Protein AF-A0A8B8AFF4-F1 (afdb_monomer_lite)

Organism: Crassostrea virginica (NCBI:txid6565)

Foldseek 3Di:
DDDDDPPPPPPAPCPDDLAFFLCDFVPQLPFHHLLQLLQQLVLLLLLVLCVVVVLDDDPPDDSLRSLCVSQPQQVVLVLVLVVLSVLLSQLLVQCCVQCVQACLQLVAQLNQVSVLVLLLVLLVVLLVCLVDPVSCLVCLSVNSNSLSSNLRSLLSLLQWKCCCVQPFLAEQQSRNFPDDRPFAADDQPDWQFFAFDADPNFTARVPRTDDNGMAGAHAPSHPHDADADPDRTHHFHQQAPRGPCLVGHVHGHRGCSGLDCNGGVVSVRNVSSSSNSSVSSNCCDRPPPNHSCNSNDPVSSCVSSSVAYCLRVPLPAAEDQEEQAPVCQVQLVLVLVLVLVCLVVLCVDSRNHQKYKYWYQEPPGVPTDIDMDRDSVVVNVVSVPRHHDDDDDDDGPSVVSVVVSVQVVVVVSNDDDDDDDDDDDDDDVVVVVVVCVVPVHDDADDDSVCSNVVSVVCVVVVPDRDKFFFAKDKAAAPDAWDFPDWDFDAPFFQKKKKKKFQDPDPVQKWKAAQVGHTDDCPDPQWHWDQHDRIIMTMGGNGDGAIMTMTGRDRHMMMMTIIGRGSKDKDKFKWDARPSSHIHTAFFAAAAFHKIKMKMWMRPADPQWDFQWKFFAAPNGDGPDIWGWDFNPDGSTGMIMTMDGDHAWGFKMKTWTHHNVRTIGITMDTDTHHHAQKDKDWDDDRAFAEAQDKDKTKIKMFGNDPAKFWKWKFKDQVPDGQDIDIDMHGHGDMDMDIGIDHHHDQDWGKMKIFMDTPPDPGGRHIDIHTGGYDNPFAWDKAWPFAKDADDPVLLPPPCQQVAKIKGKIKIWHCQQQAKDKDKPDPQKDWDWDRSVVDRTMIMIIIMHTRVDQKMKIKMAGPVGGIDIDIHGNDPDDDDPDPDDDDDDDDDDDDDDDDDDDDDDDDDDDDDDDDDDDDDDDDDDDDDDDDDYDDDDDDDDDDDDDDDDDDDPVVVVVVVVVVVVVVPDDDDDDDDDDDDDDDDDDDDDDDDDDDDDDDDDDDDDDDDDDDDDDDDDDDDDDDDDDDYDDDDDDDDDDDDDDDDDDDDDDDDDDDDDDDDDDDDDDDDDDDDDDDDDDDDDDDDDDDDDDDDDDDDDDDDDDDDDDDDDDDDDDDDDD

Structure (mmCIF, N/CA/C/O backbone):
data_AF-A0A8B8AFF4-F1
#
_entry.id   AF-A0A8B8AFF4-F1
#
loop_
_atom_site.group_PDB
_atom_site.id
_atom_site.type_symbol
_atom_site.label_atom_id
_atom_site.label_alt_id
_atom_site.label_comp_id
_atom_site.label_asym_id
_atom_site.label_entity_id
_atom_site.label_seq_id
_atom_site.pdbx_PDB_ins_code
_atom_site.Cartn_x
_atom_site.Cartn_y
_atom_site.Cartn_z
_atom_site.occupancy
_atom_site.B_iso_or_equiv
_atom_site.auth_seq_id
_atom_site.auth_comp_id
_atom_site.auth_asym_id
_atom_site.auth_atom_id
_atom_site.pdbx_PDB_model_num
ATOM 1 N N . MET A 1 1 ? -26.808 39.855 -26.345 1.00 30.02 1 MET A N 1
ATOM 2 C CA . MET A 1 1 ? -26.548 38.421 -26.588 1.00 30.02 1 MET A CA 1
ATOM 3 C C . MET A 1 1 ? -25.050 38.272 -26.751 1.00 30.02 1 MET A C 1
ATOM 5 O O . MET A 1 1 ? -24.507 38.951 -27.611 1.00 30.02 1 MET A O 1
ATOM 9 N N . SER A 1 2 ? -24.393 37.477 -25.908 1.00 24.91 2 SER A N 1
ATOM 10 C CA . SER A 1 2 ? -22.969 37.153 -26.045 1.00 24.91 2 SER A CA 1
ATOM 11 C C . SER A 1 2 ? -22.858 35.648 -26.251 1.00 24.91 2 SER A C 1
ATOM 13 O O . SER A 1 2 ? -23.430 34.896 -25.465 1.00 24.91 2 SER A O 1
ATOM 15 N N . PHE A 1 3 ? -22.189 35.216 -27.318 1.00 27.48 3 PHE A N 1
ATOM 16 C CA . PHE A 1 3 ? -21.909 33.803 -27.566 1.00 27.48 3 PHE A CA 1
ATOM 17 C C . PHE A 1 3 ? -20.508 33.491 -27.043 1.00 27.48 3 PHE A C 1
ATOM 19 O O . PHE A 1 3 ? -19.519 33.729 -27.733 1.00 27.48 3 PHE A O 1
ATOM 26 N N . GLY A 1 4 ? -20.430 32.972 -25.817 1.00 25.48 4 GLY A N 1
ATOM 27 C CA . GLY A 1 4 ? -19.189 32.415 -25.287 1.00 25.48 4 GLY A CA 1
ATOM 28 C C . GLY A 1 4 ? -18.803 31.161 -26.069 1.00 25.48 4 GLY A C 1
ATOM 29 O O . GLY A 1 4 ? -19.583 30.215 -26.147 1.00 25.48 4 GLY A O 1
ATOM 30 N N . TRP A 1 5 ? -17.611 31.155 -26.665 1.00 26.03 5 TRP A N 1
ATOM 31 C CA . TRP A 1 5 ? -17.033 29.957 -27.273 1.00 26.03 5 TRP A CA 1
ATOM 32 C C . TRP A 1 5 ? -16.283 29.170 -26.198 1.00 26.03 5 TRP A C 1
ATOM 34 O O . TRP A 1 5 ? -15.099 29.404 -25.963 1.00 26.03 5 TRP A O 1
ATOM 44 N N . CYS A 1 6 ? -16.971 28.235 -25.541 1.00 22.77 6 CYS A N 1
ATOM 45 C CA . CYS A 1 6 ? -16.321 27.251 -24.680 1.00 22.77 6 CYS A CA 1
ATOM 46 C C . CYS A 1 6 ? -15.468 26.310 -25.541 1.00 22.77 6 CYS A C 1
ATOM 48 O O . CYS A 1 6 ? -15.982 25.375 -26.157 1.00 22.77 6 CYS A O 1
ATOM 50 N N . ILE A 1 7 ? -14.158 26.554 -25.583 1.00 25.22 7 ILE A N 1
ATOM 51 C CA . ILE A 1 7 ? -13.196 25.598 -26.128 1.00 25.22 7 ILE A CA 1
ATOM 52 C C . ILE A 1 7 ? -13.051 24.475 -25.095 1.00 25.22 7 ILE A C 1
ATOM 54 O O . ILE A 1 7 ? -12.290 24.610 -24.140 1.00 25.22 7 ILE A O 1
ATOM 58 N N . LEU A 1 8 ? -13.779 23.367 -25.278 1.00 21.91 8 LEU A N 1
ATOM 59 C CA . LEU A 1 8 ? -13.496 22.131 -24.544 1.00 21.91 8 LEU A CA 1
ATOM 60 C C . LEU A 1 8 ? -12.164 21.554 -25.036 1.00 21.91 8 LEU A C 1
ATOM 62 O O . LEU A 1 8 ? -12.111 20.737 -25.957 1.00 21.91 8 LEU A O 1
ATOM 66 N N . LEU A 1 9 ? -11.081 21.985 -24.395 1.00 21.84 9 LEU A N 1
ATOM 67 C CA . LEU A 1 9 ? -9.805 21.287 -24.420 1.00 21.84 9 LEU A CA 1
ATOM 68 C C . LEU A 1 9 ? -9.956 19.980 -23.636 1.00 21.84 9 LEU A C 1
ATOM 70 O O . LEU A 1 9 ? -9.722 19.930 -22.431 1.00 21.84 9 LEU A O 1
ATOM 74 N N . PHE A 1 10 ? -10.332 18.909 -24.338 1.00 22.50 10 PHE A N 1
ATOM 75 C CA . PHE A 1 10 ? -10.126 17.547 -23.851 1.00 22.50 10 PHE A CA 1
ATOM 76 C C . PHE A 1 10 ? -8.621 17.269 -23.788 1.00 22.50 10 PHE A C 1
ATOM 78 O O . PHE A 1 10 ? -8.025 16.727 -24.720 1.00 22.50 10 PHE A O 1
ATOM 85 N N . LEU A 1 11 ? -8.005 17.669 -22.675 1.00 23.53 11 LEU A N 1
ATOM 86 C CA . LEU A 1 11 ? -6.684 17.211 -22.278 1.00 23.53 11 LEU A CA 1
ATOM 87 C C . LEU A 1 11 ? -6.784 15.715 -21.966 1.00 23.53 11 LEU A C 1
ATOM 89 O O . LEU A 1 11 ? -7.105 15.316 -20.849 1.00 23.53 11 LEU A O 1
ATOM 93 N N . TYR A 1 12 ? -6.515 14.886 -22.974 1.00 25.17 12 TYR A N 1
ATOM 94 C CA . TYR A 1 12 ? -6.211 13.476 -22.768 1.00 25.17 12 TYR A CA 1
ATOM 95 C C . TYR A 1 12 ? -4.901 13.380 -21.982 1.00 25.17 12 TYR A C 1
ATOM 97 O O . TYR A 1 12 ? -3.817 13.343 -22.563 1.00 25.17 12 TYR A O 1
ATOM 105 N N . GLY A 1 13 ? -5.004 13.351 -20.653 1.00 30.08 13 GLY A N 1
ATOM 106 C CA . GLY A 1 13 ? -3.922 12.874 -19.803 1.00 30.08 13 GLY A CA 1
ATOM 107 C C . GLY A 1 13 ? -3.680 11.408 -20.138 1.00 30.08 13 GLY A C 1
ATOM 108 O O . GLY A 1 13 ? -4.499 10.558 -19.804 1.00 30.08 13 GLY A O 1
ATOM 109 N N . SER A 1 14 ? -2.599 11.113 -20.854 1.00 34.09 14 SER A N 1
ATOM 110 C CA . SER A 1 14 ? -2.255 9.757 -21.275 1.00 34.09 14 SER A CA 1
ATOM 111 C C . SER A 1 14 ? -1.693 8.958 -20.097 1.00 34.09 14 SER A C 1
ATOM 113 O O . SER A 1 14 ? -0.481 8.788 -19.997 1.00 34.09 14 SER A O 1
ATOM 115 N N . GLY A 1 15 ? -2.569 8.487 -19.203 1.00 39.31 15 GLY A N 1
ATOM 116 C CA . GLY A 1 15 ? -2.203 7.504 -18.180 1.00 39.31 15 GLY A CA 1
ATOM 117 C C . GLY A 1 15 ? -1.646 6.261 -18.868 1.00 39.31 15 GLY A C 1
ATOM 118 O O . GLY A 1 15 ? -2.357 5.622 -19.646 1.00 39.31 15 GLY A O 1
ATOM 119 N N . SER A 1 16 ? -0.355 5.981 -18.685 1.00 46.16 16 SER A N 1
ATOM 120 C CA . SER A 1 16 ? 0.338 5.025 -19.547 1.00 46.16 16 SER A CA 1
ATOM 121 C C . SER A 1 16 ? 0.270 3.597 -19.005 1.00 46.16 16 SER A C 1
ATOM 123 O O . SER A 1 16 ? 0.362 3.337 -17.800 1.00 46.16 16 SER A O 1
ATOM 125 N N . VAL A 1 17 ? 0.139 2.636 -19.916 1.00 52.47 17 VAL A N 1
ATOM 126 C CA . VAL A 1 17 ? 0.091 1.208 -19.590 1.00 52.47 17 VAL A CA 1
ATOM 127 C C . VAL A 1 17 ? 1.479 0.634 -19.876 1.00 52.47 17 VAL A C 1
ATOM 129 O O . VAL A 1 17 ? 1.723 0.062 -20.930 1.00 52.47 17 VAL A O 1
ATOM 132 N N . SER A 1 18 ? 2.445 0.865 -18.980 1.00 53.97 18 SER A N 1
ATOM 133 C CA . SER A 1 18 ? 3.863 0.477 -19.167 1.00 53.97 18 SER A CA 1
ATOM 134 C C . SER A 1 18 ? 4.271 -0.868 -18.556 1.00 53.97 18 SER A C 1
ATOM 136 O O . SER A 1 18 ? 5.448 -1.205 -18.609 1.00 53.97 18 SER A O 1
ATOM 138 N N . SER A 1 19 ? 3.334 -1.534 -17.880 1.00 70.75 19 SER A N 1
ATOM 139 C CA . SER A 1 19 ? 3.626 -2.332 -16.679 1.00 70.75 19 SER A CA 1
ATOM 140 C C . SER A 1 19 ? 2.403 -3.127 -16.220 1.00 70.75 19 SER A C 1
ATOM 142 O O . SER A 1 19 ? 1.300 -2.887 -16.727 1.00 70.75 19 SER A O 1
ATOM 144 N N . PHE A 1 20 ? 2.528 -4.040 -15.251 1.00 88.50 20 PHE A N 1
ATOM 145 C CA . PHE A 1 20 ? 1.333 -4.567 -14.566 1.00 88.50 20 PHE A CA 1
ATOM 146 C C . PHE A 1 20 ? 0.505 -3.404 -13.956 1.00 88.50 20 PHE A C 1
ATOM 148 O O . PHE A 1 20 ? 1.055 -2.363 -13.570 1.00 88.50 20 PHE A O 1
ATOM 155 N N . PRO A 1 21 ? -0.834 -3.513 -13.846 1.00 88.25 21 PRO A N 1
ATOM 156 C CA . PRO A 1 21 ? -1.631 -2.529 -13.111 1.00 88.25 21 PRO A CA 1
ATOM 157 C C . PRO A 1 21 ? -1.114 -2.369 -11.674 1.00 88.25 21 PRO A C 1
ATOM 159 O O . PRO A 1 21 ? -0.650 -3.335 -11.073 1.00 88.25 21 PRO A O 1
ATOM 162 N N . ALA A 1 22 ? -1.177 -1.166 -11.099 1.00 85.56 22 ALA A N 1
ATOM 163 C CA . ALA A 1 22 ? -0.720 -0.962 -9.717 1.00 85.56 22 ALA A CA 1
ATOM 164 C C . ALA A 1 22 ? -1.649 -1.652 -8.694 1.00 85.56 22 ALA A C 1
ATOM 166 O O . ALA A 1 22 ? -1.169 -2.296 -7.759 1.00 85.56 22 ALA A O 1
ATOM 167 N N . TYR A 1 23 ? -2.964 -1.602 -8.938 1.00 85.88 23 TYR A N 1
ATOM 168 C CA . TYR A 1 23 ? -4.018 -2.312 -8.199 1.00 85.88 23 TYR A CA 1
ATOM 169 C C . TYR A 1 23 ? -4.952 -3.017 -9.189 1.00 85.88 23 TYR A C 1
ATOM 171 O O . TYR A 1 23 ? -4.884 -2.770 -10.395 1.00 85.88 23 TYR A O 1
ATOM 179 N N . ASP A 1 24 ? -5.770 -3.944 -8.693 1.00 85.44 24 ASP A N 1
ATOM 180 C CA . ASP A 1 24 ? -6.619 -4.796 -9.529 1.00 85.44 24 ASP A CA 1
ATOM 181 C C . ASP A 1 24 ? -7.760 -3.979 -10.169 1.00 85.44 24 ASP A C 1
ATOM 183 O O . ASP A 1 24 ? -8.391 -3.154 -9.511 1.00 85.44 24 ASP A O 1
ATOM 187 N N . ILE A 1 25 ? -8.027 -4.185 -11.463 1.00 81.69 25 ILE A N 1
ATOM 188 C CA . ILE A 1 25 ? -8.961 -3.341 -12.228 1.00 81.69 25 ILE A CA 1
ATOM 189 C C . ILE A 1 25 ? -10.396 -3.868 -12.083 1.00 81.69 25 ILE A C 1
ATOM 191 O O . ILE A 1 25 ? -10.673 -5.045 -12.336 1.00 81.69 25 ILE A O 1
ATOM 195 N N . VAL A 1 26 ? -11.336 -2.993 -11.706 1.00 76.31 26 VAL A N 1
ATOM 196 C CA . VAL A 1 26 ? -12.747 -3.364 -11.512 1.00 76.31 26 VAL A CA 1
ATOM 197 C C . VAL A 1 26 ? -13.351 -3.864 -12.831 1.00 76.31 26 VAL A C 1
ATOM 199 O O . VAL A 1 26 ? -13.459 -3.136 -13.811 1.00 76.31 26 VAL A O 1
ATOM 202 N N . GLY A 1 27 ? -13.750 -5.139 -12.841 1.00 77.94 27 GLY A N 1
ATOM 203 C CA . GLY A 1 27 ? -14.280 -5.848 -14.012 1.00 77.94 27 GLY A CA 1
ATOM 204 C C . GLY A 1 27 ? -13.319 -6.894 -14.591 1.00 77.94 27 GLY A C 1
ATOM 205 O O . GLY A 1 27 ? -13.768 -7.963 -15.007 1.00 77.94 27 GLY A O 1
ATOM 206 N N . GLU A 1 28 ? -12.005 -6.672 -14.528 1.00 84.19 28 GLU A N 1
ATOM 207 C CA . GLU A 1 28 ? -10.992 -7.592 -15.067 1.00 84.19 28 GLU A CA 1
ATOM 208 C C . GLU A 1 28 ? -10.586 -8.671 -14.053 1.00 84.19 28 GLU A C 1
ATOM 210 O O . GLU A 1 28 ? -9.448 -8.732 -13.598 1.00 84.19 28 GLU A O 1
ATOM 215 N N . ARG A 1 29 ? -11.506 -9.582 -13.718 1.00 81.12 29 ARG A N 1
ATOM 216 C CA . ARG A 1 29 ? -11.296 -10.624 -12.682 1.00 81.12 29 ARG A CA 1
ATOM 217 C C . ARG A 1 29 ? -10.069 -11.532 -12.891 1.00 81.12 29 ARG A C 1
ATOM 219 O O . ARG A 1 29 ? -9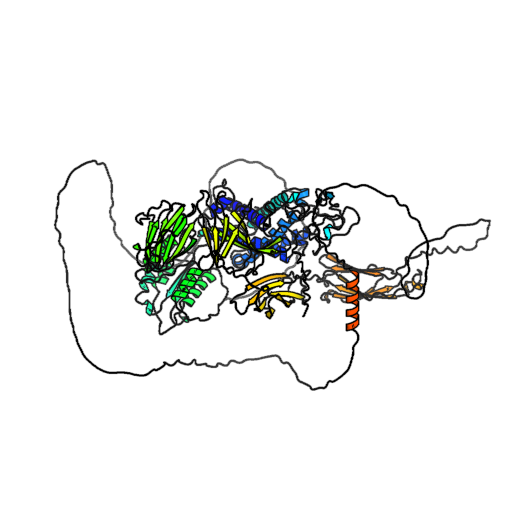.655 -12.195 -11.943 1.00 81.12 29 ARG A O 1
ATOM 226 N N . ASN A 1 30 ? -9.531 -11.578 -14.111 1.00 87.56 30 ASN A N 1
ATOM 227 C CA . ASN A 1 30 ? -8.363 -12.374 -14.498 1.00 87.56 30 ASN A CA 1
ATOM 228 C C . ASN A 1 30 ? -7.075 -11.540 -14.640 1.00 87.56 30 ASN A C 1
ATOM 230 O O . ASN A 1 30 ? -6.012 -12.122 -14.835 1.00 87.56 30 ASN A O 1
ATOM 234 N N . THR A 1 31 ? -7.154 -10.206 -14.581 1.00 89.56 31 THR A N 1
ATOM 235 C CA . THR A 1 31 ? -5.979 -9.326 -14.582 1.00 89.56 31 THR A CA 1
ATOM 236 C C . THR A 1 31 ? -5.483 -9.175 -13.150 1.00 89.56 31 THR A C 1
ATOM 238 O O . THR A 1 31 ? -6.250 -8.805 -12.263 1.00 89.56 31 THR A O 1
ATOM 241 N N . LYS A 1 32 ? -4.198 -9.445 -12.923 1.00 90.62 32 LYS A N 1
ATOM 242 C CA . LYS A 1 32 ? -3.548 -9.307 -11.617 1.00 90.62 32 LYS A CA 1
ATOM 243 C C . LYS A 1 32 ? -2.580 -8.132 -11.614 1.00 90.62 32 LYS A C 1
ATOM 245 O O . LYS A 1 32 ? -1.789 -7.957 -12.537 1.00 90.62 32 LYS A O 1
ATOM 250 N N . SER A 1 33 ? -2.669 -7.337 -10.558 1.00 90.50 33 SER A N 1
ATOM 251 C CA . SER A 1 33 ? -1.839 -6.158 -10.317 1.00 90.50 33 SER A CA 1
ATOM 252 C C . SER A 1 33 ? -0.564 -6.447 -9.531 1.00 90.50 33 SER A C 1
ATOM 254 O O . SER A 1 33 ? -0.463 -7.474 -8.858 1.00 90.50 33 SER A O 1
ATOM 256 N N . HIS A 1 34 ? 0.354 -5.477 -9.507 1.00 91.50 34 HIS A N 1
ATOM 257 C CA . HIS A 1 34 ? 1.465 -5.431 -8.555 1.00 91.50 34 HIS A CA 1
ATOM 258 C C . HIS A 1 34 ? 0.988 -5.611 -7.106 1.00 91.50 34 HIS A C 1
ATOM 260 O O . HIS A 1 34 ? 1.577 -6.404 -6.376 1.00 91.50 34 HIS A O 1
ATOM 266 N N . SER A 1 35 ? -0.100 -4.947 -6.683 1.00 89.62 35 SER A N 1
ATOM 267 C CA . SER A 1 35 ? -0.648 -5.134 -5.330 1.00 89.62 35 SER A CA 1
ATOM 268 C C . SER A 1 35 ? -1.088 -6.580 -5.075 1.00 89.62 35 SER A C 1
ATOM 270 O O . SER A 1 35 ? -0.763 -7.127 -4.024 1.00 89.62 35 SER A O 1
ATOM 272 N N . SER A 1 36 ? -1.769 -7.231 -6.026 1.00 89.25 36 SER A N 1
ATOM 273 C CA . SER A 1 36 ? -2.140 -8.653 -5.916 1.00 89.25 36 SER A CA 1
ATOM 274 C C . SER A 1 36 ? -0.911 -9.573 -5.861 1.00 89.25 36 SER A C 1
ATOM 276 O O . SER A 1 36 ? -0.838 -10.440 -4.990 1.00 89.25 36 SER A O 1
ATOM 278 N N . ILE A 1 37 ? 0.059 -9.379 -6.763 1.00 93.25 37 ILE A N 1
ATOM 279 C CA . ILE A 1 37 ? 1.278 -10.199 -6.871 1.00 93.25 37 ILE A CA 1
ATOM 280 C C . ILE A 1 37 ? 2.119 -10.081 -5.591 1.00 93.25 37 ILE A C 1
ATOM 282 O O . ILE A 1 37 ? 2.512 -11.092 -5.009 1.00 93.25 37 ILE A O 1
ATOM 286 N N . THR A 1 38 ? 2.350 -8.855 -5.119 1.00 94.12 38 THR A N 1
ATOM 287 C CA . THR A 1 38 ? 3.122 -8.564 -3.903 1.00 94.12 38 THR A CA 1
ATOM 288 C C . THR A 1 38 ? 2.413 -9.048 -2.639 1.00 94.12 38 THR A C 1
ATOM 290 O O . THR A 1 38 ? 3.068 -9.604 -1.759 1.00 94.12 38 THR A O 1
ATOM 293 N N . LEU A 1 39 ? 1.084 -8.922 -2.553 1.00 90.12 39 LEU A N 1
ATOM 294 C CA . LEU A 1 39 ? 0.295 -9.460 -1.440 1.00 90.12 39 LEU A CA 1
ATOM 295 C C . LEU A 1 39 ? 0.381 -10.989 -1.363 1.00 90.12 39 LEU A C 1
ATOM 297 O O . LEU A 1 39 ? 0.636 -11.526 -0.286 1.00 90.12 39 LEU A O 1
ATOM 301 N N . GLU A 1 40 ? 0.219 -11.694 -2.486 1.00 89.81 40 GLU A N 1
ATOM 302 C CA . GLU A 1 40 ? 0.342 -13.156 -2.520 1.00 89.81 40 GLU A CA 1
ATOM 303 C C . GLU A 1 40 ? 1.771 -13.619 -2.185 1.00 89.81 40 GLU A C 1
ATOM 305 O O . GLU A 1 40 ? 1.955 -14.547 -1.394 1.00 89.81 40 GLU A O 1
ATOM 310 N N . ALA A 1 41 ? 2.787 -12.951 -2.737 1.00 93.50 41 ALA A N 1
ATOM 311 C CA . ALA A 1 41 ? 4.188 -13.295 -2.522 1.00 93.50 41 ALA A CA 1
ATOM 312 C C . ALA A 1 41 ? 4.671 -13.025 -1.086 1.00 93.50 41 ALA A C 1
ATOM 314 O O . ALA A 1 41 ? 5.341 -13.883 -0.510 1.00 93.50 41 ALA A O 1
ATOM 315 N N . ILE A 1 42 ? 4.305 -11.888 -0.473 1.00 94.25 42 ILE A N 1
ATOM 316 C CA . ILE A 1 42 ? 4.643 -11.624 0.936 1.00 94.25 42 ILE A CA 1
ATOM 317 C C . ILE A 1 42 ? 3.920 -12.624 1.847 1.00 94.25 42 ILE A C 1
ATOM 319 O O . ILE A 1 42 ? 4.542 -13.143 2.766 1.00 94.25 42 ILE A O 1
ATOM 323 N N . TYR A 1 43 ? 2.664 -12.994 1.563 1.00 90.44 43 TYR A N 1
ATOM 324 C CA . TYR A 1 43 ? 1.975 -14.054 2.316 1.00 90.44 43 TYR A CA 1
ATOM 325 C C . TYR A 1 43 ? 2.743 -15.388 2.294 1.00 90.44 43 TYR A C 1
ATOM 327 O O . TYR A 1 43 ? 2.918 -16.019 3.338 1.00 90.44 43 TYR A O 1
ATOM 335 N N . LYS A 1 44 ? 3.241 -15.816 1.128 1.00 90.62 44 LYS A N 1
ATOM 336 C CA . LYS A 1 44 ? 4.038 -17.050 1.015 1.00 90.62 44 LYS A CA 1
ATOM 337 C C . LYS A 1 44 ? 5.392 -16.945 1.708 1.00 90.62 44 LYS A C 1
ATOM 339 O O . LYS A 1 44 ? 5.779 -17.859 2.439 1.00 90.62 44 LYS A O 1
ATOM 344 N N . ALA A 1 45 ? 6.066 -15.807 1.556 1.00 94.38 45 ALA A N 1
ATOM 345 C CA . ALA A 1 45 ? 7.324 -15.524 2.229 1.00 94.38 45 ALA A CA 1
ATOM 346 C C . ALA A 1 45 ? 7.180 -15.507 3.761 1.00 94.38 45 ALA A C 1
ATOM 348 O O . ALA A 1 45 ? 7.984 -16.121 4.458 1.00 94.38 45 ALA A O 1
ATOM 349 N N . THR A 1 46 ? 6.135 -14.872 4.297 1.00 94.25 46 THR A N 1
ATOM 350 C CA . THR A 1 46 ? 5.856 -14.837 5.738 1.00 94.25 46 THR A CA 1
ATOM 351 C C . THR A 1 46 ? 5.477 -16.213 6.278 1.00 94.25 46 THR A C 1
ATOM 353 O O . THR A 1 46 ? 6.026 -16.608 7.301 1.00 94.25 46 THR A O 1
ATOM 356 N N . ALA A 1 47 ? 4.617 -16.983 5.601 1.00 90.62 47 ALA A N 1
ATOM 357 C CA . ALA A 1 47 ? 4.304 -18.352 6.026 1.00 90.62 47 ALA A CA 1
ATOM 358 C C . ALA A 1 47 ? 5.570 -19.233 6.073 1.00 90.62 47 ALA A C 1
ATOM 360 O O . ALA A 1 47 ? 5.854 -19.859 7.094 1.00 90.62 47 ALA A O 1
ATOM 361 N N . THR A 1 48 ? 6.388 -19.180 5.017 1.00 91.44 48 THR A N 1
ATOM 362 C CA . THR A 1 48 ? 7.677 -19.887 4.927 1.00 91.44 48 THR A CA 1
ATOM 363 C C . THR A 1 48 ? 8.664 -19.444 6.013 1.00 91.44 48 THR A C 1
ATOM 365 O O . THR A 1 48 ? 9.373 -20.273 6.586 1.00 91.44 48 THR A O 1
ATOM 368 N N . PHE A 1 49 ? 8.713 -18.147 6.330 1.00 93.62 49 PHE A N 1
ATOM 369 C CA . PHE A 1 49 ? 9.528 -17.611 7.420 1.00 93.62 49 PHE A CA 1
ATOM 370 C C . PHE A 1 49 ? 9.086 -18.152 8.785 1.00 93.62 49 PHE A C 1
ATOM 372 O O . PHE A 1 49 ? 9.930 -18.602 9.556 1.00 93.62 49 PHE A O 1
ATOM 379 N N . LEU A 1 50 ? 7.780 -18.142 9.075 1.00 92.12 50 LEU A N 1
ATOM 380 C CA . LEU A 1 50 ? 7.220 -18.595 10.353 1.00 92.12 50 LEU A CA 1
ATOM 381 C C . LEU A 1 50 ? 7.536 -20.072 10.636 1.00 92.12 50 LEU A C 1
ATOM 383 O O . LEU A 1 50 ? 7.869 -20.413 11.771 1.00 92.12 50 LEU A O 1
ATOM 387 N N . GLU A 1 51 ? 7.495 -20.926 9.610 1.00 88.69 51 GLU A N 1
ATOM 388 C CA . GLU A 1 51 ? 7.888 -22.339 9.714 1.00 88.69 51 GLU A CA 1
ATOM 389 C C . GLU A 1 51 ? 9.396 -22.500 9.954 1.00 88.69 51 GLU A C 1
ATOM 391 O O . GLU A 1 51 ? 9.809 -23.172 10.899 1.00 88.69 51 GLU A O 1
ATOM 396 N N . ARG A 1 52 ? 10.243 -21.845 9.144 1.00 90.25 52 ARG A N 1
ATOM 397 C CA . ARG A 1 52 ? 11.712 -21.923 9.290 1.00 90.25 52 ARG A CA 1
ATOM 398 C C . ARG A 1 52 ? 12.206 -21.371 10.630 1.00 90.25 52 ARG A C 1
ATOM 400 O O . ARG A 1 52 ? 13.174 -21.888 11.179 1.00 90.25 52 ARG A O 1
ATOM 407 N N . ALA A 1 53 ? 11.548 -20.335 11.146 1.00 88.69 53 ALA A N 1
ATOM 408 C CA . ALA A 1 53 ? 11.850 -19.713 12.431 1.00 88.69 53 ALA A CA 1
ATOM 409 C C . ALA A 1 53 ? 11.235 -20.452 13.638 1.00 88.69 53 ALA A C 1
ATOM 411 O O . ALA A 1 53 ? 11.409 -19.991 14.763 1.00 88.69 53 ALA A O 1
ATOM 412 N N . GLN A 1 54 ? 10.517 -21.566 13.421 1.00 88.19 54 GLN A N 1
ATOM 413 C CA . GLN A 1 54 ? 9.822 -22.342 14.464 1.00 88.19 54 GLN A CA 1
ATOM 414 C C . GLN A 1 54 ? 8.831 -21.499 15.294 1.00 88.19 54 GLN A C 1
ATOM 416 O O . GLN A 1 54 ? 8.575 -21.768 16.465 1.00 88.19 54 GLN A O 1
ATOM 421 N N . LEU A 1 55 ? 8.250 -20.470 14.667 1.00 84.62 55 LEU A N 1
ATOM 422 C CA . LEU A 1 55 ? 7.188 -19.637 15.242 1.00 84.62 55 LEU A CA 1
ATOM 423 C C . LEU A 1 55 ? 5.802 -20.288 15.070 1.00 84.62 55 LEU A C 1
ATOM 425 O O . LEU A 1 55 ? 4.842 -19.874 15.716 1.00 84.62 55 LEU A O 1
ATOM 429 N N . ILE A 1 56 ? 5.700 -21.317 14.219 1.00 84.38 56 ILE A N 1
ATOM 430 C CA . ILE A 1 56 ? 4.557 -22.229 14.083 1.00 84.38 56 ILE A CA 1
ATOM 431 C C . ILE A 1 56 ? 5.085 -23.657 13.918 1.00 84.38 56 ILE A C 1
ATOM 433 O O . ILE A 1 56 ? 5.995 -23.889 13.127 1.00 84.38 56 ILE A O 1
ATOM 437 N N . ASN A 1 57 ? 4.460 -24.614 14.612 1.00 69.38 57 ASN A N 1
ATOM 438 C CA . ASN A 1 57 ? 4.861 -26.027 14.602 1.00 69.38 57 ASN A CA 1
ATOM 439 C C . ASN A 1 57 ? 4.017 -26.930 13.673 1.00 69.38 57 ASN A C 1
ATOM 441 O O . ASN A 1 57 ? 4.357 -28.097 13.503 1.00 69.38 57 ASN A O 1
ATOM 445 N N . ASP A 1 58 ? 2.938 -26.417 13.067 1.00 70.25 58 ASP A N 1
ATOM 446 C CA . ASP A 1 58 ? 2.050 -27.180 12.173 1.00 70.25 58 ASP A CA 1
ATOM 447 C C . ASP A 1 58 ? 2.329 -26.880 10.692 1.00 70.25 58 ASP A C 1
ATOM 449 O O . ASP A 1 58 ? 1.853 -25.889 10.127 1.00 70.25 58 ASP A O 1
ATOM 453 N N . THR A 1 59 ? 3.074 -27.772 10.041 1.00 63.12 59 THR A N 1
ATOM 454 C CA . THR A 1 59 ? 3.466 -27.637 8.628 1.00 63.12 59 THR A CA 1
ATOM 455 C C . THR A 1 59 ? 2.328 -27.913 7.639 1.00 63.12 59 THR A C 1
ATOM 457 O O . THR A 1 59 ? 2.354 -27.392 6.524 1.00 63.12 59 THR A O 1
ATOM 460 N N . GLU A 1 60 ? 1.296 -28.671 8.029 1.00 70.75 60 GLU A N 1
ATOM 461 C CA . GLU A 1 60 ? 0.159 -29.028 7.157 1.00 70.75 60 GLU A CA 1
ATOM 462 C C . GLU A 1 60 ? -0.885 -27.905 6.981 1.00 70.75 60 GLU A C 1
ATOM 464 O O . GLU A 1 60 ? -1.777 -28.010 6.138 1.00 70.75 60 GLU A O 1
ATOM 469 N N . LEU A 1 61 ? -0.790 -26.809 7.746 1.00 71.00 61 LEU A N 1
ATOM 470 C CA . LEU A 1 61 ? -1.712 -25.676 7.617 1.00 71.00 61 LEU A CA 1
ATOM 471 C C . LEU A 1 61 ? -1.546 -24.941 6.275 1.00 71.00 61 LEU A C 1
ATOM 473 O O . LEU A 1 61 ? -0.444 -24.799 5.738 1.00 71.00 61 LEU A O 1
ATOM 477 N N . SER A 1 62 ? -2.652 -24.401 5.752 1.00 72.44 62 SER A N 1
ATOM 478 C CA . SER A 1 62 ? -2.614 -23.542 4.565 1.00 72.44 62 SER A CA 1
ATOM 479 C C . SER A 1 62 ? -1.868 -22.229 4.842 1.00 72.44 62 SER A C 1
ATOM 481 O O . SER A 1 62 ? -1.744 -21.791 5.984 1.00 72.44 62 SER A O 1
ATOM 483 N N . LEU A 1 63 ? -1.409 -21.563 3.779 1.00 73.25 63 LEU A N 1
ATOM 484 C CA . LEU A 1 63 ? -0.678 -20.288 3.843 1.00 73.25 63 LEU A CA 1
ATOM 485 C C . LEU A 1 63 ? -1.386 -19.224 4.702 1.00 73.25 63 LEU A C 1
ATOM 487 O O . LEU A 1 63 ? -0.760 -18.583 5.546 1.00 73.25 63 LEU A O 1
ATOM 491 N N . SER A 1 64 ? -2.699 -19.063 4.514 1.00 67.88 64 SER A N 1
ATOM 492 C CA . SER A 1 64 ? -3.512 -18.126 5.293 1.00 67.88 64 SER A CA 1
ATOM 493 C C . SER A 1 64 ? -3.724 -18.596 6.732 1.00 67.88 64 SER A C 1
ATOM 495 O O . SER A 1 64 ? -3.644 -17.769 7.635 1.00 67.88 64 SER A O 1
ATOM 497 N N . LEU A 1 65 ? -3.916 -19.904 6.962 1.00 74.44 65 LEU A N 1
ATOM 498 C CA . LEU A 1 65 ? -4.065 -20.476 8.306 1.00 74.44 65 LEU A CA 1
ATOM 499 C C . LEU A 1 65 ? -2.774 -20.408 9.132 1.00 74.44 65 LEU A C 1
ATOM 501 O O . LEU A 1 65 ? -2.845 -20.269 10.349 1.00 74.44 65 LEU A O 1
ATOM 505 N N . LYS A 1 66 ? -1.598 -20.460 8.495 1.00 83.31 66 LYS A N 1
ATOM 506 C CA . LYS A 1 66 ? -0.313 -20.195 9.159 1.00 83.31 66 LYS A CA 1
ATOM 507 C C . LYS A 1 66 ? -0.266 -18.746 9.641 1.00 83.31 66 LYS A C 1
ATOM 509 O O . LYS A 1 66 ? -0.109 -18.507 10.832 1.00 83.31 66 LYS A O 1
ATOM 514 N N . ILE A 1 67 ? -0.503 -17.774 8.761 1.00 85.44 67 ILE A N 1
ATOM 515 C CA . ILE A 1 67 ? -0.493 -16.354 9.150 1.00 85.44 67 ILE A CA 1
ATOM 516 C C . ILE A 1 67 ? -1.551 -16.049 10.224 1.00 85.44 67 ILE A C 1
ATOM 518 O O . ILE A 1 67 ? -1.212 -15.437 11.236 1.00 85.44 67 ILE A O 1
ATOM 522 N N . SER A 1 68 ? -2.791 -16.533 10.086 1.00 75.44 68 SER A N 1
ATOM 523 C CA . SER A 1 68 ? -3.818 -16.332 11.118 1.00 75.44 68 SER A CA 1
ATOM 524 C C . SER A 1 68 ? -3.487 -17.044 12.432 1.00 75.44 68 SER A C 1
ATOM 526 O O . SER A 1 68 ? -3.849 -16.540 13.487 1.00 75.44 68 SER A O 1
ATOM 528 N N . LYS A 1 69 ? -2.773 -18.181 12.413 1.00 80.25 69 LYS A N 1
ATOM 529 C CA . LYS A 1 69 ? -2.321 -18.862 13.638 1.00 80.25 69 LYS A CA 1
ATOM 530 C C . LYS A 1 69 ? -1.175 -18.133 14.346 1.00 80.25 69 LYS A C 1
ATOM 532 O O . LYS A 1 69 ? -1.120 -18.196 15.568 1.00 80.25 69 LYS A O 1
ATOM 537 N N . PHE A 1 70 ? -0.289 -17.443 13.623 1.00 85.19 70 PHE A N 1
ATOM 538 C CA . PHE A 1 70 ? 0.753 -16.618 14.251 1.00 85.19 70 PHE A CA 1
ATOM 539 C C . PHE A 1 70 ? 0.161 -15.410 14.983 1.00 85.19 70 PHE A C 1
ATOM 541 O O . PHE A 1 70 ? 0.561 -15.138 16.107 1.00 85.19 70 PHE A O 1
ATOM 548 N N . PHE A 1 71 ? -0.788 -14.700 14.364 1.00 80.31 71 PHE A N 1
ATOM 549 C CA . PHE A 1 71 ? -1.423 -13.533 14.987 1.00 80.31 71 PHE A CA 1
ATOM 550 C C . PHE A 1 71 ? -2.564 -13.900 15.956 1.00 80.31 71 PHE A C 1
ATOM 552 O O . PHE A 1 71 ? -2.830 -13.160 16.896 1.00 80.31 71 PHE A O 1
ATOM 559 N N . GLY A 1 72 ? -3.238 -15.039 15.777 1.00 74.25 72 GLY A N 1
ATOM 560 C CA . GLY A 1 72 ? -4.309 -15.493 16.668 1.00 74.25 72 GLY A CA 1
ATOM 561 C C . GLY A 1 72 ? -5.444 -14.470 16.794 1.00 74.25 72 GLY A C 1
ATOM 562 O O . GLY A 1 72 ? -6.022 -14.040 15.795 1.00 74.25 72 GLY A O 1
ATOM 563 N N . SER A 1 73 ? -5.751 -14.075 18.031 1.00 63.53 73 SER A N 1
ATOM 564 C CA . SER A 1 73 ? -6.753 -13.054 18.376 1.00 63.53 73 SER A CA 1
ATOM 565 C C . SER A 1 73 ? -6.231 -11.604 18.322 1.00 63.53 73 SER A C 1
ATOM 567 O O . SER A 1 73 ? -6.973 -10.677 18.661 1.00 63.53 73 SER A O 1
ATOM 569 N N . ASP A 1 74 ? -4.974 -11.386 17.918 1.00 68.62 74 ASP A N 1
ATOM 570 C CA . ASP A 1 74 ? -4.333 -10.073 17.761 1.00 68.62 74 ASP A CA 1
ATOM 571 C C . ASP A 1 74 ? -4.490 -9.529 16.326 1.00 68.62 74 ASP A C 1
ATOM 573 O O . ASP A 1 74 ? -3.573 -9.490 15.498 1.00 68.62 74 ASP A O 1
ATOM 577 N N . GLY A 1 75 ? -5.715 -9.091 16.047 1.00 69.19 75 GLY A N 1
ATOM 578 C CA . GLY A 1 75 ? -6.103 -8.391 14.833 1.00 69.19 75 GLY A CA 1
ATOM 579 C C . GLY A 1 75 ? -5.407 -7.040 14.663 1.00 69.19 75 GLY A C 1
ATOM 580 O O . GLY A 1 75 ? -5.197 -6.632 13.529 1.00 69.19 75 GLY A O 1
ATOM 581 N N . ASP A 1 76 ? -4.975 -6.362 15.734 1.00 70.00 76 ASP A N 1
ATOM 582 C CA . ASP A 1 76 ? -4.242 -5.088 15.628 1.00 70.00 76 ASP A CA 1
ATOM 583 C C . ASP A 1 76 ? -2.890 -5.272 14.919 1.00 70.00 76 ASP A C 1
ATOM 585 O O . ASP A 1 76 ? -2.557 -4.521 13.989 1.00 70.00 76 ASP A O 1
ATOM 589 N N . SER A 1 77 ? -2.114 -6.291 15.306 1.00 77.38 77 SER A N 1
ATOM 590 C CA . SER A 1 77 ? -0.838 -6.574 14.639 1.00 77.38 77 SER A CA 1
ATOM 591 C C . SER A 1 77 ? -1.030 -7.225 13.268 1.00 77.38 77 SER A C 1
ATOM 593 O O . SER A 1 77 ? -0.298 -6.878 12.339 1.00 77.38 77 SER A O 1
ATOM 595 N N . LEU A 1 78 ? -2.052 -8.074 13.081 1.00 80.38 78 LEU A N 1
ATOM 596 C CA . LEU A 1 78 ? -2.418 -8.589 11.754 1.00 80.38 78 LEU A CA 1
ATOM 597 C C . LEU A 1 78 ? -2.780 -7.440 10.796 1.00 80.38 78 LEU A C 1
ATOM 599 O O . LEU A 1 78 ? -2.240 -7.353 9.696 1.00 80.38 78 LEU A O 1
ATOM 603 N N . ASN A 1 79 ? -3.610 -6.494 11.231 1.00 77.06 79 ASN A N 1
ATOM 604 C CA . ASN A 1 79 ? -3.978 -5.292 10.482 1.00 77.06 79 ASN A CA 1
ATOM 605 C C . ASN A 1 79 ? -2.740 -4.432 10.169 1.00 77.06 79 ASN A C 1
ATOM 607 O O . ASN A 1 79 ? -2.610 -3.906 9.063 1.00 77.06 79 ASN A O 1
ATOM 611 N N . THR A 1 80 ? -1.779 -4.349 11.094 1.00 80.81 80 THR A N 1
ATOM 612 C CA . THR A 1 80 ? -0.484 -3.672 10.885 1.00 80.81 80 THR A CA 1
ATOM 613 C C . THR A 1 80 ? 0.385 -4.373 9.826 1.00 80.81 80 THR A C 1
ATOM 615 O O . THR A 1 80 ? 0.977 -3.704 8.973 1.00 80.81 80 THR A O 1
ATOM 618 N N . PHE A 1 81 ? 0.406 -5.708 9.805 1.00 88.50 81 PHE A N 1
ATOM 619 C CA . PHE A 1 81 ? 1.033 -6.517 8.753 1.00 88.50 81 PHE A CA 1
ATOM 620 C C . PHE A 1 81 ? 0.372 -6.276 7.378 1.00 88.50 81 PHE A C 1
ATOM 622 O O . PHE A 1 81 ? 1.069 -5.963 6.410 1.00 88.50 81 PHE A O 1
ATOM 629 N N . ILE A 1 82 ? -0.967 -6.281 7.287 1.00 85.06 82 ILE A N 1
ATOM 630 C CA . ILE A 1 82 ? -1.684 -5.959 6.033 1.00 85.06 82 ILE A CA 1
ATOM 631 C C . ILE A 1 82 ? -1.411 -4.517 5.577 1.00 85.06 82 ILE A C 1
ATOM 633 O O . ILE A 1 82 ? -1.171 -4.279 4.391 1.00 85.06 82 ILE A O 1
ATOM 637 N N . LYS A 1 83 ? -1.396 -3.548 6.501 1.00 83.75 83 LYS A N 1
ATOM 638 C CA . LYS A 1 83 ? -1.047 -2.146 6.211 1.00 83.75 83 LYS A CA 1
ATOM 639 C C . LYS A 1 83 ? 0.380 -1.996 5.686 1.00 83.75 83 LYS A C 1
ATOM 641 O O . LYS A 1 83 ? 0.587 -1.201 4.781 1.00 83.75 83 LYS A O 1
ATOM 646 N N . THR A 1 84 ? 1.332 -2.788 6.177 1.00 90.06 84 THR A N 1
ATOM 647 C CA . THR A 1 84 ? 2.717 -2.802 5.673 1.00 90.06 84 THR A CA 1
ATOM 648 C C . THR A 1 84 ? 2.807 -3.367 4.248 1.00 90.06 84 THR A C 1
ATOM 650 O O . THR A 1 84 ? 3.510 -2.814 3.404 1.00 90.06 84 THR A O 1
ATOM 653 N N . ILE A 1 85 ? 2.050 -4.422 3.926 1.00 91.25 85 ILE A N 1
ATOM 654 C CA . ILE A 1 85 ? 1.965 -4.951 2.549 1.00 91.25 85 ILE A CA 1
ATOM 655 C C . ILE A 1 85 ? 1.339 -3.922 1.594 1.00 91.25 85 ILE A C 1
ATOM 657 O O . ILE A 1 85 ? 1.790 -3.763 0.453 1.00 91.25 85 ILE A O 1
ATOM 661 N N . ARG A 1 86 ? 0.312 -3.203 2.062 1.00 85.06 86 ARG A N 1
ATOM 662 C CA . ARG A 1 86 ? -0.288 -2.079 1.335 1.00 85.06 86 ARG A CA 1
ATOM 663 C C . ARG A 1 86 ? 0.732 -0.960 1.142 1.00 85.06 86 ARG A C 1
ATOM 665 O O . ARG A 1 86 ? 1.023 -0.650 0.004 1.00 85.06 86 ARG A O 1
ATOM 672 N N . GLU A 1 87 ? 1.378 -0.455 2.190 1.00 87.56 87 GLU A N 1
ATOM 673 C CA . GLU A 1 87 ? 2.445 0.561 2.117 1.00 87.56 87 GLU A CA 1
ATOM 674 C C . GLU A 1 87 ? 3.514 0.229 1.052 1.00 87.56 87 GLU A C 1
ATOM 676 O O . GLU A 1 87 ? 3.812 1.064 0.197 1.00 87.56 87 GLU A O 1
ATOM 681 N N . ILE A 1 88 ? 4.009 -1.016 1.017 1.00 93.31 88 ILE A N 1
ATOM 682 C CA . ILE A 1 88 ? 4.939 -1.499 -0.021 1.00 93.31 88 ILE A CA 1
ATOM 683 C C . ILE A 1 88 ? 4.293 -1.447 -1.421 1.00 93.31 88 ILE A C 1
ATOM 685 O O . ILE A 1 88 ? 4.894 -0.909 -2.351 1.00 93.31 88 ILE A O 1
ATOM 689 N N . SER A 1 89 ? 3.056 -1.933 -1.582 1.00 90.44 89 SER A N 1
ATOM 690 C CA . SER A 1 89 ? 2.294 -1.834 -2.846 1.00 90.44 89 SER A CA 1
ATOM 691 C C . SER A 1 89 ? 2.103 -0.378 -3.297 1.00 90.44 89 SER A C 1
ATOM 693 O O . SER A 1 89 ? 2.204 -0.058 -4.483 1.00 90.44 89 SER A O 1
ATOM 695 N N . ASN A 1 90 ? 1.877 0.527 -2.347 1.00 84.69 90 ASN A N 1
ATOM 696 C CA . ASN A 1 90 ? 1.659 1.944 -2.588 1.00 84.69 90 ASN A CA 1
ATOM 697 C C . ASN A 1 90 ? 2.969 2.603 -3.049 1.00 84.69 90 ASN A C 1
ATOM 699 O O . ASN A 1 90 ? 2.948 3.431 -3.962 1.00 84.69 90 ASN A O 1
ATOM 703 N N . TYR A 1 91 ? 4.124 2.202 -2.506 1.00 88.69 91 TYR A N 1
ATOM 704 C CA . TYR A 1 91 ? 5.431 2.619 -3.025 1.00 88.69 91 TYR A CA 1
ATOM 705 C C . TYR A 1 91 ? 5.718 2.075 -4.428 1.00 88.69 91 TYR A C 1
ATOM 707 O O . TYR A 1 91 ? 6.217 2.840 -5.250 1.00 88.69 91 TYR A O 1
ATOM 715 N N . MET A 1 92 ? 5.318 0.842 -4.765 1.00 90.06 92 MET A N 1
ATOM 716 C CA . MET A 1 92 ? 5.399 0.343 -6.151 1.00 90.06 92 MET A CA 1
ATOM 717 C C . MET A 1 92 ? 4.556 1.209 -7.102 1.00 90.06 92 MET A C 1
ATOM 719 O O . MET A 1 92 ? 5.041 1.638 -8.146 1.00 90.06 92 MET A O 1
ATOM 723 N N . GLY A 1 93 ? 3.315 1.531 -6.718 1.00 83.69 93 GLY A N 1
ATOM 724 C CA . GLY A 1 93 ? 2.417 2.380 -7.508 1.00 83.69 93 GLY A CA 1
ATOM 725 C C . GLY A 1 93 ? 2.895 3.831 -7.665 1.00 83.69 93 GLY A C 1
ATOM 726 O O . GLY A 1 93 ? 2.643 4.444 -8.702 1.00 83.69 93 GLY A O 1
ATOM 727 N N . ASN A 1 94 ? 3.607 4.378 -6.673 1.00 79.12 94 ASN A N 1
ATOM 728 C CA . ASN A 1 94 ? 4.285 5.673 -6.789 1.00 79.12 94 ASN A CA 1
ATOM 729 C C . ASN A 1 94 ? 5.528 5.572 -7.690 1.00 79.12 94 ASN A C 1
ATOM 731 O O . ASN A 1 94 ? 5.693 6.399 -8.579 1.00 79.12 94 ASN A O 1
ATOM 735 N N . PHE A 1 95 ? 6.370 4.547 -7.514 1.00 83.00 95 PHE A N 1
ATOM 736 C CA . PHE A 1 95 ? 7.581 4.342 -8.317 1.00 83.00 95 PHE A CA 1
ATOM 737 C C . PHE A 1 95 ? 7.260 4.163 -9.804 1.00 83.00 95 PHE A C 1
ATOM 739 O O . PHE A 1 95 ? 7.901 4.807 -10.629 1.00 83.00 95 PHE A O 1
ATOM 746 N N . LYS A 1 96 ? 6.217 3.388 -10.135 1.00 84.12 96 LYS A N 1
ATOM 747 C CA . LYS A 1 96 ? 5.648 3.262 -11.487 1.00 84.12 96 LYS A CA 1
ATOM 748 C C . LYS A 1 96 ? 5.363 4.626 -12.123 1.00 84.12 96 LYS A C 1
ATOM 750 O O . LYS A 1 96 ? 5.900 4.934 -13.181 1.00 84.12 96 LYS A O 1
ATOM 755 N N . ARG A 1 97 ? 4.546 5.450 -11.455 1.00 78.69 97 ARG A N 1
ATOM 756 C CA . ARG A 1 97 ? 4.141 6.785 -11.929 1.00 78.69 97 ARG A CA 1
ATOM 757 C C . ARG A 1 97 ? 5.336 7.733 -12.060 1.00 78.69 97 ARG A C 1
ATOM 759 O O . ARG A 1 97 ? 5.438 8.468 -13.035 1.00 78.69 97 ARG A O 1
ATOM 766 N N . ASP A 1 98 ? 6.242 7.709 -11.087 1.00 75.12 98 ASP A N 1
ATOM 767 C CA . ASP A 1 98 ? 7.398 8.608 -11.029 1.00 75.12 98 ASP A CA 1
ATOM 768 C C . ASP A 1 98 ? 8.551 8.161 -11.968 1.00 75.12 98 ASP A C 1
ATOM 770 O O . ASP A 1 98 ? 9.516 8.899 -12.139 1.00 75.12 98 ASP A O 1
ATOM 774 N N . ASN A 1 99 ? 8.463 6.974 -12.592 1.00 76.56 99 ASN A N 1
ATOM 775 C CA . ASN A 1 99 ? 9.461 6.417 -13.525 1.00 76.56 99 ASN A CA 1
ATOM 776 C C . ASN A 1 99 ? 8.843 5.940 -14.855 1.00 76.56 99 ASN A C 1
ATOM 778 O O . ASN A 1 99 ? 9.434 5.117 -15.561 1.00 76.56 99 ASN A O 1
ATOM 782 N N . GLU A 1 100 ? 7.657 6.437 -15.211 1.00 77.38 100 GLU A N 1
ATOM 783 C CA . GLU A 1 100 ? 6.903 6.016 -16.400 1.00 77.38 100 GLU A CA 1
ATOM 784 C C . GLU A 1 100 ? 7.728 6.123 -17.697 1.00 77.38 100 GLU A C 1
ATOM 786 O O . GLU A 1 100 ? 7.650 5.262 -18.575 1.00 77.38 100 GLU A O 1
ATOM 791 N N . ASN A 1 101 ? 8.574 7.149 -17.785 1.00 71.88 101 ASN A N 1
ATOM 792 C CA . ASN A 1 101 ? 9.428 7.457 -18.929 1.00 71.88 101 ASN A CA 1
ATOM 793 C C . ASN A 1 101 ? 10.783 6.712 -18.937 1.00 71.88 101 ASN A C 1
ATOM 795 O O . ASN A 1 101 ? 11.540 6.880 -19.890 1.00 71.88 101 ASN A O 1
ATOM 799 N N . SER A 1 102 ? 11.116 5.886 -17.934 1.00 77.06 102 SER A N 1
ATOM 800 C CA . SER A 1 102 ? 12.442 5.252 -17.857 1.00 77.06 102 SER A CA 1
ATOM 801 C C . SER A 1 102 ? 12.428 3.765 -18.217 1.00 77.06 102 SER A C 1
ATOM 803 O O . SER A 1 102 ? 11.929 2.918 -17.468 1.00 77.06 102 SER A O 1
ATOM 805 N N . SER A 1 103 ? 13.037 3.419 -19.353 1.00 80.56 103 SER A N 1
ATOM 806 C CA . SER A 1 103 ? 13.061 2.053 -19.892 1.00 80.56 103 SER A CA 1
ATOM 807 C C . SER A 1 103 ? 13.788 1.093 -18.950 1.00 80.56 103 SER A C 1
ATOM 809 O O . SER A 1 103 ? 13.315 -0.017 -18.733 1.00 80.56 103 SER A O 1
ATOM 811 N N . ARG A 1 104 ? 14.879 1.533 -18.300 1.00 79.50 104 ARG A N 1
ATOM 812 C CA . ARG A 1 104 ? 15.623 0.726 -17.305 1.00 79.50 104 ARG A CA 1
ATOM 813 C C . ARG A 1 104 ? 14.777 0.296 -16.103 1.00 79.50 104 ARG A C 1
ATOM 815 O O . ARG A 1 104 ? 14.989 -0.798 -15.593 1.00 79.50 104 ARG A O 1
ATOM 822 N N . ASN A 1 105 ? 13.812 1.113 -15.677 1.00 83.12 105 ASN A N 1
ATOM 823 C CA . ASN A 1 105 ? 12.996 0.831 -14.492 1.00 83.12 105 ASN A CA 1
ATOM 824 C C . ASN A 1 105 ? 11.715 0.052 -14.840 1.00 83.12 105 ASN A C 1
ATOM 826 O O . ASN A 1 105 ? 11.188 -0.647 -13.985 1.00 83.12 105 ASN A O 1
ATOM 830 N N . ASN A 1 106 ? 11.272 0.092 -16.102 1.00 90.06 106 ASN A N 1
ATOM 831 C CA . ASN A 1 106 ? 10.192 -0.751 -16.641 1.00 90.06 106 ASN A CA 1
ATOM 832 C C . ASN A 1 106 ? 10.740 -1.967 -17.434 1.00 90.06 106 ASN A C 1
ATOM 834 O O . ASN A 1 106 ? 10.007 -2.611 -18.173 1.00 90.06 106 ASN A O 1
ATOM 838 N N . VAL A 1 107 ? 12.047 -2.260 -17.353 1.00 94.38 107 VAL A N 1
ATOM 839 C CA . VAL A 1 107 ? 12.755 -3.344 -18.083 1.00 94.38 107 VAL A CA 1
ATOM 840 C C . VAL A 1 107 ? 12.591 -3.307 -19.626 1.00 94.38 107 VAL A C 1
ATOM 842 O O . VAL A 1 107 ? 12.937 -4.255 -20.328 1.00 94.38 107 VAL A O 1
ATOM 845 N N . ASN A 1 108 ? 12.122 -2.193 -20.184 1.00 91.94 108 ASN A N 1
ATOM 846 C CA . ASN A 1 108 ? 11.857 -1.981 -21.609 1.00 91.94 108 ASN A CA 1
ATOM 847 C C . ASN A 1 108 ? 13.132 -1.627 -22.400 1.00 91.94 108 ASN A C 1
ATOM 849 O O . ASN A 1 108 ? 14.201 -1.401 -21.833 1.00 91.94 108 ASN A O 1
ATOM 853 N N . GLY A 1 109 ? 13.027 -1.569 -23.730 1.00 89.44 109 GLY A N 1
ATOM 854 C CA . GLY A 1 109 ? 14.061 -1.017 -24.616 1.00 89.44 109 GLY A CA 1
ATOM 855 C C . GLY A 1 109 ? 15.426 -1.715 -24.544 1.00 89.44 109 GLY A C 1
ATOM 856 O O . GLY A 1 109 ? 16.464 -1.052 -24.610 1.00 89.44 109 GLY A O 1
ATOM 857 N N . GLU A 1 110 ? 15.432 -3.038 -24.352 1.00 87.50 110 GLU A N 1
ATOM 858 C CA . GLU A 1 110 ? 16.615 -3.881 -24.103 1.00 87.50 110 GLU A CA 1
ATOM 859 C C . GLU A 1 110 ? 17.421 -3.500 -22.839 1.00 87.50 110 GLU A C 1
ATOM 861 O O . GLU A 1 110 ? 18.534 -3.987 -22.633 1.00 87.50 110 GLU A O 1
ATOM 866 N N . GLN A 1 111 ? 16.874 -2.677 -21.934 1.00 86.31 111 GLN A N 1
ATOM 867 C CA . GLN A 1 111 ? 17.572 -2.200 -20.729 1.00 86.31 111 GLN A CA 1
ATOM 868 C C . GLN A 1 111 ? 17.659 -3.237 -19.594 1.00 86.31 111 GLN A C 1
ATOM 870 O O . GLN A 1 111 ? 17.899 -2.881 -18.441 1.00 86.31 111 GLN A O 1
ATOM 875 N N . ILE A 1 112 ? 17.524 -4.530 -19.900 1.00 90.31 112 ILE A N 1
ATOM 876 C CA . ILE A 1 112 ? 17.500 -5.640 -18.934 1.00 90.31 112 ILE A CA 1
ATOM 877 C C . ILE A 1 112 ? 18.768 -5.655 -18.058 1.00 90.31 112 ILE A C 1
ATOM 879 O O . ILE A 1 112 ? 18.688 -5.837 -16.842 1.00 90.31 112 ILE A O 1
ATOM 883 N N . LEU A 1 113 ? 19.946 -5.398 -18.643 1.00 82.62 113 LEU A N 1
ATOM 884 C CA . LEU A 1 113 ? 21.201 -5.310 -17.884 1.00 82.62 113 LEU A CA 1
ATOM 885 C C . LEU A 1 113 ? 21.228 -4.101 -16.935 1.00 82.62 113 LEU A C 1
ATOM 887 O O . LEU A 1 113 ? 21.786 -4.192 -15.841 1.00 82.62 113 LEU A O 1
ATOM 891 N N . MET A 1 114 ? 20.619 -2.979 -17.329 1.00 80.88 114 MET A N 1
ATOM 892 C CA . MET A 1 114 ? 20.537 -1.783 -16.488 1.00 80.88 114 MET A CA 1
ATOM 893 C C . MET A 1 114 ? 19.510 -1.968 -15.367 1.00 80.88 114 MET A C 1
ATOM 895 O O . MET A 1 114 ? 19.807 -1.614 -14.231 1.00 80.88 114 MET A O 1
ATOM 899 N N . ALA A 1 115 ? 18.378 -2.620 -15.638 1.00 85.38 115 ALA A N 1
ATOM 900 C CA . ALA A 1 115 ? 17.398 -3.027 -14.632 1.00 85.38 115 ALA A CA 1
ATOM 901 C C . ALA A 1 115 ? 18.034 -3.913 -13.539 1.00 85.38 115 ALA A C 1
ATOM 903 O O . ALA A 1 115 ? 17.932 -3.619 -12.348 1.00 85.38 115 ALA A O 1
ATOM 904 N N . HIS A 1 116 ? 18.796 -4.940 -13.938 1.00 88.25 116 HIS A N 1
ATOM 905 C CA . HIS A 1 116 ? 19.562 -5.791 -13.016 1.00 88.25 116 HIS A CA 1
ATOM 906 C C . HIS A 1 116 ? 20.609 -5.000 -12.201 1.00 88.25 116 HIS A C 1
ATOM 908 O O . HIS A 1 116 ? 20.801 -5.287 -11.018 1.00 88.25 116 HIS A O 1
ATOM 914 N N . ARG A 1 117 ? 21.257 -3.974 -12.779 1.00 80.25 117 ARG A N 1
ATOM 915 C CA . ARG A 1 117 ? 22.164 -3.073 -12.037 1.00 80.25 117 ARG A CA 1
ATOM 916 C C . ARG A 1 117 ? 21.417 -2.191 -11.030 1.00 80.25 117 ARG A C 1
ATOM 918 O O . ARG A 1 117 ? 21.879 -2.070 -9.900 1.00 80.25 117 ARG A O 1
ATOM 925 N N . VAL A 1 118 ? 20.268 -1.621 -11.402 1.00 82.44 118 VAL A N 1
ATOM 926 C CA . VAL A 1 118 ? 19.427 -0.810 -10.499 1.00 82.44 118 VAL A CA 1
ATOM 927 C C . VAL A 1 118 ? 18.963 -1.644 -9.305 1.00 82.44 118 VAL A C 1
ATOM 929 O O . VAL A 1 118 ? 19.122 -1.205 -8.169 1.00 82.44 118 VAL A O 1
ATOM 932 N N . ILE A 1 119 ? 18.487 -2.875 -9.527 1.00 91.56 119 ILE A N 1
ATOM 933 C CA . ILE A 1 119 ? 18.101 -3.778 -8.431 1.00 91.56 119 ILE A CA 1
ATOM 934 C C . ILE A 1 119 ? 19.291 -4.070 -7.501 1.00 91.56 119 ILE A C 1
ATOM 936 O O . ILE A 1 119 ? 19.124 -4.043 -6.284 1.00 91.56 119 ILE A O 1
ATOM 940 N N . ASN A 1 120 ? 20.494 -4.302 -8.037 1.00 83.06 120 ASN A N 1
ATOM 941 C CA . ASN A 1 120 ? 21.691 -4.520 -7.216 1.00 83.06 120 ASN A CA 1
ATOM 942 C C . ASN A 1 120 ? 22.063 -3.294 -6.359 1.00 83.06 120 ASN A C 1
ATOM 944 O O . ASN A 1 120 ? 22.414 -3.456 -5.192 1.00 83.06 120 ASN A O 1
ATOM 948 N N . ILE A 1 121 ? 21.930 -2.072 -6.891 1.00 81.75 121 ILE A N 1
ATOM 949 C CA . ILE A 1 121 ? 22.140 -0.832 -6.121 1.00 81.75 121 ILE A CA 1
ATOM 950 C C . ILE A 1 121 ? 21.098 -0.714 -4.998 1.00 81.75 121 ILE A C 1
ATOM 952 O O . ILE A 1 121 ? 21.464 -0.496 -3.846 1.00 81.75 121 ILE A O 1
ATOM 956 N N . LEU A 1 122 ? 19.816 -0.940 -5.297 1.00 87.38 122 LEU A N 1
ATOM 957 C CA . LEU A 1 122 ? 18.746 -0.915 -4.292 1.00 87.38 122 LEU A CA 1
ATOM 958 C C . LEU A 1 122 ? 18.952 -1.992 -3.207 1.00 87.38 122 LEU A C 1
ATOM 960 O O . LEU A 1 122 ? 18.684 -1.746 -2.033 1.00 87.38 122 LEU A O 1
ATOM 964 N N . ARG A 1 123 ? 19.459 -3.179 -3.571 1.00 92.00 123 ARG A N 1
ATOM 965 C CA . ARG A 1 123 ? 19.810 -4.254 -2.624 1.00 92.00 123 ARG A CA 1
ATOM 966 C C . ARG A 1 123 ? 20.992 -3.876 -1.731 1.00 92.00 123 ARG A C 1
ATOM 968 O O . ARG A 1 123 ? 20.938 -4.147 -0.535 1.00 92.00 123 ARG A O 1
ATOM 975 N N . TYR A 1 124 ? 22.009 -3.204 -2.275 1.00 86.00 124 TYR A N 1
ATOM 976 C CA . TYR A 1 124 ? 23.092 -2.620 -1.479 1.00 86.00 124 TYR A CA 1
ATOM 977 C C . TYR A 1 124 ? 22.535 -1.611 -0.462 1.00 86.00 124 TYR A C 1
ATOM 979 O O . TYR A 1 124 ? 22.793 -1.741 0.729 1.00 86.00 124 TYR A O 1
ATOM 987 N N . GLU A 1 125 ? 21.707 -0.656 -0.898 1.00 87.50 125 GLU A N 1
ATOM 988 C CA . GLU A 1 125 ? 21.091 0.336 -0.002 1.00 87.50 125 GLU A CA 1
ATOM 989 C C . GLU A 1 125 ? 20.240 -0.319 1.101 1.00 87.50 125 GLU A C 1
ATOM 991 O O . GLU A 1 125 ? 20.342 0.068 2.265 1.00 87.50 125 GLU A O 1
ATOM 996 N N . VAL A 1 126 ? 19.444 -1.345 0.770 1.00 93.31 126 VAL A N 1
ATOM 997 C CA . VAL A 1 126 ? 18.681 -2.117 1.767 1.00 93.31 126 VAL A CA 1
ATOM 998 C C . VAL A 1 126 ? 19.608 -2.809 2.767 1.00 93.31 126 VAL A C 1
ATOM 1000 O O . VAL A 1 126 ? 19.301 -2.785 3.958 1.00 93.31 126 VAL A O 1
ATOM 1003 N N . ARG A 1 127 ? 20.742 -3.381 2.335 1.00 91.00 127 ARG A N 1
ATOM 1004 C CA . ARG A 1 127 ? 21.727 -4.015 3.230 1.00 91.00 127 ARG A CA 1
ATOM 1005 C C . ARG A 1 127 ? 22.314 -3.019 4.232 1.00 91.00 127 ARG A C 1
ATOM 1007 O O . ARG A 1 127 ? 22.285 -3.291 5.430 1.00 91.00 127 ARG A O 1
ATOM 1014 N N . GLU A 1 128 ? 22.774 -1.857 3.769 1.00 88.38 128 GLU A N 1
ATOM 1015 C CA . GLU A 1 128 ? 23.368 -0.839 4.647 1.00 88.38 128 GLU A CA 1
ATOM 1016 C C . GLU A 1 128 ? 22.345 -0.301 5.664 1.00 88.38 128 GLU A C 1
ATOM 1018 O O . GLU A 1 128 ? 22.630 -0.236 6.863 1.00 88.38 128 GLU A O 1
ATOM 1023 N N . LEU A 1 129 ? 21.121 0.004 5.213 1.00 89.06 129 LEU A N 1
ATOM 1024 C CA . LEU A 1 129 ? 20.021 0.456 6.077 1.00 89.06 129 LEU A CA 1
ATOM 1025 C C . LEU A 1 129 ? 19.535 -0.633 7.054 1.00 89.06 129 LEU A C 1
ATOM 1027 O O . LEU A 1 129 ? 18.997 -0.311 8.113 1.00 89.06 129 LEU A O 1
ATOM 1031 N N . SER A 1 130 ? 19.746 -1.910 6.725 1.00 90.38 130 SER A N 1
ATOM 1032 C CA . SER A 1 130 ? 19.386 -3.061 7.566 1.00 90.38 130 SER A CA 1
ATOM 1033 C C . SER A 1 130 ? 20.472 -3.479 8.562 1.00 90.38 130 SER A C 1
ATOM 1035 O O . SER A 1 130 ? 20.231 -4.355 9.389 1.00 90.38 130 SER A O 1
ATOM 1037 N N . SER A 1 131 ? 21.661 -2.871 8.510 1.00 85.69 131 SER A N 1
ATOM 1038 C CA . SER A 1 131 ? 22.859 -3.346 9.224 1.00 85.69 131 SER A CA 1
ATOM 1039 C C . SER A 1 131 ? 22.739 -3.408 10.756 1.00 85.69 131 SER A C 1
ATOM 1041 O O . SER A 1 131 ? 23.455 -4.185 11.387 1.00 85.69 131 SER A O 1
ATOM 1043 N N . ASN A 1 132 ? 21.837 -2.637 11.381 1.00 77.62 132 ASN A N 1
ATOM 1044 C CA . ASN A 1 132 ? 21.412 -2.859 12.768 1.00 77.62 132 ASN A CA 1
ATOM 1045 C C . ASN A 1 132 ? 20.024 -2.265 13.081 1.00 77.62 132 ASN A C 1
ATOM 1047 O O . ASN A 1 132 ? 19.547 -1.345 12.416 1.00 77.62 132 ASN A O 1
ATOM 1051 N N . LEU A 1 133 ? 19.410 -2.746 14.171 1.00 68.88 133 LEU A N 1
ATOM 1052 C CA . LEU A 1 133 ? 18.062 -2.360 14.620 1.00 68.88 133 LEU A CA 1
ATOM 1053 C C . LEU A 1 133 ? 17.881 -0.854 14.902 1.00 68.88 133 LEU A C 1
ATOM 1055 O O . LEU A 1 133 ? 16.762 -0.354 14.810 1.00 68.88 133 LEU A O 1
ATOM 1059 N N . THR A 1 134 ? 18.939 -0.115 15.249 1.00 71.44 134 THR A N 1
ATOM 1060 C CA . THR A 1 134 ? 18.849 1.336 15.501 1.00 71.44 134 THR A CA 1
ATOM 1061 C C . THR A 1 134 ? 18.728 2.115 14.193 1.00 71.44 134 THR A C 1
ATOM 1063 O O . THR A 1 134 ? 17.913 3.030 14.104 1.00 71.44 134 THR A O 1
ATOM 1066 N N . ILE A 1 135 ? 19.481 1.723 13.159 1.00 70.31 135 ILE A N 1
ATOM 1067 C CA . ILE A 1 135 ? 19.363 2.309 11.814 1.00 70.31 135 ILE A CA 1
ATOM 1068 C C . ILE A 1 135 ? 17.997 1.954 11.215 1.00 70.31 135 ILE A C 1
ATOM 1070 O O . ILE A 1 135 ? 17.306 2.845 10.717 1.00 70.31 135 ILE A O 1
ATOM 1074 N N . VAL A 1 136 ? 17.567 0.694 11.347 1.00 73.38 136 VAL A N 1
ATOM 1075 C CA . VAL A 1 136 ? 16.270 0.204 10.851 1.00 73.38 136 VAL A CA 1
ATOM 1076 C C . VAL A 1 136 ? 15.104 1.014 11.413 1.00 73.38 136 VAL A C 1
ATOM 1078 O O . VAL A 1 136 ? 14.280 1.475 10.633 1.00 73.38 136 VAL A O 1
ATOM 1081 N N . ARG A 1 137 ? 15.034 1.254 12.731 1.00 69.31 137 ARG A N 1
ATOM 1082 C CA . ARG A 1 137 ? 13.920 2.010 13.349 1.00 69.31 137 ARG A CA 1
ATOM 1083 C C . ARG A 1 137 ? 13.709 3.390 12.730 1.00 69.31 137 ARG A C 1
ATOM 1085 O O . ARG A 1 137 ? 12.569 3.780 12.505 1.00 69.31 137 ARG A O 1
ATOM 1092 N N . ASN A 1 138 ? 14.796 4.087 12.408 1.00 73.06 138 ASN A N 1
ATOM 1093 C CA . ASN A 1 138 ? 14.745 5.437 11.845 1.00 73.06 138 ASN A CA 1
ATOM 1094 C C . ASN A 1 138 ? 14.536 5.445 10.319 1.00 73.06 138 ASN A C 1
ATOM 1096 O O . ASN A 1 138 ? 14.220 6.488 9.757 1.00 73.06 138 ASN A O 1
ATOM 1100 N N . ASN A 1 139 ? 14.719 4.303 9.644 1.00 80.38 139 ASN A N 1
ATOM 1101 C CA . ASN A 1 139 ? 14.707 4.194 8.181 1.00 80.38 139 ASN A CA 1
ATOM 1102 C C . ASN A 1 139 ? 13.718 3.144 7.646 1.00 80.38 139 ASN A C 1
ATOM 1104 O O . ASN A 1 139 ? 13.719 2.874 6.450 1.00 80.38 139 ASN A O 1
ATOM 1108 N N . ILE A 1 140 ? 12.863 2.548 8.482 1.00 85.19 140 ILE A N 1
ATOM 1109 C CA . ILE A 1 140 ? 11.998 1.416 8.107 1.00 85.19 140 ILE A CA 1
ATOM 1110 C C . ILE A 1 140 ? 11.109 1.722 6.892 1.00 85.19 140 ILE A C 1
ATOM 1112 O O . ILE A 1 140 ? 11.003 0.907 5.979 1.00 85.19 140 ILE A O 1
ATOM 1116 N N . THR A 1 141 ? 10.560 2.934 6.830 1.00 85.12 141 THR A N 1
ATOM 1117 C CA . THR A 1 141 ? 9.786 3.467 5.702 1.00 85.12 141 THR A CA 1
ATOM 1118 C C . THR A 1 141 ? 10.619 3.534 4.414 1.00 85.12 141 THR A C 1
ATOM 1120 O O . THR A 1 141 ? 10.157 3.123 3.353 1.00 85.12 141 THR A O 1
ATOM 1123 N N . LEU A 1 142 ? 11.881 3.971 4.507 1.00 85.94 142 LEU A N 1
ATOM 1124 C CA . LEU A 1 142 ? 12.817 3.997 3.379 1.00 85.94 142 LEU A CA 1
ATOM 1125 C C . LEU A 1 142 ? 13.226 2.578 2.952 1.00 85.94 142 LEU A C 1
ATOM 1127 O O . LEU A 1 142 ? 13.303 2.304 1.761 1.00 85.94 142 LEU A O 1
ATOM 1131 N N . ILE A 1 143 ? 13.427 1.649 3.892 1.00 92.88 143 ILE A N 1
ATOM 1132 C CA . ILE A 1 143 ? 13.702 0.236 3.582 1.00 92.88 143 ILE A CA 1
ATOM 1133 C C . ILE A 1 143 ? 12.516 -0.376 2.819 1.00 92.88 143 ILE A C 1
ATOM 1135 O O . ILE A 1 143 ? 12.720 -1.001 1.779 1.00 92.88 143 ILE A O 1
ATOM 1139 N N . ARG A 1 144 ? 11.277 -0.139 3.273 1.00 95.62 144 ARG A N 1
ATOM 1140 C CA . ARG A 1 144 ? 10.041 -0.565 2.585 1.00 95.62 144 ARG A CA 1
ATOM 1141 C C . ARG A 1 144 ? 9.925 0.034 1.182 1.00 95.62 144 ARG A C 1
ATOM 1143 O O . ARG A 1 144 ? 9.588 -0.687 0.248 1.00 95.62 144 ARG A O 1
ATOM 1150 N N . GLU A 1 145 ? 10.265 1.311 1.014 1.00 93.00 145 GLU A N 1
ATOM 1151 C CA . GLU A 1 145 ? 10.321 1.984 -0.290 1.00 93.00 145 GLU A CA 1
ATOM 1152 C C . GLU A 1 145 ? 11.358 1.341 -1.232 1.00 93.00 145 GLU A C 1
ATOM 1154 O O . GLU A 1 145 ? 11.038 0.991 -2.367 1.00 93.00 145 GLU A O 1
ATOM 1159 N N . LYS A 1 146 ? 12.590 1.104 -0.766 1.00 93.06 146 LYS A N 1
ATOM 1160 C CA . LYS A 1 146 ? 13.643 0.475 -1.583 1.00 93.06 146 LYS A CA 1
ATOM 1161 C C . LYS A 1 146 ? 13.307 -0.980 -1.939 1.00 93.06 146 LYS A C 1
ATOM 1163 O O . LYS A 1 146 ? 13.548 -1.396 -3.072 1.00 93.06 146 LYS A O 1
ATOM 1168 N N . ILE A 1 147 ? 12.682 -1.730 -1.025 1.00 97.56 147 ILE A N 1
ATOM 1169 C CA . ILE A 1 147 ? 12.132 -3.068 -1.302 1.00 97.56 147 ILE A CA 1
ATOM 1170 C C . ILE A 1 147 ? 11.029 -2.987 -2.363 1.00 97.56 147 ILE A C 1
ATOM 1172 O O . ILE A 1 147 ? 11.076 -3.741 -3.330 1.00 97.56 147 ILE A O 1
ATOM 1176 N N . ALA A 1 148 ? 10.085 -2.050 -2.254 1.00 96.56 148 ALA A N 1
ATOM 1177 C CA . ALA A 1 148 ? 9.049 -1.845 -3.266 1.00 96.56 148 ALA A CA 1
ATOM 1178 C C . ALA A 1 148 ? 9.640 -1.572 -4.662 1.00 96.56 148 ALA A C 1
ATOM 1180 O O . ALA A 1 148 ? 9.190 -2.161 -5.645 1.00 96.56 148 ALA A O 1
ATOM 1181 N N . HIS A 1 149 ? 10.688 -0.747 -4.755 1.00 93.94 149 HIS A N 1
ATOM 1182 C CA . HIS A 1 149 ? 11.378 -0.478 -6.021 1.00 93.94 149 HIS A CA 1
ATOM 1183 C C . HIS A 1 149 ? 12.044 -1.743 -6.598 1.00 93.94 149 HIS A C 1
ATOM 1185 O O . HIS A 1 149 ? 11.946 -1.987 -7.799 1.00 93.94 149 HIS A O 1
ATOM 1191 N N . ILE A 1 150 ? 12.662 -2.588 -5.758 1.00 97.19 150 ILE A N 1
ATOM 1192 C CA . ILE A 1 150 ? 13.197 -3.899 -6.175 1.00 97.19 150 ILE A CA 1
ATOM 1193 C C . ILE A 1 150 ? 12.073 -4.778 -6.734 1.00 97.19 150 ILE A C 1
ATOM 1195 O O . ILE A 1 150 ? 12.176 -5.264 -7.859 1.00 97.19 150 ILE A O 1
ATOM 1199 N N . LEU A 1 151 ? 10.994 -4.969 -5.967 1.00 97.81 151 LEU A N 1
ATOM 1200 C CA . LEU A 1 151 ? 9.907 -5.875 -6.340 1.00 97.81 151 LEU A CA 1
ATOM 1201 C C . LEU A 1 151 ? 9.169 -5.406 -7.604 1.00 97.81 151 LEU A C 1
ATOM 1203 O O . LEU A 1 151 ? 8.766 -6.247 -8.402 1.00 97.81 151 LEU A O 1
ATOM 1207 N N . TYR A 1 152 ? 9.052 -4.094 -7.840 1.00 96.38 152 TYR A N 1
ATOM 1208 C CA . TYR A 1 152 ? 8.497 -3.554 -9.086 1.00 96.38 152 TYR A CA 1
ATOM 1209 C C . TYR A 1 152 ? 9.302 -4.020 -10.307 1.00 96.38 152 TYR A C 1
ATOM 1211 O O . TYR A 1 152 ? 8.763 -4.708 -11.171 1.00 96.38 152 TYR A O 1
ATOM 1219 N N . ILE A 1 153 ? 10.608 -3.728 -10.342 1.00 96.62 153 ILE A N 1
ATOM 1220 C CA . ILE A 1 153 ? 11.475 -4.045 -11.491 1.00 96.62 153 ILE A CA 1
ATOM 1221 C C . ILE A 1 153 ? 11.563 -5.573 -11.705 1.00 96.62 153 ILE A C 1
ATOM 1223 O O . ILE A 1 153 ? 11.627 -6.046 -12.840 1.00 96.62 153 ILE A O 1
ATOM 1227 N N . VAL A 1 154 ? 11.513 -6.361 -10.623 1.00 97.94 154 VAL A N 1
ATOM 1228 C CA . VAL A 1 154 ? 11.463 -7.834 -10.673 1.00 97.94 154 VAL A CA 1
ATOM 1229 C C . VAL A 1 154 ? 10.173 -8.357 -11.301 1.00 97.94 154 VAL A C 1
ATOM 1231 O O . VAL A 1 154 ? 10.225 -9.335 -12.039 1.00 97.94 154 VAL A O 1
ATOM 1234 N N . GLN A 1 155 ? 9.023 -7.737 -11.038 1.00 97.44 155 GLN A N 1
ATOM 1235 C CA . GLN A 1 155 ? 7.752 -8.153 -11.638 1.00 97.44 155 GLN A CA 1
ATOM 1236 C C . GLN A 1 155 ? 7.672 -7.727 -13.110 1.00 97.44 155 GLN A C 1
ATOM 1238 O O . GLN A 1 155 ? 7.331 -8.549 -13.960 1.00 97.44 155 GLN A O 1
ATOM 1243 N N . GLU A 1 156 ? 8.090 -6.499 -13.424 1.00 95.56 156 GLU A N 1
ATOM 1244 C CA . GLU A 1 156 ? 8.116 -5.938 -14.784 1.00 95.56 156 GLU A CA 1
ATOM 1245 C C . GLU A 1 156 ? 8.936 -6.766 -15.782 1.00 95.56 156 GLU A C 1
ATOM 1247 O O . GLU A 1 156 ? 8.586 -6.880 -16.959 1.00 95.56 156 GLU A O 1
ATOM 1252 N N . PHE A 1 157 ? 9.991 -7.430 -15.305 1.00 97.94 157 PHE A N 1
ATOM 1253 C CA . PHE A 1 157 ? 10.756 -8.390 -16.097 1.00 97.94 157 PHE A CA 1
ATOM 1254 C C . PHE A 1 157 ? 9.861 -9.462 -16.751 1.00 97.94 157 PHE A C 1
ATOM 1256 O O . PHE A 1 157 ? 10.066 -9.809 -17.915 1.00 97.94 157 PHE A O 1
ATOM 1263 N N . TYR A 1 158 ? 8.838 -9.959 -16.052 1.00 98.12 158 TYR A N 1
ATOM 1264 C CA . TYR A 1 158 ? 7.970 -11.029 -16.553 1.00 98.12 158 TYR A CA 1
ATOM 1265 C C . TYR A 1 158 ? 6.831 -10.526 -17.450 1.00 98.12 158 TYR A C 1
ATOM 1267 O O . TYR A 1 158 ? 6.349 -11.294 -18.283 1.00 98.12 158 TYR A O 1
ATOM 1275 N N . SER A 1 159 ? 6.411 -9.260 -17.341 1.00 96.19 159 SER A N 1
ATOM 1276 C CA . SER A 1 159 ? 5.414 -8.665 -18.246 1.00 96.19 159 SER A CA 1
ATOM 1277 C C . SER A 1 159 ? 6.011 -8.112 -19.542 1.00 96.19 159 SER A C 1
ATOM 1279 O O . SER A 1 159 ? 5.313 -8.105 -20.561 1.00 96.19 159 SER A O 1
ATOM 1281 N N . ASN A 1 160 ? 7.275 -7.671 -19.523 1.00 96.62 160 ASN A N 1
ATOM 1282 C CA . ASN A 1 160 ? 7.829 -6.806 -20.573 1.00 96.62 160 ASN A CA 1
ATOM 1283 C C . ASN A 1 160 ? 8.986 -7.443 -21.375 1.00 96.62 160 ASN A C 1
ATOM 1285 O O . ASN A 1 160 ? 9.349 -6.933 -22.440 1.00 96.62 160 ASN A O 1
ATOM 1289 N N . THR A 1 161 ? 9.545 -8.570 -20.912 1.00 97.25 161 THR A N 1
ATOM 1290 C CA . THR A 1 161 ? 10.526 -9.384 -21.663 1.00 97.25 161 THR A CA 1
ATOM 1291 C C . THR A 1 161 ? 9.880 -10.593 -22.351 1.00 97.25 161 THR A C 1
ATOM 1293 O O . THR A 1 161 ? 8.723 -10.937 -22.085 1.00 97.25 161 THR A O 1
ATOM 1296 N N . ASN A 1 162 ? 10.645 -11.281 -23.207 1.00 97.12 162 ASN A N 1
ATOM 1297 C CA . ASN A 1 162 ? 10.277 -12.582 -23.779 1.00 97.12 162 ASN A CA 1
ATOM 1298 C C . ASN A 1 162 ? 10.570 -13.796 -22.862 1.00 97.12 162 ASN A C 1
ATOM 1300 O O . ASN A 1 162 ? 10.564 -14.929 -23.344 1.00 97.12 162 ASN A O 1
ATOM 1304 N N . TRP A 1 163 ? 10.844 -13.608 -21.562 1.00 97.81 163 TRP A N 1
ATOM 1305 C CA . TRP A 1 163 ? 11.186 -14.720 -20.659 1.00 97.81 163 TRP A CA 1
ATOM 1306 C C . TRP A 1 163 ? 10.099 -15.807 -20.600 1.00 97.81 163 TRP A C 1
ATOM 1308 O O . TRP A 1 163 ? 10.405 -16.997 -20.641 1.00 97.81 163 TRP A O 1
ATOM 1318 N N . ILE A 1 164 ? 8.822 -15.413 -20.551 1.00 97.88 164 ILE A N 1
ATOM 1319 C CA . ILE A 1 164 ? 7.685 -16.348 -20.463 1.00 97.88 164 ILE A CA 1
ATOM 1320 C C . ILE A 1 164 ? 7.525 -17.160 -21.759 1.00 97.88 164 ILE A C 1
ATOM 1322 O O . ILE A 1 164 ? 7.117 -18.319 -21.725 1.00 97.88 164 ILE A O 1
ATOM 1326 N N . GLU A 1 165 ? 7.884 -16.577 -22.899 1.00 97.19 165 GLU A N 1
ATOM 1327 C CA . GLU A 1 165 ? 7.899 -17.205 -24.217 1.00 97.19 165 GLU A CA 1
ATOM 1328 C C . GLU A 1 165 ? 9.026 -18.242 -24.355 1.00 97.19 165 GLU A C 1
ATOM 1330 O O . GLU A 1 165 ? 8.846 -19.240 -25.052 1.00 97.19 165 GLU A O 1
ATOM 1335 N N . LEU A 1 166 ? 10.166 -18.021 -23.689 1.00 96.38 166 LEU A N 1
ATOM 1336 C CA . LEU A 1 166 ? 11.329 -18.915 -23.709 1.00 96.38 166 LEU A CA 1
ATOM 1337 C C . LEU A 1 166 ? 11.257 -20.028 -22.647 1.00 96.38 166 LEU A C 1
ATOM 1339 O O . LEU A 1 166 ? 11.600 -21.174 -22.935 1.00 96.38 166 LEU A O 1
ATOM 1343 N N . HIS A 1 167 ? 10.816 -19.704 -21.426 1.00 97.06 167 HIS A N 1
ATOM 1344 C CA . HIS A 1 167 ? 10.946 -20.577 -20.249 1.00 97.06 167 HIS A CA 1
ATOM 1345 C C . HIS A 1 167 ? 9.622 -20.856 -19.511 1.00 97.06 167 HIS A C 1
ATOM 1347 O O . HIS A 1 167 ? 9.599 -21.657 -18.573 1.00 97.06 167 HIS A O 1
ATOM 1353 N N . GLY A 1 168 ? 8.508 -20.240 -19.924 1.00 96.19 168 GLY A N 1
ATOM 1354 C CA . GLY A 1 168 ? 7.207 -20.394 -19.270 1.00 96.19 168 GLY A CA 1
ATOM 1355 C C . GLY A 1 168 ? 7.153 -19.751 -17.880 1.00 96.19 168 GLY A C 1
ATOM 1356 O O . GLY A 1 168 ? 7.775 -18.727 -17.623 1.00 96.19 168 GLY A O 1
ATOM 1357 N N . SER A 1 169 ? 6.397 -20.355 -16.962 1.00 96.62 169 SER A N 1
ATOM 1358 C CA . SER A 1 169 ? 6.157 -19.847 -15.599 1.00 96.62 169 SER A CA 1
ATOM 1359 C C . SER A 1 169 ? 7.304 -20.132 -14.603 1.00 96.62 169 SER A C 1
ATOM 1361 O O . SER A 1 169 ? 7.042 -20.447 -13.434 1.00 96.62 169 SER A O 1
ATOM 1363 N N . THR A 1 170 ? 8.554 -20.130 -15.066 1.00 97.62 170 THR A N 1
ATOM 1364 C CA . THR A 1 170 ? 9.771 -20.274 -14.243 1.00 97.62 170 THR A CA 1
ATOM 1365 C C . THR A 1 170 ? 10.342 -18.901 -13.888 1.00 97.62 170 THR A C 1
ATOM 1367 O O . THR A 1 170 ? 9.976 -17.896 -14.498 1.00 97.62 170 THR A O 1
ATOM 1370 N N . ILE A 1 171 ? 11.235 -18.842 -12.900 1.00 97.25 171 ILE A N 1
ATOM 1371 C CA . ILE A 1 171 ? 11.886 -17.598 -12.468 1.00 97.25 171 ILE A CA 1
ATOM 1372 C C . ILE A 1 171 ? 13.306 -17.498 -13.023 1.00 97.25 171 ILE A C 1
ATOM 1374 O O . ILE A 1 171 ? 13.998 -18.510 -13.128 1.00 97.25 171 ILE A O 1
ATOM 1378 N N . TYR A 1 172 ? 13.760 -16.280 -13.322 1.00 97.25 172 TYR A N 1
ATOM 1379 C CA . TYR A 1 172 ? 15.171 -16.019 -13.595 1.00 97.25 172 TYR A CA 1
ATOM 1380 C C . TYR A 1 172 ? 15.885 -15.628 -12.300 1.00 97.25 172 TYR A C 1
ATOM 1382 O O . TYR A 1 172 ? 15.936 -14.455 -11.934 1.00 97.25 172 TYR A O 1
ATOM 1390 N N . GLU A 1 173 ? 16.428 -16.614 -11.589 1.00 95.31 173 GLU A N 1
ATOM 1391 C CA . GLU A 1 173 ? 17.013 -16.401 -10.257 1.00 95.31 173 GLU A CA 1
ATOM 1392 C C . GLU A 1 173 ? 18.216 -15.444 -10.231 1.00 95.31 173 GLU A C 1
ATOM 1394 O O . GLU A 1 173 ? 18.497 -14.860 -9.190 1.00 95.31 173 GLU A O 1
ATOM 1399 N N . ASP A 1 174 ? 18.943 -15.291 -11.344 1.00 95.06 174 ASP A N 1
ATOM 1400 C CA . ASP A 1 174 ? 20.106 -14.393 -11.427 1.00 95.06 174 ASP A CA 1
ATOM 1401 C C . ASP A 1 174 ? 19.730 -12.954 -11.815 1.00 95.06 174 ASP A C 1
ATOM 1403 O O . ASP A 1 174 ? 20.563 -12.043 -11.706 1.00 95.06 174 ASP A O 1
ATOM 1407 N N . PHE A 1 175 ? 18.489 -12.716 -12.265 1.00 96.56 175 PHE A N 1
ATOM 1408 C CA . PHE A 1 175 ? 18.011 -11.350 -12.459 1.00 96.56 175 PHE A CA 1
ATOM 1409 C C . PHE A 1 175 ? 18.153 -10.582 -11.143 1.00 96.56 175 PHE A C 1
ATOM 1411 O O . PHE A 1 175 ? 17.976 -11.153 -10.075 1.00 96.56 175 PHE A O 1
ATOM 1418 N N . GLY A 1 176 ? 18.590 -9.319 -11.224 1.00 89.19 176 GLY A N 1
ATOM 1419 C CA . GLY A 1 176 ? 18.871 -8.433 -10.083 1.00 89.19 176 GLY A CA 1
ATOM 1420 C C . GLY A 1 176 ? 19.589 -9.020 -8.848 1.00 89.19 176 GLY A C 1
ATOM 1421 O O . GLY A 1 176 ? 19.412 -8.470 -7.764 1.00 89.19 176 GLY A O 1
ATOM 1422 N N . GLN A 1 177 ? 20.365 -10.100 -8.975 1.00 90.62 177 GLN A N 1
ATOM 1423 C CA . GLN A 1 177 ? 21.228 -10.636 -7.914 1.00 90.62 177 GLN A CA 1
ATOM 1424 C C . GLN A 1 177 ? 22.690 -10.220 -8.118 1.00 90.62 177 GLN A C 1
ATOM 1426 O O . GLN A 1 177 ? 23.066 -9.796 -9.215 1.00 90.62 177 GLN A O 1
ATOM 1431 N N . GLU A 1 178 ? 23.525 -10.356 -7.081 1.00 81.56 178 GLU A N 1
ATOM 1432 C CA . GLU A 1 178 ? 24.966 -10.101 -7.199 1.00 81.56 178 GLU A CA 1
ATOM 1433 C C . GLU A 1 178 ? 25.599 -11.111 -8.181 1.00 81.56 178 GLU A C 1
ATOM 1435 O O . GLU A 1 178 ? 25.423 -12.322 -8.040 1.00 81.56 178 GLU A O 1
ATOM 1440 N N . GLY A 1 179 ? 26.336 -10.624 -9.187 1.00 76.00 179 GLY A N 1
ATOM 1441 C CA . GLY A 1 179 ? 27.044 -11.468 -10.157 1.00 76.00 179 GLY A CA 1
ATOM 1442 C C . GLY A 1 179 ? 26.931 -10.987 -11.606 1.00 76.00 179 GLY A C 1
ATOM 1443 O O . GLY A 1 179 ? 26.896 -9.790 -11.885 1.00 76.00 179 GLY A O 1
ATOM 1444 N N . ARG A 1 180 ? 26.912 -11.941 -12.546 1.00 76.75 180 ARG A N 1
ATOM 1445 C CA . ARG A 1 180 ? 26.611 -11.713 -13.967 1.00 76.75 180 ARG A CA 1
ATOM 1446 C C . ARG A 1 180 ? 25.418 -12.569 -14.376 1.00 76.75 180 ARG A C 1
ATOM 1448 O O . ARG A 1 180 ? 25.331 -13.730 -13.986 1.00 76.75 180 ARG A O 1
ATOM 1455 N N . LEU A 1 181 ? 24.558 -11.997 -15.211 1.00 88.50 181 LEU A N 1
ATOM 1456 C CA . LEU A 1 181 ? 23.472 -12.705 -15.884 1.00 88.50 181 LEU A CA 1
ATOM 1457 C C . LEU A 1 181 ? 24.039 -13.807 -16.795 1.00 88.50 181 LEU A C 1
ATOM 1459 O O . LEU A 1 181 ? 25.046 -13.583 -17.470 1.00 88.50 181 LEU A O 1
ATOM 1463 N N . LYS A 1 182 ? 23.404 -14.986 -16.784 1.00 90.50 182 LYS A N 1
ATOM 1464 C CA . LYS A 1 182 ? 23.820 -16.167 -17.558 1.00 90.50 182 LYS A CA 1
ATOM 1465 C C . LYS A 1 182 ? 23.255 -16.169 -18.984 1.00 90.50 182 LYS A C 1
ATOM 1467 O O . LYS A 1 182 ? 23.958 -16.577 -19.902 1.00 90.50 182 LYS A O 1
ATOM 1472 N N . GLU A 1 183 ? 22.023 -15.693 -19.163 1.00 91.69 183 GLU A N 1
ATOM 1473 C CA . GLU A 1 183 ? 21.360 -15.625 -20.471 1.00 91.69 183 GLU A CA 1
ATOM 1474 C C . GLU A 1 183 ? 21.949 -14.558 -21.401 1.00 91.69 183 GLU A C 1
ATOM 1476 O O . GLU A 1 183 ? 22.227 -13.426 -20.990 1.00 91.69 183 GLU A O 1
ATOM 1481 N N . GLU A 1 184 ? 22.063 -14.895 -22.689 1.00 89.12 184 GLU A N 1
ATOM 1482 C CA . GLU A 1 184 ? 22.463 -13.948 -23.732 1.00 89.12 184 GLU A CA 1
ATOM 1483 C C . GLU A 1 184 ? 21.328 -12.973 -24.078 1.00 89.12 184 GLU A C 1
ATOM 1485 O O . GLU A 1 184 ? 20.224 -13.370 -24.456 1.00 89.12 184 GLU A O 1
ATOM 1490 N N . MET A 1 185 ? 21.630 -11.674 -24.029 1.00 89.81 185 MET A N 1
ATOM 1491 C CA . MET A 1 185 ? 20.727 -10.615 -24.487 1.00 89.81 185 MET A CA 1
ATOM 1492 C C . MET A 1 185 ? 20.872 -10.367 -25.988 1.00 89.81 185 MET A C 1
ATOM 1494 O O . MET A 1 185 ? 21.966 -10.456 -26.552 1.00 89.81 185 MET A O 1
ATOM 1498 N N . ALA A 1 186 ? 19.773 -9.997 -26.638 1.00 87.50 186 ALA A N 1
ATOM 1499 C CA . ALA A 1 186 ? 19.776 -9.633 -28.045 1.00 87.50 186 ALA A CA 1
ATOM 1500 C C . ALA A 1 186 ? 20.411 -8.251 -28.281 1.00 87.50 186 ALA A C 1
ATOM 1502 O O . ALA A 1 186 ? 19.942 -7.226 -27.789 1.00 87.50 186 ALA A O 1
ATOM 1503 N N . THR A 1 187 ? 21.444 -8.197 -29.118 1.00 78.12 187 THR A N 1
ATOM 1504 C CA . THR A 1 187 ? 22.103 -6.950 -29.527 1.00 78.12 187 THR A CA 1
ATOM 1505 C C . THR A 1 187 ? 21.153 -6.036 -30.305 1.00 78.12 187 THR A C 1
ATOM 1507 O O . THR A 1 187 ? 20.186 -6.493 -30.919 1.00 78.12 187 THR A O 1
ATOM 1510 N N . SER A 1 188 ? 21.453 -4.736 -30.378 1.00 72.69 188 SER A N 1
ATOM 1511 C CA . SER A 1 188 ? 20.657 -3.746 -31.131 1.00 72.69 188 SER A CA 1
ATOM 1512 C C . SER A 1 188 ? 20.495 -4.055 -32.630 1.00 72.69 188 SER A C 1
ATOM 1514 O O . SER A 1 188 ? 19.610 -3.500 -33.280 1.00 72.69 188 SER A O 1
ATOM 1516 N N . ARG A 1 189 ? 21.322 -4.951 -33.191 1.00 73.56 189 ARG A N 1
ATOM 1517 C CA . ARG A 1 189 ? 21.293 -5.352 -34.607 1.00 73.56 189 ARG A CA 1
ATOM 1518 C C . ARG A 1 189 ? 20.441 -6.597 -34.877 1.00 73.56 189 ARG A C 1
ATOM 1520 O O . ARG A 1 189 ? 19.976 -6.753 -36.008 1.00 73.56 189 ARG A O 1
ATOM 1527 N N . GLU A 1 190 ? 20.224 -7.460 -33.887 1.00 84.94 190 GLU A N 1
ATOM 1528 C CA . GLU A 1 190 ? 19.449 -8.702 -34.027 1.00 84.94 190 GLU A CA 1
ATOM 1529 C C . GLU A 1 190 ? 17.934 -8.425 -34.081 1.00 84.94 190 GLU A C 1
ATOM 1531 O O . GLU A 1 190 ? 17.416 -7.585 -33.340 1.00 84.94 190 GLU A O 1
ATOM 1536 N N . ASN A 1 191 ? 17.222 -9.132 -34.967 1.00 93.25 191 ASN A N 1
ATOM 1537 C CA . ASN A 1 191 ? 15.757 -9.133 -34.992 1.00 93.25 191 ASN A CA 1
ATOM 1538 C C . ASN A 1 191 ? 15.244 -10.038 -33.869 1.00 93.25 191 ASN A C 1
ATOM 1540 O O . ASN A 1 191 ? 15.681 -11.181 -33.767 1.00 93.25 191 ASN A O 1
ATOM 1544 N N . THR A 1 192 ? 14.317 -9.530 -33.063 1.00 95.81 192 THR A N 1
ATOM 1545 C CA . THR A 1 192 ? 13.740 -10.236 -31.909 1.00 95.81 192 THR A CA 1
ATOM 1546 C C . THR A 1 192 ? 12.224 -10.381 -31.986 1.00 95.81 192 THR A C 1
ATOM 1548 O O . THR A 1 192 ? 11.664 -11.192 -31.256 1.00 95.81 192 THR A O 1
ATOM 1551 N N . CYS A 1 193 ? 11.568 -9.676 -32.913 1.00 96.19 193 CYS A N 1
ATOM 1552 C CA . CYS A 1 193 ? 10.169 -9.892 -33.278 1.00 96.19 193 CYS A CA 1
ATOM 1553 C C . CYS A 1 193 ? 9.952 -9.800 -34.799 1.00 96.19 193 CYS A C 1
ATOM 1555 O O . CYS A 1 193 ? 10.736 -9.168 -35.516 1.00 96.19 193 CYS A O 1
ATOM 1557 N N . THR A 1 194 ? 8.847 -10.381 -35.268 1.00 96.31 194 THR A N 1
ATOM 1558 C CA . THR A 1 194 ? 8.210 -10.128 -36.571 1.00 96.31 194 THR A CA 1
ATOM 1559 C C . THR A 1 194 ? 6.833 -9.471 -36.383 1.00 96.31 194 THR A C 1
ATOM 1561 O O . THR A 1 194 ? 6.301 -9.451 -35.273 1.00 96.31 194 THR A O 1
ATOM 1564 N N . ASN A 1 195 ? 6.264 -8.890 -37.441 1.00 95.25 195 ASN A N 1
ATOM 1565 C CA . ASN A 1 195 ? 4.948 -8.246 -37.415 1.00 95.25 195 ASN A CA 1
ATOM 1566 C C . ASN A 1 195 ? 3.851 -9.205 -36.921 1.00 95.25 195 ASN A C 1
ATOM 1568 O O . ASN A 1 195 ? 3.693 -10.306 -37.453 1.00 95.25 195 ASN A O 1
ATOM 1572 N N . CYS A 1 196 ? 3.027 -8.753 -35.975 1.00 94.19 196 CYS A N 1
ATOM 1573 C CA . CYS A 1 196 ? 1.832 -9.485 -35.565 1.00 94.19 196 CYS A CA 1
ATOM 1574 C C . CYS A 1 196 ? 0.800 -9.619 -36.697 1.00 94.19 196 CYS A C 1
ATOM 1576 O O . CYS A 1 196 ? 0.647 -8.735 -37.544 1.00 94.19 196 CYS A O 1
ATOM 1578 N N . GLY A 1 197 ? 0.059 -10.730 -36.687 1.00 90.75 197 GLY A N 1
ATOM 1579 C CA . GLY A 1 197 ? -1.057 -10.950 -37.604 1.00 90.75 197 GLY A CA 1
ATOM 1580 C C . GLY A 1 197 ? -2.309 -10.181 -37.179 1.00 90.75 197 GLY A C 1
ATOM 1581 O O . GLY A 1 197 ? -2.426 -9.747 -36.038 1.00 90.75 197 GLY A O 1
ATOM 1582 N N . TYR A 1 198 ? -3.277 -10.052 -38.085 1.00 89.12 198 TYR A N 1
ATOM 1583 C CA . TYR A 1 198 ? -4.590 -9.468 -37.797 1.00 89.12 198 TYR A CA 1
ATOM 1584 C C . TYR A 1 198 ? -5.689 -10.422 -38.267 1.00 89.12 198 TYR A C 1
ATOM 1586 O O . TYR A 1 198 ? -5.682 -10.868 -39.414 1.00 89.12 198 TYR A O 1
ATOM 1594 N N . VAL A 1 199 ? -6.644 -10.733 -37.388 1.00 84.62 199 VAL A N 1
ATOM 1595 C CA . VAL A 1 199 ? -7.785 -11.617 -37.678 1.00 84.62 199 VAL A CA 1
ATOM 1596 C C . VAL A 1 199 ? -9.065 -10.885 -37.299 1.00 84.62 199 VAL A C 1
ATOM 1598 O O . VAL A 1 199 ? -9.244 -10.498 -36.149 1.00 84.62 199 VAL A O 1
ATOM 1601 N N . ASN A 1 200 ? -9.953 -10.667 -38.274 1.00 86.38 200 ASN A N 1
ATOM 1602 C CA . ASN A 1 200 ? -11.197 -9.898 -38.112 1.00 86.38 200 ASN A CA 1
ATOM 1603 C C . ASN A 1 200 ? -10.993 -8.497 -37.485 1.00 86.38 200 ASN A C 1
ATOM 1605 O O . ASN A 1 200 ? -11.850 -8.009 -36.757 1.00 86.38 200 ASN A O 1
ATOM 1609 N N . GLY A 1 201 ? -9.846 -7.861 -37.755 1.00 80.06 201 GLY A N 1
ATOM 1610 C CA . GLY A 1 201 ? -9.465 -6.557 -37.195 1.00 80.06 201 GLY A CA 1
ATOM 1611 C C . GLY A 1 201 ? -8.803 -6.604 -35.811 1.00 80.06 201 GLY A C 1
ATOM 1612 O O . GLY A 1 201 ? -8.305 -5.579 -35.361 1.00 80.06 201 GLY A O 1
ATOM 1613 N N . VAL A 1 202 ? -8.739 -7.769 -35.159 1.00 81.19 202 VAL A N 1
ATOM 1614 C CA . VAL A 1 202 ? -8.066 -7.953 -33.863 1.00 81.19 202 VAL A CA 1
ATOM 1615 C C . VAL A 1 202 ? -6.609 -8.368 -34.086 1.00 81.19 202 VAL A C 1
ATOM 1617 O O . VAL A 1 202 ? -6.340 -9.290 -34.862 1.00 81.19 202 VAL A O 1
ATOM 1620 N N . GLU A 1 203 ? -5.672 -7.708 -33.401 1.00 87.12 203 GLU A N 1
ATOM 1621 C CA . GLU A 1 203 ? -4.239 -8.029 -33.456 1.00 87.12 203 GLU A CA 1
ATOM 1622 C C . GLU A 1 203 ? -3.933 -9.366 -32.756 1.00 87.12 203 GLU A C 1
ATOM 1624 O O . GLU A 1 203 ? -4.417 -9.653 -31.661 1.00 87.12 203 GLU A O 1
ATOM 1629 N N . GLN A 1 204 ? -3.124 -10.200 -33.403 1.00 89.69 204 GLN A N 1
ATOM 1630 C CA . GLN A 1 204 ? -2.773 -11.559 -32.998 1.00 89.69 204 GLN A CA 1
ATOM 1631 C C . GLN A 1 204 ? -1.245 -11.696 -33.006 1.00 89.69 204 GLN A C 1
ATOM 1633 O O . GLN A 1 204 ? -0.637 -12.038 -34.021 1.00 89.69 204 GLN A O 1
ATOM 1638 N N . CYS A 1 205 ? -0.619 -11.422 -31.861 1.00 92.69 205 CYS A N 1
ATOM 1639 C CA . CYS A 1 205 ? 0.838 -11.466 -31.699 1.00 92.69 205 CYS A CA 1
ATOM 1640 C C . CYS A 1 205 ? 1.405 -12.847 -31.337 1.00 92.69 205 CYS A C 1
ATOM 1642 O O . CYS A 1 205 ? 2.605 -12.982 -31.123 1.00 92.69 205 CYS A O 1
ATOM 1644 N N . LYS A 1 206 ? 0.577 -13.897 -31.274 1.00 91.94 206 LYS A N 1
ATOM 1645 C CA . LYS A 1 206 ? 1.031 -15.219 -30.833 1.00 91.94 206 LYS A CA 1
ATOM 1646 C C . LYS A 1 206 ? 2.197 -15.744 -31.682 1.00 91.94 206 LYS A C 1
ATOM 1648 O O . LYS A 1 206 ? 2.052 -15.921 -32.888 1.00 91.94 206 LYS A O 1
ATOM 1653 N N . ASN A 1 207 ? 3.311 -16.050 -31.013 1.00 89.12 207 ASN A N 1
ATOM 1654 C CA . ASN A 1 207 ? 4.583 -16.479 -31.603 1.00 89.12 207 ASN A CA 1
ATOM 1655 C C . ASN A 1 207 ? 5.250 -15.421 -32.518 1.00 89.12 207 ASN A C 1
ATOM 1657 O O . ASN A 1 207 ? 5.910 -15.787 -33.489 1.00 89.12 207 ASN A O 1
ATOM 1661 N N . ASN A 1 208 ? 5.088 -14.120 -32.237 1.00 94.81 208 ASN A N 1
ATOM 1662 C CA . ASN A 1 208 ? 5.792 -13.053 -32.964 1.00 94.81 208 ASN A CA 1
ATOM 1663 C C . ASN A 1 208 ? 7.290 -12.933 -32.609 1.00 94.81 208 ASN A C 1
ATOM 1665 O O . ASN A 1 208 ? 8.036 -12.314 -33.366 1.00 94.81 208 ASN A O 1
ATOM 1669 N N . THR A 1 209 ? 7.729 -13.492 -31.480 1.00 95.94 209 THR A N 1
ATOM 1670 C CA . THR A 1 209 ? 9.113 -13.445 -30.993 1.00 95.94 209 THR A CA 1
ATOM 1671 C C . THR A 1 209 ? 10.046 -14.325 -31.829 1.00 95.94 209 THR A C 1
ATOM 1673 O O . THR A 1 209 ? 9.677 -15.407 -32.284 1.00 95.94 209 THR A O 1
ATOM 1676 N N . LEU A 1 210 ? 11.279 -13.857 -32.032 1.00 94.62 210 LEU A N 1
ATOM 1677 C CA . LEU A 1 210 ? 12.295 -14.488 -32.875 1.00 94.62 210 LEU A CA 1
ATOM 1678 C C . LEU A 1 210 ? 13.573 -14.792 -32.084 1.00 94.62 210 LEU A C 1
ATOM 1680 O O . LEU A 1 210 ? 14.067 -13.958 -31.327 1.00 94.62 210 LEU A O 1
ATOM 1684 N N . GLY A 1 211 ? 14.158 -15.963 -32.348 1.00 91.25 211 GLY A N 1
ATOM 1685 C CA . GLY A 1 211 ? 15.404 -16.413 -31.726 1.00 91.25 211 GLY A CA 1
ATOM 1686 C C . GLY A 1 211 ? 15.226 -16.955 -30.304 1.00 91.25 211 GLY A C 1
ATOM 1687 O O . GLY A 1 211 ? 14.114 -17.175 -29.835 1.00 91.25 211 GLY A O 1
ATOM 1688 N N . THR A 1 212 ? 16.352 -17.205 -29.634 1.00 92.62 212 THR A N 1
ATOM 1689 C CA . THR A 1 212 ? 16.419 -17.786 -28.277 1.00 92.62 212 THR A CA 1
ATOM 1690 C C . THR A 1 212 ? 17.047 -16.845 -27.248 1.00 92.62 212 THR A C 1
ATOM 1692 O O . THR A 1 212 ? 17.291 -17.254 -26.120 1.00 92.62 212 THR A O 1
ATOM 1695 N N . LYS A 1 213 ? 17.367 -15.607 -27.642 1.00 94.62 213 LYS A N 1
ATOM 1696 C CA . LYS A 1 213 ? 17.990 -14.603 -26.773 1.00 94.62 213 LYS A CA 1
ATOM 1697 C C . LYS A 1 213 ? 16.942 -13.811 -26.007 1.00 94.62 213 LYS A C 1
ATOM 1699 O O . LYS A 1 213 ? 15.825 -13.613 -26.488 1.00 94.62 213 LYS A O 1
ATOM 1704 N N . LEU A 1 214 ? 17.342 -13.304 -24.850 1.00 96.06 214 LEU A N 1
ATOM 1705 C CA . LEU A 1 214 ? 16.507 -12.451 -24.020 1.00 96.06 214 LEU A CA 1
ATOM 1706 C C . LEU A 1 214 ? 16.362 -11.059 -24.667 1.00 96.06 214 LEU A C 1
ATOM 1708 O O . LEU A 1 214 ? 17.351 -10.455 -25.089 1.00 96.06 214 LEU A O 1
ATOM 1712 N N . THR A 1 215 ? 15.129 -10.564 -24.763 1.00 96.19 215 THR A N 1
ATOM 1713 C CA . THR A 1 215 ? 14.769 -9.262 -25.350 1.00 96.19 215 THR A CA 1
ATOM 1714 C C . THR A 1 215 ? 13.602 -8.626 -24.588 1.00 96.19 215 THR A C 1
ATOM 1716 O O . THR A 1 215 ? 12.838 -9.336 -23.925 1.00 96.19 215 THR A O 1
ATOM 1719 N N . SER A 1 216 ? 13.431 -7.307 -24.682 1.00 95.75 216 SER A N 1
ATOM 1720 C CA . SER A 1 216 ? 12.269 -6.595 -24.142 1.00 95.75 216 SER A CA 1
ATOM 1721 C C . SER A 1 216 ? 11.602 -5.634 -25.125 1.00 95.75 216 SER A C 1
ATOM 1723 O O . SER A 1 216 ? 12.167 -5.233 -26.146 1.00 95.75 216 SER A O 1
ATOM 1725 N N . GLY A 1 217 ? 10.345 -5.295 -24.832 1.00 94.50 217 GLY A N 1
ATOM 1726 C CA . GLY A 1 217 ? 9.559 -4.370 -25.641 1.00 94.50 217 GLY A CA 1
ATOM 1727 C C . GLY A 1 217 ? 10.087 -2.938 -25.548 1.00 94.50 217 GLY A C 1
ATOM 1728 O O . GLY A 1 217 ? 10.366 -2.433 -24.465 1.00 94.50 217 GLY A O 1
ATOM 1729 N N . TYR A 1 218 ? 10.201 -2.246 -26.678 1.00 92.69 218 TYR A N 1
ATOM 1730 C CA . TYR A 1 218 ? 10.383 -0.791 -26.696 1.00 92.69 218 TYR A CA 1
ATOM 1731 C C . TYR A 1 218 ? 9.013 -0.104 -26.575 1.00 92.69 218 TYR A C 1
ATOM 1733 O O . TYR A 1 218 ? 8.082 -0.514 -27.267 1.00 92.69 218 TYR A O 1
ATOM 1741 N N . LYS A 1 219 ? 8.882 0.939 -25.742 1.00 89.25 219 LYS A N 1
ATOM 1742 C CA . LYS A 1 219 ? 7.638 1.714 -25.560 1.00 89.25 219 LYS A CA 1
ATOM 1743 C C . LYS A 1 219 ? 7.851 3.175 -25.960 1.00 89.25 219 LYS A C 1
ATOM 1745 O O . LYS A 1 219 ? 8.826 3.796 -25.542 1.00 89.25 219 LYS A O 1
ATOM 1750 N N . SER A 1 220 ? 6.948 3.751 -26.753 1.00 83.56 220 SER A N 1
ATOM 1751 C CA . SER A 1 220 ? 7.000 5.186 -27.068 1.00 83.56 220 SER A CA 1
ATOM 1752 C C . SER A 1 220 ? 6.798 6.053 -25.822 1.00 83.56 220 SER A C 1
ATOM 1754 O O . SER A 1 220 ? 5.969 5.729 -24.973 1.00 83.56 220 SER A O 1
ATOM 1756 N N . GLY A 1 221 ? 7.515 7.177 -25.747 1.00 73.81 221 GLY A N 1
ATOM 1757 C CA . GLY A 1 221 ? 7.493 8.085 -24.593 1.00 73.81 221 GLY A CA 1
ATOM 1758 C C . GLY A 1 221 ? 8.531 7.759 -23.514 1.00 73.81 221 GLY A C 1
ATOM 1759 O O . GLY A 1 221 ? 8.658 8.525 -22.563 1.00 73.81 221 GLY A O 1
ATOM 1760 N N . GLN A 1 222 ? 9.293 6.668 -23.667 1.00 78.50 222 GLN A N 1
ATOM 1761 C CA . GLN A 1 222 ? 10.414 6.338 -22.785 1.00 78.50 222 GLN A CA 1
ATOM 1762 C C . GLN A 1 222 ? 11.771 6.796 -23.350 1.00 78.50 222 GLN A C 1
ATOM 1764 O O . GLN A 1 222 ? 11.915 7.040 -24.549 1.00 78.50 222 GLN A O 1
ATOM 1769 N N . ASP A 1 223 ? 12.766 6.885 -22.464 1.00 68.31 223 ASP A N 1
ATOM 1770 C CA . ASP A 1 223 ? 14.159 7.292 -22.715 1.00 68.31 223 ASP A CA 1
ATOM 1771 C C . ASP A 1 223 ? 14.899 6.489 -23.812 1.00 68.31 223 ASP A C 1
ATOM 1773 O O . ASP A 1 223 ? 15.876 6.989 -24.370 1.00 68.31 223 ASP A O 1
ATOM 1777 N N . VAL A 1 224 ? 14.431 5.290 -24.191 1.00 72.50 224 VAL A N 1
ATOM 1778 C CA . VAL A 1 224 ? 15.030 4.470 -25.259 1.00 72.50 224 VAL A CA 1
ATOM 1779 C C . VAL A 1 224 ? 14.047 4.234 -26.412 1.00 72.50 224 VAL A C 1
ATOM 1781 O O . VAL A 1 224 ? 13.116 3.432 -26.330 1.00 72.50 224 VAL A O 1
ATOM 1784 N N . SER A 1 225 ? 14.304 4.886 -27.548 1.00 82.31 225 SER A N 1
ATOM 1785 C CA . SER A 1 225 ? 13.504 4.740 -28.773 1.00 82.31 225 SER A CA 1
ATOM 1786 C C . SER A 1 225 ? 13.750 3.420 -29.519 1.00 82.31 225 SER A C 1
ATOM 1788 O O . SER A 1 225 ? 14.874 2.924 -29.599 1.00 82.31 225 SER A O 1
ATOM 1790 N N . LYS A 1 226 ? 12.690 2.876 -30.136 1.00 84.88 226 LYS A N 1
ATOM 1791 C CA . LYS A 1 226 ? 12.725 1.648 -30.950 1.00 84.88 226 LYS A CA 1
ATOM 1792 C C . LYS A 1 226 ? 13.600 1.815 -32.208 1.00 84.88 226 LYS A C 1
ATOM 1794 O O . LYS A 1 226 ? 13.290 2.680 -33.030 1.00 84.88 226 LYS A O 1
ATOM 1799 N N . PRO A 1 227 ? 14.629 0.972 -32.433 1.00 82.38 227 PRO A N 1
ATOM 1800 C CA . PRO A 1 227 ? 15.429 1.002 -33.655 1.00 82.38 227 PRO A CA 1
ATOM 1801 C C . PRO A 1 227 ? 14.581 0.735 -34.903 1.00 82.38 227 PRO A C 1
ATOM 1803 O O . PRO A 1 227 ? 13.936 -0.308 -35.022 1.00 82.38 227 PRO A O 1
ATOM 1806 N N . PHE A 1 228 ? 14.605 1.663 -35.859 1.00 79.12 228 PHE A N 1
ATOM 1807 C CA . PHE A 1 228 ? 13.861 1.529 -37.109 1.00 79.12 228 PHE A CA 1
ATOM 1808 C C . PHE A 1 228 ? 14.504 0.495 -38.049 1.00 79.12 228 PHE A C 1
ATOM 1810 O O . PHE A 1 228 ? 15.681 0.605 -38.402 1.00 79.12 228 PHE A O 1
ATOM 1817 N N . LYS A 1 229 ? 13.707 -0.463 -38.537 1.00 75.19 229 LYS A N 1
ATOM 1818 C CA . LYS A 1 229 ? 14.051 -1.338 -39.669 1.00 75.19 229 LYS A CA 1
ATOM 1819 C C . LYS A 1 229 ? 12.950 -1.328 -40.728 1.00 75.19 229 LYS A C 1
ATOM 1821 O O . LYS A 1 229 ? 11.786 -1.064 -40.443 1.00 75.19 229 LYS A O 1
ATOM 1826 N N . ARG A 1 230 ? 13.337 -1.642 -41.969 1.00 73.31 230 ARG A N 1
ATOM 1827 C CA . ARG A 1 230 ? 12.416 -1.911 -43.084 1.00 73.31 230 ARG A CA 1
ATOM 1828 C C . ARG A 1 230 ? 12.229 -3.421 -43.228 1.00 73.31 230 ARG A C 1
ATOM 1830 O O . ARG A 1 230 ? 13.222 -4.139 -43.286 1.00 73.31 230 ARG A O 1
ATOM 1837 N N . GLY A 1 231 ? 10.984 -3.875 -43.348 1.00 85.25 231 GLY A N 1
ATOM 1838 C CA . GLY A 1 231 ? 10.623 -5.289 -43.491 1.00 85.25 231 GLY A CA 1
ATOM 1839 C C . GLY A 1 231 ? 9.467 -5.667 -42.565 1.00 85.25 231 GLY A C 1
ATOM 1840 O O . GLY A 1 231 ? 8.741 -4.794 -42.096 1.00 85.25 231 GLY A O 1
ATOM 1841 N N . THR A 1 232 ? 9.313 -6.964 -42.306 1.00 89.56 232 THR A N 1
ATOM 1842 C CA . THR A 1 232 ? 8.429 -7.514 -41.260 1.00 89.56 232 THR A CA 1
ATOM 1843 C C . THR A 1 232 ? 9.128 -7.658 -39.912 1.00 89.56 232 THR A C 1
ATOM 1845 O O . THR A 1 232 ? 8.469 -7.685 -38.879 1.00 89.56 232 THR A O 1
ATOM 1848 N N . ASP A 1 233 ? 10.457 -7.756 -39.918 1.00 94.12 233 ASP A N 1
ATOM 1849 C CA . ASP A 1 233 ? 11.237 -8.217 -38.775 1.00 94.12 233 ASP A CA 1
ATOM 1850 C C . ASP A 1 233 ? 12.104 -7.088 -38.209 1.00 94.12 233 ASP A C 1
ATOM 1852 O O . ASP A 1 233 ? 12.725 -6.317 -38.949 1.00 94.12 233 ASP A O 1
ATOM 1856 N N . GLY A 1 234 ? 12.189 -7.014 -36.885 1.00 93.44 234 GLY A N 1
ATOM 1857 C CA . GLY A 1 234 ? 12.903 -5.954 -36.185 1.00 93.44 234 GLY A CA 1
ATOM 1858 C C . GLY A 1 234 ? 12.958 -6.197 -34.684 1.00 93.44 234 GLY A C 1
ATOM 1859 O O . GLY A 1 234 ? 12.979 -7.342 -34.233 1.00 93.44 234 GLY A O 1
ATOM 1860 N N . LYS A 1 235 ? 12.989 -5.118 -33.902 1.00 93.19 235 LYS A N 1
ATOM 1861 C CA . LYS A 1 235 ? 12.843 -5.193 -32.444 1.00 93.19 235 LYS A CA 1
ATOM 1862 C C . LYS A 1 235 ? 11.376 -5.279 -32.032 1.00 93.19 235 LYS A C 1
ATOM 1864 O O . LYS A 1 235 ? 10.502 -4.756 -32.725 1.00 93.19 235 LYS A O 1
ATOM 1869 N N . CYS A 1 236 ? 11.128 -5.925 -30.899 1.00 95.12 236 CYS A N 1
ATOM 1870 C CA . CYS A 1 236 ? 9.811 -6.002 -30.279 1.00 95.12 236 CYS A CA 1
ATOM 1871 C C . CYS A 1 236 ? 9.342 -4.631 -29.774 1.00 95.12 236 CYS A C 1
ATOM 1873 O O . CYS A 1 236 ? 10.124 -3.850 -29.240 1.00 95.12 236 CYS A O 1
ATOM 1875 N N . SER A 1 237 ? 8.051 -4.344 -29.908 1.00 95.25 237 SER A N 1
ATOM 1876 C CA . SER A 1 237 ? 7.406 -3.246 -29.177 1.00 95.25 237 SER A CA 1
ATOM 1877 C C . SER A 1 237 ? 6.808 -3.740 -27.866 1.00 95.25 237 SER A C 1
ATOM 1879 O O . SER A 1 237 ? 6.633 -4.944 -27.663 1.00 95.25 237 SER A O 1
ATOM 1881 N N . HIS A 1 238 ? 6.465 -2.803 -26.989 1.00 94.06 238 HIS A N 1
ATOM 1882 C CA . HIS A 1 238 ? 5.617 -3.064 -25.836 1.00 94.06 238 HIS A CA 1
ATOM 1883 C C . HIS A 1 238 ? 4.225 -3.494 -26.331 1.00 94.06 238 HIS A C 1
ATOM 1885 O O . HIS A 1 238 ? 3.785 -4.615 -26.071 1.00 94.06 238 HIS A O 1
ATOM 1891 N N . GLY A 1 239 ? 3.612 -2.675 -27.192 1.00 91.94 239 GLY A N 1
ATOM 1892 C CA . GLY A 1 239 ? 2.402 -3.006 -27.949 1.00 91.94 239 GLY A CA 1
ATOM 1893 C C . GLY A 1 239 ? 1.076 -2.688 -27.257 1.00 91.94 239 GLY A C 1
ATOM 1894 O O . GLY A 1 239 ? 0.032 -3.164 -27.692 1.00 91.94 239 GLY A O 1
ATOM 1895 N N . THR A 1 240 ? 1.090 -1.896 -26.189 1.00 89.62 240 THR A N 1
ATOM 1896 C CA . THR A 1 240 ? -0.116 -1.398 -25.507 1.00 89.62 240 THR A CA 1
ATOM 1897 C C . THR A 1 240 ? -0.845 -0.324 -26.337 1.00 89.62 240 THR A C 1
ATOM 1899 O O . THR A 1 240 ? -0.303 0.149 -27.341 1.00 89.62 240 THR A O 1
ATOM 1902 N N . PRO A 1 241 ? -2.104 0.052 -26.024 1.00 86.88 241 PRO A N 1
ATOM 1903 C CA . PRO A 1 241 ? -2.860 1.045 -26.808 1.00 86.88 241 PRO A CA 1
ATOM 1904 C C . PRO A 1 241 ? -2.188 2.421 -26.922 1.00 86.88 241 PRO A C 1
ATOM 1906 O O . PRO A 1 241 ? -2.344 3.099 -27.933 1.00 86.88 241 PRO A O 1
ATOM 1909 N N . ASP A 1 242 ? -1.419 2.800 -25.904 1.00 84.12 242 ASP A N 1
ATOM 1910 C CA . ASP A 1 242 ? -0.635 4.032 -25.807 1.00 84.12 242 ASP A CA 1
ATOM 1911 C C . ASP A 1 242 ? 0.764 3.937 -26.454 1.00 84.12 242 ASP A C 1
ATOM 1913 O O . ASP A 1 242 ? 1.426 4.956 -26.650 1.00 84.12 242 ASP A O 1
ATOM 1917 N N . ASP A 1 243 ? 1.230 2.734 -26.806 1.00 89.94 243 ASP A N 1
ATOM 1918 C CA . ASP A 1 243 ? 2.535 2.530 -27.435 1.00 89.94 243 ASP A CA 1
ATOM 1919 C C . ASP A 1 243 ? 2.476 2.768 -28.950 1.00 89.94 243 ASP A C 1
ATOM 1921 O O . ASP A 1 243 ? 2.270 1.853 -29.751 1.00 89.94 243 ASP A O 1
ATOM 1925 N N . ALA A 1 244 ? 2.745 4.003 -29.370 1.00 89.44 244 ALA A N 1
ATOM 1926 C CA . ALA A 1 244 ? 2.859 4.375 -30.775 1.00 89.44 244 ALA A CA 1
ATOM 1927 C C . ALA A 1 244 ? 3.932 3.564 -31.531 1.00 89.44 244 ALA A C 1
ATOM 1929 O O . ALA A 1 244 ? 3.820 3.403 -32.752 1.00 89.44 244 ALA A O 1
ATOM 1930 N N . SER A 1 245 ? 4.938 3.004 -30.839 1.00 89.38 245 SER A N 1
ATOM 1931 C CA . SER A 1 245 ? 5.990 2.201 -31.475 1.00 89.38 245 SER A CA 1
ATOM 1932 C C . SER A 1 245 ? 5.477 0.866 -32.034 1.00 89.38 245 SER A C 1
ATOM 1934 O O . SER A 1 245 ? 6.099 0.323 -32.953 1.00 89.38 245 SER A O 1
ATOM 1936 N N . ARG A 1 246 ? 4.298 0.392 -31.587 1.00 92.25 246 ARG A N 1
ATOM 1937 C CA . ARG A 1 246 ? 3.604 -0.794 -32.129 1.00 92.25 246 ARG A CA 1
ATOM 1938 C C . ARG A 1 246 ? 3.305 -0.700 -33.625 1.00 92.25 246 ARG A C 1
ATOM 1940 O O . ARG A 1 246 ? 3.106 -1.720 -34.275 1.00 92.25 246 ARG A O 1
ATOM 1947 N N . ASN A 1 247 ? 3.288 0.514 -34.176 1.00 90.25 247 ASN A N 1
ATOM 1948 C CA . ASN A 1 247 ? 3.050 0.787 -35.596 1.00 90.25 247 ASN A CA 1
ATOM 1949 C C . ASN A 1 247 ? 4.340 0.756 -36.444 1.00 90.25 247 ASN A C 1
ATOM 1951 O O . ASN A 1 247 ? 4.286 0.895 -37.664 1.00 90.25 247 ASN A O 1
ATOM 1955 N N . ILE A 1 248 ? 5.506 0.582 -35.813 1.00 89.00 248 ILE A N 1
ATOM 1956 C CA . ILE A 1 248 ? 6.820 0.465 -36.459 1.00 89.00 248 ILE A CA 1
ATOM 1957 C C . ILE A 1 248 ? 7.182 -1.023 -36.542 1.00 89.00 248 ILE A C 1
ATOM 1959 O O . ILE A 1 248 ? 7.020 -1.737 -35.555 1.00 89.00 248 ILE A O 1
ATOM 1963 N N . ALA A 1 249 ? 7.721 -1.496 -37.669 1.00 85.81 249 ALA A N 1
ATOM 1964 C CA . ALA A 1 249 ? 8.170 -2.885 -37.808 1.00 85.81 249 ALA A CA 1
ATOM 1965 C C . ALA A 1 249 ? 9.264 -3.247 -36.766 1.00 85.81 249 ALA A C 1
ATOM 1967 O O . ALA A 1 249 ? 10.219 -2.494 -36.578 1.00 85.81 249 ALA A O 1
ATOM 1968 N N . ALA A 1 250 ? 9.191 -4.373 -36.053 1.00 93.81 250 ALA A N 1
ATOM 1969 C CA . ALA A 1 250 ? 8.120 -5.371 -36.052 1.00 93.81 250 ALA A CA 1
ATOM 1970 C C . ALA A 1 250 ? 6.867 -4.879 -35.299 1.00 93.81 250 ALA A C 1
ATOM 1972 O O . ALA A 1 250 ? 6.973 -4.470 -34.140 1.00 93.81 250 ALA A O 1
ATOM 1973 N N . THR A 1 251 ? 5.705 -4.892 -35.957 1.00 92.94 251 THR A N 1
ATOM 1974 C CA . THR A 1 251 ? 4.455 -4.296 -35.451 1.00 92.94 251 THR A CA 1
ATOM 1975 C C . THR A 1 251 ? 3.746 -5.154 -34.404 1.00 92.94 251 THR A C 1
ATOM 1977 O O . THR A 1 251 ? 3.869 -6.379 -34.417 1.00 92.94 251 THR A O 1
ATOM 1980 N N . GLY A 1 252 ? 2.962 -4.508 -33.537 1.00 93.69 252 GLY A N 1
ATOM 1981 C CA . GLY A 1 252 ? 2.300 -5.104 -32.372 1.00 93.69 252 GLY A CA 1
ATOM 1982 C C . GLY A 1 252 ? 3.186 -5.036 -31.129 1.00 93.69 252 GLY A C 1
ATOM 1983 O O . GLY A 1 252 ? 3.717 -3.969 -30.831 1.00 93.69 252 GLY A O 1
ATOM 1984 N N . GLY A 1 253 ? 3.375 -6.133 -30.392 1.00 94.50 253 GLY A N 1
ATOM 1985 C CA . GLY A 1 253 ? 4.310 -6.159 -29.259 1.00 94.50 253 GLY A CA 1
ATOM 1986 C C . GLY A 1 253 ? 4.309 -7.454 -28.449 1.00 94.50 253 GLY A C 1
ATOM 1987 O O . GLY A 1 253 ? 3.733 -8.450 -28.884 1.00 94.50 253 GLY A O 1
ATOM 1988 N N . ILE A 1 254 ? 4.976 -7.437 -27.289 1.00 95.94 254 ILE A N 1
ATOM 1989 C CA . ILE A 1 254 ? 5.175 -8.617 -26.415 1.00 95.94 254 ILE A CA 1
ATOM 1990 C C . ILE A 1 254 ? 4.665 -8.444 -24.972 1.00 95.94 254 ILE A C 1
ATOM 1992 O O . ILE A 1 254 ? 4.826 -9.350 -24.146 1.00 95.94 254 ILE A O 1
ATOM 1996 N N . TYR A 1 255 ? 4.052 -7.300 -24.647 1.00 95.44 255 TYR A N 1
ATOM 1997 C CA . TYR A 1 255 ? 3.533 -7.028 -23.306 1.00 95.44 255 TYR A CA 1
ATOM 1998 C C . TYR A 1 255 ? 2.405 -7.994 -22.912 1.00 95.44 255 TYR A C 1
ATOM 2000 O O . TYR A 1 255 ? 1.468 -8.248 -23.679 1.00 95.44 255 TYR A O 1
ATOM 2008 N N . LYS A 1 256 ? 2.496 -8.512 -21.682 1.00 94.75 256 LYS A N 1
ATOM 2009 C CA . LYS A 1 256 ? 1.576 -9.503 -21.090 1.00 94.75 256 LYS A CA 1
ATOM 2010 C C . LYS A 1 256 ? 1.056 -9.118 -19.694 1.00 94.75 256 LYS A C 1
ATOM 2012 O O . LYS A 1 256 ? 0.566 -9.971 -18.960 1.00 94.75 256 LYS A O 1
ATOM 2017 N N . GLY A 1 257 ? 1.128 -7.837 -19.317 1.00 92.50 257 GLY A N 1
ATOM 2018 C CA . GLY A 1 257 ? 0.720 -7.348 -17.988 1.00 92.50 257 GLY A CA 1
ATOM 2019 C C . GLY A 1 257 ? -0.794 -7.217 -17.738 1.00 92.50 257 GLY A C 1
ATOM 2020 O O . GLY A 1 257 ? -1.184 -6.990 -16.597 1.00 92.50 257 GLY A O 1
ATOM 2021 N N . ARG A 1 258 ? -1.662 -7.417 -18.745 1.00 90.94 258 ARG A N 1
ATOM 2022 C CA . ARG A 1 258 ? -3.133 -7.510 -18.585 1.00 90.94 258 ARG A CA 1
ATOM 2023 C C . ARG A 1 258 ? -3.701 -8.761 -19.260 1.00 90.94 258 ARG A C 1
ATOM 2025 O O . ARG A 1 258 ? -3.126 -9.275 -20.216 1.00 90.94 258 ARG A O 1
ATOM 2032 N N . SER A 1 259 ? -4.855 -9.233 -18.787 1.00 91.88 259 SER A N 1
ATOM 2033 C CA . SER A 1 259 ? -5.539 -10.428 -19.318 1.00 91.88 259 SER A CA 1
ATOM 2034 C C . SER A 1 259 ? -6.400 -10.175 -20.570 1.00 91.88 259 SER A C 1
ATOM 2036 O O . SER A 1 259 ? -6.946 -11.116 -21.144 1.00 91.88 259 SER A O 1
ATOM 2038 N N . ILE A 1 260 ? -6.515 -8.919 -21.016 1.00 89.31 260 ILE A N 1
ATOM 2039 C CA . ILE A 1 260 ? -7.398 -8.485 -22.109 1.00 89.31 260 ILE A CA 1
ATOM 2040 C C . ILE A 1 260 ? -6.608 -8.286 -23.413 1.00 89.31 260 ILE A C 1
ATOM 2042 O O . ILE A 1 260 ? -5.602 -7.583 -23.439 1.00 89.31 260 ILE A O 1
ATOM 2046 N N . GLN A 1 261 ? -7.079 -8.864 -24.524 1.00 88.56 261 GLN A N 1
ATOM 2047 C CA . GLN A 1 261 ? -6.323 -8.913 -25.788 1.00 88.56 261 GLN A CA 1
ATOM 2048 C C . GLN A 1 261 ? -6.057 -7.554 -26.448 1.00 88.56 261 GLN A C 1
ATOM 2050 O O . GLN A 1 261 ? -4.959 -7.333 -26.952 1.00 88.56 261 GLN A O 1
ATOM 2055 N N . ASN A 1 262 ? -7.024 -6.635 -26.432 1.00 86.50 262 ASN A N 1
ATOM 2056 C CA . ASN A 1 262 ? -6.842 -5.304 -27.031 1.00 86.50 262 ASN A CA 1
ATOM 2057 C C . ASN A 1 262 ? -5.839 -4.434 -26.247 1.00 86.50 262 ASN A C 1
ATOM 2059 O O . ASN A 1 262 ? -5.357 -3.428 -26.762 1.00 86.50 262 ASN A O 1
ATOM 2063 N N . GLU A 1 263 ? -5.548 -4.837 -25.011 1.00 87.94 263 GLU A N 1
ATOM 2064 C CA . GLU A 1 263 ? -4.824 -4.081 -23.992 1.00 87.94 263 GLU A CA 1
ATOM 2065 C C . GLU A 1 263 ? -3.410 -4.642 -23.794 1.00 87.94 263 GLU A C 1
ATOM 2067 O O . GLU A 1 263 ? -2.464 -3.892 -23.574 1.00 87.94 263 GLU A O 1
ATOM 2072 N N . ALA A 1 264 ? -3.255 -5.964 -23.921 1.00 91.88 264 ALA A N 1
ATOM 2073 C CA . ALA A 1 264 ? -1.981 -6.663 -23.895 1.00 91.88 264 ALA A CA 1
ATOM 2074 C C . ALA A 1 264 ? -1.874 -7.654 -25.071 1.00 91.88 264 ALA A C 1
ATOM 2076 O O . ALA A 1 264 ? -2.595 -8.664 -25.085 1.00 91.88 264 ALA A O 1
ATOM 2077 N N . PRO A 1 265 ? -0.947 -7.437 -26.028 1.00 93.81 265 PRO A N 1
ATOM 2078 C CA . PRO A 1 265 ? -0.785 -8.324 -27.180 1.00 93.81 265 PRO A CA 1
ATOM 2079 C C . PRO A 1 265 ? -0.501 -9.780 -26.796 1.00 93.81 265 PRO A C 1
ATOM 2081 O O . PRO A 1 265 ? -0.947 -10.704 -27.478 1.00 93.81 265 PRO A O 1
ATOM 2084 N N . HIS A 1 266 ? 0.217 -9.994 -25.687 1.00 95.12 266 HIS A N 1
ATOM 2085 C CA . HIS A 1 266 ? 0.534 -11.306 -25.117 1.00 95.12 266 HIS A CA 1
ATOM 2086 C C . HIS A 1 266 ? -0.308 -11.640 -23.870 1.00 95.12 266 HIS A C 1
ATOM 2088 O O . HIS A 1 266 ? 0.095 -12.447 -23.038 1.00 95.12 266 HIS A O 1
ATOM 2094 N N . SER A 1 267 ? -1.522 -11.088 -23.763 1.00 94.12 267 SER A N 1
ATOM 2095 C CA . SER A 1 267 ? -2.539 -11.432 -22.744 1.00 94.12 267 SER A CA 1
ATOM 2096 C C . SER A 1 267 ? -2.756 -12.938 -22.533 1.00 94.12 267 SER A C 1
ATOM 2098 O O . SER A 1 267 ? -2.979 -13.375 -21.406 1.00 94.12 267 SER A O 1
ATOM 2100 N N . TYR A 1 268 ? -2.612 -13.759 -23.580 1.00 94.81 268 TYR A N 1
ATOM 2101 C CA . TYR A 1 268 ? -2.680 -15.226 -23.493 1.00 94.81 268 TYR A CA 1
ATOM 2102 C C . TYR A 1 268 ? -1.562 -15.865 -22.637 1.00 94.81 268 TYR A C 1
ATOM 2104 O O . TYR A 1 268 ? -1.650 -17.047 -22.312 1.00 94.81 268 TYR A O 1
ATOM 2112 N N . LEU A 1 269 ? -0.531 -15.097 -22.262 1.00 96.94 269 LEU A N 1
ATOM 2113 C CA . LEU A 1 269 ? 0.548 -15.472 -21.341 1.00 96.94 269 LEU A CA 1
ATOM 2114 C C . LEU A 1 269 ? 0.431 -14.796 -19.964 1.00 96.94 269 LEU A C 1
ATOM 2116 O O . LEU A 1 269 ? 1.261 -15.074 -19.100 1.00 96.94 269 LEU A O 1
ATOM 2120 N N . HIS A 1 270 ? -0.575 -13.941 -19.732 1.00 95.69 270 HIS A N 1
ATOM 2121 C CA . HIS A 1 270 ? -0.694 -13.140 -18.507 1.00 95.69 270 HIS A CA 1
ATOM 2122 C C . HIS A 1 270 ? -0.621 -13.995 -17.235 1.00 95.69 270 HIS A C 1
ATOM 2124 O O . HIS A 1 270 ? 0.184 -13.718 -16.355 1.00 95.69 270 HIS A O 1
ATOM 2130 N N . GLN A 1 271 ? -1.379 -15.093 -17.173 1.00 95.94 271 GLN A N 1
ATOM 2131 C CA . GLN A 1 271 ? -1.375 -16.000 -16.020 1.00 95.94 271 GLN A CA 1
ATOM 2132 C C . GLN A 1 271 ? 0.015 -16.614 -15.751 1.00 95.94 271 GLN A C 1
ATOM 2134 O O . GLN A 1 271 ? 0.442 -16.687 -14.602 1.00 95.94 271 GLN A O 1
ATOM 2139 N N . ALA A 1 272 ? 0.761 -16.994 -16.795 1.00 97.75 272 ALA A N 1
ATOM 2140 C CA . ALA A 1 272 ? 2.115 -17.530 -16.642 1.00 97.75 272 ALA A CA 1
ATOM 2141 C C . ALA A 1 272 ? 3.120 -16.451 -16.194 1.00 97.75 272 ALA A C 1
ATOM 2143 O O . ALA A 1 272 ? 4.009 -16.742 -15.392 1.00 97.75 272 ALA A O 1
ATOM 2144 N N . ALA A 1 273 ? 2.947 -15.208 -16.661 1.00 97.88 273 ALA A N 1
ATOM 2145 C CA . ALA A 1 273 ? 3.721 -14.051 -16.215 1.00 97.88 273 ALA A CA 1
ATOM 2146 C C . ALA A 1 273 ? 3.461 -13.720 -14.740 1.00 97.88 273 ALA A C 1
ATOM 2148 O O . ALA A 1 273 ? 4.410 -13.532 -13.986 1.00 97.88 273 ALA A O 1
ATOM 2149 N N . VAL A 1 274 ? 2.195 -13.725 -14.313 1.00 96.44 274 VAL A N 1
ATOM 2150 C CA . VAL A 1 274 ? 1.782 -13.550 -12.911 1.00 96.44 274 VAL A CA 1
ATOM 2151 C C . VAL A 1 274 ? 2.379 -14.644 -12.029 1.00 96.44 274 VAL A C 1
ATOM 2153 O O . VAL A 1 274 ? 2.963 -14.345 -10.993 1.00 96.44 274 VAL A O 1
ATOM 2156 N N . GLU A 1 275 ? 2.300 -15.910 -12.441 1.00 96.50 275 GLU A N 1
ATOM 2157 C CA . GLU A 1 275 ? 2.869 -17.018 -11.670 1.00 96.50 275 GLU A CA 1
ATOM 2158 C C . GLU A 1 275 ? 4.391 -16.932 -11.524 1.00 96.50 275 GLU A C 1
ATOM 2160 O O . GLU A 1 275 ? 4.911 -17.242 -10.452 1.00 96.50 275 GLU A O 1
ATOM 2165 N N . ALA A 1 276 ? 5.111 -16.524 -12.572 1.00 98.25 276 ALA A N 1
ATOM 2166 C CA . ALA A 1 276 ? 6.547 -16.275 -12.492 1.00 98.25 276 ALA A CA 1
ATOM 2167 C C . ALA A 1 276 ? 6.858 -15.057 -11.604 1.00 98.25 276 ALA A C 1
ATOM 2169 O O . ALA A 1 276 ? 7.715 -15.142 -10.728 1.00 98.25 276 ALA A O 1
ATOM 2170 N N . ALA A 1 277 ? 6.107 -13.963 -11.752 1.00 97.88 277 ALA A N 1
ATOM 2171 C CA . ALA A 1 277 ? 6.256 -12.743 -10.964 1.00 97.88 277 ALA A CA 1
ATOM 2172 C C . ALA A 1 277 ? 5.999 -12.972 -9.462 1.00 97.88 277 ALA A C 1
ATOM 2174 O O . ALA A 1 277 ? 6.768 -12.474 -8.639 1.00 97.88 277 ALA A O 1
ATOM 2175 N N . VAL A 1 278 ? 4.990 -13.769 -9.084 1.00 96.62 278 VAL A N 1
ATOM 2176 C CA . VAL A 1 278 ? 4.740 -14.162 -7.683 1.00 96.62 278 VAL A CA 1
ATOM 2177 C C . VAL A 1 278 ? 5.900 -15.001 -7.145 1.00 96.62 278 VAL A C 1
ATOM 2179 O O . VAL A 1 278 ? 6.458 -14.647 -6.109 1.00 96.62 278 VAL A O 1
ATOM 2182 N N . LYS A 1 279 ? 6.312 -16.063 -7.858 1.00 97.25 279 LYS A N 1
ATOM 2183 C CA . LYS A 1 279 ? 7.444 -16.924 -7.454 1.00 97.25 279 LYS A CA 1
ATOM 2184 C C . LYS A 1 279 ? 8.744 -16.127 -7.309 1.00 97.25 279 LYS A C 1
ATOM 2186 O O . LYS A 1 279 ? 9.503 -16.363 -6.378 1.00 97.25 279 LYS A O 1
ATOM 2191 N N . ALA A 1 280 ? 9.002 -15.176 -8.208 1.00 98.00 280 ALA A N 1
ATOM 2192 C CA . ALA A 1 280 ? 10.199 -14.342 -8.172 1.00 98.00 280 ALA A CA 1
ATOM 2193 C C . ALA A 1 280 ? 10.147 -13.335 -7.018 1.00 98.00 280 ALA A C 1
ATOM 2195 O O . ALA A 1 280 ? 11.130 -13.175 -6.303 1.00 98.00 280 ALA A O 1
ATOM 2196 N N . THR A 1 281 ? 8.995 -12.701 -6.791 1.00 97.81 281 THR A N 1
ATOM 2197 C CA . THR A 1 281 ? 8.780 -11.797 -5.651 1.00 97.81 281 THR A CA 1
ATOM 2198 C C . THR A 1 281 ? 8.990 -12.549 -4.331 1.00 97.81 281 THR A C 1
ATOM 2200 O O . THR A 1 281 ? 9.723 -12.076 -3.470 1.00 97.81 281 THR A O 1
ATOM 2203 N N . GLU A 1 282 ? 8.433 -13.756 -4.199 1.00 96.56 282 GLU A N 1
ATOM 2204 C CA . GLU A 1 282 ? 8.633 -14.649 -3.051 1.00 96.56 282 GLU A CA 1
ATOM 2205 C C . GLU A 1 282 ? 10.114 -15.027 -2.876 1.00 96.56 282 GLU A C 1
ATOM 2207 O O . GLU A 1 282 ? 10.676 -14.805 -1.804 1.00 96.56 282 GLU A O 1
ATOM 2212 N N . TYR A 1 283 ? 10.769 -15.506 -3.941 1.00 97.00 283 TYR A N 1
ATOM 2213 C CA . TYR A 1 283 ? 12.195 -15.854 -3.966 1.00 97.00 283 TYR A CA 1
ATOM 2214 C C . TYR A 1 283 ? 13.082 -14.702 -3.471 1.00 97.00 283 TYR A C 1
ATOM 2216 O O . TYR A 1 283 ? 13.896 -14.870 -2.563 1.00 97.00 283 TYR A O 1
ATOM 2224 N N . TYR A 1 284 ? 12.871 -13.493 -3.995 1.00 96.38 284 TYR A N 1
ATOM 2225 C CA . TYR A 1 284 ? 13.603 -12.301 -3.571 1.00 96.38 284 TYR A CA 1
ATOM 2226 C C . TYR A 1 284 ? 13.420 -11.962 -2.091 1.00 96.38 284 TYR A C 1
ATOM 2228 O O . TYR A 1 284 ? 14.332 -11.396 -1.489 1.00 96.38 284 TYR A O 1
ATOM 2236 N N . ILE A 1 285 ? 12.271 -12.288 -1.495 1.00 97.38 285 ILE A N 1
ATOM 2237 C CA . ILE A 1 285 ? 11.993 -12.016 -0.083 1.00 97.38 285 ILE A CA 1
ATOM 2238 C C . ILE A 1 285 ? 12.616 -13.100 0.813 1.00 97.38 285 ILE A C 1
ATOM 2240 O O . ILE A 1 285 ? 13.306 -12.747 1.771 1.00 97.38 285 ILE A O 1
ATOM 2244 N N . ILE A 1 286 ? 12.403 -14.391 0.513 1.00 96.69 286 ILE A N 1
ATOM 2245 C CA . ILE A 1 286 ? 12.640 -15.508 1.454 1.00 96.69 286 ILE A CA 1
ATOM 2246 C C . ILE A 1 286 ? 13.613 -16.602 0.976 1.00 96.69 286 ILE A C 1
ATOM 2248 O O . ILE A 1 286 ? 13.702 -17.652 1.614 1.00 96.69 286 ILE A O 1
ATOM 2252 N N . ASP A 1 287 ? 14.358 -16.426 -0.116 1.00 96.44 287 ASP A N 1
ATOM 2253 C CA . ASP A 1 287 ? 15.406 -17.397 -0.464 1.00 96.44 287 ASP A CA 1
ATOM 2254 C C . ASP A 1 287 ? 16.475 -17.538 0.642 1.00 96.44 287 ASP A C 1
ATOM 2256 O O . ASP A 1 287 ? 16.791 -16.576 1.344 1.00 96.44 287 ASP A O 1
ATOM 2260 N N . GLN A 1 288 ? 17.010 -18.751 0.815 1.00 93.25 288 GLN A N 1
ATOM 2261 C CA . GLN A 1 288 ? 17.937 -19.083 1.905 1.00 93.25 288 GLN A CA 1
ATOM 2262 C C . GLN A 1 288 ? 19.327 -18.465 1.712 1.00 93.25 288 GLN A C 1
ATOM 2264 O O . GLN A 1 288 ? 19.937 -18.054 2.697 1.00 93.25 288 GLN A O 1
ATOM 2269 N N . ASP A 1 289 ? 19.791 -18.345 0.465 1.00 91.88 289 ASP A N 1
ATOM 2270 C CA . ASP A 1 289 ? 21.128 -17.832 0.148 1.00 91.88 289 ASP A CA 1
ATOM 2271 C C . ASP A 1 289 ? 21.093 -16.383 -0.362 1.00 91.88 289 ASP A C 1
ATOM 2273 O O . ASP A 1 289 ? 21.929 -15.563 0.020 1.00 91.88 289 ASP A O 1
ATOM 2277 N N . ARG A 1 290 ? 20.116 -16.044 -1.218 1.00 92.56 290 ARG A N 1
ATOM 2278 C CA . ARG A 1 290 ? 20.014 -14.742 -1.908 1.00 92.56 290 ARG A CA 1
ATOM 2279 C C . ARG A 1 290 ? 18.787 -13.908 -1.502 1.00 92.56 290 ARG A C 1
ATOM 2281 O O . ARG A 1 290 ? 18.569 -12.824 -2.057 1.00 92.56 290 ARG A O 1
ATOM 2288 N N . GLY A 1 291 ? 17.983 -14.358 -0.539 1.00 94.88 291 GLY A N 1
ATOM 2289 C CA . GLY A 1 291 ? 16.773 -13.655 -0.098 1.00 94.88 291 GLY A CA 1
ATOM 2290 C C . GLY A 1 291 ? 17.058 -12.390 0.717 1.00 94.88 291 GLY A C 1
ATOM 2291 O O . GLY A 1 291 ? 18.071 -12.277 1.409 1.00 94.88 291 GLY A O 1
ATOM 2292 N N . LEU A 1 292 ? 16.133 -11.428 0.680 1.00 95.06 292 LEU A N 1
ATOM 2293 C CA . LEU A 1 292 ? 16.175 -10.234 1.531 1.00 95.06 292 LEU A CA 1
ATOM 2294 C C . LEU A 1 292 ? 16.187 -10.605 3.022 1.00 95.06 292 LEU A C 1
ATOM 2296 O O . LEU A 1 292 ? 16.927 -9.991 3.784 1.00 95.06 292 LEU A O 1
ATOM 2300 N N . GLN A 1 293 ? 15.444 -11.640 3.432 1.00 95.31 293 GLN A N 1
ATOM 2301 C CA . GLN A 1 293 ? 15.443 -12.147 4.809 1.00 95.31 293 GLN A CA 1
ATOM 2302 C C . GLN A 1 293 ? 16.838 -12.568 5.288 1.00 95.31 293 GLN A C 1
ATOM 2304 O O . GLN A 1 293 ? 17.202 -12.260 6.425 1.00 95.31 293 GLN A O 1
ATOM 2309 N N . GLN A 1 294 ? 17.615 -13.245 4.439 1.00 93.50 294 GLN A N 1
ATOM 2310 C CA . GLN A 1 294 ? 18.990 -13.649 4.746 1.00 93.50 294 GLN A CA 1
ATOM 2311 C C . GLN A 1 294 ? 19.922 -12.430 4.816 1.00 93.50 294 GLN A C 1
ATOM 2313 O O . GLN A 1 294 ? 20.758 -12.336 5.709 1.00 93.50 294 GLN A O 1
ATOM 2318 N N . MET A 1 295 ? 19.733 -11.458 3.918 1.00 91.56 295 MET A N 1
ATOM 2319 C CA . MET A 1 295 ? 20.524 -10.223 3.854 1.00 91.56 295 MET A CA 1
ATOM 2320 C C . MET A 1 295 ? 20.357 -9.311 5.082 1.00 91.56 295 MET A C 1
ATOM 2322 O O . MET A 1 295 ? 21.329 -8.684 5.496 1.00 91.56 295 MET A O 1
ATOM 2326 N N . MET A 1 296 ? 19.148 -9.210 5.647 1.00 92.12 296 MET A N 1
ATOM 2327 C CA . MET A 1 296 ? 18.862 -8.344 6.808 1.00 92.12 296 MET A CA 1
ATOM 2328 C C . MET A 1 296 ? 18.820 -9.081 8.156 1.00 92.12 296 MET A C 1
ATOM 2330 O O . MET A 1 296 ? 18.897 -8.452 9.208 1.00 92.12 296 MET A O 1
ATOM 2334 N N . GLY A 1 297 ? 18.702 -10.410 8.142 1.00 91.31 297 GLY A N 1
ATOM 2335 C CA . GLY A 1 297 ? 18.523 -11.227 9.341 1.00 91.31 297 GLY A CA 1
ATOM 2336 C C . GLY A 1 297 ? 17.093 -11.197 9.898 1.00 91.31 297 GLY A C 1
ATOM 2337 O O . GLY A 1 297 ? 16.320 -10.259 9.695 1.00 91.31 297 GLY A O 1
ATOM 2338 N N . SER A 1 298 ? 16.727 -12.255 10.625 1.00 90.06 298 SER A N 1
ATOM 2339 C CA . SER A 1 298 ? 15.339 -12.550 11.014 1.00 90.06 298 SER A CA 1
ATOM 2340 C C . SER A 1 298 ? 14.645 -11.450 11.822 1.00 90.06 298 SER A C 1
ATOM 2342 O O . SER A 1 298 ? 13.462 -11.203 11.616 1.00 90.06 298 SER A O 1
ATOM 2344 N N . GLU A 1 299 ? 15.347 -10.768 12.729 1.00 85.94 299 GLU A N 1
ATOM 2345 C CA . GLU A 1 299 ? 14.731 -9.735 13.575 1.00 85.94 299 GLU A CA 1
ATOM 2346 C C . GLU A 1 299 ? 14.456 -8.432 12.812 1.00 85.94 299 GLU A C 1
ATOM 2348 O O . GLU A 1 299 ? 13.389 -7.844 12.981 1.00 85.94 299 GLU A O 1
ATOM 2353 N N . VAL A 1 300 ? 15.356 -8.024 11.908 1.00 89.19 300 VAL A N 1
ATOM 2354 C CA . VAL A 1 300 ? 15.105 -6.888 11.005 1.00 89.19 300 VAL A CA 1
ATOM 2355 C C . VAL A 1 300 ? 13.991 -7.236 10.024 1.00 89.19 300 VAL A C 1
ATOM 2357 O O . VAL A 1 300 ? 13.101 -6.423 9.808 1.00 89.19 300 VAL A O 1
ATOM 2360 N N . PHE A 1 301 ? 13.981 -8.459 9.488 1.00 93.38 301 PHE A N 1
ATOM 2361 C CA . PHE A 1 301 ? 12.924 -8.940 8.598 1.00 93.38 301 PHE A CA 1
ATOM 2362 C C . PHE A 1 301 ? 11.535 -8.880 9.253 1.00 93.38 301 PHE A C 1
ATOM 2364 O O . PHE A 1 301 ? 10.579 -8.393 8.645 1.00 93.38 301 PHE A O 1
ATOM 2371 N N . ARG A 1 302 ? 11.431 -9.301 10.521 1.00 90.62 302 ARG A N 1
ATOM 2372 C CA . ARG A 1 302 ? 10.194 -9.196 11.309 1.00 90.62 302 ARG A CA 1
ATOM 2373 C C . ARG A 1 302 ? 9.755 -7.755 11.525 1.00 90.62 302 ARG A C 1
ATOM 2375 O O . ARG A 1 302 ? 8.559 -7.497 11.466 1.00 90.62 302 ARG A O 1
ATOM 2382 N N . ASP A 1 303 ? 10.677 -6.822 11.741 1.00 86.94 303 ASP A N 1
ATOM 2383 C CA . ASP A 1 303 ? 10.329 -5.406 11.893 1.00 86.94 303 ASP A CA 1
ATOM 2384 C C . ASP A 1 303 ? 9.893 -4.807 10.545 1.00 86.94 303 ASP A C 1
ATOM 2386 O O . ASP A 1 303 ? 8.780 -4.291 10.426 1.00 86.94 303 ASP A O 1
ATOM 2390 N N . VAL A 1 304 ? 10.716 -4.967 9.501 1.00 90.62 304 VAL A N 1
ATOM 2391 C CA . VAL A 1 304 ? 10.488 -4.451 8.139 1.00 90.62 304 VAL A CA 1
ATOM 2392 C C . VAL A 1 304 ? 9.141 -4.898 7.577 1.00 90.62 304 VAL A C 1
ATOM 2394 O O . VAL A 1 304 ? 8.425 -4.051 7.050 1.00 90.62 304 VAL A O 1
ATOM 2397 N N . PHE A 1 305 ? 8.743 -6.161 7.748 1.00 93.25 305 PHE A N 1
ATOM 2398 C CA . PHE A 1 305 ? 7.433 -6.660 7.303 1.00 93.25 305 PHE A CA 1
ATOM 2399 C C . PHE A 1 305 ? 6.343 -6.646 8.396 1.00 93.25 305 PHE A C 1
ATOM 2401 O O . PHE A 1 305 ? 5.224 -7.066 8.131 1.00 93.25 305 PHE A O 1
ATOM 2408 N N . SER A 1 306 ? 6.630 -6.157 9.609 1.00 89.38 306 SER A N 1
ATOM 2409 C CA . SER A 1 306 ? 5.718 -6.165 10.773 1.00 89.38 306 SER A CA 1
ATOM 2410 C C . SER A 1 306 ? 5.179 -7.557 11.168 1.00 89.38 306 SER A C 1
ATOM 2412 O O . SER A 1 306 ? 4.037 -7.710 11.592 1.00 89.38 306 SER A O 1
ATOM 2414 N N . ILE A 1 307 ? 6.031 -8.585 11.092 1.00 91.19 307 ILE A N 1
ATOM 2415 C CA . ILE A 1 307 ? 5.764 -9.974 11.512 1.00 91.19 307 ILE A CA 1
ATOM 2416 C C . ILE A 1 307 ? 6.050 -10.121 13.024 1.00 91.19 307 ILE A C 1
ATOM 2418 O O . ILE A 1 307 ? 7.011 -10.765 13.472 1.00 91.19 307 ILE A O 1
ATOM 2422 N N . ARG A 1 308 ? 5.221 -9.455 13.834 1.00 82.31 308 ARG A N 1
ATOM 2423 C CA . ARG A 1 308 ? 5.307 -9.392 15.302 1.00 82.31 308 ARG A CA 1
ATOM 2424 C C . ARG A 1 308 ? 3.889 -9.422 15.892 1.00 82.31 308 ARG A C 1
ATOM 2426 O O . ARG A 1 308 ? 3.070 -8.628 15.456 1.00 82.31 308 ARG A O 1
ATOM 2433 N N . THR A 1 309 ? 3.607 -10.284 16.872 1.00 74.44 309 THR A N 1
ATOM 2434 C CA . THR A 1 309 ? 2.360 -10.232 17.674 1.00 74.44 309 THR A CA 1
ATOM 2435 C C . THR A 1 309 ? 2.430 -9.142 18.743 1.00 74.44 309 THR A C 1
ATOM 2437 O O . THR A 1 309 ? 3.504 -8.601 19.019 1.00 74.44 309 THR A O 1
ATOM 2440 N N . ARG A 1 310 ? 1.316 -8.872 19.422 1.00 61.38 310 ARG A N 1
ATOM 2441 C CA . ARG A 1 310 ? 1.213 -7.929 20.534 1.00 61.38 310 ARG A CA 1
ATOM 2442 C C . ARG A 1 310 ? 2.155 -8.290 21.683 1.00 61.38 310 ARG A C 1
ATOM 2444 O O . ARG A 1 310 ? 2.808 -7.374 22.167 1.00 61.38 310 ARG A O 1
ATOM 2451 N N . GLU A 1 311 ? 2.372 -9.564 22.031 1.00 55.22 311 GLU A N 1
ATOM 2452 C CA . GLU A 1 311 ? 3.422 -9.930 23.012 1.00 55.22 311 GLU A CA 1
ATOM 2453 C C . GLU A 1 311 ? 4.848 -9.599 22.521 1.00 55.22 311 GLU A C 1
ATOM 2455 O O . GLU A 1 311 ? 5.744 -9.317 23.316 1.00 55.22 311 GLU A O 1
ATOM 2460 N N . ASN A 1 312 ? 5.081 -9.614 21.203 1.00 53.38 312 ASN A N 1
ATOM 2461 C CA . ASN A 1 312 ? 6.389 -9.338 20.600 1.00 53.38 312 ASN A CA 1
ATOM 2462 C C . ASN A 1 312 ? 6.650 -7.836 20.356 1.00 53.38 312 ASN A C 1
ATOM 2464 O O . ASN A 1 312 ? 7.797 -7.403 20.457 1.00 53.38 312 ASN A O 1
ATOM 2468 N N . ILE A 1 313 ? 5.623 -7.044 20.014 1.00 48.81 313 ILE A N 1
ATOM 2469 C CA . ILE A 1 313 ? 5.710 -5.578 19.856 1.00 48.81 313 ILE A CA 1
ATOM 2470 C C . ILE A 1 313 ? 5.641 -4.907 21.229 1.00 48.81 313 ILE A C 1
ATOM 2472 O O . ILE A 1 313 ? 6.484 -4.080 21.581 1.00 48.81 313 ILE A O 1
ATOM 2476 N N . PHE A 1 314 ? 4.621 -5.258 22.012 1.00 47.44 314 PHE A N 1
ATOM 2477 C CA . PHE A 1 314 ? 4.345 -4.693 23.323 1.00 47.44 314 PHE A CA 1
ATOM 2478 C C . PHE A 1 314 ? 5.014 -5.535 24.405 1.00 47.44 314 PHE A C 1
ATOM 2480 O O . PHE A 1 314 ? 4.373 -6.036 25.325 1.00 47.44 314 PHE A O 1
ATOM 2487 N N . LYS A 1 315 ? 6.346 -5.460 24.425 1.00 51.22 315 LYS A N 1
ATOM 2488 C CA . LYS A 1 315 ? 6.925 -5.058 25.703 1.00 51.22 315 LYS A CA 1
ATOM 2489 C C . LYS A 1 315 ? 6.442 -3.615 25.944 1.00 51.22 315 LYS A C 1
ATOM 2491 O O . LYS A 1 315 ? 6.956 -2.663 25.356 1.00 51.22 315 LYS A O 1
ATOM 2496 N N . THR A 1 316 ? 5.370 -3.463 26.714 1.00 60.09 316 THR A N 1
ATOM 2497 C CA . THR A 1 316 ? 4.574 -2.225 26.842 1.00 60.09 316 THR A CA 1
ATOM 2498 C C . THR A 1 316 ? 5.365 -1.073 27.478 1.00 60.09 316 THR A C 1
ATOM 2500 O O . THR A 1 316 ? 6.270 -1.310 28.273 1.00 60.09 316 THR A O 1
ATOM 2503 N N . SER A 1 317 ? 4.982 0.181 27.215 1.00 65.81 317 SER A N 1
ATOM 2504 C CA . SER A 1 317 ? 5.346 1.316 28.083 1.00 65.81 317 SER A CA 1
ATOM 2505 C C . SER A 1 317 ? 4.116 1.746 28.882 1.00 65.81 317 SER A C 1
ATOM 2507 O O . SER A 1 317 ? 3.266 2.468 28.361 1.00 65.81 317 SER A O 1
ATOM 2509 N N . LEU A 1 318 ? 3.995 1.295 30.131 1.00 76.38 318 LEU A N 1
ATOM 2510 C CA . LEU A 1 318 ? 2.852 1.606 30.992 1.00 76.38 318 LEU A CA 1
ATOM 2511 C C . LEU A 1 318 ? 3.033 2.998 31.611 1.00 76.38 318 LEU A C 1
ATOM 2513 O O . LEU A 1 318 ? 3.935 3.207 32.421 1.00 76.38 318 LEU A O 1
ATOM 2517 N N . THR A 1 319 ? 2.213 3.961 31.189 1.00 83.56 319 THR A N 1
ATOM 2518 C CA . THR A 1 319 ? 2.410 5.386 31.498 1.00 83.56 319 THR A CA 1
ATOM 2519 C C . THR A 1 319 ? 1.341 5.924 32.431 1.00 83.56 319 THR A C 1
ATOM 2521 O O . THR A 1 319 ? 0.155 5.862 32.124 1.00 83.56 319 THR A O 1
ATOM 2524 N N . TYR A 1 320 ? 1.784 6.522 33.531 1.00 87.62 320 TYR A N 1
ATOM 2525 C CA . TYR A 1 320 ? 0.951 7.226 34.495 1.00 87.62 320 TYR A CA 1
ATOM 2526 C C . TYR A 1 320 ? 1.179 8.726 34.362 1.00 87.62 320 TYR A C 1
ATOM 2528 O O . TYR A 1 320 ? 2.325 9.177 34.328 1.00 87.62 320 TYR A O 1
ATOM 2536 N N . VAL A 1 321 ? 0.093 9.494 34.318 1.00 89.75 321 VAL A N 1
ATOM 2537 C CA . VAL A 1 321 ? 0.108 10.960 34.324 1.00 89.75 321 VAL A CA 1
ATOM 2538 C C . VAL A 1 321 ? -0.751 11.400 35.503 1.00 89.75 321 VAL A C 1
ATOM 2540 O O . VAL A 1 321 ? -1.969 11.270 35.458 1.00 89.75 321 VAL A O 1
ATOM 2543 N N . ILE A 1 322 ? -0.106 11.834 36.585 1.00 89.69 322 ILE A N 1
ATOM 2544 C CA . ILE A 1 322 ? -0.744 12.043 37.892 1.00 89.69 322 ILE A CA 1
ATOM 2545 C C . ILE A 1 322 ? -0.675 13.524 38.281 1.00 89.69 322 ILE A C 1
ATOM 2547 O O . ILE A 1 322 ? 0.394 14.135 38.226 1.00 89.69 322 ILE A O 1
ATOM 2551 N N . ASP A 1 323 ? -1.811 14.085 38.691 1.00 87.56 323 ASP A N 1
ATOM 2552 C CA . ASP A 1 323 ? -1.870 15.399 39.334 1.00 87.56 323 ASP A CA 1
ATOM 2553 C C . ASP A 1 323 ? -1.236 15.324 40.734 1.00 87.56 323 ASP A C 1
ATOM 2555 O O . ASP A 1 323 ? -1.510 14.402 41.506 1.00 87.56 323 ASP A O 1
ATOM 2559 N N . VAL A 1 324 ? -0.369 16.284 41.057 1.00 88.06 324 VAL A N 1
ATOM 2560 C CA . VAL A 1 324 ? 0.246 16.445 42.381 1.00 88.06 324 VAL A CA 1
ATOM 2561 C C . VAL A 1 324 ? 0.065 17.857 42.954 1.00 88.06 324 VAL A C 1
ATOM 2563 O O . VAL A 1 324 ? 0.813 18.255 43.847 1.00 88.06 324 VAL A O 1
ATOM 2566 N N . THR A 1 325 ? -0.921 18.626 42.481 1.00 86.06 325 THR A N 1
ATOM 2567 C CA . THR A 1 325 ? -1.353 19.884 43.114 1.00 86.06 325 THR A CA 1
ATOM 2568 C C . THR A 1 325 ? -1.756 19.680 44.579 1.00 86.06 325 THR A C 1
ATOM 2570 O O . THR A 1 325 ? -2.109 18.580 45.006 1.00 86.06 325 THR A O 1
ATOM 2573 N N . GLY A 1 326 ? -1.744 20.754 45.382 1.00 81.19 326 GLY A N 1
ATOM 2574 C CA . GLY A 1 326 ? -2.204 20.699 46.778 1.00 81.19 326 GLY A CA 1
ATOM 2575 C C . GLY A 1 326 ? -3.656 20.220 46.947 1.00 81.19 326 GLY A C 1
ATOM 2576 O O . GLY A 1 326 ? -3.995 19.670 47.992 1.00 81.19 326 GLY A O 1
ATOM 2577 N N . SER A 1 327 ? -4.484 20.369 45.908 1.00 78.56 327 SER A N 1
ATOM 2578 C CA . SER A 1 327 ? -5.865 19.873 45.807 1.00 78.56 327 SER A CA 1
ATOM 2579 C C . SER A 1 327 ? -5.974 18.355 45.975 1.00 78.56 327 SER A C 1
ATOM 2581 O O . SER A 1 327 ? -6.929 17.875 46.570 1.00 78.56 327 SER A O 1
ATOM 2583 N N . MET A 1 328 ? -4.976 17.602 45.503 1.00 83.50 328 MET A N 1
ATOM 2584 C CA . MET A 1 328 ? -4.955 16.134 45.533 1.00 83.50 328 MET A CA 1
ATOM 2585 C C . MET A 1 328 ? -4.652 15.545 46.926 1.00 83.50 328 MET A C 1
ATOM 2587 O O . MET A 1 328 ? -4.477 14.334 47.059 1.00 83.50 328 MET A O 1
ATOM 2591 N N . GLY A 1 329 ? -4.535 16.372 47.973 1.00 81.44 329 GLY A N 1
ATOM 2592 C CA . GLY A 1 329 ? -4.007 15.971 49.284 1.00 81.44 329 GLY A CA 1
ATOM 2593 C C . GLY A 1 329 ? -4.743 14.818 49.974 1.00 81.44 329 GLY A C 1
ATOM 2594 O O . GLY A 1 329 ? -4.085 13.924 50.504 1.00 81.44 329 GLY A O 1
ATOM 2595 N N . ASP A 1 330 ? -6.076 14.791 49.912 1.00 79.81 330 ASP A N 1
ATOM 2596 C CA . ASP A 1 330 ? -6.907 13.751 50.548 1.00 79.81 330 ASP A CA 1
ATOM 2597 C C . ASP A 1 330 ? -7.026 12.458 49.705 1.00 79.81 330 ASP A C 1
ATOM 2599 O O . ASP A 1 330 ? -7.601 11.450 50.138 1.00 79.81 330 ASP A O 1
ATOM 2603 N N . ASP A 1 331 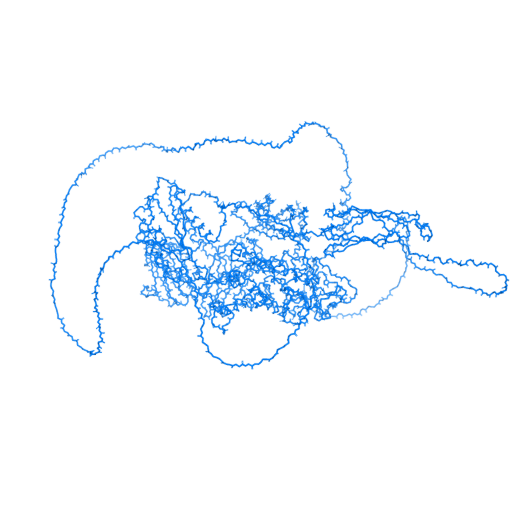? -6.469 12.476 48.491 1.00 81.69 331 ASP A N 1
ATOM 2604 C CA . ASP A 1 331 ? -6.791 11.538 47.414 1.00 81.69 331 ASP A CA 1
ATOM 2605 C C . ASP A 1 331 ? -5.570 10.851 46.798 1.00 81.69 331 ASP A C 1
ATOM 2607 O O . ASP A 1 331 ? -5.663 9.713 46.325 1.00 81.69 331 ASP A O 1
ATOM 2611 N N . ILE A 1 332 ? -4.397 11.484 46.876 1.00 87.56 332 ILE A N 1
ATOM 2612 C CA . ILE A 1 332 ? -3.167 10.998 46.251 1.00 87.56 332 ILE A CA 1
ATOM 2613 C C . ILE A 1 332 ? -2.767 9.592 46.722 1.00 87.56 332 ILE A C 1
ATOM 2615 O O . ILE A 1 332 ? -2.281 8.803 45.920 1.00 87.56 332 ILE A O 1
ATOM 2619 N N . GLU A 1 333 ? -3.019 9.220 47.983 1.00 85.75 333 GLU A N 1
ATOM 2620 C CA . GLU A 1 333 ? -2.704 7.874 48.493 1.00 85.75 333 GLU A CA 1
ATOM 2621 C C . GLU A 1 333 ? -3.610 6.778 47.904 1.00 85.75 333 GLU A C 1
ATOM 2623 O O . GLU A 1 333 ? -3.162 5.642 47.725 1.00 85.75 333 GLU A O 1
ATOM 2628 N N . LYS A 1 334 ? -4.852 7.105 47.521 1.00 81.56 334 LYS A N 1
ATOM 2629 C CA . LYS A 1 334 ? -5.756 6.174 46.820 1.00 81.56 334 LYS A CA 1
ATOM 2630 C C . LYS A 1 334 ? -5.266 5.962 45.387 1.00 81.56 334 LYS A C 1
ATOM 2632 O O . LYS A 1 334 ? -5.109 4.823 44.954 1.00 81.56 334 LYS A O 1
ATOM 2637 N N . VAL A 1 335 ? -4.893 7.048 44.699 1.00 84.12 335 VAL A N 1
ATOM 2638 C CA . VAL A 1 335 ? -4.267 6.999 43.364 1.00 84.12 335 VAL A CA 1
ATOM 2639 C C . VAL A 1 335 ? -2.963 6.192 43.402 1.00 84.12 335 VAL A C 1
ATOM 2641 O O . VAL A 1 335 ? -2.776 5.289 42.587 1.00 84.12 335 VAL A O 1
ATOM 2644 N N . LYS A 1 336 ? -2.083 6.437 44.382 1.00 88.19 336 LYS A N 1
ATOM 2645 C CA . LYS A 1 336 ? -0.842 5.669 44.602 1.00 88.19 336 LYS A CA 1
ATOM 2646 C C . LYS A 1 336 ? -1.117 4.185 44.860 1.00 88.19 336 LYS A C 1
ATOM 2648 O O . LYS A 1 336 ? -0.374 3.343 44.365 1.00 88.19 336 LYS A O 1
ATOM 2653 N N . THR A 1 337 ? -2.184 3.853 45.588 1.00 84.44 337 THR A N 1
ATOM 2654 C CA . THR A 1 337 ? -2.578 2.464 45.879 1.00 84.44 337 THR A CA 1
ATOM 2655 C C . THR A 1 337 ? -3.079 1.742 44.627 1.00 84.44 337 THR A C 1
ATOM 2657 O O . THR A 1 337 ? -2.525 0.698 44.275 1.00 84.44 337 THR A O 1
ATOM 2660 N N . ALA A 1 338 ? -4.047 2.320 43.908 1.00 77.62 338 ALA A N 1
ATOM 2661 C CA . ALA A 1 338 ? -4.606 1.734 42.690 1.00 77.62 338 ALA A CA 1
ATOM 2662 C C . ALA A 1 338 ? -3.545 1.591 41.584 1.00 77.62 338 ALA A C 1
ATOM 2664 O O . ALA A 1 338 ? -3.375 0.515 41.017 1.00 77.62 338 ALA A O 1
ATOM 2665 N N . THR A 1 339 ? -2.739 2.628 41.332 1.00 82.12 339 THR A N 1
ATOM 2666 C CA . THR A 1 339 ? -1.645 2.560 40.341 1.00 82.12 339 THR A CA 1
ATOM 2667 C C . THR A 1 339 ? -0.574 1.528 40.719 1.00 82.12 339 THR A C 1
ATOM 2669 O O . THR A 1 339 ? -0.088 0.793 39.859 1.00 82.12 339 THR A O 1
ATOM 2672 N N . ALA A 1 340 ? -0.256 1.376 42.011 1.00 84.94 340 ALA A N 1
ATOM 2673 C CA . ALA A 1 340 ? 0.658 0.337 42.486 1.00 84.94 340 ALA A CA 1
ATOM 2674 C C . ALA A 1 340 ? 0.071 -1.084 42.398 1.00 84.94 340 ALA A C 1
ATOM 2676 O O . ALA A 1 340 ? 0.838 -2.047 42.362 1.00 84.94 340 ALA A O 1
ATOM 2677 N N . LYS A 1 341 ? -1.257 -1.242 42.366 1.00 77.19 341 LYS A N 1
ATOM 2678 C CA . LYS A 1 341 ? -1.925 -2.526 42.107 1.00 77.19 341 LYS A CA 1
ATOM 2679 C C . LYS A 1 341 ? -1.721 -2.958 40.653 1.00 77.19 341 LYS A C 1
ATOM 2681 O O . LYS A 1 341 ? -1.194 -4.048 40.442 1.00 77.19 341 LYS A O 1
ATOM 2686 N N . ILE A 1 342 ? -1.940 -2.062 39.682 1.00 75.00 342 ILE A N 1
ATOM 2687 C CA . ILE A 1 342 ? -1.661 -2.331 38.254 1.00 75.00 342 ILE A CA 1
ATOM 2688 C C . ILE A 1 342 ? -0.227 -2.828 38.049 1.00 75.00 342 ILE A C 1
ATOM 2690 O O . ILE A 1 342 ? -0.006 -3.828 37.377 1.00 75.00 342 ILE A O 1
ATOM 2694 N N . VAL A 1 343 ? 0.772 -2.159 38.641 1.00 79.06 343 VAL A N 1
ATOM 2695 C CA . VAL A 1 343 ? 2.185 -2.553 38.480 1.00 79.06 343 VAL A CA 1
ATOM 2696 C C . VAL A 1 343 ? 2.463 -3.946 39.067 1.00 79.06 343 VAL A C 1
ATOM 2698 O O . VAL A 1 343 ? 3.282 -4.683 38.519 1.00 79.06 343 VAL A O 1
ATOM 2701 N N . LYS A 1 344 ? 1.768 -4.339 40.146 1.00 80.06 344 LYS A N 1
ATOM 2702 C CA . LYS A 1 344 ? 1.886 -5.677 40.755 1.00 80.06 344 LYS A CA 1
ATOM 2703 C C . LYS A 1 344 ? 1.178 -6.769 39.958 1.00 80.06 344 LYS A C 1
ATOM 2705 O O . LYS A 1 344 ? 1.660 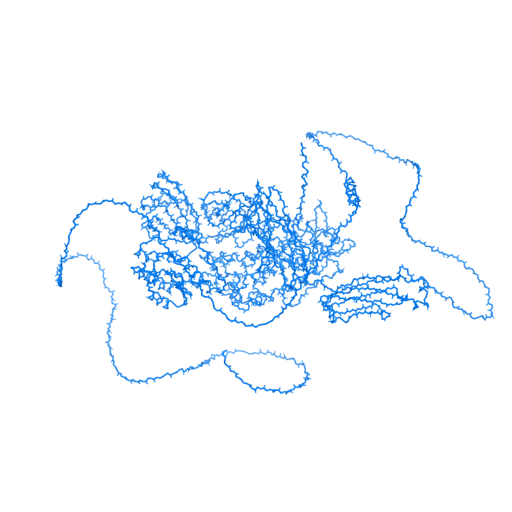-7.892 39.974 1.00 80.06 344 LYS A O 1
ATOM 2710 N N . GLU A 1 345 ? 0.075 -6.456 39.290 1.00 69.06 345 GLU A N 1
ATOM 2711 C CA . GLU A 1 345 ? -0.652 -7.406 38.440 1.00 69.06 345 GLU A CA 1
ATOM 2712 C C . GLU A 1 345 ? 0.054 -7.562 37.085 1.00 69.06 345 GLU A C 1
ATOM 2714 O O . GLU A 1 345 ? 0.361 -8.673 36.660 1.00 69.06 345 GLU A O 1
ATOM 2719 N N . ALA A 1 346 ? 0.434 -6.449 36.451 1.00 67.62 346 ALA A N 1
ATOM 2720 C CA . ALA A 1 346 ? 1.099 -6.438 35.151 1.00 67.62 346 ALA A CA 1
ATOM 2721 C C . ALA A 1 346 ? 2.455 -7.169 35.156 1.00 67.62 346 ALA A C 1
ATOM 2723 O O . ALA A 1 346 ? 2.766 -7.854 34.184 1.00 67.62 346 ALA A O 1
ATOM 2724 N N . LYS A 1 347 ? 3.250 -7.068 36.237 1.00 68.06 347 LYS A N 1
ATOM 2725 C CA . LYS A 1 347 ? 4.559 -7.753 36.343 1.00 68.06 347 LYS A CA 1
ATOM 2726 C C . LYS A 1 347 ? 4.455 -9.289 36.405 1.00 68.06 347 LYS A C 1
ATOM 2728 O O . LYS A 1 347 ? 5.435 -9.954 36.094 1.00 68.06 347 LYS A O 1
ATOM 2733 N N . ASP A 1 348 ? 3.310 -9.819 36.849 1.00 60.81 348 ASP A N 1
ATOM 2734 C CA . ASP A 1 348 ? 3.043 -11.262 36.997 1.00 60.81 348 ASP A CA 1
ATOM 2735 C C . ASP A 1 348 ? 2.145 -11.797 35.859 1.00 60.81 348 ASP A C 1
ATOM 2737 O O . ASP A 1 348 ? 1.767 -12.968 35.854 1.00 60.81 348 ASP A O 1
ATOM 2741 N N . SER A 1 349 ? 1.794 -10.936 34.896 1.00 56.28 349 SER A N 1
ATOM 2742 C CA . SER A 1 349 ? 0.975 -11.262 33.726 1.00 56.28 349 SER A CA 1
ATOM 2743 C C . SER A 1 349 ? 1.820 -11.697 32.524 1.00 56.28 349 SER A C 1
ATOM 2745 O O . SER A 1 349 ? 3.024 -11.465 32.474 1.00 56.28 349 SER A O 1
ATOM 2747 N N . GLU A 1 350 ? 1.174 -12.246 31.497 1.00 46.94 350 GLU A N 1
ATOM 2748 C CA . GLU A 1 350 ? 1.803 -12.537 30.198 1.00 46.94 350 GLU A CA 1
ATOM 2749 C C . GLU A 1 350 ? 2.180 -11.256 29.410 1.00 46.94 350 GLU A C 1
ATOM 2751 O O . GLU A 1 350 ? 3.003 -11.298 28.500 1.00 46.94 350 GLU A O 1
ATOM 2756 N N . PHE A 1 351 ? 1.650 -10.090 29.808 1.00 52.81 351 PHE A N 1
ATOM 2757 C CA . PHE A 1 351 ? 1.797 -8.796 29.125 1.00 52.81 351 PHE A CA 1
ATOM 2758 C C . PHE A 1 351 ? 2.686 -7.801 29.900 1.00 52.81 351 PHE A C 1
ATOM 2760 O O . PHE A 1 351 ? 2.358 -6.615 30.022 1.00 52.81 351 PHE A O 1
ATOM 2767 N N . VAL A 1 352 ? 3.816 -8.274 30.443 1.00 62.81 352 VAL A N 1
ATOM 2768 C CA . VAL A 1 352 ? 4.746 -7.456 31.249 1.00 62.81 352 VAL A CA 1
ATOM 2769 C C . VAL A 1 352 ? 5.262 -6.230 30.466 1.00 62.81 352 VAL A C 1
ATOM 2771 O O . VAL A 1 352 ? 5.902 -6.384 29.420 1.00 62.81 352 VAL A O 1
ATOM 2774 N N . PRO A 1 353 ? 5.067 -4.996 30.973 1.00 69.31 353 PRO A N 1
ATOM 2775 C CA . PRO A 1 353 ? 5.655 -3.794 30.386 1.00 69.31 353 PRO A CA 1
ATOM 2776 C C . PRO A 1 353 ? 7.192 -3.837 30.323 1.00 69.31 353 PRO A C 1
ATOM 2778 O O . PRO A 1 353 ? 7.857 -4.148 31.306 1.00 69.31 353 PRO A O 1
ATOM 2781 N N . ASN A 1 354 ? 7.769 -3.428 29.186 1.00 67.94 354 ASN A N 1
ATOM 2782 C CA . ASN A 1 354 ? 9.208 -3.142 29.050 1.00 67.94 354 ASN A CA 1
ATOM 2783 C C . ASN A 1 354 ? 9.638 -1.969 29.922 1.00 67.94 354 ASN A C 1
ATOM 2785 O O . ASN A 1 354 ? 10.803 -1.863 30.285 1.00 67.94 354 ASN A O 1
ATOM 2789 N N . ASN A 1 355 ? 8.722 -1.014 30.092 1.00 75.94 355 ASN A N 1
ATOM 2790 C CA . ASN A 1 355 ? 8.948 0.245 30.768 1.00 75.94 355 ASN A CA 1
ATOM 2791 C C . ASN A 1 355 ? 7.695 0.663 31.531 1.00 75.94 355 ASN A C 1
ATOM 2793 O O . ASN A 1 355 ? 6.565 0.494 31.071 1.00 75.94 355 ASN A O 1
ATOM 2797 N N . TYR A 1 356 ? 7.926 1.328 32.647 1.00 85.56 356 TYR A N 1
ATOM 2798 C CA . TYR A 1 356 ? 6.955 2.084 33.403 1.00 85.56 356 TYR A CA 1
ATOM 2799 C C . TYR A 1 356 ? 7.377 3.551 33.360 1.00 85.56 356 TYR A C 1
ATOM 2801 O O . TYR A 1 356 ? 8.528 3.884 33.654 1.00 85.56 356 TYR A O 1
ATOM 2809 N N . ILE A 1 357 ? 6.458 4.427 32.968 1.00 91.00 357 ILE A N 1
ATOM 2810 C CA . ILE A 1 357 ? 6.658 5.876 32.944 1.00 91.00 357 ILE A CA 1
ATOM 2811 C C . ILE A 1 357 ? 5.796 6.485 34.045 1.00 91.00 357 ILE A C 1
ATOM 2813 O O . ILE A 1 357 ? 4.591 6.244 34.094 1.00 91.00 357 ILE A O 1
ATOM 2817 N N . LEU A 1 358 ? 6.396 7.330 34.881 1.00 93.06 358 LEU A N 1
ATOM 2818 C CA . LEU A 1 358 ? 5.666 8.223 35.774 1.00 93.06 358 LEU A CA 1
ATOM 2819 C C . LEU A 1 358 ? 5.889 9.669 35.338 1.00 93.06 358 LEU A C 1
ATOM 2821 O O . LEU A 1 358 ? 7.019 10.156 35.360 1.00 93.06 358 LEU A O 1
ATOM 2825 N N . VAL A 1 359 ? 4.801 10.353 34.998 1.00 92.56 359 VAL A N 1
ATOM 2826 C CA . VAL A 1 359 ? 4.716 11.806 34.852 1.00 92.56 359 VAL A CA 1
ATOM 2827 C C . VAL A 1 359 ? 3.890 12.355 36.007 1.00 92.56 359 VAL A C 1
ATOM 2829 O O . VAL A 1 359 ? 2.816 11.837 36.310 1.00 92.56 359 VAL A O 1
ATOM 2832 N N . THR A 1 360 ? 4.378 13.424 36.629 1.00 90.81 360 THR A N 1
ATOM 2833 C CA . THR A 1 360 ? 3.605 14.217 37.591 1.00 90.81 360 THR A CA 1
ATOM 2834 C C . THR A 1 360 ? 3.435 15.632 37.059 1.00 90.81 360 THR A C 1
ATOM 2836 O O . THR A 1 360 ? 4.378 16.182 36.487 1.00 90.81 360 THR A O 1
ATOM 2839 N N . PHE A 1 361 ? 2.257 16.231 37.229 1.00 88.38 361 PHE A N 1
ATOM 2840 C CA . PHE A 1 361 ? 2.005 17.632 36.881 1.00 88.38 361 PHE A CA 1
ATOM 2841 C C . PHE A 1 361 ? 1.432 18.405 38.071 1.00 88.38 361 PHE A C 1
ATOM 2843 O O . PHE A 1 361 ? 0.782 17.833 38.938 1.00 88.38 361 PHE A O 1
ATOM 2850 N N . SER A 1 362 ? 1.741 19.698 38.137 1.00 80.75 362 SER A N 1
ATOM 2851 C CA . SER A 1 362 ? 1.246 20.641 39.144 1.00 80.75 362 SER A CA 1
ATOM 2852 C C . SER A 1 362 ? 1.454 22.066 38.622 1.00 80.75 362 SER A C 1
ATOM 2854 O O . SER A 1 362 ? 2.214 22.282 37.668 1.00 80.75 362 SER A O 1
ATOM 2856 N N . ASP A 1 363 ? 0.790 23.033 39.244 1.00 72.19 363 ASP A N 1
ATOM 2857 C CA . ASP A 1 363 ? 0.816 24.436 38.846 1.00 72.19 363 ASP A CA 1
ATOM 2858 C C . ASP A 1 363 ? 1.938 25.214 39.565 1.00 72.19 363 ASP A C 1
ATOM 2860 O O . ASP A 1 363 ? 2.000 25.199 40.802 1.00 72.19 363 ASP A O 1
ATOM 2864 N N . PRO A 1 364 ? 2.804 25.958 38.836 1.00 69.06 364 PRO A N 1
ATOM 2865 C CA . PRO A 1 364 ? 2.812 26.173 37.382 1.00 69.06 364 PRO A CA 1
ATOM 2866 C C . PRO A 1 364 ? 3.590 25.109 36.574 1.00 69.06 364 PRO A C 1
ATOM 2868 O O . PRO A 1 364 ? 4.448 24.403 37.092 1.00 69.06 364 PRO A O 1
ATOM 2871 N N . ALA A 1 365 ? 3.347 25.071 35.255 1.00 64.38 365 ALA A N 1
ATOM 2872 C CA . ALA A 1 365 ? 3.782 24.046 34.290 1.00 64.38 365 ALA A CA 1
ATOM 2873 C C . ALA A 1 365 ? 5.225 23.516 34.391 1.00 64.38 365 ALA A C 1
ATOM 2875 O O . ALA A 1 365 ? 5.476 22.369 34.017 1.00 64.38 365 ALA A O 1
ATOM 2876 N N . ASN A 1 366 ? 6.188 24.318 34.852 1.00 70.31 366 ASN A N 1
ATOM 2877 C CA . ASN A 1 366 ? 7.576 23.885 35.035 1.00 70.31 366 ASN A CA 1
ATOM 2878 C C . ASN A 1 366 ? 7.747 22.852 36.166 1.00 70.31 366 ASN A C 1
ATOM 2880 O O . ASN A 1 366 ? 8.792 22.210 36.227 1.00 70.31 366 ASN A O 1
ATOM 2884 N N . LEU A 1 367 ? 6.726 22.646 37.005 1.00 72.56 367 LEU A N 1
ATOM 2885 C CA . LEU A 1 367 ? 6.633 21.533 37.953 1.00 72.56 367 LEU A CA 1
ATOM 2886 C C . LEU A 1 367 ? 6.243 20.197 37.289 1.00 72.56 367 LEU A C 1
ATOM 2888 O O . LEU A 1 367 ? 6.258 19.167 37.956 1.00 72.56 367 LEU A O 1
ATOM 2892 N N . THR A 1 368 ? 5.933 20.175 35.985 1.00 81.62 368 THR A N 1
ATOM 2893 C CA . THR A 1 368 ? 5.630 18.929 35.260 1.00 81.62 368 THR A CA 1
ATOM 2894 C C . THR A 1 368 ? 6.898 18.081 35.102 1.00 81.62 368 THR A C 1
ATOM 2896 O O . THR A 1 368 ? 7.743 18.366 34.245 1.00 81.62 368 THR A O 1
ATOM 2899 N N . THR A 1 369 ? 7.047 17.014 35.889 1.00 85.88 369 THR A N 1
ATOM 2900 C CA . THR A 1 369 ? 8.201 16.094 35.836 1.00 85.88 369 THR A CA 1
ATOM 2901 C C . THR A 1 369 ? 7.854 14.792 35.117 1.00 85.88 369 THR A C 1
ATOM 2903 O O . THR A 1 369 ? 6.685 14.466 34.942 1.00 85.88 369 THR A O 1
ATOM 2906 N N . GLY A 1 370 ? 8.862 14.044 34.666 1.00 87.44 370 GLY A N 1
ATOM 2907 C CA . GLY A 1 370 ? 8.658 12.720 34.083 1.00 87.44 370 GLY A CA 1
ATOM 2908 C C . GLY A 1 370 ? 9.910 11.855 34.187 1.00 87.44 370 GLY A C 1
ATOM 2909 O O . GLY A 1 370 ? 11.022 12.382 34.245 1.00 87.44 370 GLY A O 1
ATOM 2910 N N . LYS A 1 371 ? 9.722 10.537 34.266 1.00 89.75 371 LYS A N 1
ATOM 2911 C CA . LYS A 1 371 ? 10.786 9.536 34.432 1.00 89.75 371 LYS A CA 1
ATOM 2912 C C . LYS A 1 371 ? 10.316 8.157 33.962 1.00 89.75 371 LYS A C 1
ATOM 2914 O O . LYS A 1 371 ? 9.125 7.861 34.025 1.00 89.75 371 LYS A O 1
ATOM 2919 N N . SER A 1 372 ? 11.249 7.320 33.508 1.00 89.06 372 SER A N 1
ATOM 2920 C CA . SER A 1 372 ? 10.985 6.001 32.911 1.00 89.06 372 SER A CA 1
ATOM 2921 C C . SER A 1 372 ? 11.963 4.934 33.409 1.00 89.06 372 SER A C 1
ATOM 2923 O O . SER A 1 372 ? 13.166 5.190 33.435 1.00 89.06 372 SER A O 1
ATOM 2925 N N . THR A 1 373 ? 11.470 3.751 33.774 1.00 83.25 373 THR A N 1
ATOM 2926 C CA . THR A 1 373 ? 12.271 2.601 34.243 1.00 83.25 373 THR A CA 1
ATOM 2927 C C . THR A 1 373 ? 11.761 1.301 33.629 1.00 83.25 373 THR A C 1
ATOM 2929 O O . THR A 1 373 ? 10.560 1.175 33.420 1.00 83.25 373 THR A O 1
ATOM 2932 N N . SER A 1 374 ? 12.630 0.319 33.387 1.00 81.25 374 SER A N 1
ATOM 2933 C CA . SER A 1 374 ? 12.224 -1.039 32.993 1.00 81.25 374 SER A CA 1
ATOM 2934 C C . SER A 1 374 ? 11.915 -1.970 34.171 1.00 81.25 374 SER A C 1
ATOM 2936 O O . SER A 1 374 ? 11.457 -3.090 33.965 1.00 81.25 374 SER A O 1
ATOM 2938 N N . ASP A 1 375 ? 12.145 -1.519 35.406 1.00 82.12 375 ASP A N 1
ATOM 2939 C CA . ASP A 1 375 ? 11.932 -2.311 36.616 1.00 82.12 375 ASP A CA 1
ATOM 2940 C C . ASP A 1 375 ? 10.596 -1.958 37.316 1.00 82.12 375 ASP A C 1
ATOM 2942 O O . ASP A 1 375 ? 10.413 -0.806 37.736 1.00 82.12 375 ASP A O 1
ATOM 2946 N N . PRO A 1 376 ? 9.673 -2.926 37.515 1.00 82.69 376 PRO A N 1
ATOM 2947 C CA . PRO A 1 376 ? 8.436 -2.697 38.260 1.00 82.69 376 PRO A CA 1
ATOM 2948 C C . PRO A 1 376 ? 8.670 -2.290 39.721 1.00 82.69 376 PRO A C 1
ATOM 2950 O O . PRO A 1 376 ? 7.859 -1.545 40.272 1.00 82.69 376 PRO A O 1
ATOM 2953 N N . PHE A 1 377 ? 9.754 -2.728 40.371 1.00 89.56 377 PHE A N 1
ATOM 2954 C CA . PHE A 1 377 ? 10.013 -2.384 41.773 1.00 89.56 377 PHE A CA 1
ATOM 2955 C C . PHE A 1 377 ? 10.424 -0.913 41.927 1.00 89.56 377 PHE A C 1
ATOM 2957 O O . PHE A 1 377 ? 9.876 -0.211 42.778 1.00 89.56 377 PHE A O 1
ATOM 2964 N N . THR A 1 378 ? 11.275 -0.409 41.032 1.00 90.81 378 THR A N 1
ATOM 2965 C CA . THR A 1 378 ? 11.597 1.017 40.881 1.00 90.81 378 THR A CA 1
ATOM 2966 C C . THR A 1 378 ? 10.335 1.847 40.620 1.00 90.81 378 THR A C 1
ATOM 2968 O O . THR A 1 378 ? 10.174 2.919 41.201 1.00 90.81 378 THR A O 1
ATOM 2971 N N . MET A 1 379 ? 9.390 1.358 39.805 1.00 92.44 379 MET A N 1
ATOM 2972 C CA . MET A 1 379 ? 8.113 2.056 39.599 1.00 92.44 379 MET A CA 1
ATOM 2973 C C . MET A 1 379 ? 7.254 2.096 40.873 1.00 92.44 379 MET A C 1
ATOM 2975 O O . MET A 1 379 ? 6.700 3.142 41.212 1.00 92.44 379 MET A O 1
ATOM 2979 N N . LEU A 1 380 ? 7.156 0.985 41.610 1.00 91.31 380 LEU A N 1
ATOM 2980 C CA . LEU A 1 380 ? 6.438 0.930 42.889 1.00 91.31 380 LEU A CA 1
ATOM 2981 C C . LEU A 1 380 ? 7.049 1.880 43.931 1.00 91.31 380 LEU A C 1
ATOM 2983 O O . LEU A 1 380 ? 6.318 2.550 44.665 1.00 91.31 380 LEU A O 1
ATOM 2987 N N . GLU A 1 381 ? 8.377 1.993 43.965 1.00 94.00 381 GLU A N 1
ATOM 2988 C CA . GLU A 1 381 ? 9.078 2.989 44.776 1.00 94.00 381 GLU A CA 1
ATOM 2989 C C . GLU A 1 381 ? 8.750 4.423 44.325 1.00 94.00 381 GLU A C 1
ATOM 2991 O O . GLU A 1 381 ? 8.453 5.292 45.148 1.00 94.00 381 GLU A O 1
ATOM 2996 N N . TRP A 1 382 ? 8.740 4.681 43.017 1.00 94.56 382 TRP A N 1
ATOM 2997 C CA . TRP A 1 382 ? 8.411 5.996 42.471 1.00 94.56 382 TRP A CA 1
ATOM 2998 C C . TRP A 1 382 ? 6.990 6.450 42.790 1.00 94.56 382 TRP A C 1
ATOM 3000 O O . TRP A 1 382 ? 6.817 7.632 43.082 1.00 94.56 382 TRP A O 1
ATOM 3010 N N . LEU A 1 383 ? 6.011 5.541 42.762 1.00 92.06 383 LEU A N 1
ATOM 3011 C CA . LEU A 1 383 ? 4.636 5.813 43.185 1.00 92.06 383 LEU A CA 1
ATOM 3012 C C . LEU A 1 383 ? 4.580 6.142 44.682 1.00 92.06 383 LEU A C 1
ATOM 3014 O O . LEU A 1 383 ? 3.998 7.153 45.068 1.00 92.06 383 LEU A O 1
ATOM 3018 N N . LYS A 1 384 ? 5.249 5.349 45.531 1.00 90.94 384 LYS A N 1
ATOM 3019 C CA . LYS A 1 384 ? 5.317 5.572 46.987 1.00 90.94 384 LYS A CA 1
ATOM 3020 C C . LYS A 1 384 ? 5.828 6.975 47.347 1.00 90.94 384 LYS A C 1
ATOM 3022 O O . LYS A 1 384 ? 5.297 7.587 48.274 1.00 90.94 384 LYS A O 1
ATOM 3027 N N . TYR A 1 385 ? 6.815 7.486 46.607 1.00 90.19 385 TYR A N 1
ATOM 3028 C CA . TYR A 1 385 ? 7.409 8.817 46.799 1.00 90.19 385 TYR A CA 1
ATOM 3029 C C . TYR A 1 385 ? 6.746 9.949 45.987 1.00 90.19 385 TYR A C 1
ATOM 3031 O O . TYR A 1 385 ? 7.342 11.014 45.823 1.00 90.19 385 TYR A O 1
ATOM 3039 N N . ILE A 1 386 ? 5.511 9.767 45.506 1.00 89.69 386 ILE A N 1
ATOM 3040 C CA . ILE A 1 386 ? 4.674 10.900 45.090 1.00 89.69 386 ILE A CA 1
ATOM 3041 C C . ILE A 1 386 ? 4.217 11.669 46.340 1.00 89.69 386 ILE A C 1
ATOM 3043 O O . ILE A 1 386 ? 3.664 11.077 47.271 1.00 89.69 386 ILE A O 1
ATOM 3047 N N . PHE A 1 387 ? 4.419 12.987 46.324 1.00 85.44 387 PHE A N 1
ATOM 3048 C CA . PHE A 1 387 ? 3.952 13.944 47.327 1.00 85.44 387 PHE A CA 1
ATOM 3049 C C . PHE A 1 387 ? 3.201 15.080 46.627 1.00 85.44 387 PHE A C 1
ATOM 3051 O O . PHE A 1 387 ? 3.611 15.497 45.544 1.00 85.44 387 PHE A O 1
ATOM 3058 N N . VAL A 1 388 ? 2.146 15.599 47.257 1.00 85.69 388 VAL A N 1
ATOM 3059 C CA . VAL A 1 388 ? 1.422 16.783 46.769 1.00 85.69 388 VAL A CA 1
ATOM 3060 C C . VAL A 1 388 ? 2.147 18.082 47.125 1.00 85.69 388 VAL A C 1
ATOM 3062 O O . VAL A 1 388 ? 2.765 18.195 48.185 1.00 85.69 388 VAL A O 1
ATOM 3065 N N . GLY A 1 389 ? 2.059 19.079 46.247 1.00 75.75 389 GLY A N 1
ATOM 3066 C CA . GLY A 1 389 ? 2.650 20.398 46.444 1.00 75.75 389 GLY A CA 1
ATOM 3067 C C . GLY A 1 389 ? 2.419 21.343 45.264 1.00 75.75 389 GLY A C 1
ATOM 3068 O O . GLY A 1 389 ? 2.289 20.922 44.115 1.00 75.75 389 GLY A O 1
ATOM 3069 N N . GLY A 1 390 ? 2.390 22.644 45.552 1.00 66.81 390 GLY A N 1
ATOM 3070 C CA . GLY A 1 390 ? 1.982 23.674 44.592 1.00 66.81 390 GLY A CA 1
ATOM 3071 C C . GLY A 1 390 ? 0.481 23.975 44.659 1.00 66.81 390 GLY A C 1
ATOM 3072 O O . GLY A 1 390 ? -0.200 23.575 45.605 1.00 66.81 390 GLY A O 1
ATOM 3073 N N . GLY A 1 391 ? -0.014 24.700 43.656 1.00 63.47 391 GLY A N 1
ATOM 3074 C CA . GLY A 1 391 ? -1.341 25.324 43.666 1.00 63.47 391 GLY A CA 1
ATOM 3075 C C . GLY A 1 391 ? -1.314 26.778 44.165 1.00 63.47 391 GLY A C 1
ATOM 3076 O O . GLY A 1 391 ? -0.505 27.157 45.014 1.00 63.47 391 GLY A O 1
ATOM 3077 N N . GLY A 1 392 ? -2.196 27.608 43.605 1.00 58.50 392 GLY A N 1
ATOM 3078 C CA . GLY A 1 392 ? -2.317 29.037 43.915 1.00 58.50 392 GLY A CA 1
ATOM 3079 C C . GLY A 1 392 ? -3.581 29.625 43.291 1.00 58.50 392 GLY A C 1
ATOM 3080 O O . GLY A 1 392 ? -4.531 29.926 44.007 1.00 58.50 392 GLY A O 1
ATOM 3081 N N . ASP A 1 393 ? -3.602 29.705 41.961 1.00 64.62 393 ASP A N 1
ATOM 3082 C CA . ASP A 1 393 ? -4.787 29.771 41.098 1.00 64.62 393 ASP A CA 1
ATOM 3083 C C . ASP A 1 393 ? -4.404 29.469 39.627 1.00 64.62 393 ASP A C 1
ATOM 3085 O O . ASP A 1 393 ? -3.225 29.396 39.281 1.00 64.62 393 ASP A O 1
ATOM 3089 N N . CYS A 1 394 ? -5.417 29.207 38.791 1.00 65.00 394 CYS A N 1
ATOM 3090 C CA . CYS A 1 394 ? -5.350 28.557 37.471 1.00 65.00 394 CYS A CA 1
ATOM 3091 C C . CYS A 1 394 ? -4.278 29.068 36.468 1.00 65.00 394 CYS A C 1
ATOM 3093 O O . CYS A 1 394 ? -4.033 30.279 36.407 1.00 65.00 394 CYS A O 1
ATOM 3095 N N . PRO A 1 395 ? -3.806 28.223 35.513 1.00 61.53 395 PRO A N 1
ATOM 3096 C CA . PRO A 1 395 ? -4.514 27.039 34.998 1.00 61.53 395 PRO A CA 1
ATOM 3097 C C . PRO A 1 395 ? -3.755 25.699 34.997 1.00 61.53 395 PRO A C 1
ATOM 3099 O O . PRO A 1 395 ? -2.677 25.599 34.416 1.00 61.53 395 PRO A O 1
ATOM 3102 N N . GLU A 1 396 ? -4.473 24.662 35.440 1.00 66.56 396 GLU A N 1
ATOM 3103 C CA . GLU A 1 396 ? -4.066 23.252 35.475 1.00 66.56 396 GLU A CA 1
ATOM 3104 C C . GLU A 1 396 ? -3.403 22.739 34.186 1.00 66.56 396 GLU A C 1
ATOM 3106 O O . GLU A 1 396 ? -3.994 22.744 33.099 1.00 66.56 396 GLU A O 1
ATOM 3111 N N . TYR A 1 397 ? -2.188 22.202 34.313 1.00 76.75 397 TYR A N 1
ATOM 3112 C CA . TYR A 1 397 ? -1.373 21.742 33.178 1.00 76.75 397 TYR A CA 1
ATOM 3113 C C . TYR A 1 397 ? -1.551 20.260 32.788 1.00 76.75 397 TYR A C 1
ATOM 3115 O O . TYR A 1 397 ? -0.639 19.660 32.217 1.00 76.75 397 TYR A O 1
ATOM 3123 N N . ALA A 1 398 ? -2.733 19.673 33.003 1.00 79.81 398 ALA A N 1
ATOM 3124 C CA . ALA A 1 398 ? -3.026 18.265 32.684 1.00 79.81 398 ALA A CA 1
ATOM 3125 C C . ALA A 1 398 ? -2.690 17.869 31.227 1.00 79.81 398 ALA A C 1
ATOM 3127 O O . ALA A 1 398 ? -2.106 16.813 30.985 1.00 79.81 398 ALA A O 1
ATOM 3128 N N . MET A 1 399 ? -2.967 18.743 30.249 1.00 79.00 399 MET A N 1
ATOM 3129 C CA . MET A 1 399 ? -2.604 18.512 28.838 1.00 79.00 399 MET A CA 1
ATOM 3130 C C . MET A 1 399 ? -1.085 18.523 28.606 1.00 79.00 399 MET A C 1
ATOM 3132 O O . MET A 1 399 ? -0.582 17.745 27.800 1.00 79.00 399 MET A O 1
ATOM 3136 N N . THR A 1 400 ? -0.328 19.340 29.345 1.00 78.88 400 THR A N 1
ATOM 3137 C CA . THR A 1 400 ? 1.145 19.290 29.341 1.00 78.88 400 THR A CA 1
ATOM 3138 C C . THR A 1 400 ? 1.645 17.993 29.978 1.00 78.88 400 THR A C 1
ATOM 3140 O O . THR A 1 400 ? 2.625 17.424 29.503 1.00 78.88 400 THR A O 1
ATOM 3143 N N . GLY A 1 401 ? 0.953 17.486 31.005 1.00 82.50 401 GLY A N 1
ATOM 3144 C CA . GLY A 1 401 ? 1.180 16.156 31.571 1.00 82.50 401 GLY A CA 1
ATOM 3145 C C . GLY A 1 401 ? 1.004 15.047 30.530 1.00 82.50 401 GLY A C 1
ATOM 3146 O O . GLY A 1 401 ? 1.922 14.255 30.326 1.00 82.50 401 GLY A O 1
ATOM 3147 N N . LEU A 1 402 ? -0.125 15.025 29.811 1.00 81.06 402 LEU A N 1
ATOM 3148 C CA . LEU A 1 402 ? -0.386 14.047 28.745 1.00 81.06 402 LEU A CA 1
ATOM 3149 C C . LEU A 1 402 ? 0.644 14.134 27.610 1.00 81.06 402 LEU A C 1
ATOM 3151 O O . LEU A 1 402 ? 1.227 13.115 27.243 1.00 81.06 402 LEU A O 1
ATOM 3155 N N . LEU A 1 403 ? 0.939 15.340 27.111 1.00 76.50 403 LEU A N 1
ATOM 3156 C CA . LEU A 1 403 ? 1.975 15.563 26.093 1.00 76.50 403 LEU A CA 1
ATOM 3157 C C . LEU A 1 403 ? 3.367 15.126 26.578 1.00 76.50 403 LEU A C 1
ATOM 3159 O O . LEU A 1 403 ? 4.158 14.602 25.795 1.00 76.50 403 LEU A O 1
ATOM 3163 N N . LYS A 1 404 ? 3.678 15.281 27.872 1.00 79.56 404 LYS A N 1
ATOM 3164 C CA . LYS A 1 404 ? 4.935 14.785 28.444 1.00 79.56 404 LYS A CA 1
ATOM 3165 C C . LYS A 1 404 ? 4.935 13.262 28.597 1.00 79.56 404 LYS A C 1
ATOM 3167 O O . LYS A 1 404 ? 5.963 12.644 28.342 1.00 79.56 404 LYS A O 1
ATOM 3172 N N . GLY A 1 405 ? 3.800 12.642 28.919 1.00 80.81 405 GLY A N 1
ATOM 3173 C CA . GLY A 1 405 ? 3.625 11.186 28.871 1.00 80.81 405 GLY A CA 1
ATOM 3174 C C . GLY A 1 405 ? 3.880 10.643 27.464 1.00 80.81 405 GLY A C 1
ATOM 3175 O O . GLY A 1 405 ? 4.723 9.766 27.282 1.00 80.81 405 GLY A O 1
ATOM 3176 N N . GLN A 1 406 ? 3.252 11.257 26.457 1.00 73.12 406 GLN A N 1
ATOM 3177 C CA . GLN A 1 406 ? 3.503 10.983 25.042 1.00 73.12 406 GLN A CA 1
ATOM 3178 C C . GLN A 1 406 ? 4.982 11.175 24.675 1.00 73.12 406 GLN A C 1
ATOM 3180 O O . GLN A 1 406 ? 5.527 10.329 23.974 1.00 73.12 406 GLN A O 1
ATOM 3185 N N . TYR A 1 407 ? 5.654 12.215 25.185 1.00 74.12 407 TYR A N 1
ATOM 3186 C CA . TYR A 1 407 ? 7.089 12.434 24.973 1.00 74.12 407 TYR A CA 1
ATOM 3187 C C . TYR A 1 407 ? 7.971 11.329 25.580 1.00 74.12 407 TYR A C 1
ATOM 3189 O O . TYR A 1 407 ? 8.966 10.946 24.968 1.00 74.12 407 TYR A O 1
ATOM 3197 N N . TYR A 1 408 ? 7.640 10.769 26.750 1.00 72.00 408 TYR A N 1
ATOM 3198 C CA . TYR A 1 408 ? 8.378 9.608 27.276 1.00 72.00 408 TYR A CA 1
ATOM 3199 C C . TYR A 1 408 ? 8.076 8.330 26.477 1.00 72.00 408 TYR A C 1
ATOM 3201 O O . TYR A 1 408 ? 8.993 7.563 26.194 1.00 72.00 408 TYR A O 1
ATOM 3209 N N . ILE A 1 409 ? 6.834 8.124 26.025 1.00 66.56 409 ILE A N 1
ATOM 3210 C CA . ILE A 1 409 ? 6.489 7.006 25.128 1.00 66.56 409 ILE A CA 1
ATOM 3211 C C . ILE A 1 409 ? 7.235 7.128 23.787 1.00 66.56 409 ILE A C 1
ATOM 3213 O O . ILE A 1 409 ? 7.749 6.126 23.288 1.00 66.56 409 ILE A O 1
ATOM 3217 N N . SER A 1 410 ? 7.318 8.330 23.206 1.00 59.53 410 SER A N 1
ATOM 3218 C CA . SER A 1 410 ? 7.999 8.561 21.930 1.00 59.53 410 SER A CA 1
ATOM 3219 C C . SER A 1 410 ? 9.518 8.539 22.074 1.00 59.53 410 SER A C 1
ATOM 3221 O O . SER A 1 410 ? 10.160 7.862 21.290 1.00 59.53 410 SER A O 1
ATOM 3223 N N . SER A 1 411 ? 10.115 9.142 23.105 1.00 58.00 411 SER A N 1
ATOM 3224 C CA . SER A 1 411 ? 11.575 9.093 23.309 1.00 58.00 411 SER A CA 1
ATOM 3225 C C . SER A 1 411 ? 12.104 7.688 23.636 1.00 58.00 411 SER A C 1
ATOM 3227 O O . SER A 1 411 ? 13.196 7.346 23.186 1.00 58.00 411 SER A O 1
ATOM 3229 N N . LEU A 1 412 ? 11.316 6.820 24.286 1.00 54.00 412 LEU A N 1
ATOM 3230 C CA . LEU A 1 412 ? 11.614 5.378 24.384 1.00 54.00 412 LEU A CA 1
ATOM 3231 C C . LEU A 1 412 ? 11.431 4.623 23.049 1.00 54.00 412 LEU A C 1
ATOM 3233 O O . LEU A 1 412 ? 11.945 3.518 22.887 1.00 54.00 412 LEU A O 1
ATOM 3237 N N . ARG A 1 413 ? 10.740 5.229 22.077 1.00 50.59 413 ARG A N 1
ATOM 3238 C CA . ARG A 1 413 ? 10.680 4.837 20.655 1.00 50.59 413 ARG A CA 1
ATOM 3239 C C . ARG A 1 413 ? 11.639 5.680 19.778 1.00 50.59 413 ARG A C 1
ATOM 3241 O O . ARG A 1 413 ? 11.577 5.594 18.556 1.00 50.59 413 ARG A O 1
ATOM 3248 N N . SER A 1 414 ? 12.581 6.394 20.409 1.00 40.31 414 SER A N 1
ATOM 3249 C CA . SER A 1 414 ? 13.555 7.366 19.874 1.00 40.31 414 SER A CA 1
ATOM 3250 C C . SER A 1 414 ? 13.030 8.775 19.526 1.00 40.31 414 SER A C 1
ATOM 3252 O O . SER A 1 414 ? 11.848 9.016 19.304 1.00 40.31 414 SER A O 1
ATOM 3254 N N . SER A 1 415 ? 13.931 9.757 19.599 1.00 45.31 415 SER A N 1
ATOM 3255 C CA . SER A 1 415 ? 13.615 11.175 19.808 1.00 45.31 415 SER A CA 1
ATOM 3256 C C . SER A 1 415 ? 13.568 12.030 18.536 1.00 45.31 415 SER A C 1
ATOM 3258 O O . SER A 1 415 ? 14.546 12.062 17.791 1.00 45.31 415 SER A O 1
ATOM 3260 N N . GLY A 1 416 ? 12.530 12.861 18.392 1.00 34.12 416 GLY A N 1
ATOM 3261 C CA . GLY A 1 416 ? 12.493 13.956 17.418 1.00 34.12 416 GLY A CA 1
ATOM 3262 C C . GLY A 1 416 ? 11.314 14.914 17.634 1.00 34.12 416 GLY A C 1
ATOM 3263 O O . GLY A 1 416 ? 10.176 14.471 17.647 1.00 34.12 416 GLY A O 1
ATOM 3264 N N . GLU A 1 417 ? 11.628 16.210 17.759 1.00 32.66 417 GLU A N 1
ATOM 3265 C CA . GLU A 1 417 ? 10.756 17.407 17.839 1.00 32.66 417 GLU A CA 1
ATOM 3266 C C . GLU A 1 417 ? 10.371 17.984 19.219 1.00 32.66 417 GLU A C 1
ATOM 3268 O O . GLU A 1 417 ? 9.859 17.321 20.119 1.00 32.66 417 GLU A O 1
ATOM 3273 N N . GLN A 1 418 ? 10.582 19.303 19.349 1.00 31.41 418 GLN A N 1
ATOM 3274 C CA . GLN A 1 418 ? 10.056 20.150 20.425 1.00 31.41 418 GLN A CA 1
ATOM 3275 C C . GLN A 1 418 ? 8.835 20.927 19.916 1.00 31.41 418 GLN A C 1
ATOM 3277 O O . GLN A 1 418 ? 8.962 22.034 19.388 1.00 31.41 418 GLN A O 1
ATOM 3282 N N . ALA A 1 419 ? 7.641 20.364 20.104 1.00 29.50 419 ALA A N 1
ATOM 3283 C CA . ALA A 1 419 ? 6.393 21.056 19.797 1.00 29.50 419 ALA A CA 1
ATOM 3284 C C . ALA A 1 419 ? 6.259 22.357 20.619 1.00 29.50 419 ALA A C 1
ATOM 3286 O O . ALA A 1 419 ? 6.391 22.358 21.846 1.00 29.50 419 ALA A O 1
ATOM 3287 N N . ARG A 1 420 ? 5.976 23.484 19.949 1.00 30.64 420 ARG A N 1
ATOM 3288 C CA . ARG A 1 420 ? 5.686 24.765 20.615 1.00 30.64 420 ARG A CA 1
ATOM 3289 C C . ARG A 1 420 ? 4.226 24.807 21.063 1.00 30.64 420 ARG A C 1
ATOM 3291 O O . ARG A 1 420 ? 3.319 24.740 20.241 1.00 30.64 420 ARG A O 1
ATOM 3298 N N . TYR A 1 421 ? 4.013 24.964 22.365 1.00 33.75 421 TYR A N 1
ATOM 3299 C CA . TYR A 1 421 ? 2.686 24.973 22.982 1.00 33.75 421 TYR A CA 1
ATOM 3300 C C . TYR A 1 421 ? 1.847 26.194 22.569 1.00 33.75 421 TYR A C 1
ATOM 3302 O O . TYR A 1 421 ? 2.237 27.337 22.816 1.00 33.75 421 TYR A O 1
ATOM 3310 N N . ILE A 1 422 ? 0.655 25.945 22.024 1.00 28.62 422 ILE A N 1
ATOM 3311 C CA . ILE A 1 422 ? -0.427 26.931 21.888 1.00 28.62 422 ILE A CA 1
ATOM 3312 C C . ILE A 1 422 ? -1.452 26.668 23.004 1.00 28.62 422 ILE A C 1
ATOM 3314 O O . ILE A 1 422 ? -1.673 25.522 23.392 1.00 28.62 422 ILE A O 1
ATOM 3318 N N . ARG A 1 423 ? -2.055 27.728 23.557 1.00 34.06 423 ARG A N 1
ATOM 3319 C CA . ARG A 1 423 ? -3.082 27.635 24.608 1.00 34.06 423 ARG A CA 1
ATOM 3320 C C . ARG A 1 423 ? -4.484 27.776 24.018 1.00 34.06 423 ARG A C 1
ATOM 3322 O O . ARG A 1 423 ? -4.772 28.799 23.405 1.00 34.06 423 ARG A O 1
ATOM 3329 N N . GLU A 1 424 ? -5.373 26.848 24.351 1.00 32.59 424 GLU A N 1
ATOM 3330 C CA . GLU A 1 424 ? -6.823 27.072 24.341 1.00 32.59 424 GLU A CA 1
ATOM 3331 C C . GLU A 1 424 ? -7.392 26.976 25.766 1.00 32.59 424 GLU A C 1
ATOM 3333 O O . GLU A 1 424 ? -6.756 26.427 26.667 1.00 32.59 424 GLU A O 1
ATOM 3338 N N . LYS A 1 425 ? -8.591 27.532 25.988 1.00 35.72 425 LYS A N 1
ATOM 3339 C CA . LYS A 1 425 ? -9.307 27.460 27.272 1.00 35.72 425 LYS A CA 1
ATOM 3340 C C . LYS A 1 425 ? -10.805 27.242 27.038 1.00 35.72 425 LYS A C 1
ATOM 3342 O O . LYS A 1 425 ? -11.546 28.197 26.813 1.00 35.72 425 LYS A O 1
ATOM 3347 N N . ARG A 1 426 ? -11.240 25.980 27.091 1.00 37.34 426 ARG A N 1
ATOM 3348 C CA . ARG A 1 426 ? -12.644 25.521 27.028 1.00 37.34 426 ARG A CA 1
ATOM 3349 C C . ARG A 1 426 ? -12.871 24.399 28.058 1.00 37.34 426 ARG A C 1
ATOM 3351 O O . ARG A 1 426 ? -11.934 24.040 28.765 1.00 37.34 426 ARG A O 1
ATOM 3358 N N . SER A 1 427 ? -14.114 23.930 28.203 1.00 43.44 427 SER A N 1
ATOM 3359 C CA . SER A 1 427 ? -14.535 23.020 29.285 1.00 43.44 427 SER A CA 1
ATOM 3360 C C . SER A 1 427 ? -13.715 21.723 29.329 1.00 43.44 427 SER A C 1
ATOM 3362 O O . SER A 1 427 ? -13.584 21.048 28.308 1.00 43.44 427 SER A O 1
ATOM 3364 N N . SER A 1 428 ? -13.187 21.372 30.504 1.00 55.34 428 SER A N 1
ATOM 3365 C CA . SER A 1 428 ? -12.184 20.314 30.695 1.00 55.34 428 SER A CA 1
ATOM 3366 C C . SER A 1 428 ? -12.652 18.937 30.221 1.00 55.34 428 SER A C 1
ATOM 3368 O O . SER A 1 428 ? -12.019 18.363 29.335 1.00 55.34 428 SER A O 1
ATOM 3370 N N . THR A 1 429 ? -13.765 18.423 30.757 1.00 57.00 429 THR A N 1
ATOM 3371 C CA . THR A 1 429 ? -14.243 17.051 30.496 1.00 57.00 429 THR A CA 1
ATOM 3372 C C . THR A 1 429 ? -14.454 16.796 29.002 1.00 57.00 429 THR A C 1
ATOM 3374 O O . THR A 1 429 ? -13.926 15.827 28.465 1.00 57.00 429 THR A O 1
ATOM 3377 N N . SER A 1 430 ? -15.080 17.747 28.297 1.00 61.44 430 SER A N 1
ATOM 3378 C CA . SER A 1 430 ? -15.382 17.639 26.859 1.00 61.44 430 SER A CA 1
ATOM 3379 C C . SER A 1 430 ? -14.161 17.469 25.947 1.00 61.44 430 SER A C 1
ATOM 3381 O O . SER A 1 430 ? -14.277 16.917 24.850 1.00 61.44 430 SER A O 1
ATOM 3383 N N . VAL A 1 431 ? -12.976 17.911 26.388 1.00 65.25 431 VAL A N 1
ATOM 3384 C CA . VAL A 1 431 ? -11.726 17.709 25.641 1.00 65.25 431 VAL A CA 1
ATOM 3385 C C . VAL A 1 431 ? -11.223 16.278 25.824 1.00 65.25 431 VAL A C 1
ATOM 3387 O O . VAL A 1 431 ? -10.867 15.640 24.836 1.00 65.25 431 VAL A O 1
ATOM 3390 N N . PHE A 1 432 ? -11.252 15.744 27.049 1.00 66.81 432 PHE A N 1
ATOM 3391 C CA . PHE A 1 432 ? -10.898 14.344 27.305 1.00 66.81 432 PHE A CA 1
ATOM 3392 C C . PHE A 1 432 ? -11.877 13.383 26.620 1.00 66.81 432 PHE A C 1
ATOM 3394 O O . PHE A 1 432 ? -11.431 12.442 25.974 1.00 66.81 432 PHE A O 1
ATOM 3401 N N . GLU A 1 433 ? -13.188 13.648 26.683 1.00 61.38 433 GLU A N 1
ATOM 3402 C CA . GLU A 1 433 ? -14.224 12.857 25.995 1.00 61.38 433 GLU A CA 1
ATOM 3403 C C . GLU A 1 433 ? -14.006 12.830 24.478 1.00 61.38 433 GLU A C 1
ATOM 3405 O O . GLU A 1 433 ? -14.119 11.780 23.845 1.00 61.38 433 GLU A O 1
ATOM 3410 N N . SER A 1 434 ? -13.644 13.978 23.892 1.00 56.97 434 SER A N 1
ATOM 3411 C CA . SER A 1 434 ? -13.320 14.068 22.467 1.00 56.97 434 SER A CA 1
ATOM 3412 C C . SER A 1 434 ? -12.062 13.263 22.135 1.00 56.97 434 SER A C 1
ATOM 3414 O O . SER A 1 434 ? -12.106 12.431 21.236 1.00 56.97 434 SER A O 1
ATOM 3416 N N . ILE A 1 435 ? -10.964 13.443 22.881 1.00 57.84 435 ILE A N 1
ATOM 3417 C CA . ILE A 1 435 ? -9.720 12.679 22.679 1.00 57.84 435 ILE A CA 1
ATOM 3418 C C . ILE A 1 435 ? -9.991 11.174 22.793 1.00 57.84 435 ILE A C 1
ATOM 3420 O O . ILE A 1 435 ? -9.556 10.415 21.932 1.00 57.84 435 ILE A O 1
ATOM 3424 N N . ALA A 1 436 ? -10.736 10.744 23.811 1.00 54.84 436 ALA A N 1
ATOM 3425 C CA . ALA A 1 436 ? -11.103 9.350 24.024 1.00 54.84 436 ALA A CA 1
ATOM 3426 C C . ALA A 1 436 ? -11.898 8.783 22.837 1.00 54.84 436 ALA A C 1
ATOM 3428 O O . ALA A 1 436 ? -11.498 7.764 22.277 1.00 54.84 436 ALA A O 1
ATOM 3429 N N . ARG A 1 437 ? -12.937 9.489 22.366 1.00 52.00 437 ARG A N 1
ATOM 3430 C CA . ARG A 1 437 ? -13.725 9.080 21.190 1.00 52.00 437 ARG A CA 1
ATOM 3431 C C . ARG A 1 437 ? -12.880 8.968 19.917 1.00 52.00 437 ARG A C 1
ATOM 3433 O O . ARG A 1 437 ? -13.022 7.985 19.198 1.00 52.00 437 ARG A O 1
ATOM 3440 N N . GLU A 1 438 ? -11.996 9.930 19.642 1.00 45.25 438 GLU A N 1
ATOM 3441 C CA . GLU A 1 438 ? -11.146 9.895 18.439 1.00 45.25 438 GLU A CA 1
ATOM 3442 C C . GLU A 1 438 ? -9.990 8.869 18.533 1.00 45.25 438 GLU A C 1
ATOM 3444 O O . GLU A 1 438 ? -9.412 8.507 17.510 1.00 45.25 438 GLU A O 1
ATOM 3449 N N . THR A 1 439 ? -9.640 8.388 19.736 1.00 47.56 439 THR A N 1
ATOM 3450 C CA . THR A 1 439 ? -8.534 7.426 19.967 1.00 47.56 439 THR A CA 1
ATOM 3451 C C . THR A 1 439 ? -8.978 6.016 20.370 1.00 47.56 439 THR A C 1
ATOM 3453 O O . THR A 1 439 ? -8.138 5.121 20.439 1.00 47.56 439 THR A O 1
ATOM 3456 N N . GLY A 1 440 ? -10.274 5.793 20.609 1.00 47.59 440 GLY A N 1
ATOM 3457 C CA . GLY A 1 440 ? -10.816 4.511 21.076 1.00 47.59 440 GLY A CA 1
ATOM 3458 C C . GLY A 1 440 ? -10.637 4.249 22.579 1.00 47.59 440 GLY A C 1
ATOM 3459 O O . GLY A 1 440 ? -10.730 3.100 23.003 1.00 47.59 440 GLY A O 1
ATOM 3460 N N . GLY A 1 441 ? -10.358 5.287 23.373 1.00 54.50 441 GLY A N 1
ATOM 3461 C CA . GLY A 1 441 ? -10.275 5.211 24.835 1.00 54.50 441 GLY A CA 1
ATOM 3462 C C . GLY A 1 441 ? -11.600 5.522 25.543 1.00 54.50 441 GLY A C 1
ATOM 3463 O O . GLY A 1 441 ? -12.594 5.883 24.912 1.00 54.50 441 GLY A O 1
ATOM 3464 N N . THR A 1 442 ? -11.579 5.460 26.877 1.00 58.38 442 THR A N 1
ATOM 3465 C CA . THR A 1 442 ? -12.719 5.769 27.760 1.00 58.38 442 THR A CA 1
ATOM 3466 C C . THR A 1 442 ? -12.349 6.885 28.743 1.00 58.38 442 THR A C 1
ATOM 3468 O O . THR A 1 442 ? -11.199 6.980 29.171 1.00 58.38 442 THR A O 1
ATOM 3471 N N . VAL A 1 443 ? -13.316 7.729 29.122 1.00 65.31 443 VAL A N 1
ATOM 3472 C CA . VAL A 1 443 ? -13.181 8.706 30.220 1.00 65.31 443 VAL A CA 1
ATOM 3473 C C . VAL A 1 443 ? -14.063 8.274 31.382 1.00 65.31 443 VAL A C 1
ATOM 3475 O O . VAL A 1 443 ? -15.215 7.897 31.176 1.00 65.31 443 VAL A O 1
ATOM 3478 N N . TYR A 1 444 ? -13.525 8.372 32.594 1.00 65.75 444 TYR A N 1
ATOM 3479 C CA . TYR A 1 444 ? -14.202 8.017 33.834 1.00 65.75 444 TYR A CA 1
ATOM 3480 C C . TYR A 1 444 ? -14.256 9.233 34.771 1.00 65.75 444 TYR A C 1
ATOM 3482 O O . TYR A 1 444 ? -13.222 9.700 35.245 1.00 65.75 444 TYR A O 1
ATOM 3490 N N . GLU A 1 445 ? -15.462 9.747 35.031 1.00 70.56 445 GLU A N 1
ATOM 3491 C CA . GLU A 1 445 ? -15.744 10.716 36.101 1.00 70.56 445 GLU A CA 1
ATOM 3492 C C . GLU A 1 445 ? -16.240 9.932 37.323 1.00 70.56 445 GLU A C 1
ATOM 3494 O O . GLU A 1 445 ? -17.298 9.305 37.268 1.00 70.56 445 GLU A O 1
ATOM 3499 N N . ILE A 1 446 ? -15.420 9.877 38.376 1.00 65.12 446 ILE A N 1
ATOM 3500 C CA . ILE A 1 446 ? -15.518 8.868 39.444 1.00 65.12 446 ILE A CA 1
ATOM 3501 C C . ILE A 1 446 ? -15.207 9.458 40.817 1.00 65.12 446 ILE A C 1
ATOM 3503 O O . ILE A 1 446 ? -14.407 10.388 40.942 1.00 65.12 446 ILE A O 1
ATOM 3507 N N . ASN A 1 447 ? -15.788 8.879 41.868 1.00 66.50 447 ASN A N 1
ATOM 3508 C CA . ASN A 1 447 ? -15.363 9.159 43.233 1.00 66.50 447 ASN A CA 1
ATOM 3509 C C . ASN A 1 447 ? -14.039 8.453 43.525 1.00 66.50 447 ASN A C 1
ATOM 3511 O O . ASN A 1 447 ? -13.732 7.381 43.006 1.00 66.50 447 ASN A O 1
ATOM 3515 N N . VAL A 1 448 ? -13.257 9.011 44.446 1.00 62.50 448 VAL A N 1
ATOM 3516 C CA . VAL A 1 448 ? -11.890 8.527 44.696 1.00 62.50 448 VAL A CA 1
ATOM 3517 C C . VAL A 1 448 ? -11.851 7.156 45.401 1.00 62.50 448 VAL A C 1
ATOM 3519 O O . VAL A 1 448 ? -10.807 6.514 45.482 1.00 62.50 448 VAL A O 1
ATOM 3522 N N . SER A 1 449 ? -13.000 6.673 45.879 1.00 64.75 449 SER A N 1
ATOM 3523 C CA . SER A 1 449 ? -13.220 5.296 46.340 1.00 64.75 449 SER A CA 1
ATOM 3524 C C . SER A 1 449 ? -13.367 4.270 45.209 1.00 64.75 449 SER A C 1
ATOM 3526 O O . SER A 1 449 ? -13.100 3.100 45.440 1.00 64.75 449 SER A O 1
ATOM 3528 N N . GLU A 1 450 ? -13.778 4.686 44.009 1.00 64.75 450 GLU A N 1
ATOM 3529 C CA . GLU A 1 450 ? -14.101 3.811 42.863 1.00 64.75 450 GLU A CA 1
ATOM 3530 C C . GLU A 1 450 ? -12.884 3.571 41.944 1.00 64.75 450 GLU A C 1
ATOM 3532 O O . GLU A 1 450 ? -12.925 2.753 41.024 1.00 64.75 450 GLU A O 1
ATOM 3537 N N . VAL A 1 451 ? -11.775 4.276 42.207 1.00 64.44 451 VAL A N 1
ATOM 3538 C CA . VAL A 1 451 ? -10.541 4.258 41.401 1.00 64.44 451 VAL A CA 1
ATOM 3539 C C . VAL A 1 451 ? -9.926 2.861 41.320 1.00 64.44 451 VAL A C 1
ATOM 3541 O O . VAL A 1 451 ? -9.391 2.505 40.276 1.00 64.44 451 VAL A O 1
ATOM 3544 N N . GLU A 1 452 ? -9.980 2.065 42.392 1.00 60.53 452 GLU A N 1
ATOM 3545 C CA . GLU A 1 452 ? -9.376 0.725 42.399 1.00 60.53 452 GLU A CA 1
ATOM 3546 C C . GLU A 1 452 ? -10.202 -0.295 41.595 1.00 60.53 452 GLU A C 1
ATOM 3548 O O . GLU A 1 452 ? -9.623 -1.084 40.845 1.00 60.53 452 GLU A O 1
ATOM 3553 N N . ASP A 1 453 ? -11.533 -0.243 41.700 1.00 64.56 453 ASP A N 1
ATOM 3554 C CA . ASP A 1 453 ? -12.448 -1.177 41.030 1.00 64.56 453 ASP A CA 1
ATOM 3555 C C . ASP A 1 453 ? -12.429 -0.988 39.506 1.00 64.56 453 ASP A C 1
ATOM 3557 O O . ASP A 1 453 ? -12.298 -1.949 38.745 1.00 64.56 453 ASP A O 1
ATOM 3561 N N . ILE A 1 454 ? -12.501 0.267 39.051 1.00 61.47 454 ILE A N 1
ATOM 3562 C CA . ILE A 1 454 ? -12.511 0.613 37.622 1.00 61.47 454 ILE A CA 1
ATOM 3563 C C . ILE A 1 454 ? -11.151 0.319 36.980 1.00 61.47 454 ILE A C 1
ATOM 3565 O O . ILE A 1 454 ? -11.091 -0.178 35.857 1.00 61.47 454 ILE A O 1
ATOM 3569 N N . VAL A 1 455 ? -10.056 0.525 37.715 1.00 57.34 455 VAL A N 1
ATOM 3570 C CA . VAL A 1 455 ? -8.716 0.106 37.291 1.00 57.34 455 VAL A CA 1
ATOM 3571 C C . VAL A 1 455 ? -8.622 -1.417 37.132 1.00 57.34 455 VAL A C 1
ATOM 3573 O O . VAL A 1 455 ? -8.164 -1.885 36.091 1.00 57.34 455 VAL A O 1
ATOM 3576 N N . GLU A 1 456 ? -9.073 -2.201 38.117 1.00 57.00 456 GLU A N 1
ATOM 3577 C CA . GLU A 1 456 ? -9.029 -3.671 38.049 1.00 57.00 456 GLU A CA 1
ATOM 3578 C C . GLU A 1 456 ? -9.903 -4.224 36.904 1.00 57.00 456 GLU A C 1
ATOM 3580 O O . GLU A 1 456 ? -9.551 -5.225 36.270 1.00 57.00 456 GLU A O 1
ATOM 3585 N N . LYS A 1 457 ? -11.018 -3.553 36.599 1.00 60.81 457 LYS A N 1
ATOM 3586 C CA . LYS A 1 457 ? -11.887 -3.857 35.458 1.00 60.81 457 LYS A CA 1
ATOM 3587 C C . LYS A 1 457 ? -11.209 -3.579 34.114 1.00 60.81 457 LYS A C 1
ATOM 3589 O O . LYS A 1 457 ? -11.106 -4.489 33.292 1.00 60.81 457 LYS A O 1
ATOM 3594 N N . GLU A 1 458 ? -10.707 -2.362 33.897 1.00 57.88 458 GLU A N 1
ATOM 3595 C CA . GLU A 1 458 ? -10.092 -1.955 32.624 1.00 57.88 458 GLU A CA 1
ATOM 3596 C C . GLU A 1 458 ? -8.909 -2.855 32.236 1.00 57.88 458 GLU A C 1
ATOM 3598 O O . GLU A 1 458 ? -8.776 -3.224 31.069 1.00 57.88 458 GLU A O 1
ATOM 3603 N N . ILE A 1 459 ? -8.086 -3.283 33.203 1.00 54.34 459 ILE A N 1
ATOM 3604 C CA . ILE A 1 459 ? -6.970 -4.223 32.975 1.00 54.34 459 ILE A CA 1
ATOM 3605 C C . ILE A 1 459 ? -7.483 -5.539 32.371 1.00 54.34 459 ILE A C 1
ATOM 3607 O O . ILE A 1 459 ? -6.961 -5.994 31.351 1.00 54.34 459 ILE A O 1
ATOM 3611 N N . LYS A 1 460 ? -8.527 -6.125 32.970 1.00 51.88 460 LYS A N 1
ATOM 3612 C CA . LYS A 1 460 ? -9.124 -7.407 32.552 1.00 51.88 460 LYS A CA 1
ATOM 3613 C C . LYS A 1 460 ? -9.925 -7.309 31.253 1.00 51.88 460 LYS A C 1
ATOM 3615 O O . LYS A 1 460 ? -10.120 -8.320 30.584 1.00 51.88 460 LYS A O 1
ATOM 3620 N N . GLU A 1 461 ? -10.409 -6.120 30.899 1.00 50.66 461 GLU A N 1
ATOM 3621 C CA . GLU A 1 461 ? -11.158 -5.880 29.660 1.00 50.66 461 GLU A CA 1
ATOM 3622 C C . GLU A 1 461 ? -10.287 -5.440 28.468 1.00 50.66 461 GLU A C 1
ATOM 3624 O O . GLU A 1 461 ? -10.720 -5.588 27.320 1.00 50.66 461 GLU A O 1
ATOM 3629 N N . THR A 1 462 ? -9.073 -4.934 28.723 1.00 50.16 462 THR A N 1
ATOM 3630 C CA . THR A 1 462 ? -8.135 -4.406 27.707 1.00 50.16 462 THR A CA 1
ATOM 3631 C C . THR A 1 462 ? -7.084 -5.431 27.252 1.00 50.16 462 THR A C 1
ATOM 3633 O O . THR A 1 462 ? -6.467 -5.261 26.194 1.00 50.16 462 THR A O 1
ATOM 3636 N N . PHE A 1 463 ? -6.883 -6.510 28.017 1.00 47.31 463 PHE A N 1
ATOM 3637 C CA . PHE A 1 463 ? -5.933 -7.585 27.713 1.00 47.31 463 PHE A CA 1
ATOM 3638 C C . PHE A 1 463 ? -6.561 -8.973 27.974 1.00 47.31 463 PHE A C 1
ATOM 3640 O O . PHE A 1 463 ? -6.915 -9.235 29.124 1.00 47.31 463 PHE A O 1
ATOM 3647 N N . PRO A 1 464 ? -6.641 -9.902 26.994 1.00 48.28 464 PRO A N 1
ATOM 3648 C CA . PRO A 1 464 ? -6.390 -9.775 25.553 1.00 48.28 464 PRO A CA 1
ATOM 3649 C C . PRO A 1 464 ? -7.644 -10.002 24.683 1.00 48.28 464 PRO A C 1
ATOM 3651 O O . PRO A 1 464 ? -8.418 -10.925 24.921 1.00 48.28 464 PRO A O 1
ATOM 3654 N N . SER A 1 465 ? -7.828 -9.187 23.638 1.00 45.12 465 SER A N 1
ATOM 3655 C CA . SER A 1 465 ? -8.598 -9.495 22.407 1.00 45.12 465 SER A CA 1
ATOM 3656 C C . SER A 1 465 ? -8.736 -8.246 21.529 1.00 45.12 465 SER A C 1
ATOM 3658 O O . SER A 1 465 ? -8.543 -7.117 21.985 1.00 45.12 465 SER A O 1
ATOM 3660 N N . SER A 1 466 ? -9.077 -8.447 20.255 1.00 56.88 466 SER A N 1
ATOM 3661 C CA . SER A 1 466 ? -9.334 -7.359 19.305 1.00 56.88 466 SER A CA 1
ATOM 3662 C C . SER A 1 466 ? -10.713 -6.739 19.541 1.00 56.88 466 SER A C 1
ATOM 3664 O O . SER A 1 466 ? -11.726 -7.278 19.091 1.00 56.88 466 SER A O 1
ATOM 3666 N N . ASN A 1 467 ? -10.748 -5.606 20.250 1.00 67.00 467 ASN A N 1
ATOM 3667 C CA . ASN A 1 467 ? -11.954 -4.796 20.434 1.00 67.00 467 ASN A CA 1
ATOM 3668 C C . ASN A 1 467 ? -12.308 -4.080 19.114 1.00 67.00 467 ASN A C 1
ATOM 3670 O O . ASN A 1 467 ? -11.735 -3.042 18.783 1.00 67.00 467 ASN A O 1
ATOM 3674 N N . VAL A 1 468 ? -13.265 -4.624 18.364 1.00 74.38 468 VAL A N 1
ATOM 3675 C CA . VAL A 1 468 ? -13.805 -4.026 17.135 1.00 74.38 468 VAL A CA 1
ATOM 3676 C C . VAL A 1 468 ? -15.070 -3.215 17.420 1.00 74.38 468 VAL A C 1
ATOM 3678 O O . VAL A 1 468 ? -15.857 -3.529 18.316 1.00 74.38 468 VAL A O 1
ATOM 3681 N N . TYR A 1 469 ? -15.299 -2.180 16.616 1.00 80.81 469 TYR A N 1
ATOM 3682 C CA . TYR A 1 469 ? -16.532 -1.397 16.647 1.00 80.81 469 TYR A CA 1
ATOM 3683 C C . TYR A 1 469 ? -17.563 -2.050 15.713 1.00 80.81 469 TYR A C 1
ATOM 3685 O O . TYR A 1 469 ? -17.250 -2.347 14.557 1.00 80.81 469 TYR A O 1
ATOM 3693 N N . VAL A 1 470 ? -18.780 -2.310 16.199 1.00 84.56 470 VAL A N 1
ATOM 3694 C CA . VAL A 1 470 ? -19.844 -2.941 15.395 1.00 84.56 470 VAL A CA 1
ATOM 3695 C C . VAL A 1 470 ? -20.727 -1.855 14.789 1.00 84.56 470 VAL A C 1
ATOM 3697 O O . VAL A 1 470 ? -20.754 -1.692 13.572 1.00 84.56 470 VAL A O 1
ATOM 3700 N N . THR A 1 471 ? -21.411 -1.088 15.639 1.00 84.69 471 THR A N 1
ATOM 3701 C CA . THR A 1 471 ? -22.331 0.001 15.271 1.00 84.69 471 THR A CA 1
ATOM 3702 C C . THR A 1 471 ? -22.566 0.896 16.490 1.00 84.69 471 THR A C 1
ATOM 3704 O O . THR A 1 471 ? -22.311 0.488 17.623 1.00 84.69 471 THR A O 1
ATOM 3707 N N . TRP A 1 472 ? -23.133 2.080 16.289 1.00 86.94 472 TRP A N 1
ATOM 3708 C CA . TRP A 1 472 ? -23.818 2.832 17.342 1.00 86.94 472 TRP A CA 1
ATOM 3709 C C . TRP A 1 472 ? -25.257 3.120 16.916 1.00 86.94 472 TRP A C 1
ATOM 3711 O O . TRP A 1 472 ? -25.618 2.917 15.755 1.00 86.94 472 TRP A O 1
ATOM 3721 N N . ILE A 1 473 ? -26.102 3.497 17.875 1.00 85.06 473 ILE A N 1
ATOM 3722 C CA . ILE A 1 473 ? -27.538 3.717 17.684 1.00 85.06 473 ILE A CA 1
ATOM 3723 C C . ILE A 1 473 ? -27.961 4.886 18.578 1.00 85.06 473 ILE A C 1
ATOM 3725 O O . ILE A 1 473 ? -27.862 4.797 19.802 1.00 85.06 473 ILE A O 1
ATOM 3729 N N . GLU A 1 474 ? -28.461 5.972 17.987 1.00 85.06 474 GLU A N 1
ATOM 3730 C CA . GLU A 1 474 ? -29.097 7.059 18.738 1.00 85.06 474 GLU A CA 1
ATOM 3731 C C . GLU A 1 474 ? -30.612 6.818 18.834 1.00 85.06 474 GLU A C 1
ATOM 3733 O O . GLU A 1 474 ? -31.308 6.667 17.830 1.00 85.06 474 GLU A O 1
ATOM 3738 N N . ILE A 1 475 ? -31.143 6.767 20.058 1.00 83.88 475 ILE A N 1
ATOM 3739 C CA . ILE A 1 475 ? -32.559 6.518 20.337 1.00 83.88 475 ILE A CA 1
ATOM 3740 C C . ILE A 1 475 ? -33.159 7.790 20.959 1.00 83.88 475 ILE A C 1
ATOM 3742 O O . ILE A 1 475 ? -32.965 8.022 22.161 1.00 83.88 475 ILE A O 1
ATOM 3746 N N . PRO A 1 476 ? -33.904 8.617 20.198 1.00 80.75 476 PRO A N 1
ATOM 3747 C CA . PRO A 1 476 ? -34.354 9.938 20.641 1.00 80.75 476 PRO A CA 1
ATOM 3748 C C . PRO A 1 476 ? -35.296 9.913 21.857 1.00 80.75 476 PRO A C 1
ATOM 3750 O O . PRO A 1 476 ? -35.829 8.876 22.271 1.00 80.75 476 PRO A O 1
ATOM 3753 N N . SER A 1 477 ? -35.471 11.083 22.472 1.00 75.19 477 SER A N 1
ATOM 3754 C CA . SER A 1 477 ? -36.308 11.284 23.658 1.00 75.19 477 SER A CA 1
ATOM 3755 C C . SER A 1 477 ? -37.809 11.159 23.355 1.00 75.19 477 SER A C 1
ATOM 3757 O O . SER A 1 477 ? -38.247 11.184 22.206 1.00 75.19 477 SER A O 1
ATOM 3759 N N . GLY A 1 478 ? -38.620 10.983 24.402 1.00 65.06 478 GLY A N 1
ATOM 3760 C CA . GLY A 1 478 ? -40.086 10.910 24.300 1.00 65.06 478 GLY A CA 1
ATOM 3761 C C . GLY A 1 478 ? -40.653 9.549 23.875 1.00 65.06 478 GLY A C 1
ATOM 3762 O O . GLY A 1 478 ? -41.787 9.234 24.234 1.00 65.06 478 GLY A O 1
ATOM 3763 N N . PHE A 1 479 ? -39.871 8.706 23.198 1.00 60.75 479 PHE A N 1
ATOM 3764 C CA . PHE A 1 479 ? -40.238 7.315 22.937 1.00 60.75 479 PHE A CA 1
ATOM 3765 C C . PHE A 1 479 ? -40.022 6.437 24.178 1.00 60.75 479 PHE A C 1
ATOM 3767 O O . PHE A 1 479 ? -38.912 6.358 24.700 1.00 60.75 479 PHE A O 1
ATOM 3774 N N . VAL A 1 480 ? -41.077 5.739 24.607 1.00 60.34 480 VAL A N 1
ATOM 3775 C CA . VAL A 1 480 ? -41.070 4.778 25.721 1.00 60.34 480 VAL A CA 1
ATOM 3776 C C . VAL A 1 480 ? -41.608 3.440 25.212 1.00 60.34 480 VAL A C 1
ATOM 3778 O O . VAL A 1 480 ? -42.589 3.415 24.472 1.00 60.34 480 VAL A O 1
ATOM 3781 N N . ASN A 1 481 ? -40.980 2.337 25.621 1.00 62.50 481 ASN A N 1
ATOM 3782 C CA . ASN A 1 481 ? -41.250 0.961 25.195 1.00 62.50 481 ASN A CA 1
ATOM 3783 C C . ASN A 1 481 ? -41.015 0.692 23.692 1.00 62.50 481 ASN A C 1
ATOM 3785 O O . ASN A 1 481 ? -41.747 -0.090 23.088 1.00 62.50 481 ASN A O 1
ATOM 3789 N N . ILE A 1 482 ? -39.969 1.276 23.084 1.00 64.06 482 ILE A N 1
ATOM 3790 C CA . ILE A 1 482 ? -39.469 0.776 21.785 1.00 64.06 482 ILE A CA 1
ATOM 3791 C C . ILE A 1 482 ? -38.905 -0.630 22.002 1.00 64.06 482 ILE A C 1
ATOM 3793 O O . ILE A 1 482 ? -37.961 -0.783 22.769 1.00 64.06 482 ILE A O 1
ATOM 3797 N N . THR A 1 483 ? -39.450 -1.619 21.294 1.00 58.09 483 THR A N 1
ATOM 3798 C CA . THR A 1 483 ? -39.013 -3.031 21.260 1.00 58.09 483 THR A CA 1
ATOM 3799 C C . THR A 1 483 ? -38.124 -3.380 20.058 1.00 58.09 483 THR A C 1
ATOM 3801 O O . THR A 1 483 ? -37.759 -4.537 19.887 1.00 58.09 483 THR A O 1
ATOM 3804 N N . ASN A 1 484 ? -37.823 -2.411 19.187 1.00 62.12 484 ASN A N 1
ATOM 3805 C CA . ASN A 1 484 ? -37.418 -2.671 17.798 1.00 62.12 484 ASN A CA 1
ATOM 3806 C C . ASN A 1 484 ? -35.959 -2.294 17.477 1.00 62.12 484 ASN A C 1
ATOM 3808 O O . ASN A 1 484 ? -35.618 -2.146 16.306 1.00 62.12 484 ASN A O 1
ATOM 3812 N N . VAL A 1 485 ? -35.101 -2.098 18.482 1.00 81.25 485 VAL A N 1
ATOM 3813 C CA . VAL A 1 485 ? -33.674 -1.830 18.250 1.00 81.25 485 VAL A CA 1
ATOM 3814 C C . VAL A 1 485 ? -32.947 -3.167 18.117 1.00 81.25 485 VAL A C 1
ATOM 3816 O O . VAL A 1 485 ? -32.658 -3.822 19.115 1.00 81.25 485 VAL A O 1
ATOM 3819 N N . SER A 1 486 ? -32.709 -3.590 16.875 1.00 87.75 486 SER A N 1
ATOM 3820 C CA . SER A 1 486 ? -32.022 -4.840 16.538 1.00 87.75 486 SER A CA 1
ATOM 3821 C C . SER A 1 486 ? -30.506 -4.656 16.475 1.00 87.75 486 SER A C 1
ATOM 3823 O O . SER A 1 486 ? -30.019 -3.791 15.743 1.00 87.75 486 SER A O 1
ATOM 3825 N N . ILE A 1 487 ? -29.769 -5.502 17.188 1.00 92.12 487 ILE A N 1
ATOM 3826 C CA . ILE A 1 487 ? -28.307 -5.540 17.211 1.00 92.12 487 ILE A CA 1
ATOM 3827 C C . ILE A 1 487 ? -27.854 -6.853 16.551 1.00 92.12 487 ILE A C 1
ATOM 3829 O O . ILE A 1 487 ? -28.133 -7.925 17.096 1.00 92.12 487 ILE A O 1
ATOM 3833 N N . PRO A 1 488 ? -27.184 -6.805 15.384 1.00 92.94 488 PRO A N 1
ATOM 3834 C CA . PRO A 1 488 ? -26.688 -8.003 14.723 1.00 92.94 488 PRO A CA 1
ATOM 3835 C C . PRO A 1 488 ? -25.464 -8.562 15.452 1.00 92.94 488 PRO A C 1
ATOM 3837 O O . PRO A 1 488 ? -24.532 -7.824 15.774 1.00 92.94 488 PRO A O 1
ATOM 3840 N N . VAL A 1 489 ? -25.468 -9.875 15.670 1.00 94.38 489 VAL A N 1
ATOM 3841 C CA . VAL A 1 489 ? -24.351 -10.648 16.216 1.00 94.38 489 VAL A CA 1
ATOM 3842 C C . VAL A 1 489 ? -24.061 -11.802 15.263 1.00 94.38 489 VAL A C 1
ATOM 3844 O O . VAL A 1 489 ? -24.930 -12.633 15.001 1.00 94.38 489 VAL A O 1
ATOM 3847 N N . ASP A 1 490 ? -22.842 -11.839 14.742 1.00 93.88 490 ASP A N 1
ATOM 3848 C CA . ASP A 1 490 ? -22.326 -12.897 13.870 1.00 93.88 490 ASP A CA 1
ATOM 3849 C C . ASP A 1 490 ? -21.456 -13.904 14.636 1.00 93.88 490 ASP A C 1
ATOM 3851 O O . ASP A 1 490 ? -20.974 -13.626 15.736 1.00 93.88 490 ASP A O 1
ATOM 3855 N N . GLY A 1 491 ? -21.223 -15.072 14.030 1.00 91.06 491 GLY A N 1
ATOM 3856 C CA . GLY A 1 491 ? -20.455 -16.176 14.620 1.00 91.06 491 GLY A CA 1
ATOM 3857 C C . GLY A 1 491 ? -18.972 -15.900 14.921 1.00 91.06 491 GLY A C 1
ATOM 3858 O O . GLY A 1 491 ? -18.295 -16.794 15.422 1.00 91.06 491 GLY A O 1
ATOM 3859 N N . TYR A 1 492 ? -18.451 -14.698 14.640 1.00 88.00 492 TYR A N 1
ATOM 3860 C CA . TYR A 1 492 ? -17.068 -14.303 14.948 1.00 88.00 492 TYR A CA 1
ATOM 3861 C C . TYR A 1 492 ? -16.922 -13.484 16.241 1.00 88.00 492 TYR A C 1
ATOM 3863 O O . TYR A 1 492 ? -15.808 -13.064 16.561 1.00 88.00 492 TYR A O 1
ATOM 3871 N N . ILE A 1 493 ? -18.019 -13.206 16.956 1.00 87.94 493 ILE A N 1
ATOM 3872 C CA . ILE A 1 493 ? -18.014 -12.409 18.190 1.00 87.94 493 ILE A CA 1
ATOM 3873 C C . ILE A 1 493 ? -17.822 -13.320 19.412 1.00 87.94 493 ILE A C 1
ATOM 3875 O O . ILE A 1 493 ? -18.701 -14.096 19.775 1.00 87.94 493 ILE A O 1
ATOM 3879 N N . GLU A 1 494 ? -16.678 -13.179 20.082 1.00 84.19 494 GLU A N 1
ATOM 3880 C CA . GLU A 1 494 ? -16.323 -13.909 21.307 1.00 84.19 494 GLU A CA 1
ATOM 3881 C C . GLU A 1 494 ? -16.930 -13.253 22.558 1.00 84.19 494 GLU A C 1
ATOM 3883 O O . GLU A 1 494 ? -17.395 -13.945 23.463 1.00 84.19 494 GLU A O 1
ATOM 3888 N N . THR A 1 495 ? -16.998 -11.918 22.586 1.00 84.56 495 THR A N 1
ATOM 3889 C CA . THR A 1 495 ? -17.712 -11.144 23.616 1.00 84.56 495 THR A CA 1
ATOM 3890 C C . THR A 1 495 ? -18.418 -9.963 22.964 1.00 84.56 495 THR A C 1
ATOM 3892 O O . THR A 1 495 ? -17.771 -9.149 22.308 1.00 84.56 495 THR A O 1
ATOM 3895 N N . LEU A 1 496 ? -19.725 -9.827 23.175 1.00 89.44 496 LEU A N 1
ATOM 3896 C CA . LEU A 1 496 ? -20.498 -8.642 22.799 1.00 89.44 496 LEU A CA 1
ATOM 3897 C C . LEU A 1 496 ? -20.493 -7.642 23.960 1.00 89.44 496 LEU A C 1
ATOM 3899 O O . LEU A 1 496 ? -20.793 -8.028 25.089 1.00 89.44 496 LEU A O 1
ATOM 3903 N N . LYS A 1 497 ? -20.222 -6.363 23.690 1.00 87.56 497 LYS A N 1
ATOM 3904 C CA . LYS A 1 497 ? -20.307 -5.274 24.673 1.00 87.56 497 LYS A CA 1
ATOM 3905 C C . LYS A 1 497 ? -21.231 -4.162 24.176 1.00 87.56 497 LYS A C 1
ATOM 3907 O O . LYS A 1 497 ? -21.199 -3.778 23.008 1.00 87.56 497 LYS A O 1
ATOM 3912 N N . LEU A 1 498 ? -22.049 -3.625 25.076 1.00 89.00 498 LEU A N 1
ATOM 3913 C CA . LEU A 1 498 ? -22.903 -2.464 24.833 1.00 89.00 498 LEU A CA 1
ATOM 3914 C C . LEU A 1 498 ? -22.631 -1.415 25.912 1.00 89.00 498 LEU A C 1
ATOM 3916 O O . LEU A 1 498 ? -22.591 -1.758 27.093 1.00 89.00 498 LEU A O 1
ATOM 3920 N N . THR A 1 499 ? -22.536 -0.141 25.538 1.00 86.50 499 THR A N 1
ATOM 3921 C CA . THR A 1 499 ? -22.633 0.973 26.495 1.00 86.50 499 THR A CA 1
ATOM 3922 C C . THR A 1 499 ? -23.808 1.876 26.139 1.00 86.50 499 THR A C 1
ATOM 3924 O O . THR A 1 499 ? -23.940 2.316 24.999 1.00 86.50 499 THR A O 1
ATOM 3927 N N . VAL A 1 500 ? -24.692 2.121 27.111 1.00 88.81 500 VAL A N 1
ATOM 3928 C CA . VAL A 1 500 ? -25.916 2.926 26.968 1.00 88.81 500 VAL A CA 1
ATOM 3929 C C . VAL A 1 500 ? -25.819 4.150 27.874 1.00 88.81 500 VAL A C 1
ATOM 3931 O O . VAL A 1 500 ? -25.618 4.011 29.080 1.00 88.81 500 VAL A O 1
ATOM 3934 N N . ASN A 1 501 ? -25.968 5.347 27.307 1.00 84.75 501 ASN A N 1
ATOM 3935 C CA . ASN A 1 501 ? -25.808 6.622 28.012 1.00 84.75 501 ASN A CA 1
ATOM 3936 C C . ASN A 1 501 ? -26.815 7.665 27.477 1.00 84.75 501 ASN A C 1
ATOM 3938 O O . ASN A 1 501 ? -26.915 7.803 26.256 1.00 84.75 501 ASN A O 1
ATOM 3942 N N . PRO A 1 502 ? -27.530 8.443 28.316 1.00 86.56 502 PRO A N 1
ATOM 3943 C CA . PRO A 1 502 ? -27.661 8.339 29.774 1.00 86.56 502 PRO A CA 1
ATOM 3944 C C . PRO A 1 502 ? -28.706 7.314 30.245 1.00 86.56 502 PRO A C 1
ATOM 3946 O O . PRO A 1 502 ? -29.841 7.291 29.771 1.00 86.56 502 PRO A O 1
ATOM 3949 N N . VAL A 1 503 ? -28.354 6.536 31.266 1.00 85.50 503 VAL A N 1
ATOM 3950 C CA . VAL A 1 503 ? -29.233 5.625 32.014 1.00 85.50 503 VAL A CA 1
ATOM 3951 C C . VAL A 1 503 ? -29.165 5.991 33.497 1.00 85.50 503 VAL A C 1
ATOM 3953 O O . VAL A 1 503 ? -28.083 6.205 34.029 1.00 85.50 503 VAL A O 1
ATOM 3956 N N . THR A 1 504 ? -30.308 6.057 34.182 1.00 87.31 504 THR A N 1
ATOM 3957 C CA . THR A 1 504 ? -30.390 6.354 35.628 1.00 87.31 504 THR A CA 1
ATOM 3958 C C . THR A 1 504 ? -30.706 5.121 36.477 1.00 87.31 504 THR A C 1
ATOM 3960 O O . THR A 1 504 ? -30.444 5.099 37.678 1.00 87.31 504 THR A O 1
ATOM 3963 N N . SER A 1 505 ? -31.242 4.061 35.865 1.00 88.69 505 SER A N 1
ATOM 3964 C CA . SER A 1 505 ? -31.431 2.755 36.496 1.00 88.69 505 SER A CA 1
ATOM 3965 C C . SER A 1 505 ? -31.251 1.626 35.488 1.00 88.69 505 SER A C 1
ATOM 3967 O O . SER A 1 505 ? -31.796 1.691 34.388 1.00 88.69 505 SER A O 1
ATOM 3969 N N . LYS A 1 506 ? -30.602 0.524 35.900 1.00 87.69 506 LYS A N 1
ATOM 3970 C CA . LYS A 1 506 ? -30.547 -0.727 35.116 1.00 87.69 506 LYS A CA 1
ATOM 3971 C C . LYS A 1 506 ? -31.930 -1.163 34.608 1.00 87.69 506 LYS A C 1
ATOM 3973 O O . LYS A 1 506 ? -32.043 -1.660 33.500 1.00 87.69 506 LYS A O 1
ATOM 3978 N N . SER A 1 507 ? -32.982 -0.918 35.396 1.00 87.88 507 SER A N 1
ATOM 3979 C CA . SER A 1 507 ? -34.371 -1.272 35.063 1.00 87.88 507 SER A CA 1
ATOM 3980 C C . SER A 1 507 ? -34.980 -0.509 33.875 1.00 87.88 507 SER A C 1
ATOM 3982 O O . SER A 1 507 ? -36.074 -0.858 33.427 1.00 87.88 507 SER A O 1
ATOM 3984 N N . GLU A 1 508 ? -34.302 0.518 33.350 1.00 88.50 508 GLU A N 1
ATOM 3985 C CA . GLU A 1 508 ? -34.734 1.216 32.137 1.00 88.50 508 GLU A CA 1
ATOM 3986 C C . GLU A 1 508 ? -34.432 0.430 30.850 1.00 88.50 508 GLU A C 1
ATOM 3988 O O . GLU A 1 508 ? -35.084 0.684 29.834 1.00 88.50 508 GLU A O 1
ATOM 3993 N N . VAL A 1 509 ? -33.468 -0.499 30.884 1.00 89.69 509 VAL A N 1
ATOM 3994 C CA . VAL A 1 509 ? -32.933 -1.231 29.725 1.00 89.69 509 VAL A CA 1
ATOM 3995 C C . VAL A 1 509 ? -33.219 -2.725 29.876 1.00 89.69 509 VAL A C 1
ATOM 3997 O O . VAL A 1 509 ? -32.728 -3.344 30.815 1.00 89.69 509 VAL A O 1
ATOM 4000 N N . ASP A 1 510 ? -33.924 -3.320 28.910 1.00 91.38 510 ASP A N 1
ATOM 4001 C CA . ASP A 1 510 ? -33.942 -4.782 28.744 1.00 91.38 510 ASP A CA 1
ATOM 4002 C C . ASP A 1 510 ? -33.167 -5.152 27.475 1.00 91.38 510 ASP A C 1
ATOM 4004 O O . ASP A 1 510 ? -33.383 -4.564 26.412 1.00 91.38 510 ASP A O 1
ATOM 4008 N N . LEU A 1 511 ? -32.298 -6.156 27.583 1.00 93.12 511 LEU A N 1
ATOM 4009 C CA . LEU A 1 511 ? -31.660 -6.827 26.451 1.00 93.12 511 LEU A CA 1
ATOM 4010 C C . LEU A 1 511 ? -32.366 -8.174 26.221 1.00 93.12 511 LEU A C 1
ATOM 4012 O O . LEU A 1 511 ? -32.785 -8.824 27.178 1.00 93.12 511 LEU A O 1
ATOM 4016 N N . TYR A 1 512 ? -32.502 -8.586 24.964 1.00 93.50 512 TYR A N 1
ATOM 4017 C CA . TYR A 1 512 ? -33.199 -9.797 24.536 1.00 93.50 512 TYR A CA 1
ATOM 4018 C C . TYR A 1 512 ? -32.283 -10.652 23.654 1.00 93.50 512 TYR A C 1
ATOM 4020 O O . TYR A 1 512 ? -31.679 -10.139 22.709 1.00 93.50 512 TYR A O 1
ATOM 4028 N N . TYR A 1 513 ? -32.240 -11.957 23.928 1.00 93.19 513 TYR A N 1
ATOM 4029 C CA . TYR A 1 513 ? -31.614 -12.964 23.067 1.00 93.19 513 TYR A CA 1
ATOM 4030 C C . TYR A 1 513 ? -32.285 -13.019 21.678 1.00 93.19 513 TYR A C 1
ATOM 4032 O O . TYR A 1 513 ? -33.463 -12.661 21.563 1.00 93.19 513 TYR A O 1
ATOM 4040 N N . PRO A 1 514 ? -31.625 -13.568 20.636 1.00 92.81 514 PRO A N 1
ATOM 4041 C CA . PRO A 1 514 ? -32.219 -13.743 19.302 1.00 92.81 514 PRO A CA 1
ATOM 4042 C C . PRO A 1 514 ? -33.506 -14.582 19.283 1.00 92.81 514 PRO A C 1
ATOM 4044 O O . PRO A 1 514 ? -34.343 -14.442 18.394 1.00 92.81 514 PRO A O 1
ATOM 4047 N N . ASN A 1 515 ? -33.683 -15.442 20.288 1.00 92.19 515 ASN A N 1
ATOM 4048 C CA . ASN A 1 515 ? -34.884 -16.249 20.510 1.00 92.19 515 ASN A CA 1
ATOM 4049 C C . ASN A 1 515 ? -36.067 -15.471 21.147 1.00 92.19 515 ASN A C 1
ATOM 4051 O O . ASN A 1 515 ? -37.152 -16.032 21.305 1.00 92.19 515 ASN A O 1
ATOM 4055 N N . GLY A 1 516 ? -35.884 -14.193 21.506 1.00 89.62 516 GLY A N 1
ATOM 4056 C CA . GLY A 1 516 ? -36.915 -13.323 22.083 1.00 89.62 516 GLY A CA 1
ATOM 4057 C C . GLY A 1 516 ? -37.087 -13.411 23.605 1.00 89.62 516 GLY A C 1
ATOM 4058 O O . GLY A 1 516 ? -38.013 -12.800 24.140 1.00 89.62 516 GLY A O 1
ATOM 4059 N N . THR A 1 517 ? -36.227 -14.142 24.322 1.00 92.50 517 THR A N 1
ATOM 4060 C CA . THR A 1 517 ? -36.204 -14.140 25.798 1.00 92.50 517 THR A CA 1
ATOM 4061 C C . THR A 1 517 ? -35.357 -12.993 26.361 1.00 92.50 517 THR A C 1
ATOM 4063 O O . THR A 1 517 ? -34.395 -12.557 25.733 1.00 92.50 517 THR A O 1
ATOM 4066 N N . VAL A 1 518 ? -35.722 -12.486 27.544 1.00 91.62 518 VAL A N 1
ATOM 4067 C CA . VAL A 1 518 ? -35.003 -11.394 28.230 1.00 91.62 518 VAL A CA 1
ATOM 4068 C C . VAL A 1 518 ? -33.728 -11.922 28.893 1.00 91.62 518 VAL A C 1
ATOM 4070 O O . VAL A 1 518 ? -33.760 -12.948 29.573 1.00 91.62 518 VAL A O 1
ATOM 4073 N N . VAL A 1 519 ? -32.623 -11.195 28.726 1.00 92.62 519 VAL A N 1
ATOM 4074 C CA . VAL A 1 519 ? -31.325 -11.465 29.360 1.00 92.62 519 VAL A CA 1
ATOM 4075 C C . VAL A 1 519 ? -31.407 -11.197 30.860 1.00 92.62 519 VAL A C 1
ATOM 4077 O O . VAL A 1 519 ? -31.951 -10.183 31.296 1.00 92.62 519 VAL A O 1
ATOM 4080 N N . SER A 1 520 ? -30.875 -12.117 31.662 1.00 89.81 520 SER A N 1
ATOM 4081 C CA . SER A 1 520 ? -31.082 -12.124 33.112 1.00 89.81 520 SER A CA 1
ATOM 4082 C C . SER A 1 520 ? -30.039 -11.318 33.884 1.00 89.81 520 SER A C 1
ATOM 4084 O O . SER A 1 520 ? -30.354 -10.756 34.932 1.00 89.81 520 SER A O 1
ATOM 4086 N N . PHE A 1 521 ? -28.799 -11.293 33.384 1.00 88.50 521 PHE A N 1
ATOM 4087 C CA . PHE A 1 521 ? -27.608 -10.833 34.105 1.00 88.50 521 PHE A CA 1
ATOM 4088 C C . PHE A 1 521 ? -27.393 -11.563 35.447 1.00 88.50 521 PHE A C 1
ATOM 4090 O O . PHE A 1 521 ? -26.926 -10.980 36.425 1.00 88.50 521 PHE A O 1
ATOM 4097 N N . ILE A 1 522 ? -27.759 -12.854 35.483 1.00 82.88 522 ILE A N 1
ATOM 4098 C CA . ILE A 1 522 ? -27.563 -13.772 36.619 1.00 82.88 522 ILE A CA 1
ATOM 4099 C C . ILE A 1 522 ? -26.448 -14.796 36.328 1.00 82.88 522 ILE A C 1
ATOM 4101 O O . ILE A 1 522 ? -25.823 -15.302 37.263 1.00 82.88 522 ILE A O 1
ATOM 4105 N N . SER A 1 523 ? -26.175 -15.133 35.060 1.00 85.00 523 SER A N 1
ATOM 4106 C CA . SER A 1 523 ? -25.103 -16.081 34.734 1.00 85.00 523 SER A CA 1
ATOM 4107 C C . SER A 1 523 ? -23.718 -15.427 34.757 1.00 85.00 523 SER A C 1
ATOM 4109 O O . SER A 1 523 ? -23.553 -14.246 34.474 1.00 85.00 523 SER A O 1
ATOM 4111 N N . LYS A 1 524 ? -22.682 -16.237 35.004 1.00 80.19 524 LYS A N 1
ATOM 4112 C CA . LYS A 1 524 ? -21.263 -15.825 34.979 1.00 80.19 524 LYS A CA 1
ATOM 4113 C C . LYS A 1 524 ? -20.721 -15.426 33.588 1.00 80.19 524 LYS A C 1
ATOM 4115 O O . LYS A 1 524 ? -19.510 -15.305 33.429 1.00 80.19 524 LYS A O 1
ATOM 4120 N N . TYR A 1 525 ? -21.591 -15.339 32.583 1.00 81.12 525 TYR A N 1
ATOM 4121 C CA . TYR A 1 525 ? -21.284 -14.922 31.214 1.00 81.12 525 TYR A CA 1
ATOM 4122 C C . TYR A 1 525 ? -22.071 -13.661 30.801 1.00 81.12 525 TYR A C 1
ATOM 4124 O O . TYR A 1 525 ? -21.801 -13.118 29.733 1.00 81.12 525 TYR A O 1
ATOM 4132 N N . GLU A 1 526 ? -23.022 -13.207 31.630 1.00 88.88 526 GLU A N 1
ATOM 4133 C CA . GLU A 1 526 ? -23.843 -12.006 31.441 1.00 88.88 526 GLU A CA 1
ATOM 4134 C C . GLU A 1 526 ? -23.482 -10.969 32.517 1.00 88.88 526 GLU A C 1
ATOM 4136 O O . GLU A 1 526 ? -23.959 -11.029 33.651 1.00 88.88 526 GLU A O 1
ATOM 4141 N N . GLU A 1 527 ? -22.662 -9.983 32.171 1.00 83.69 527 GLU A N 1
ATOM 4142 C CA . GLU A 1 527 ? -22.229 -8.927 33.088 1.00 83.69 527 GLU A CA 1
ATOM 4143 C C . GLU A 1 527 ? -23.004 -7.628 32.805 1.00 83.69 527 GLU A C 1
ATOM 4145 O O . GLU A 1 527 ? -23.232 -7.253 31.654 1.00 83.69 527 GLU A O 1
ATOM 4150 N N . SER A 1 528 ? -23.436 -6.929 33.860 1.00 85.69 528 SER A N 1
ATOM 4151 C CA . SER A 1 528 ? -24.034 -5.591 33.745 1.00 85.69 528 SER A CA 1
ATOM 4152 C C . SER A 1 528 ? -23.543 -4.677 34.858 1.00 85.69 528 SER A C 1
ATOM 4154 O O . SER A 1 528 ? -23.494 -5.069 36.026 1.00 85.69 528 SER A O 1
ATOM 4156 N N . GLU A 1 529 ? -23.279 -3.418 34.538 1.00 82.44 529 GLU A N 1
ATOM 4157 C CA . GLU A 1 529 ? -22.757 -2.433 35.484 1.00 82.44 529 GLU A CA 1
ATOM 4158 C C . GLU A 1 529 ? -23.247 -1.036 35.113 1.00 82.44 529 GLU A C 1
ATOM 4160 O O . GLU A 1 529 ? -23.241 -0.669 33.943 1.00 82.44 529 GLU A O 1
ATOM 4165 N N . LEU A 1 530 ? -23.704 -0.270 36.102 1.00 78.06 530 LEU A N 1
ATOM 4166 C CA . LEU A 1 530 ? -24.135 1.113 35.920 1.00 78.06 530 LEU A CA 1
ATOM 4167 C C . LEU A 1 530 ? -23.155 1.997 36.688 1.00 78.06 530 LEU A C 1
ATOM 4169 O O . LEU A 1 530 ? -23.153 1.956 37.916 1.00 78.06 530 LEU A O 1
ATOM 4173 N N . SER A 1 531 ? -22.336 2.757 35.964 1.00 75.69 531 SER A N 1
ATOM 4174 C CA . SER A 1 531 ? -21.359 3.692 36.527 1.00 75.69 531 SER A CA 1
ATOM 4175 C C . SER A 1 531 ? -21.739 5.114 36.121 1.00 75.69 531 SER A C 1
ATOM 4177 O O . SER A 1 531 ? -21.878 5.414 34.933 1.00 75.69 531 SER A O 1
ATOM 4179 N N . GLY A 1 532 ? -22.009 5.970 37.110 1.00 80.69 532 GLY A N 1
ATOM 4180 C CA . GLY A 1 532 ? -22.595 7.295 36.896 1.00 80.69 532 GLY A CA 1
ATOM 4181 C C . GLY A 1 532 ? -23.913 7.225 36.112 1.00 80.69 532 GLY A C 1
ATOM 4182 O O . GLY A 1 532 ? -24.937 6.793 36.637 1.00 80.69 532 GLY A O 1
ATOM 4183 N N . ILE A 1 533 ? -23.866 7.651 34.846 1.00 80.50 533 ILE A N 1
ATOM 4184 C CA . ILE A 1 533 ? -24.986 7.630 33.886 1.00 80.50 533 ILE A CA 1
ATOM 4185 C C . ILE A 1 533 ? -24.802 6.613 32.744 1.00 80.50 533 ILE A C 1
ATOM 4187 O O . ILE A 1 533 ? -25.590 6.605 31.799 1.00 80.50 533 ILE A O 1
ATOM 4191 N N . VAL A 1 534 ? -23.763 5.773 32.786 1.00 79.62 534 VAL A N 1
ATOM 4192 C CA . VAL A 1 534 ? -23.422 4.826 31.714 1.00 79.62 534 VAL A CA 1
ATOM 4193 C C . VAL A 1 534 ? -23.709 3.397 32.164 1.00 79.62 534 VAL A C 1
ATOM 4195 O O . VAL A 1 534 ? -23.097 2.893 33.106 1.00 79.62 534 VAL A O 1
ATOM 4198 N N . LEU A 1 535 ? -24.626 2.722 31.468 1.00 84.69 535 LEU A N 1
ATOM 4199 C CA . LEU A 1 535 ? -24.859 1.290 31.632 1.00 84.69 535 LEU A CA 1
ATOM 4200 C C . LE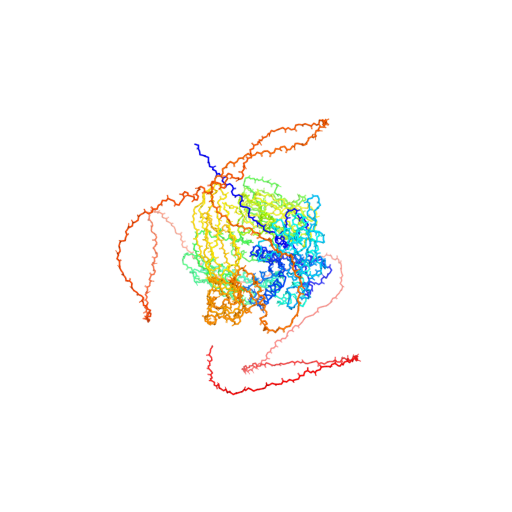U A 1 535 ? -23.971 0.511 30.658 1.00 84.69 535 LEU A C 1
ATOM 4202 O O . LEU A 1 535 ? -24.203 0.550 29.451 1.00 84.69 535 LEU A O 1
ATOM 4206 N N . ALA A 1 536 ? -22.997 -0.225 31.184 1.00 82.38 536 ALA A N 1
ATOM 4207 C CA . ALA A 1 536 ? -22.247 -1.233 30.447 1.00 82.38 536 ALA A CA 1
ATOM 4208 C C . ALA A 1 536 ? -22.937 -2.602 30.569 1.00 82.38 536 ALA A C 1
ATOM 4210 O O . ALA A 1 536 ? -23.307 -3.024 31.668 1.00 82.38 536 ALA A O 1
ATOM 4211 N N . LEU A 1 537 ? -23.087 -3.301 29.444 1.00 87.00 537 LEU A N 1
ATOM 4212 C CA . LEU A 1 537 ? -23.561 -4.683 29.346 1.00 87.00 537 LEU A CA 1
ATOM 4213 C C . LEU A 1 537 ? -22.516 -5.500 28.577 1.00 87.00 537 LEU A C 1
ATOM 4215 O O . LEU A 1 537 ? -22.011 -5.031 27.558 1.00 87.00 537 LEU A O 1
ATOM 4219 N N . SER A 1 538 ? -22.209 -6.713 29.029 1.00 86.44 538 SER A N 1
ATOM 4220 C CA . SER A 1 538 ? -21.224 -7.599 28.399 1.00 86.44 538 SER A CA 1
ATOM 4221 C C . SER A 1 538 ? -21.730 -9.043 28.386 1.00 86.44 538 SER A C 1
ATOM 4223 O O . SER A 1 538 ? -22.216 -9.541 29.401 1.00 86.44 538 SER A O 1
ATOM 4225 N N . ILE A 1 539 ? -21.649 -9.704 27.229 1.00 90.31 539 ILE A N 1
ATOM 4226 C CA . ILE A 1 539 ? -22.107 -11.081 27.004 1.00 90.31 539 ILE A CA 1
ATOM 4227 C C . ILE A 1 539 ? -20.954 -11.887 26.401 1.00 90.31 539 ILE A C 1
ATOM 4229 O O . ILE A 1 539 ? -20.551 -11.631 25.265 1.00 90.31 539 ILE A O 1
ATOM 4233 N N . ARG A 1 540 ? -20.436 -12.876 27.135 1.00 87.06 540 ARG A N 1
ATOM 4234 C CA . ARG A 1 540 ? -19.366 -13.776 26.665 1.00 87.06 540 ARG A CA 1
ATOM 4235 C C . ARG A 1 540 ? -19.963 -14.977 25.922 1.00 87.06 540 ARG A C 1
ATOM 4237 O O . ARG A 1 540 ? -20.844 -15.641 26.461 1.00 87.06 540 ARG A O 1
ATOM 4244 N N . ASN A 1 541 ? -19.430 -15.306 24.747 1.00 85.75 541 ASN A N 1
ATOM 4245 C CA . ASN A 1 541 ? -19.935 -16.318 23.804 1.00 85.75 541 ASN A CA 1
ATOM 4246 C C . ASN A 1 541 ? -21.440 -16.142 23.476 1.00 85.75 541 ASN A C 1
ATOM 4248 O O . ASN A 1 541 ? -22.240 -17.033 23.775 1.00 85.75 541 ASN A O 1
ATOM 4252 N N . PRO A 1 542 ? -21.855 -14.987 22.921 1.00 92.56 542 PRO A N 1
ATOM 4253 C CA . PRO A 1 542 ? -23.257 -14.712 22.606 1.00 92.56 542 PRO A CA 1
ATOM 4254 C C . PRO A 1 542 ? -23.811 -15.644 21.512 1.00 92.56 542 PRO A C 1
ATOM 4256 O O . PRO A 1 542 ? -23.110 -16.010 20.572 1.00 92.56 542 PRO A O 1
ATOM 4259 N N . GLU A 1 543 ? -25.104 -15.978 21.587 1.00 93.69 543 GLU A N 1
ATOM 4260 C CA . GLU A 1 543 ? -25.831 -16.598 20.468 1.00 93.69 543 GLU A CA 1
ATOM 4261 C C . GLU A 1 543 ? -25.797 -15.677 19.232 1.00 93.69 543 GLU A C 1
ATOM 4263 O O . GLU A 1 543 ? -26.170 -14.505 19.322 1.00 93.69 543 GLU A O 1
ATOM 4268 N N . ALA A 1 544 ? -25.393 -16.192 18.068 1.00 94.88 544 ALA A N 1
ATOM 4269 C CA . ALA A 1 544 ? -25.475 -15.443 16.814 1.00 94.88 544 ALA A CA 1
ATOM 4270 C C . ALA A 1 544 ? -26.945 -15.213 16.401 1.00 94.88 544 ALA A C 1
ATOM 4272 O O . ALA A 1 544 ? -27.807 -16.071 16.604 1.00 94.88 544 ALA A O 1
ATOM 4273 N N . GLY A 1 545 ? -27.240 -14.043 15.831 1.00 94.31 545 GLY A N 1
ATOM 4274 C CA . GLY A 1 545 ? -28.585 -13.631 15.429 1.00 94.31 545 GLY A CA 1
ATOM 4275 C C . GLY A 1 545 ? -28.861 -12.140 15.652 1.00 94.31 545 GLY A C 1
ATOM 4276 O O . GLY A 1 545 ? -27.947 -11.325 15.747 1.00 94.31 545 GLY A O 1
ATOM 4277 N N . GLN A 1 546 ? -30.143 -11.769 15.716 1.00 92.81 546 GLN A N 1
ATOM 4278 C CA . GLN A 1 546 ? -30.588 -10.391 15.970 1.00 92.81 546 GLN A CA 1
ATOM 4279 C C . GLN A 1 546 ? -31.004 -10.231 17.433 1.00 92.81 546 GLN A C 1
ATOM 4281 O O . GLN A 1 546 ? -32.093 -10.654 17.815 1.00 92.81 546 GLN A O 1
ATOM 4286 N N . TRP A 1 547 ? -30.154 -9.610 18.245 1.00 94.44 547 TRP A N 1
ATOM 4287 C CA . TRP A 1 547 ? -30.463 -9.285 19.638 1.00 94.44 547 TRP A CA 1
ATOM 4288 C C . TRP A 1 547 ? -31.390 -8.071 19.705 1.00 94.44 547 TRP A C 1
ATOM 4290 O O . TRP A 1 547 ? -31.264 -7.143 18.908 1.00 94.44 547 TRP A O 1
ATOM 4300 N N . GLY A 1 548 ? -32.326 -8.061 20.652 1.00 92.19 548 GLY A N 1
ATOM 4301 C CA . GLY A 1 548 ? -33.257 -6.946 20.840 1.00 92.19 548 GLY A CA 1
ATOM 4302 C C . GLY A 1 548 ? -32.855 -6.060 22.013 1.00 92.19 548 GLY A C 1
ATOM 4303 O O . GLY A 1 548 ? -32.619 -6.565 23.105 1.00 92.19 548 GLY A O 1
ATOM 4304 N N . LEU A 1 549 ? -32.828 -4.742 21.831 1.00 91.38 549 LEU A N 1
ATOM 4305 C CA . LEU A 1 549 ? -32.679 -3.778 22.922 1.00 91.38 549 LEU A CA 1
ATOM 4306 C C . LEU A 1 549 ? -33.992 -3.004 23.111 1.00 91.38 549 LEU A C 1
ATOM 4308 O O . LEU A 1 549 ? -34.518 -2.409 22.167 1.00 91.38 549 LEU A O 1
ATOM 4312 N N . GLN A 1 550 ? -34.527 -3.000 24.334 1.00 88.88 550 GLN A N 1
ATOM 4313 C CA . GLN A 1 550 ? -35.759 -2.290 24.676 1.00 88.88 550 GLN A CA 1
ATOM 4314 C C . GLN A 1 550 ? -35.488 -1.088 25.578 1.00 88.88 550 GLN A C 1
ATOM 4316 O O . GLN A 1 550 ? -34.820 -1.186 26.608 1.00 88.88 550 GLN A O 1
ATOM 4321 N N . LYS A 1 551 ? -36.097 0.045 25.216 1.00 86.50 551 LYS A N 1
ATOM 4322 C CA . LYS A 1 551 ? -36.012 1.306 25.958 1.00 86.50 551 LYS A CA 1
ATOM 4323 C C . LYS A 1 551 ? -37.267 1.580 26.779 1.00 86.50 551 LYS A C 1
ATOM 4325 O O . LYS A 1 551 ? -38.329 1.805 26.202 1.00 86.50 551 LYS A O 1
ATOM 4330 N N . LYS A 1 552 ? -37.137 1.648 28.107 1.00 84.81 552 LYS A N 1
ATOM 4331 C CA . LYS A 1 552 ? -38.194 2.088 29.045 1.00 84.81 552 LYS A CA 1
ATOM 4332 C C . LYS A 1 552 ? -37.955 3.510 29.584 1.00 84.81 552 LYS A C 1
ATOM 4334 O O . LYS A 1 552 ? -38.886 4.136 30.092 1.00 84.81 552 LYS A O 1
ATOM 4339 N N . GLY A 1 553 ? -36.732 4.030 29.449 1.00 76.12 553 GLY A N 1
ATOM 4340 C CA . GLY A 1 553 ? -36.357 5.403 29.808 1.00 76.12 553 GLY A CA 1
ATOM 4341 C C . GLY A 1 553 ? -36.985 6.479 28.912 1.00 76.12 553 GLY A C 1
ATOM 4342 O O . GLY A 1 553 ? -37.391 6.207 27.783 1.00 76.12 553 GLY A O 1
ATOM 4343 N N . ARG A 1 554 ? -37.066 7.725 29.408 1.00 77.25 554 ARG A N 1
ATOM 4344 C CA . ARG A 1 554 ? -37.679 8.874 28.687 1.00 77.25 554 ARG A CA 1
ATOM 4345 C C . ARG A 1 554 ? -36.683 9.814 27.999 1.00 77.25 554 ARG A C 1
ATOM 4347 O O . ARG A 1 554 ? -37.060 10.511 27.052 1.00 77.25 554 ARG A O 1
ATOM 4354 N N . VAL A 1 555 ? -35.450 9.865 28.499 1.00 82.56 555 VAL A N 1
ATOM 4355 C CA . VAL A 1 555 ? -34.330 10.639 27.933 1.00 82.56 555 VAL A CA 1
ATOM 4356 C C . VAL A 1 555 ? -33.912 10.071 26.573 1.00 82.56 555 VAL A C 1
ATOM 4358 O O . VAL A 1 555 ? -34.276 8.945 26.247 1.00 82.56 555 VAL A O 1
ATOM 4361 N N . SER A 1 556 ? -33.193 10.825 25.741 1.00 84.38 556 SER A N 1
ATOM 4362 C CA . SER A 1 556 ? -32.487 10.249 24.584 1.00 84.38 556 SER A CA 1
ATOM 4363 C C . SER A 1 556 ? -31.367 9.320 25.065 1.00 84.38 556 SER A C 1
ATOM 4365 O O . SER A 1 556 ? -30.858 9.522 26.162 1.00 84.38 556 SER A O 1
ATOM 4367 N N . TRP A 1 557 ? -30.996 8.318 24.266 1.00 87.19 557 TRP A N 1
ATOM 4368 C CA . TRP A 1 557 ? -29.857 7.429 24.527 1.00 87.19 557 TRP A CA 1
ATOM 4369 C C . TRP A 1 557 ? -28.931 7.386 23.318 1.00 87.19 557 TRP A C 1
ATOM 4371 O O . TRP A 1 557 ? -29.414 7.274 22.194 1.00 87.19 557 TRP A O 1
ATOM 4381 N N . LEU A 1 558 ? -27.626 7.365 23.561 1.00 84.50 558 LEU A N 1
ATOM 4382 C CA . LEU A 1 558 ? -26.638 6.798 22.655 1.00 84.50 558 LEU A CA 1
ATOM 4383 C C . LEU A 1 558 ? -26.314 5.377 23.134 1.00 84.50 558 LEU A C 1
ATOM 4385 O O . LEU A 1 558 ? -26.041 5.165 24.318 1.00 84.50 558 LEU A O 1
ATOM 4389 N N . VAL A 1 559 ? -26.363 4.416 22.215 1.00 87.62 559 VAL A N 1
ATOM 4390 C CA . VAL A 1 559 ? -25.944 3.027 22.423 1.00 87.62 559 VAL A CA 1
ATOM 4391 C C . VAL A 1 559 ? -24.734 2.770 21.538 1.00 87.62 559 VAL A C 1
ATOM 4393 O O . VAL A 1 559 ? -24.872 2.779 20.318 1.00 87.62 559 VAL A O 1
ATOM 4396 N N . ASN A 1 560 ? -23.570 2.504 22.122 1.00 85.12 560 ASN A N 1
ATOM 4397 C CA . ASN A 1 560 ? -22.405 2.026 21.379 1.00 85.12 560 ASN A CA 1
ATOM 4398 C C . ASN A 1 560 ? -22.337 0.500 21.487 1.00 85.12 560 ASN A C 1
ATOM 4400 O O . ASN A 1 560 ? -22.464 -0.037 22.588 1.00 85.12 560 ASN A O 1
ATOM 4404 N N . VAL A 1 561 ? -22.117 -0.191 20.368 1.00 89.44 561 VAL A N 1
ATOM 4405 C CA . VAL A 1 561 ? -21.959 -1.649 20.311 1.00 89.44 561 VAL A CA 1
ATOM 4406 C C . VAL A 1 561 ? -20.547 -1.982 19.840 1.00 89.44 561 VAL A C 1
ATOM 4408 O O . VAL A 1 561 ? -20.146 -1.648 18.721 1.00 89.44 561 VAL A O 1
ATOM 4411 N N . THR A 1 562 ? -19.797 -2.669 20.694 1.00 86.06 562 THR A N 1
ATOM 4412 C CA . THR A 1 562 ? -18.445 -3.158 20.410 1.00 86.06 562 THR A CA 1
ATOM 4413 C C . THR A 1 562 ? -18.371 -4.662 20.638 1.00 86.06 562 THR A C 1
ATOM 4415 O O . THR A 1 562 ? -19.255 -5.266 21.248 1.00 86.06 562 THR A O 1
ATOM 4418 N N . ALA A 1 563 ? -17.342 -5.298 20.094 1.00 84.38 563 ALA A N 1
ATOM 4419 C CA . ALA A 1 563 ? -17.165 -6.737 20.198 1.00 84.38 563 ALA A CA 1
ATOM 4420 C C . ALA A 1 563 ? -15.692 -7.105 20.352 1.00 84.38 563 ALA A C 1
ATOM 4422 O O . ALA A 1 563 ? -14.820 -6.446 19.796 1.00 84.38 563 ALA A O 1
ATOM 4423 N N . GLN A 1 564 ? -15.424 -8.200 21.050 1.00 78.88 564 GLN A N 1
ATOM 4424 C CA . GLN A 1 564 ? -14.175 -8.944 20.928 1.00 78.88 564 GLN A CA 1
ATOM 4425 C C . GLN A 1 564 ? -14.377 -9.929 19.772 1.00 78.88 564 GLN A C 1
ATOM 4427 O O . GLN A 1 564 ? -15.320 -10.719 19.804 1.00 78.88 564 GLN A O 1
ATOM 4432 N N . SER A 1 565 ? -13.585 -9.804 18.704 1.00 80.75 565 SER A N 1
ATOM 4433 C CA . SER A 1 565 ? -13.839 -10.489 17.427 1.00 80.75 565 SER A CA 1
ATOM 4434 C C . SER A 1 565 ? -12.546 -10.867 16.721 1.00 80.75 565 SER A C 1
ATOM 4436 O O . SER A 1 565 ? -11.677 -10.018 16.531 1.00 80.75 565 SER A O 1
ATOM 4438 N N . ALA A 1 566 ? -12.463 -12.103 16.226 1.00 72.56 566 ALA A N 1
ATOM 4439 C CA . ALA A 1 566 ? -11.351 -12.535 15.379 1.00 72.56 566 ALA A CA 1
ATOM 4440 C C . ALA A 1 566 ? -11.337 -11.831 14.005 1.00 72.56 566 ALA A C 1
ATOM 4442 O O . ALA A 1 566 ? -10.277 -11.712 13.392 1.00 72.56 566 ALA A O 1
ATOM 4443 N N . VAL A 1 567 ? -12.496 -11.363 13.519 1.00 81.19 567 VAL A N 1
ATOM 4444 C CA . VAL A 1 567 ? -12.643 -10.663 12.230 1.00 81.19 567 VAL A CA 1
ATOM 4445 C C . VAL A 1 567 ? -12.584 -9.142 12.398 1.00 81.19 567 VAL A C 1
ATOM 4447 O O . VAL A 1 567 ? -13.373 -8.557 13.146 1.00 81.19 567 VAL A O 1
ATOM 4450 N N . ASP A 1 568 ? -11.699 -8.520 11.618 1.00 80.75 568 ASP A N 1
ATOM 4451 C CA . ASP A 1 568 ? -11.497 -7.075 11.431 1.00 80.75 568 ASP A CA 1
ATOM 4452 C C . ASP A 1 568 ? -11.211 -6.792 9.936 1.00 80.75 568 ASP A C 1
ATOM 4454 O O . ASP A 1 568 ? -11.074 -7.717 9.130 1.00 80.75 568 ASP A O 1
ATOM 4458 N N . PHE A 1 569 ? -11.123 -5.524 9.528 1.00 86.12 569 PHE A N 1
ATOM 4459 C CA . PHE A 1 569 ? -10.822 -5.129 8.153 1.00 86.12 569 PHE A CA 1
ATOM 4460 C C . PHE A 1 569 ? -9.871 -3.932 8.054 1.00 86.12 569 PHE A C 1
ATOM 4462 O O . PHE A 1 569 ? -9.748 -3.109 8.963 1.00 86.12 569 PHE A O 1
ATOM 4469 N N . SER A 1 570 ? -9.214 -3.808 6.902 1.00 85.06 570 SER A N 1
ATOM 4470 C CA . SER A 1 570 ? -8.475 -2.608 6.502 1.00 85.06 570 SER A CA 1
ATOM 4471 C C . SER A 1 570 ? -9.042 -2.050 5.196 1.00 85.06 570 SER A C 1
ATOM 4473 O O . SER A 1 570 ? -9.464 -2.798 4.312 1.00 85.06 570 SER A O 1
ATOM 4475 N N . ILE A 1 571 ? -9.067 -0.722 5.066 1.00 86.75 571 ILE A N 1
ATOM 4476 C CA . ILE A 1 571 ? -9.717 -0.005 3.963 1.00 86.75 571 ILE A CA 1
ATOM 4477 C C . ILE A 1 571 ? -8.786 1.041 3.345 1.00 86.75 571 ILE A C 1
ATOM 4479 O O . ILE A 1 571 ? -8.021 1.676 4.060 1.00 86.75 571 ILE A O 1
ATOM 4483 N N . ASP A 1 572 ? -8.838 1.165 2.022 1.00 86.88 572 ASP A N 1
ATOM 4484 C CA . ASP A 1 572 ? -8.153 2.187 1.227 1.00 86.88 572 ASP A CA 1
ATOM 4485 C C . ASP A 1 572 ? -9.111 2.776 0.180 1.00 86.88 572 ASP A C 1
ATOM 4487 O O . ASP A 1 572 ? -10.071 2.123 -0.239 1.00 86.88 572 ASP A O 1
ATOM 4491 N N . VAL A 1 573 ? -8.821 4.002 -0.263 1.00 89.88 573 VAL A N 1
ATOM 4492 C CA . VAL A 1 573 ? -9.477 4.656 -1.404 1.00 89.88 573 VAL A CA 1
ATOM 4493 C C . VAL A 1 573 ? -8.438 4.871 -2.501 1.00 89.88 573 VAL A C 1
ATOM 4495 O O . VAL A 1 573 ? -7.344 5.375 -2.237 1.00 89.88 573 VAL A O 1
ATOM 4498 N N . LEU A 1 574 ? -8.780 4.491 -3.730 1.00 87.88 574 LEU A N 1
ATOM 4499 C CA . LEU A 1 574 ? -7.941 4.659 -4.911 1.00 87.88 574 LEU A CA 1
ATOM 4500 C C . LEU A 1 574 ? -8.565 5.652 -5.894 1.00 87.88 574 LEU A C 1
ATOM 4502 O O . LEU A 1 574 ? -9.771 5.621 -6.144 1.00 87.88 574 LEU A O 1
ATOM 4506 N N . GLU A 1 575 ? -7.720 6.481 -6.492 1.00 84.88 575 GLU A N 1
ATOM 4507 C CA . GLU A 1 575 ? -8.028 7.308 -7.659 1.00 84.88 575 GLU A CA 1
ATOM 4508 C C . GLU A 1 575 ? -7.620 6.559 -8.933 1.00 84.88 575 GLU A C 1
ATOM 4510 O O . GLU A 1 575 ? -6.552 5.944 -8.964 1.00 84.88 575 GLU A O 1
ATOM 4515 N N . ALA A 1 576 ? -8.459 6.581 -9.971 1.00 73.12 576 ALA A N 1
ATOM 4516 C CA . ALA A 1 576 ? -8.183 5.923 -11.249 1.00 73.12 576 ALA A CA 1
ATOM 4517 C C . ALA A 1 576 ? -7.644 6.920 -12.288 1.00 73.12 576 ALA A C 1
ATOM 4519 O O . ALA A 1 576 ? -8.152 8.036 -12.392 1.00 73.12 576 ALA A O 1
ATOM 4520 N N . ASP A 1 577 ? -6.643 6.511 -13.073 1.00 64.25 577 ASP A N 1
ATOM 4521 C CA . ASP A 1 577 ? -6.152 7.305 -14.204 1.00 64.25 577 ASP A CA 1
ATOM 4522 C C . ASP A 1 577 ? -6.933 7.005 -15.500 1.00 64.25 577 ASP A C 1
ATOM 4524 O O . ASP A 1 577 ? -7.750 6.084 -15.578 1.00 64.25 577 ASP A O 1
ATOM 4528 N N . VAL A 1 578 ? -6.678 7.792 -16.549 1.00 53.72 578 VAL A N 1
ATOM 4529 C CA . VAL A 1 578 ? -7.352 7.649 -17.855 1.00 53.72 578 VAL A CA 1
ATOM 4530 C C . VAL A 1 578 ? -6.930 6.365 -18.600 1.00 53.72 578 VAL A C 1
ATOM 4532 O O . VAL A 1 578 ? -7.612 5.946 -19.532 1.00 53.72 578 VAL A O 1
ATOM 4535 N N . GLY A 1 579 ? -5.827 5.726 -18.191 1.00 51.06 579 GLY A N 1
ATOM 4536 C CA . GLY A 1 579 ? -5.336 4.449 -18.718 1.00 51.06 579 GLY A CA 1
ATOM 4537 C C . GLY A 1 579 ? -5.879 3.214 -17.990 1.00 51.06 579 GLY A C 1
ATOM 4538 O O . GLY A 1 579 ? -5.553 2.089 -18.370 1.00 51.06 579 GLY A O 1
ATOM 4539 N N . GLY A 1 580 ? -6.693 3.397 -16.945 1.00 55.41 580 GLY A N 1
ATOM 4540 C CA . GLY A 1 580 ? -7.213 2.311 -16.115 1.00 55.41 580 GLY A CA 1
ATOM 4541 C C . GLY A 1 580 ? -6.229 1.792 -15.060 1.00 55.41 580 GLY A C 1
ATOM 4542 O O . GLY A 1 580 ? -6.513 0.780 -14.419 1.00 55.41 580 GLY A O 1
ATOM 4543 N N . ASN A 1 581 ? -5.096 2.468 -14.829 1.00 63.50 581 ASN A N 1
ATOM 4544 C CA . ASN A 1 581 ? -4.347 2.277 -13.589 1.00 63.50 581 ASN A CA 1
ATOM 4545 C C . ASN A 1 581 ? -5.141 2.875 -12.414 1.00 63.50 581 ASN A C 1
ATOM 4547 O O . ASN A 1 581 ? -6.115 3.614 -12.577 1.00 63.50 581 ASN A O 1
ATOM 4551 N N . SER A 1 582 ? -4.700 2.595 -11.192 1.00 76.12 582 SER A N 1
ATOM 4552 C CA . SER A 1 582 ? -5.181 3.309 -10.009 1.00 76.12 582 SER A CA 1
ATOM 4553 C C . SER A 1 582 ? -4.035 3.570 -9.040 1.00 76.12 582 SER A C 1
ATOM 4555 O O . SER A 1 582 ? -3.027 2.864 -9.059 1.00 76.12 582 SER A O 1
ATOM 4557 N N . HIS A 1 583 ? -4.177 4.584 -8.196 1.00 75.88 583 HIS A N 1
ATOM 4558 C CA . HIS A 1 583 ? -3.184 4.993 -7.204 1.00 75.88 583 HIS A CA 1
ATOM 4559 C C . HIS A 1 583 ? -3.883 5.278 -5.871 1.00 75.88 583 HIS A C 1
ATOM 4561 O O . HIS A 1 583 ? -5.047 5.671 -5.863 1.00 75.88 583 HIS A O 1
ATOM 4567 N N . GLN A 1 584 ? -3.199 5.082 -4.738 1.00 80.00 584 GLN A N 1
ATOM 4568 C CA . GLN A 1 584 ? -3.772 5.422 -3.432 1.00 80.00 584 GLN A CA 1
ATOM 4569 C C . GLN A 1 584 ? -4.028 6.932 -3.365 1.00 80.00 584 GLN A C 1
ATOM 4571 O O . GLN A 1 584 ? -3.122 7.735 -3.610 1.00 80.00 584 GLN A O 1
ATOM 4576 N N . LEU A 1 585 ? -5.260 7.308 -3.030 1.00 83.06 585 LEU A N 1
ATOM 4577 C CA . LEU A 1 585 ? -5.665 8.700 -2.897 1.00 83.06 585 LEU A CA 1
ATOM 4578 C C . LEU A 1 585 ? -4.878 9.375 -1.765 1.00 83.06 585 LEU A C 1
ATOM 4580 O O . LEU A 1 585 ? -4.872 8.903 -0.630 1.00 83.06 585 LEU A O 1
ATOM 4584 N N . THR A 1 586 ? -4.216 10.491 -2.075 1.00 74.81 586 THR A N 1
ATOM 4585 C CA . THR A 1 586 ? -3.383 11.232 -1.118 1.00 74.81 586 THR A CA 1
ATOM 4586 C C . THR A 1 586 ? -4.068 12.547 -0.726 1.00 74.81 586 THR A C 1
ATOM 4588 O O . THR A 1 586 ? -3.946 13.568 -1.402 1.00 74.81 586 THR A O 1
ATOM 4591 N N . GLY A 1 587 ? -4.817 12.520 0.378 1.00 79.19 587 GLY A N 1
ATOM 4592 C CA . GLY A 1 587 ? -5.694 13.617 0.803 1.00 79.19 587 GLY A CA 1
ATOM 4593 C C . GLY A 1 587 ? -7.168 13.281 0.573 1.00 79.19 587 GLY A C 1
ATOM 4594 O O . GLY A 1 587 ? -7.566 12.125 0.700 1.00 79.19 587 GLY A O 1
ATOM 4595 N N . ASN A 1 588 ? -7.987 14.288 0.267 1.00 85.62 588 ASN A N 1
ATOM 4596 C CA . ASN A 1 588 ? -9.429 14.117 0.091 1.00 85.62 588 ASN A CA 1
ATOM 4597 C C . ASN A 1 588 ? -9.836 13.935 -1.380 1.00 85.62 588 ASN A C 1
ATOM 4599 O O . ASN A 1 588 ? -9.223 14.545 -2.261 1.00 85.62 588 ASN A O 1
ATOM 4603 N N . PRO A 1 589 ? -10.905 13.162 -1.657 1.00 90.06 589 PRO A N 1
ATOM 4604 C CA . PRO A 1 589 ? -11.376 12.941 -3.017 1.00 90.06 589 PRO A CA 1
ATOM 4605 C C . PRO A 1 589 ? -12.063 14.183 -3.577 1.00 90.06 589 PRO A C 1
ATOM 4607 O O . PRO A 1 589 ? -12.669 14.972 -2.847 1.00 90.06 589 PRO A O 1
ATOM 4610 N N . ILE A 1 590 ? -12.028 14.323 -4.896 1.00 88.44 590 ILE A N 1
ATOM 4611 C CA . ILE A 1 590 ? -12.700 15.404 -5.612 1.00 88.44 590 ILE A CA 1
ATOM 4612 C C . ILE A 1 590 ? -14.199 15.090 -5.699 1.00 88.44 590 ILE A C 1
ATOM 4614 O O . ILE A 1 590 ? -14.599 14.001 -6.118 1.00 88.44 590 ILE A O 1
ATOM 4618 N N . LYS A 1 591 ? -15.041 16.053 -5.309 1.00 88.50 591 LYS A N 1
ATOM 4619 C CA . LYS A 1 591 ? -16.506 15.961 -5.371 1.00 88.50 591 LYS A CA 1
ATOM 4620 C C . LYS A 1 591 ? -16.943 15.627 -6.803 1.00 88.50 591 LYS A C 1
ATOM 4622 O O . LYS A 1 591 ? -16.699 16.407 -7.717 1.00 88.50 591 LYS A O 1
ATOM 4627 N N . GLY A 1 592 ? -17.622 14.496 -6.988 1.00 86.50 592 GLY A N 1
ATOM 4628 C CA . GLY A 1 592 ? -18.133 14.060 -8.293 1.00 86.50 592 GLY A CA 1
ATOM 4629 C C . GLY A 1 592 ? -17.165 13.253 -9.174 1.00 86.50 592 GLY A C 1
ATOM 4630 O O . GLY A 1 592 ? -17.617 12.706 -10.180 1.00 86.50 592 GLY A O 1
ATOM 4631 N N . ASN A 1 593 ? -15.887 13.104 -8.803 1.00 86.88 593 ASN A N 1
ATOM 4632 C CA . ASN A 1 593 ? -14.965 12.197 -9.503 1.00 86.88 593 ASN A CA 1
ATOM 4633 C C . ASN A 1 593 ? -15.192 10.733 -9.075 1.00 86.88 593 ASN A C 1
ATOM 4635 O O . ASN A 1 593 ? -15.742 10.455 -8.011 1.00 86.88 593 ASN A O 1
ATOM 4639 N N . ARG A 1 594 ? -14.775 9.772 -9.908 1.00 88.56 594 ARG A N 1
ATOM 4640 C CA . ARG A 1 594 ? -14.916 8.333 -9.626 1.00 88.56 594 ARG A CA 1
ATOM 4641 C C . ARG A 1 594 ? -13.703 7.810 -8.857 1.00 88.56 594 ARG A C 1
ATOM 4643 O O . ARG A 1 594 ? -12.575 7.966 -9.315 1.00 88.56 594 ARG A O 1
ATOM 4650 N N . TYR A 1 595 ? -13.962 7.140 -7.740 1.00 90.94 595 TYR A N 1
ATOM 4651 C CA . TYR A 1 595 ? -12.960 6.499 -6.888 1.00 90.94 595 TYR A CA 1
ATOM 4652 C C . TYR A 1 595 ? -13.317 5.030 -6.658 1.00 90.94 595 TYR A C 1
ATOM 4654 O O . TYR A 1 595 ? -14.471 4.626 -6.807 1.00 90.94 595 TYR A O 1
ATOM 4662 N N . ILE A 1 596 ? -12.329 4.224 -6.278 1.00 91.12 596 ILE A N 1
ATOM 4663 C CA . ILE A 1 596 ? -12.503 2.802 -5.964 1.00 91.12 596 ILE A CA 1
ATOM 4664 C C . ILE A 1 596 ? -12.211 2.598 -4.479 1.00 91.12 596 ILE A C 1
ATOM 4666 O O . ILE A 1 596 ? -11.181 3.046 -3.981 1.00 91.12 596 ILE A O 1
ATOM 4670 N N . VAL A 1 597 ? -13.097 1.906 -3.764 1.00 92.38 597 VAL A N 1
ATOM 4671 C CA . VAL A 1 597 ? -12.839 1.451 -2.392 1.00 92.38 597 VAL A CA 1
ATOM 4672 C C . VAL A 1 597 ? -12.220 0.053 -2.416 1.00 92.38 597 VAL A C 1
ATOM 4674 O O . VAL A 1 597 ? -12.665 -0.810 -3.176 1.00 92.38 597 VAL A O 1
ATOM 4677 N N . VAL A 1 598 ? -11.205 -0.183 -1.581 1.00 90.75 598 VAL A N 1
ATOM 4678 C CA . VAL A 1 598 ? -10.559 -1.493 -1.394 1.00 90.75 598 VAL A CA 1
ATOM 4679 C C . VAL A 1 598 ? -10.666 -1.901 0.066 1.00 90.75 598 VAL A C 1
ATOM 4681 O O . VAL A 1 598 ? -10.196 -1.184 0.946 1.00 90.75 598 VAL A O 1
ATOM 4684 N N . VAL A 1 599 ? -11.241 -3.072 0.329 1.00 91.69 599 VAL A N 1
ATOM 4685 C CA . VAL A 1 599 ? -11.396 -3.643 1.672 1.00 91.69 599 VAL A CA 1
ATOM 4686 C C . VAL A 1 599 ? -10.726 -5.012 1.722 1.00 91.69 599 VAL A C 1
ATOM 4688 O O . VAL A 1 599 ? -11.063 -5.885 0.929 1.00 91.69 599 VAL A O 1
ATOM 4691 N N . ASP A 1 600 ? -9.812 -5.225 2.669 1.00 87.19 600 ASP A N 1
ATOM 4692 C CA . ASP A 1 600 ? -9.250 -6.546 2.976 1.00 87.19 600 ASP A CA 1
ATOM 4693 C C . ASP A 1 600 ? -9.786 -6.995 4.342 1.00 87.19 600 ASP A C 1
ATOM 4695 O O . ASP A 1 600 ? -9.475 -6.379 5.366 1.00 87.19 600 ASP A O 1
ATOM 4699 N N . ILE A 1 601 ? -10.612 -8.048 4.358 1.00 87.31 601 ILE A N 1
ATOM 4700 C CA . ILE A 1 601 ? -11.208 -8.596 5.585 1.00 87.31 601 ILE A CA 1
ATOM 4701 C C . ILE A 1 601 ? -10.340 -9.746 6.106 1.00 87.31 601 ILE A C 1
ATOM 4703 O O . ILE A 1 601 ? -10.020 -10.692 5.382 1.00 87.31 601 ILE A O 1
ATOM 4707 N N . GLN A 1 602 ? -9.948 -9.639 7.371 1.00 81.56 602 GLN A N 1
ATOM 4708 C CA . GLN A 1 602 ? -8.999 -10.508 8.060 1.00 81.56 602 GLN A CA 1
ATOM 4709 C C . GLN A 1 602 ? -9.741 -11.643 8.782 1.00 81.56 602 GLN A C 1
ATOM 4711 O O . GLN A 1 602 ? -10.874 -11.459 9.220 1.00 81.56 602 GLN A O 1
ATOM 4716 N N . ASN A 1 603 ? -9.119 -12.826 8.869 1.00 76.81 603 ASN A N 1
ATOM 4717 C CA . ASN A 1 603 ? -9.680 -14.049 9.478 1.00 76.81 603 ASN A CA 1
ATOM 4718 C C . ASN A 1 603 ? -11.074 -14.481 8.957 1.00 76.81 603 ASN A C 1
ATOM 4720 O O . ASN A 1 603 ? -11.776 -15.259 9.597 1.00 76.81 603 ASN A O 1
ATOM 4724 N N . PHE A 1 604 ? -11.472 -14.002 7.776 1.00 84.06 604 PHE A N 1
ATOM 4725 C CA . PHE A 1 604 ? -12.801 -14.210 7.201 1.00 84.06 604 PHE A CA 1
ATOM 4726 C C . PHE A 1 604 ? -12.920 -15.578 6.508 1.00 84.06 604 PHE A C 1
ATOM 4728 O O . PHE A 1 604 ? -12.095 -15.916 5.652 1.00 84.06 604 PHE A O 1
ATOM 4735 N N . ASN A 1 605 ? -13.956 -16.359 6.834 1.00 82.25 605 ASN A N 1
ATOM 4736 C CA . ASN A 1 605 ? -14.209 -17.655 6.199 1.00 82.25 605 ASN A CA 1
ATOM 4737 C C . ASN A 1 605 ? -14.482 -17.479 4.692 1.00 82.25 605 ASN A C 1
ATOM 4739 O O . ASN A 1 605 ? -15.133 -16.529 4.257 1.00 82.25 605 ASN A O 1
ATOM 4743 N N . ALA A 1 606 ? -14.008 -18.421 3.875 1.00 80.50 606 ALA A N 1
ATOM 4744 C CA . ALA A 1 606 ? -14.208 -18.406 2.430 1.00 80.50 606 ALA A CA 1
ATOM 4745 C C . ALA A 1 606 ? -15.689 -18.469 2.006 1.00 80.50 606 ALA A C 1
ATOM 4747 O O . ALA A 1 606 ? -15.992 -18.007 0.904 1.00 80.50 606 ALA A O 1
ATOM 4748 N N . ASN A 1 607 ? -16.562 -19.003 2.870 1.00 86.38 607 ASN A N 1
ATOM 4749 C CA . ASN A 1 607 ? -18.015 -19.083 2.686 1.00 86.38 607 ASN A CA 1
ATOM 4750 C C . ASN A 1 607 ? -18.772 -17.817 3.139 1.00 86.38 607 ASN A C 1
ATOM 4752 O O . ASN A 1 607 ? -19.921 -17.632 2.743 1.00 86.38 607 ASN A O 1
ATOM 4756 N N . SER A 1 608 ? -18.161 -16.959 3.962 1.00 91.12 608 SER A N 1
ATOM 4757 C CA . SER A 1 608 ? -18.768 -15.699 4.409 1.00 91.12 608 SER A CA 1
ATOM 4758 C C . SER A 1 608 ? -18.742 -14.645 3.299 1.00 91.12 608 SER A C 1
ATOM 4760 O O . SER A 1 608 ? -17.884 -14.666 2.410 1.00 91.12 608 SER A O 1
ATOM 4762 N N . SER A 1 609 ? -19.678 -13.697 3.348 1.00 92.25 609 SER A N 1
ATOM 4763 C CA . SER A 1 609 ? -19.872 -12.691 2.302 1.00 92.25 609 SER A CA 1
ATOM 4764 C C . SER A 1 609 ? -19.728 -11.268 2.838 1.00 92.25 609 SER A C 1
ATOM 4766 O O . SER A 1 609 ? -20.202 -10.955 3.925 1.00 92.25 609 SER A O 1
ATOM 4768 N N . CYS A 1 610 ? -19.100 -10.388 2.058 1.00 94.69 610 CYS A N 1
ATOM 4769 C CA . CYS A 1 610 ? -19.262 -8.941 2.190 1.00 94.69 610 CYS A CA 1
ATOM 4770 C C . CYS A 1 610 ? -20.037 -8.459 0.963 1.00 94.69 610 CYS A C 1
ATOM 4772 O O . CYS A 1 610 ? -19.613 -8.691 -0.171 1.00 94.69 610 CYS A O 1
ATOM 4774 N N . THR A 1 611 ? -21.203 -7.860 1.188 1.00 91.00 611 THR A N 1
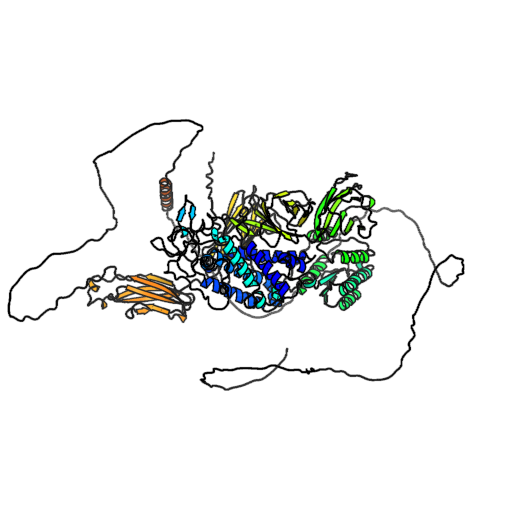ATOM 4775 C CA . THR A 1 611 ? -22.145 -7.448 0.137 1.00 91.00 611 THR A CA 1
ATOM 4776 C C . THR A 1 611 ? -22.049 -5.961 -0.180 1.00 91.00 611 THR A C 1
ATOM 4778 O O . THR A 1 611 ? -22.340 -5.556 -1.306 1.00 91.00 611 THR A O 1
ATOM 4781 N N . GLY A 1 612 ? -21.629 -5.145 0.789 1.00 94.50 612 GLY A N 1
ATOM 4782 C CA . GLY A 1 612 ? -21.546 -3.699 0.629 1.00 94.50 612 GLY A CA 1
ATOM 4783 C C . GLY A 1 612 ? -20.628 -3.026 1.644 1.00 94.50 612 GLY A C 1
ATOM 4784 O O . GLY A 1 612 ? -20.404 -3.530 2.745 1.00 94.50 612 GLY A O 1
ATOM 4785 N N . VAL A 1 613 ? -20.112 -1.868 1.248 1.00 96.75 613 VAL A N 1
ATOM 4786 C CA . VAL A 1 613 ? -19.359 -0.934 2.090 1.00 96.75 613 VAL A CA 1
ATOM 4787 C C . VAL A 1 613 ? -20.169 0.353 2.160 1.00 96.75 613 VAL A C 1
ATOM 4789 O O . VAL A 1 613 ? -20.576 0.872 1.125 1.00 96.75 613 VAL A O 1
ATOM 4792 N N . VAL A 1 614 ? -20.437 0.864 3.356 1.00 96.12 614 VAL A N 1
ATOM 4793 C CA . VAL A 1 614 ? -21.346 1.993 3.566 1.00 96.12 614 VAL A CA 1
ATOM 4794 C C . VAL A 1 614 ? -20.622 3.112 4.291 1.00 96.12 614 VAL A C 1
ATOM 4796 O O . VAL A 1 614 ? -20.091 2.924 5.382 1.00 96.12 614 VAL A O 1
ATOM 4799 N N . LEU A 1 615 ? -20.593 4.283 3.666 1.00 95.25 615 LEU A N 1
ATOM 4800 C CA . LEU A 1 615 ? -20.079 5.508 4.262 1.00 95.25 615 LEU A CA 1
ATOM 4801 C C . LEU A 1 615 ? -21.161 6.104 5.167 1.00 95.25 615 LEU A C 1
ATOM 4803 O O . LEU A 1 615 ? -22.291 6.288 4.715 1.00 95.25 615 LEU A O 1
ATOM 4807 N N . LEU A 1 616 ? -20.816 6.415 6.418 1.00 92.44 616 LEU A N 1
ATOM 4808 C CA . LEU A 1 616 ? -21.738 6.941 7.431 1.00 92.44 616 LEU A CA 1
ATOM 4809 C C . LEU A 1 616 ? -21.359 8.365 7.857 1.00 92.44 616 LEU A C 1
ATOM 4811 O O . LEU A 1 616 ? -20.175 8.721 7.896 1.00 92.44 616 LEU A O 1
ATOM 4815 N N . ASP A 1 617 ? -22.352 9.177 8.217 1.00 85.94 617 ASP A N 1
ATOM 4816 C CA . ASP A 1 617 ? -22.131 10.493 8.827 1.00 85.94 617 ASP A CA 1
ATOM 4817 C C . ASP A 1 617 ? -21.776 10.399 10.329 1.00 85.94 617 ASP A C 1
ATOM 4819 O O . ASP A 1 617 ? -21.627 9.316 10.893 1.00 85.94 617 ASP A O 1
ATOM 4823 N N . VAL A 1 618 ? -21.631 11.551 10.994 1.00 79.81 618 VAL A N 1
ATOM 4824 C CA . VAL A 1 618 ? -21.331 11.634 12.440 1.00 79.81 618 VAL A CA 1
ATOM 4825 C C . VAL A 1 618 ? -22.443 11.098 13.352 1.00 79.81 618 VAL A C 1
ATOM 4827 O O . VAL A 1 618 ? -22.190 10.869 14.530 1.00 79.81 618 VAL A O 1
ATOM 4830 N N . SER A 1 619 ? -23.659 10.917 12.833 1.00 79.19 619 SER A N 1
ATOM 4831 C CA . SER A 1 619 ? -24.818 10.392 13.563 1.00 79.19 619 SER A CA 1
ATOM 4832 C C . SER A 1 619 ? -25.079 8.912 13.265 1.00 79.19 619 SER A C 1
ATOM 4834 O O . SER A 1 619 ? -25.813 8.276 14.015 1.00 79.19 619 SER A O 1
ATOM 4836 N N . GLY A 1 620 ? -24.443 8.342 12.237 1.00 82.81 620 GLY A N 1
ATOM 4837 C CA . GLY A 1 620 ? -24.590 6.941 11.831 1.00 82.81 620 GLY A CA 1
ATOM 4838 C C . GLY A 1 620 ? -25.576 6.726 10.685 1.00 82.81 620 GLY A C 1
ATOM 4839 O O . GLY A 1 620 ? -25.979 5.593 10.439 1.00 82.81 620 GLY A O 1
ATOM 4840 N N . ASN A 1 621 ? -25.975 7.790 9.980 1.00 87.94 621 ASN A N 1
ATOM 4841 C CA . ASN A 1 621 ? -26.843 7.679 8.809 1.00 87.94 621 ASN A CA 1
ATOM 4842 C C . ASN A 1 621 ? -26.040 7.260 7.570 1.00 87.94 621 ASN A C 1
ATOM 4844 O O . ASN A 1 621 ? -24.952 7.787 7.329 1.00 87.94 621 ASN A O 1
ATOM 4848 N N . ASP A 1 622 ? -26.620 6.387 6.746 1.00 93.00 622 ASP A N 1
ATOM 4849 C CA . ASP A 1 622 ? -26.081 5.987 5.443 1.00 93.00 622 ASP A CA 1
ATOM 4850 C C . ASP A 1 622 ? -25.948 7.201 4.499 1.00 93.00 622 ASP A C 1
ATOM 4852 O O . ASP A 1 622 ? -26.940 7.768 4.038 1.00 93.00 622 ASP A O 1
ATOM 4856 N N . VAL A 1 623 ? -24.709 7.590 4.183 1.00 94.44 623 VAL A N 1
ATOM 4857 C CA . VAL A 1 623 ? -24.376 8.669 3.232 1.00 94.44 623 VAL A CA 1
ATOM 4858 C C . VAL A 1 623 ? -24.241 8.127 1.812 1.00 94.44 623 VAL A C 1
ATOM 4860 O O . VAL A 1 623 ? -24.628 8.790 0.848 1.00 94.44 623 VAL A O 1
ATOM 4863 N N . THR A 1 624 ? -23.647 6.942 1.654 1.00 94.06 624 THR A N 1
ATOM 4864 C CA . THR A 1 624 ? -23.455 6.257 0.365 1.00 94.06 624 THR A CA 1
ATOM 4865 C C . THR A 1 624 ? -23.212 4.770 0.612 1.00 94.06 624 THR A C 1
ATOM 4867 O O . THR A 1 624 ? -22.295 4.421 1.351 1.00 94.06 624 THR A O 1
ATOM 4870 N N . GLU A 1 625 ? -23.992 3.899 -0.031 1.00 95.12 625 GLU A N 1
ATOM 4871 C CA . GLU A 1 625 ? -23.744 2.453 -0.078 1.00 95.12 625 GLU A CA 1
ATOM 4872 C C . GLU A 1 625 ? -23.011 2.083 -1.375 1.00 95.12 625 GLU A C 1
ATOM 4874 O O . GLU A 1 625 ? -23.365 2.539 -2.463 1.00 95.12 625 GLU A O 1
ATOM 4879 N N . ILE A 1 626 ? -21.966 1.267 -1.245 1.00 95.44 626 ILE A N 1
ATOM 4880 C CA . ILE A 1 626 ? -21.039 0.876 -2.306 1.00 95.44 626 ILE A CA 1
ATOM 4881 C C . ILE A 1 626 ? -21.106 -0.645 -2.450 1.00 95.44 626 ILE A C 1
ATOM 4883 O O . ILE A 1 626 ? -20.675 -1.382 -1.561 1.00 95.44 626 ILE A O 1
ATOM 4887 N N . THR A 1 627 ? -21.630 -1.138 -3.573 1.00 93.69 627 THR A N 1
ATOM 4888 C CA . THR A 1 627 ? -21.607 -2.576 -3.879 1.00 93.69 627 THR A CA 1
ATOM 4889 C C . THR A 1 627 ? -20.175 -3.020 -4.170 1.00 93.69 627 THR A C 1
ATOM 4891 O O . THR A 1 627 ? -19.507 -2.443 -5.028 1.00 93.69 627 THR A O 1
ATOM 4894 N N . VAL A 1 628 ? -19.708 -4.072 -3.493 1.00 93.88 628 VAL A N 1
ATOM 4895 C CA . VAL A 1 628 ? -18.343 -4.595 -3.659 1.00 93.88 628 VAL A CA 1
ATOM 4896 C C . VAL A 1 628 ? -18.323 -6.019 -4.210 1.00 93.88 628 VAL A C 1
ATOM 4898 O O . VAL A 1 628 ? -19.219 -6.822 -3.969 1.00 93.88 628 VAL A O 1
ATOM 4901 N N . THR A 1 629 ? -17.272 -6.348 -4.961 1.00 89.88 629 THR A N 1
ATOM 4902 C CA . THR A 1 629 ? -17.017 -7.686 -5.514 1.00 89.88 629 THR A CA 1
ATOM 4903 C C . THR A 1 629 ? -15.739 -8.264 -4.916 1.00 89.88 629 THR A C 1
ATOM 4905 O O . THR A 1 629 ? -14.721 -7.575 -4.851 1.00 89.88 629 THR A O 1
ATOM 4908 N N . ARG A 1 630 ? -15.768 -9.540 -4.506 1.00 87.75 630 ARG A N 1
ATOM 4909 C CA . ARG A 1 630 ? -14.577 -10.253 -4.022 1.00 87.75 630 ARG A CA 1
ATOM 4910 C C . ARG A 1 630 ? -13.588 -10.500 -5.164 1.00 87.75 630 ARG A C 1
ATOM 4912 O O . ARG A 1 630 ? -13.975 -11.036 -6.204 1.00 87.75 630 ARG A O 1
ATOM 4919 N N . ILE A 1 631 ? -12.314 -10.184 -4.950 1.00 83.19 631 ILE A N 1
ATOM 4920 C CA . ILE A 1 631 ? -11.239 -10.508 -5.895 1.00 83.19 631 ILE A CA 1
ATOM 4921 C C . ILE A 1 631 ? -10.794 -11.968 -5.662 1.00 83.19 631 ILE A C 1
ATOM 4923 O O . ILE A 1 631 ? -10.474 -12.331 -4.527 1.00 83.19 631 ILE A O 1
ATOM 4927 N N . PRO A 1 632 ? -10.800 -12.839 -6.691 1.00 74.38 632 PRO A N 1
ATOM 4928 C CA . PRO A 1 632 ? -10.434 -14.246 -6.541 1.00 74.38 632 PRO A CA 1
ATOM 4929 C C . PRO A 1 632 ? -8.916 -14.436 -6.423 1.00 74.38 632 PRO A C 1
ATOM 4931 O O . PRO A 1 632 ? -8.130 -13.586 -6.848 1.00 74.38 632 PRO A O 1
ATOM 4934 N N . ASN A 1 633 ? -8.506 -15.599 -5.908 1.00 65.94 633 ASN A N 1
ATOM 4935 C CA . ASN A 1 633 ? -7.108 -16.041 -5.824 1.00 65.94 633 ASN A CA 1
ATOM 4936 C C . ASN A 1 633 ? -6.202 -15.005 -5.130 1.00 65.94 633 ASN A C 1
ATOM 4938 O O . ASN A 1 633 ? -5.291 -14.448 -5.738 1.00 65.94 633 ASN A O 1
ATOM 4942 N N . ILE A 1 634 ? -6.515 -14.704 -3.866 1.00 66.00 634 ILE A N 1
ATOM 4943 C CA . ILE A 1 634 ? -5.721 -13.880 -2.942 1.00 66.00 634 ILE A CA 1
ATOM 4944 C C . ILE A 1 634 ? -5.772 -14.563 -1.564 1.00 66.00 634 ILE A C 1
ATOM 4946 O O . ILE A 1 634 ? -6.800 -15.136 -1.200 1.00 66.00 634 ILE A O 1
ATOM 4950 N N . GLY A 1 635 ? -4.680 -14.508 -0.790 1.00 63.84 635 GLY A N 1
ATOM 4951 C CA . GLY A 1 635 ? -4.565 -15.134 0.542 1.00 63.84 635 GLY A CA 1
ATOM 4952 C C . GLY A 1 635 ? -5.419 -14.510 1.661 1.00 63.84 635 GLY A C 1
ATOM 4953 O O . GLY A 1 635 ? -5.377 -14.982 2.795 1.00 63.84 635 GLY A O 1
ATOM 4954 N N . ILE A 1 636 ? -6.190 -13.466 1.349 1.00 76.38 636 ILE A N 1
ATOM 4955 C CA . ILE A 1 636 ? -7.091 -12.721 2.236 1.00 76.38 636 ILE A CA 1
ATOM 4956 C C . ILE A 1 636 ? -8.381 -12.373 1.475 1.00 76.38 636 ILE A C 1
ATOM 4958 O O . ILE A 1 636 ? -8.409 -12.377 0.240 1.00 76.38 636 ILE A O 1
ATOM 4962 N N . ALA A 1 637 ? -9.474 -12.094 2.186 1.00 85.75 637 ALA A N 1
ATOM 4963 C CA . ALA A 1 637 ? -10.750 -11.742 1.576 1.00 85.75 637 ALA A CA 1
ATOM 4964 C C . ALA A 1 637 ? -10.763 -10.269 1.112 1.00 85.75 637 ALA A C 1
ATOM 4966 O O . ALA A 1 637 ? -11.316 -9.399 1.784 1.00 85.75 637 ALA A O 1
ATOM 4967 N N . ARG A 1 638 ? -10.142 -10.005 -0.048 1.00 88.19 638 ARG A N 1
ATOM 4968 C CA . ARG A 1 638 ? -10.159 -8.702 -0.733 1.00 88.19 638 ARG A CA 1
ATOM 4969 C C . ARG A 1 638 ? -11.483 -8.457 -1.458 1.00 88.19 638 ARG A C 1
ATOM 4971 O O . ARG A 1 638 ? -11.928 -9.301 -2.237 1.00 88.19 638 ARG A O 1
ATOM 4978 N N . TYR A 1 639 ? -12.051 -7.274 -1.268 1.00 91.31 639 TYR A N 1
ATOM 4979 C CA . TYR A 1 639 ? -13.261 -6.762 -1.908 1.00 91.31 639 TYR A CA 1
ATOM 4980 C C . TYR A 1 639 ? -13.001 -5.373 -2.504 1.00 91.31 639 TYR A C 1
ATOM 4982 O O . TYR A 1 639 ? -12.291 -4.568 -1.901 1.00 91.31 639 TYR A O 1
ATOM 4990 N N . MET A 1 640 ? -13.574 -5.085 -3.676 1.00 91.50 640 MET A N 1
ATOM 4991 C CA . MET A 1 640 ? -13.429 -3.790 -4.360 1.00 91.50 640 MET A CA 1
ATOM 4992 C C . MET A 1 640 ? -14.749 -3.311 -4.973 1.00 91.50 640 MET A C 1
ATOM 4994 O O . MET A 1 640 ? -15.549 -4.137 -5.418 1.00 91.50 640 MET A O 1
ATOM 4998 N N . GLY A 1 641 ? -14.970 -1.994 -5.022 1.00 91.00 641 GLY A N 1
ATOM 4999 C CA . GLY A 1 641 ? -16.160 -1.384 -5.632 1.00 91.00 641 GLY A CA 1
ATOM 5000 C C . GLY A 1 641 ? -15.970 0.092 -5.988 1.00 91.00 641 GLY A C 1
ATOM 5001 O O . GLY A 1 641 ? -15.172 0.788 -5.365 1.00 91.00 641 GLY A O 1
ATOM 5002 N N . ASP A 1 642 ? -16.693 0.563 -7.002 1.00 90.88 642 ASP A N 1
ATOM 5003 C CA . ASP A 1 642 ? -16.681 1.958 -7.457 1.00 90.88 642 ASP A CA 1
ATOM 5004 C C . ASP A 1 642 ? -17.630 2.844 -6.643 1.00 90.88 642 ASP A C 1
ATOM 5006 O O . ASP A 1 642 ? -18.761 2.448 -6.362 1.00 90.88 642 ASP A O 1
ATOM 5010 N N . PHE A 1 643 ? -17.228 4.084 -6.366 1.00 92.62 643 PHE A N 1
ATOM 5011 C CA . PHE A 1 643 ? -18.103 5.108 -5.797 1.00 92.62 643 PHE A CA 1
ATOM 5012 C C . PHE A 1 643 ? -17.792 6.513 -6.327 1.00 92.62 643 PHE A C 1
ATOM 5014 O O . PHE A 1 643 ? -16.744 6.769 -6.922 1.00 92.62 643 PHE A O 1
ATOM 5021 N N . VAL A 1 644 ? -18.733 7.434 -6.114 1.00 91.94 644 VAL A N 1
ATOM 5022 C CA . VAL A 1 644 ? -18.599 8.855 -6.457 1.00 91.94 644 VAL A CA 1
ATOM 5023 C C . VAL A 1 644 ? -18.950 9.675 -5.211 1.00 91.94 644 VAL A C 1
ATOM 5025 O O . VAL A 1 644 ? -20.117 9.699 -4.813 1.00 91.94 644 VAL A O 1
ATOM 5028 N N . PRO A 1 645 ? -17.974 10.315 -4.546 1.00 91.44 645 PRO A N 1
ATOM 5029 C CA . PRO A 1 645 ? -18.215 11.057 -3.322 1.00 91.44 645 PRO A CA 1
ATOM 5030 C C . PRO A 1 645 ? -18.819 12.437 -3.610 1.00 91.44 645 PRO A C 1
ATOM 5032 O O . PRO A 1 645 ? -18.283 13.227 -4.388 1.00 91.44 645 PRO A O 1
ATOM 5035 N N . PHE A 1 646 ? -19.926 12.745 -2.931 1.00 88.56 646 PHE A N 1
ATOM 5036 C CA . PHE A 1 646 ? -20.617 14.042 -3.010 1.00 88.56 646 PHE A CA 1
ATOM 5037 C C . PHE A 1 646 ? -20.762 14.744 -1.656 1.00 88.56 646 PHE A C 1
ATOM 5039 O O . PHE A 1 646 ? -20.715 15.971 -1.593 1.00 88.56 646 PHE A O 1
ATOM 5046 N N . ASN A 1 647 ? -20.935 13.965 -0.587 1.00 89.25 647 ASN A N 1
ATOM 5047 C CA . ASN A 1 647 ? -21.190 14.424 0.775 1.00 89.25 647 ASN A CA 1
ATOM 5048 C C . ASN A 1 647 ? -20.072 13.942 1.705 1.00 89.25 647 ASN A C 1
ATOM 5050 O O . ASN A 1 647 ? -19.440 12.921 1.439 1.00 89.25 647 ASN A O 1
ATOM 5054 N N . LYS A 1 648 ? -19.859 14.651 2.817 1.00 87.88 648 LYS A N 1
ATOM 5055 C CA . LYS A 1 648 ? -18.929 14.207 3.861 1.00 87.88 648 LYS A CA 1
ATOM 5056 C C . LYS A 1 648 ? -19.398 12.914 4.539 1.00 87.88 648 LYS A C 1
ATOM 5058 O O . LYS A 1 648 ? -20.586 12.770 4.826 1.00 87.88 648 LYS A O 1
ATOM 5063 N N . SER A 1 649 ? -18.454 12.045 4.881 1.00 90.94 649 SER A N 1
ATOM 5064 C CA . SER A 1 649 ? -18.639 10.922 5.805 1.00 90.94 649 SER A CA 1
ATOM 5065 C C . SER A 1 649 ? -17.562 10.950 6.889 1.00 90.94 649 SER A C 1
ATOM 5067 O O . SER A 1 649 ? -16.516 11.582 6.733 1.00 90.94 649 SER A O 1
ATOM 5069 N N . SER A 1 650 ? -17.820 10.276 8.004 1.00 84.88 650 SER A N 1
ATOM 5070 C CA . SER A 1 650 ? -16.905 10.188 9.151 1.00 84.88 650 SER A CA 1
ATOM 5071 C C . SER A 1 650 ? -16.514 8.750 9.482 1.00 84.88 650 SER A C 1
ATOM 5073 O O . SER A 1 650 ? -15.432 8.517 10.015 1.00 84.88 650 SER A O 1
ATOM 5075 N N . PHE A 1 651 ? -17.355 7.784 9.116 1.00 87.50 651 PHE A N 1
ATOM 5076 C CA . PHE A 1 651 ? -17.117 6.367 9.360 1.00 87.50 651 PHE A CA 1
ATOM 5077 C C . PHE A 1 651 ? -17.418 5.542 8.112 1.00 87.50 651 PHE A C 1
ATOM 5079 O O . PHE A 1 651 ? -18.061 6.006 7.167 1.00 87.50 651 PHE A O 1
ATOM 5086 N N . VAL A 1 652 ? -16.963 4.296 8.142 1.00 92.62 652 VAL A N 1
ATOM 5087 C CA . VAL A 1 652 ? -17.224 3.292 7.120 1.00 92.62 652 VAL A CA 1
ATOM 5088 C C . VAL A 1 652 ? -17.578 1.961 7.770 1.00 92.62 652 VAL A C 1
ATOM 5090 O O . VAL A 1 652 ? -16.835 1.442 8.604 1.00 92.62 652 VAL A O 1
ATOM 5093 N N . GLU A 1 653 ? -18.727 1.423 7.386 1.00 95.00 653 GLU A N 1
ATOM 5094 C CA . GLU A 1 653 ? -19.270 0.146 7.836 1.00 95.00 653 GLU A CA 1
ATOM 5095 C C . GLU A 1 653 ? -19.194 -0.877 6.700 1.00 95.00 653 GLU A C 1
ATOM 5097 O O . GLU A 1 653 ? -19.561 -0.583 5.564 1.00 95.00 653 GLU A O 1
ATOM 5102 N N . ILE A 1 654 ? -18.747 -2.095 6.995 1.00 95.69 654 ILE A N 1
ATOM 5103 C CA . ILE A 1 654 ? -18.833 -3.225 6.067 1.00 95.69 654 ILE A CA 1
ATOM 5104 C C . ILE A 1 654 ? -20.020 -4.111 6.450 1.00 95.69 654 ILE A C 1
ATOM 5106 O O . ILE A 1 654 ? -20.204 -4.437 7.624 1.00 95.69 654 ILE A O 1
ATOM 5110 N N . ARG A 1 655 ? -20.839 -4.476 5.457 1.00 95.25 655 ARG A N 1
ATOM 5111 C CA . ARG A 1 655 ? -22.087 -5.241 5.613 1.00 95.25 655 ARG A CA 1
ATOM 5112 C C . ARG A 1 655 ? -22.012 -6.556 4.846 1.00 95.25 655 ARG A C 1
ATOM 5114 O O . ARG A 1 655 ? -21.539 -6.587 3.708 1.00 95.25 655 ARG A O 1
ATOM 5121 N N . GLY A 1 656 ? -22.534 -7.629 5.431 1.00 95.12 656 GLY A N 1
ATOM 5122 C CA . GLY A 1 656 ? -22.647 -8.919 4.753 1.00 95.12 656 GLY A CA 1
ATOM 5123 C C . GLY A 1 656 ? -23.167 -10.030 5.658 1.00 95.12 656 GLY A C 1
ATOM 5124 O O . GLY A 1 656 ? -24.006 -9.776 6.523 1.00 95.12 656 GLY A O 1
ATOM 5125 N N . THR A 1 657 ? -22.666 -11.252 5.469 1.00 95.06 657 THR A N 1
ATOM 5126 C CA . THR A 1 657 ? -23.042 -12.420 6.282 1.00 95.06 657 THR A CA 1
ATOM 5127 C C . THR A 1 657 ? -21.844 -13.254 6.718 1.00 95.06 657 THR A C 1
ATOM 5129 O O . THR A 1 657 ? -20.869 -13.383 5.972 1.00 95.06 657 THR A O 1
ATOM 5132 N N . ASP A 1 658 ? -21.954 -13.908 7.876 1.00 93.00 658 ASP A N 1
ATOM 5133 C CA . ASP A 1 658 ? -21.090 -15.047 8.211 1.00 93.00 658 ASP A CA 1
ATOM 5134 C C . ASP A 1 658 ? -21.417 -16.289 7.350 1.00 93.00 658 ASP A C 1
ATOM 5136 O O . ASP A 1 658 ? -22.227 -16.229 6.417 1.00 93.00 658 ASP A O 1
ATOM 5140 N N . ASP A 1 659 ? -20.731 -17.409 7.599 1.00 90.00 659 ASP A N 1
ATOM 5141 C CA . ASP A 1 659 ? -20.921 -18.661 6.854 1.00 90.00 659 ASP A CA 1
ATOM 5142 C C . ASP A 1 659 ? -22.102 -19.525 7.338 1.00 90.00 659 ASP A C 1
ATOM 5144 O O . ASP A 1 659 ? -22.378 -20.562 6.732 1.00 90.00 659 ASP A O 1
ATOM 5148 N N . GLN A 1 660 ? -22.839 -19.090 8.367 1.00 91.88 660 GLN A N 1
ATOM 5149 C CA . GLN A 1 660 ? -24.149 -19.648 8.731 1.00 91.88 660 GLN A CA 1
ATOM 5150 C C . GLN A 1 660 ? -25.314 -18.785 8.206 1.00 91.88 660 GLN A C 1
ATOM 5152 O O . GLN A 1 660 ? -26.453 -19.253 8.162 1.00 91.88 660 GLN A O 1
ATOM 5157 N N . GLY A 1 661 ? -25.032 -17.559 7.754 1.00 92.38 661 GLY A N 1
ATOM 5158 C CA . GLY A 1 661 ? -25.994 -16.626 7.168 1.00 92.38 661 GLY A CA 1
ATOM 5159 C C . GLY A 1 661 ? -26.490 -15.535 8.121 1.00 92.38 661 GLY A C 1
ATOM 5160 O O . GLY A 1 661 ? -27.425 -14.817 7.762 1.00 92.38 661 GLY A O 1
ATOM 5161 N N . ASN A 1 662 ? -25.896 -15.377 9.310 1.00 94.12 662 ASN A N 1
ATOM 5162 C CA . ASN A 1 662 ? -26.229 -14.262 10.201 1.00 94.12 662 ASN A CA 1
ATOM 5163 C C . ASN A 1 662 ? -25.657 -12.952 9.646 1.00 94.12 662 ASN A C 1
ATOM 5165 O O . ASN A 1 662 ? -24.644 -12.952 8.946 1.00 94.12 662 ASN A O 1
ATOM 5169 N N . VAL A 1 663 ? -26.298 -11.826 9.967 1.00 93.50 663 VAL A N 1
ATOM 5170 C CA . VAL A 1 663 ? -25.867 -10.499 9.500 1.00 93.50 663 VAL A CA 1
ATOM 5171 C C . VAL A 1 663 ? -24.563 -10.102 10.187 1.00 93.50 663 VAL A C 1
ATOM 5173 O O . VAL A 1 663 ? -24.516 -9.985 11.407 1.00 93.50 663 VAL A O 1
ATOM 5176 N N . PHE A 1 664 ? -23.541 -9.829 9.383 1.00 92.69 664 PHE A N 1
ATOM 5177 C CA . PHE A 1 664 ? -22.228 -9.365 9.816 1.00 92.69 664 PHE A CA 1
ATOM 5178 C C . PHE A 1 664 ? -22.101 -7.847 9.615 1.00 92.69 664 PHE A C 1
ATOM 5180 O O . PHE A 1 664 ? -22.441 -7.322 8.547 1.00 92.69 664 PHE A O 1
ATOM 5187 N N . LYS A 1 665 ? -21.585 -7.155 10.639 1.00 93.50 665 LYS A N 1
ATOM 5188 C CA . LYS A 1 665 ? -21.254 -5.720 10.624 1.00 93.50 665 LYS A CA 1
ATOM 5189 C C . LYS A 1 665 ? -19.921 -5.452 11.320 1.00 93.50 665 LYS A C 1
ATOM 5191 O O . LYS A 1 665 ? -19.716 -5.902 12.446 1.00 93.50 665 LYS A O 1
ATOM 5196 N N . ARG A 1 666 ? -19.045 -4.652 10.711 1.00 91.06 666 ARG A N 1
ATOM 5197 C CA . ARG A 1 666 ? -17.882 -4.034 11.381 1.00 91.06 666 ARG A CA 1
ATOM 5198 C C . ARG A 1 666 ? -17.730 -2.602 10.885 1.00 91.06 666 ARG A C 1
ATOM 5200 O O . ARG A 1 666 ? -17.878 -2.361 9.690 1.00 91.06 666 ARG A O 1
ATOM 5207 N N . THR A 1 667 ? -17.386 -1.678 11.774 1.00 90.19 667 THR A N 1
ATOM 5208 C CA . THR A 1 667 ? -17.312 -0.245 11.462 1.00 90.19 667 THR A CA 1
ATOM 5209 C C . THR A 1 667 ? -15.979 0.347 11.908 1.00 90.19 667 THR A C 1
ATOM 5211 O O . THR A 1 667 ? -15.421 -0.047 12.929 1.00 90.19 667 THR A O 1
ATOM 5214 N N . ARG A 1 668 ? -15.434 1.292 11.137 1.00 84.38 668 ARG A N 1
ATOM 5215 C CA . ARG A 1 668 ? -14.188 2.013 11.448 1.00 84.38 668 ARG A CA 1
ATOM 5216 C C . ARG A 1 668 ? -14.345 3.505 11.156 1.00 84.38 668 ARG A C 1
ATOM 5218 O O . ARG A 1 668 ? -15.124 3.887 10.287 1.00 84.38 668 ARG A O 1
ATOM 5225 N N . SER A 1 669 ? -13.594 4.349 11.866 1.00 80.69 669 SER A N 1
ATOM 5226 C CA . SER A 1 669 ? -13.463 5.766 11.502 1.00 80.69 669 SER A CA 1
ATOM 5227 C C . SER A 1 669 ? -12.713 5.886 10.172 1.00 80.69 669 SER A C 1
ATOM 5229 O O . SER A 1 669 ? -11.662 5.267 9.991 1.00 80.69 669 SER A O 1
ATOM 5231 N N . LEU A 1 670 ? -13.288 6.646 9.242 1.00 83.44 670 LEU A N 1
ATOM 5232 C CA . LEU A 1 670 ? -12.697 7.008 7.957 1.00 83.44 670 LEU A CA 1
ATOM 5233 C C . LEU A 1 670 ? -13.331 8.337 7.507 1.00 83.44 670 LEU A C 1
ATOM 5235 O O . LEU A 1 670 ? -14.358 8.329 6.819 1.00 83.44 670 LEU A O 1
ATOM 5239 N N . PRO A 1 671 ? -12.769 9.486 7.921 1.00 82.50 671 PRO A N 1
ATOM 5240 C CA . PRO A 1 671 ? -13.262 10.783 7.489 1.00 82.50 671 PRO A CA 1
ATOM 5241 C C . PRO A 1 671 ? -12.965 10.988 6.001 1.00 82.50 671 PRO A C 1
ATOM 5243 O O . PRO A 1 671 ? -11.808 11.061 5.593 1.00 82.50 671 PRO A O 1
ATOM 5246 N N . ILE A 1 672 ? -14.021 11.111 5.198 1.00 86.94 672 ILE A N 1
ATOM 5247 C CA . ILE A 1 672 ? -13.940 11.467 3.779 1.00 86.94 672 ILE A CA 1
ATOM 5248 C C . ILE A 1 672 ? -14.658 12.804 3.619 1.00 86.94 672 ILE A C 1
ATOM 5250 O O . ILE A 1 672 ? -15.865 12.897 3.838 1.00 86.94 672 ILE A O 1
ATOM 5254 N N . MET A 1 673 ? -13.921 13.851 3.247 1.00 86.12 673 MET A N 1
ATOM 5255 C CA . MET A 1 673 ? -14.444 15.212 3.086 1.00 86.12 673 MET A CA 1
ATOM 5256 C C . MET A 1 673 ? -14.311 15.636 1.618 1.00 86.12 673 MET A C 1
ATOM 5258 O O . MET A 1 673 ? -13.263 16.158 1.259 1.00 86.12 673 MET A O 1
ATOM 5262 N N . PRO A 1 674 ? -15.307 15.409 0.739 1.00 89.44 674 PRO A N 1
ATOM 5263 C CA . PRO A 1 674 ? -15.128 15.613 -0.699 1.00 89.44 674 PRO A CA 1
ATOM 5264 C C . PRO A 1 674 ? -14.922 17.091 -1.049 1.00 89.44 674 PRO A C 1
ATOM 5266 O O . PRO A 1 674 ? -15.700 17.945 -0.619 1.00 89.44 674 PRO A O 1
ATOM 5269 N N . VAL A 1 675 ? -13.885 17.394 -1.833 1.00 88.38 675 VAL A N 1
ATOM 5270 C CA . VAL A 1 675 ? -13.433 18.771 -2.095 1.00 88.38 675 VAL A CA 1
ATOM 5271 C C . VAL A 1 675 ? -13.688 19.232 -3.522 1.00 88.38 675 VAL A C 1
ATOM 5273 O O . VAL A 1 675 ? -13.788 18.437 -4.451 1.00 88.38 675 VAL A O 1
ATOM 5276 N N . SER A 1 676 ? -13.802 20.546 -3.690 1.00 87.88 676 SER A N 1
ATOM 5277 C CA . SER A 1 676 ? -14.213 21.201 -4.933 1.00 87.88 676 SER A CA 1
ATOM 5278 C C . SER A 1 676 ? -13.060 21.814 -5.730 1.00 87.88 676 SER A C 1
ATOM 5280 O O . SER A 1 676 ? -13.262 22.773 -6.468 1.00 87.88 676 SER A O 1
ATOM 5282 N N . VAL A 1 677 ? -11.839 21.313 -5.560 1.00 89.56 677 VAL A N 1
ATOM 5283 C CA . VAL A 1 677 ? -10.690 21.707 -6.382 1.00 89.56 677 VAL A CA 1
ATOM 5284 C C . VAL A 1 677 ? -9.946 20.473 -6.868 1.00 89.56 677 VAL A C 1
ATOM 5286 O O . VAL A 1 677 ? -10.041 19.417 -6.250 1.00 89.56 677 VAL A O 1
ATOM 5289 N N . GLN A 1 678 ? -9.199 20.608 -7.957 1.00 89.38 678 GLN A N 1
ATOM 5290 C CA . GLN A 1 678 ? -8.348 19.562 -8.511 1.00 89.38 678 GLN A CA 1
ATOM 5291 C C . GLN A 1 678 ? -6.972 20.135 -8.843 1.00 89.38 678 GLN A C 1
ATOM 5293 O O . GLN A 1 678 ? -6.840 20.942 -9.768 1.00 89.38 678 GLN A O 1
ATOM 5298 N N . LEU A 1 679 ? -5.955 19.717 -8.086 1.00 88.81 679 LEU A N 1
ATOM 5299 C CA . LEU A 1 679 ? -4.553 19.882 -8.466 1.00 88.81 679 LEU A CA 1
ATOM 5300 C C . LEU A 1 679 ? -4.213 18.930 -9.625 1.00 88.81 679 LEU A C 1
ATOM 5302 O O . LEU A 1 679 ? -4.682 17.794 -9.668 1.00 88.81 679 LEU A O 1
ATOM 5306 N N . ASN A 1 680 ? -3.391 19.400 -10.558 1.00 85.44 680 ASN A N 1
ATOM 5307 C CA . ASN A 1 680 ? -2.815 18.603 -11.634 1.00 85.44 680 ASN A CA 1
ATOM 5308 C C . ASN A 1 680 ? -1.413 19.139 -11.966 1.00 85.44 680 ASN A C 1
ATOM 5310 O O . ASN A 1 680 ? -1.278 20.236 -12.523 1.00 85.44 680 ASN A O 1
ATOM 5314 N N . ILE A 1 681 ? -0.374 18.382 -11.602 1.00 84.38 681 ILE A N 1
ATOM 5315 C CA . ILE A 1 681 ? 1.030 18.694 -11.910 1.00 84.38 681 ILE A CA 1
ATOM 5316 C C . ILE A 1 681 ? 1.366 18.212 -13.326 1.00 84.38 681 ILE A C 1
ATOM 5318 O O . ILE A 1 681 ? 1.149 17.051 -13.668 1.00 84.38 681 ILE A O 1
ATOM 5322 N N . ILE A 1 682 ? 1.935 19.096 -14.148 1.00 79.56 682 ILE A N 1
ATOM 5323 C CA . ILE A 1 682 ? 2.332 18.773 -15.521 1.00 79.56 682 ILE A CA 1
ATOM 5324 C C . ILE A 1 682 ? 3.667 18.006 -15.472 1.00 79.56 682 ILE A C 1
ATOM 5326 O O . ILE A 1 682 ? 4.639 18.530 -14.920 1.00 79.56 682 ILE A O 1
ATOM 5330 N N . PRO A 1 683 ? 3.751 16.780 -16.026 1.00 64.44 683 PRO A N 1
ATOM 5331 C CA . PRO A 1 683 ? 4.979 15.994 -15.995 1.00 64.44 683 PRO A CA 1
ATOM 5332 C C . PRO A 1 683 ? 6.072 16.633 -16.859 1.00 64.44 683 PRO A C 1
ATOM 5334 O O . PRO A 1 683 ? 5.809 17.118 -17.961 1.00 64.44 683 PRO A O 1
ATOM 5337 N N . ILE A 1 684 ? 7.315 16.586 -16.375 1.00 66.62 684 ILE A N 1
ATOM 5338 C CA . ILE A 1 684 ? 8.495 16.935 -17.173 1.00 66.62 684 ILE A CA 1
ATOM 5339 C C . ILE A 1 684 ? 8.972 15.716 -17.976 1.00 66.62 684 ILE A C 1
ATOM 5341 O O . ILE A 1 684 ? 8.775 14.569 -17.568 1.00 66.62 684 ILE A O 1
ATOM 5345 N N . LEU A 1 685 ? 9.609 15.959 -19.122 1.00 55.69 685 LEU A N 1
ATOM 5346 C CA . LEU A 1 685 ? 10.214 14.908 -19.940 1.00 55.69 685 LEU A CA 1
ATOM 5347 C C . LEU A 1 685 ? 11.699 14.767 -19.583 1.00 55.69 685 LEU A C 1
ATOM 5349 O O . LEU A 1 685 ? 12.470 15.700 -19.792 1.00 55.69 685 LEU A O 1
ATOM 5353 N N . GLY A 1 686 ? 12.085 13.590 -19.084 1.00 58.91 686 GLY A N 1
ATOM 5354 C CA . GLY A 1 686 ? 13.446 13.293 -18.635 1.00 58.91 686 GLY A CA 1
ATOM 5355 C C . GLY A 1 686 ? 13.735 13.701 -17.186 1.00 58.91 686 GLY A C 1
ATOM 5356 O O . GLY A 1 686 ? 12.844 14.097 -16.434 1.00 58.91 686 GLY A O 1
ATOM 5357 N N . ASP A 1 687 ? 15.003 13.563 -16.808 1.00 66.19 687 ASP A N 1
ATOM 5358 C CA . ASP A 1 687 ? 15.520 13.865 -15.471 1.00 66.19 687 ASP A CA 1
ATOM 5359 C C . ASP A 1 687 ? 15.771 15.380 -15.304 1.00 66.19 687 ASP A C 1
ATOM 5361 O O . ASP A 1 687 ? 16.160 16.070 -16.250 1.00 66.19 687 ASP A O 1
ATOM 5365 N N . LEU A 1 688 ? 15.633 15.902 -14.079 1.00 76.31 688 LEU A N 1
ATOM 5366 C CA . LEU A 1 688 ? 16.142 17.234 -13.738 1.00 76.31 688 LEU A CA 1
ATOM 5367 C C . LEU A 1 688 ? 17.669 17.256 -13.876 1.00 76.31 688 LEU A C 1
ATOM 5369 O O . LEU A 1 688 ? 18.346 16.263 -13.604 1.00 76.31 688 LEU A O 1
ATOM 5373 N N . ARG A 1 689 ? 18.231 18.403 -14.255 1.00 75.38 689 ARG A N 1
ATOM 5374 C CA . ARG A 1 689 ? 19.676 18.561 -14.447 1.00 75.38 689 ARG A CA 1
ATOM 5375 C C . ARG A 1 689 ? 20.364 19.159 -13.226 1.00 75.38 689 ARG A C 1
ATOM 5377 O O . ARG A 1 689 ? 19.894 20.132 -12.641 1.00 75.38 689 ARG A O 1
ATOM 5384 N N . LEU A 1 690 ? 21.510 18.591 -12.866 1.00 78.94 690 LEU A N 1
ATOM 5385 C CA . LEU A 1 690 ? 22.350 19.064 -11.772 1.00 78.94 690 LEU A CA 1
ATOM 5386 C C . LEU A 1 690 ? 22.842 20.507 -12.017 1.00 78.94 690 LEU A C 1
ATOM 5388 O O . LEU A 1 690 ? 23.444 20.800 -13.046 1.00 78.94 690 LEU A O 1
ATOM 5392 N N . TYR A 1 691 ? 22.608 21.394 -11.046 1.00 79.31 691 TYR A N 1
ATOM 5393 C CA . TYR A 1 691 ? 22.913 22.834 -11.063 1.00 79.31 691 TYR A CA 1
ATOM 5394 C C . TYR A 1 691 ? 22.181 23.690 -12.121 1.00 79.31 691 TYR A C 1
ATOM 5396 O O . TYR A 1 691 ? 22.418 24.897 -12.178 1.00 79.31 691 TYR A O 1
ATOM 5404 N N . GLU A 1 692 ? 21.249 23.131 -12.900 1.00 80.50 692 GLU A N 1
ATOM 5405 C CA . GLU A 1 692 ? 20.396 23.885 -13.831 1.00 80.50 692 GLU A CA 1
ATOM 5406 C C . GLU A 1 692 ? 18.993 24.114 -13.246 1.00 80.50 692 GLU A C 1
ATOM 5408 O O . GLU A 1 692 ? 18.378 23.219 -12.667 1.00 80.50 692 GLU A O 1
ATOM 5413 N N . THR A 1 693 ? 18.457 25.328 -13.402 1.00 86.19 693 THR A N 1
ATOM 5414 C CA . THR A 1 693 ? 17.103 25.661 -12.937 1.00 86.19 693 THR A CA 1
ATOM 5415 C C . THR A 1 693 ? 16.058 25.188 -13.942 1.00 86.19 693 THR A C 1
ATOM 5417 O O . THR A 1 693 ? 16.032 25.655 -15.078 1.00 86.19 693 THR A O 1
ATOM 5420 N N . SER A 1 694 ? 15.161 24.312 -13.499 1.00 84.81 694 SER A N 1
ATOM 5421 C CA . SER A 1 694 ? 14.046 23.781 -14.287 1.00 84.81 694 SER A CA 1
ATOM 5422 C C . SER A 1 694 ? 12.704 24.358 -13.831 1.00 84.81 694 SER A C 1
ATOM 5424 O O . SER A 1 694 ? 12.516 24.665 -12.651 1.00 84.81 694 SER A O 1
ATOM 5426 N N . ASN A 1 695 ? 11.753 24.461 -14.762 1.00 89.81 695 ASN A N 1
ATOM 5427 C CA . ASN A 1 695 ? 10.400 24.952 -14.503 1.00 89.81 695 ASN A CA 1
ATOM 5428 C C . ASN A 1 695 ? 9.442 23.764 -14.373 1.00 89.81 695 ASN A C 1
ATOM 5430 O O . ASN A 1 695 ? 9.197 23.067 -15.355 1.00 89.81 695 ASN A O 1
ATOM 5434 N N . ILE A 1 696 ? 8.860 23.562 -13.193 1.00 88.44 696 ILE A N 1
ATOM 5435 C CA . ILE A 1 696 ? 7.805 22.566 -12.977 1.00 88.44 696 ILE A CA 1
ATOM 5436 C C . ILE A 1 696 ? 6.468 23.304 -12.947 1.00 88.44 696 ILE A C 1
ATOM 5438 O O . ILE A 1 696 ? 6.238 24.173 -12.103 1.00 88.44 696 ILE A O 1
ATOM 5442 N N . SER A 1 697 ? 5.604 22.997 -13.910 1.00 90.06 697 SER A N 1
ATOM 5443 C CA . SER A 1 697 ? 4.307 23.652 -14.092 1.00 90.06 697 SER A CA 1
ATOM 5444 C C . SER A 1 697 ? 3.178 22.824 -13.487 1.00 90.06 697 SER A C 1
ATOM 5446 O O . SER A 1 697 ? 3.213 21.596 -13.500 1.00 90.06 697 SER A O 1
ATOM 5448 N N . PHE A 1 698 ? 2.151 23.490 -12.976 1.00 92.31 698 PHE A N 1
ATOM 5449 C CA . PHE A 1 698 ? 0.970 22.840 -12.420 1.00 92.31 698 PHE A CA 1
ATOM 5450 C C . PHE A 1 698 ? -0.280 23.693 -12.643 1.00 92.31 698 PHE A C 1
ATOM 5452 O O . PHE A 1 698 ? -0.211 24.883 -12.955 1.00 92.31 698 PHE A O 1
ATOM 5459 N N . SER A 1 699 ? -1.433 23.068 -12.453 1.00 92.94 699 SER A N 1
ATOM 5460 C CA . SER A 1 699 ? -2.747 23.693 -12.567 1.00 92.94 699 SER A CA 1
ATOM 5461 C C . SER A 1 699 ? -3.604 23.354 -11.348 1.00 92.94 699 SER A C 1
ATOM 5463 O O . SER A 1 699 ? -3.516 22.243 -10.828 1.00 92.94 699 SER A O 1
ATOM 5465 N N . LEU A 1 700 ? -4.415 24.306 -10.886 1.00 93.75 700 LEU A N 1
ATOM 5466 C CA . LEU A 1 700 ? -5.454 24.098 -9.875 1.00 93.75 700 LEU A CA 1
ATOM 5467 C C . LEU A 1 700 ? -6.792 24.536 -10.479 1.00 93.75 700 LEU A C 1
ATOM 5469 O O . LEU A 1 700 ? -6.966 25.706 -10.810 1.00 93.75 700 LEU A O 1
ATOM 5473 N N . THR A 1 701 ? -7.721 23.597 -10.636 1.00 92.56 701 THR A N 1
ATOM 5474 C CA . THR A 1 701 ? -9.064 23.850 -11.187 1.00 92.56 701 THR A CA 1
ATOM 5475 C C . THR A 1 701 ? -10.089 23.890 -10.061 1.00 92.56 701 THR A C 1
ATOM 5477 O O . THR A 1 701 ? -10.060 23.002 -9.211 1.00 92.56 701 THR A O 1
ATOM 5480 N N . ASN A 1 702 ? -11.014 24.852 -10.051 1.00 92.38 702 ASN A N 1
ATOM 5481 C CA . ASN A 1 702 ? -12.177 24.818 -9.155 1.00 92.38 702 ASN A CA 1
ATOM 5482 C C . ASN A 1 702 ? -13.323 24.037 -9.818 1.00 92.38 702 ASN A C 1
ATOM 5484 O O . ASN A 1 702 ? -13.936 24.498 -10.779 1.00 92.38 702 ASN A O 1
ATOM 5488 N N . THR A 1 703 ? -13.604 22.842 -9.298 1.00 88.94 703 THR A N 1
ATOM 5489 C CA . THR A 1 703 ? -14.657 21.931 -9.777 1.00 88.94 703 THR A CA 1
ATOM 5490 C C . THR A 1 703 ? -15.997 22.134 -9.058 1.00 88.94 703 THR A C 1
ATOM 5492 O O . THR A 1 703 ? -16.952 21.400 -9.309 1.00 88.94 703 THR A O 1
ATOM 5495 N N . GLY A 1 704 ? -16.084 23.108 -8.145 1.00 85.88 704 GLY A N 1
ATOM 5496 C CA . GLY A 1 704 ? -17.283 23.426 -7.375 1.00 85.88 704 GLY A CA 1
ATOM 5497 C C . GLY A 1 704 ? -18.167 24.511 -7.969 1.00 85.88 704 GLY A C 1
ATOM 5498 O O . GLY A 1 704 ? -17.784 25.272 -8.851 1.00 85.88 704 GLY A O 1
ATOM 5499 N N . ASP A 1 705 ? -19.355 24.623 -7.381 1.00 87.94 705 ASP A N 1
ATOM 5500 C CA . ASP A 1 705 ? -20.417 25.567 -7.740 1.00 87.94 705 ASP A CA 1
ATOM 5501 C C . ASP A 1 705 ? -20.198 26.992 -7.166 1.00 87.94 705 ASP A C 1
ATOM 5503 O O . ASP A 1 705 ? -21.068 27.857 -7.274 1.00 87.94 705 ASP A O 1
ATOM 5507 N N . SER A 1 706 ? -19.064 27.239 -6.497 1.00 88.81 706 SER A N 1
ATOM 5508 C CA . SER A 1 706 ? -18.780 28.450 -5.713 1.00 88.81 706 SER A CA 1
ATOM 5509 C C . SER A 1 706 ? -17.301 28.836 -5.753 1.00 88.81 706 SER A C 1
ATOM 5511 O O . SER A 1 706 ? -16.444 27.957 -5.800 1.00 88.81 706 SER A O 1
ATOM 5513 N N . SER A 1 707 ? -17.009 30.135 -5.655 1.00 90.75 707 SER A N 1
ATOM 5514 C CA . SER A 1 707 ? -15.640 30.666 -5.567 1.00 90.75 707 SER A CA 1
ATOM 5515 C C . SER A 1 707 ? -14.889 30.175 -4.320 1.00 90.75 707 SER A C 1
ATOM 5517 O O . SER A 1 707 ? -15.516 29.947 -3.279 1.00 90.75 707 SER A O 1
ATOM 5519 N N . VAL A 1 708 ? -13.565 30.003 -4.413 1.00 91.06 708 VAL A N 1
ATOM 5520 C CA . VAL A 1 708 ? -12.706 29.526 -3.311 1.00 91.06 708 VAL A CA 1
ATOM 5521 C C . VAL A 1 708 ? -11.374 30.281 -3.224 1.00 91.06 708 VAL A C 1
ATOM 5523 O O . VAL A 1 708 ? -10.659 30.413 -4.213 1.00 91.06 708 VAL A O 1
ATOM 5526 N N . GLU A 1 709 ? -11.000 30.705 -2.013 1.00 93.00 709 GLU A N 1
ATOM 5527 C CA . GLU A 1 709 ? -9.653 31.206 -1.699 1.00 93.00 709 GLU A CA 1
ATOM 5528 C C . GLU A 1 709 ? -8.717 30.036 -1.370 1.00 93.00 709 GLU A C 1
ATOM 5530 O O . GLU A 1 709 ? -9.020 29.214 -0.495 1.00 93.00 709 GLU A O 1
ATOM 5535 N N . PHE A 1 710 ? -7.573 29.967 -2.054 1.00 92.94 710 PHE A N 1
ATOM 5536 C CA . PHE A 1 710 ? -6.615 28.866 -1.972 1.00 92.94 710 PHE A CA 1
ATOM 5537 C C . PHE A 1 710 ? -5.211 29.304 -1.528 1.00 92.94 710 PHE A C 1
ATOM 5539 O O . PHE A 1 710 ? -4.750 30.422 -1.764 1.00 92.94 710 PHE A O 1
ATOM 5546 N N . ASN A 1 711 ? -4.486 28.352 -0.942 1.00 92.50 711 ASN A N 1
ATOM 5547 C CA . ASN A 1 711 ? -3.059 28.415 -0.653 1.00 92.50 711 ASN A CA 1
ATOM 5548 C C . ASN A 1 711 ? -2.407 27.101 -1.110 1.00 92.50 711 ASN A C 1
ATOM 5550 O O . ASN A 1 711 ? -2.819 26.025 -0.685 1.00 92.50 711 ASN A O 1
ATOM 5554 N N . ILE A 1 712 ? -1.406 27.189 -1.983 1.00 93.00 712 ILE A N 1
ATOM 5555 C CA . ILE A 1 712 ? -0.584 26.065 -2.438 1.00 93.00 712 ILE A CA 1
ATOM 5556 C C . ILE A 1 712 ? 0.815 26.280 -1.871 1.00 93.00 712 ILE A C 1
ATOM 5558 O O . ILE A 1 712 ? 1.529 27.181 -2.313 1.00 93.00 712 ILE A O 1
ATOM 5562 N N . ALA A 1 713 ? 1.205 25.461 -0.899 1.00 92.19 713 ALA A N 1
ATOM 5563 C CA . ALA A 1 713 ? 2.584 25.380 -0.428 1.00 92.19 713 ALA A CA 1
ATOM 5564 C C . ALA A 1 713 ? 3.313 24.266 -1.190 1.00 92.19 713 ALA A C 1
ATOM 5566 O O . ALA A 1 713 ? 2.777 23.170 -1.356 1.00 92.19 713 ALA A O 1
ATOM 5567 N N . ILE A 1 714 ? 4.517 24.551 -1.674 1.00 93.75 714 ILE A N 1
ATOM 5568 C CA . ILE A 1 714 ? 5.356 23.624 -2.433 1.00 93.75 714 ILE A CA 1
ATOM 5569 C C . ILE A 1 714 ? 6.679 23.507 -1.687 1.00 93.75 714 ILE A C 1
ATOM 5571 O O . ILE A 1 714 ? 7.395 24.498 -1.541 1.00 93.75 714 ILE A O 1
ATOM 5575 N N . SER A 1 715 ? 7.002 22.300 -1.231 1.00 89.69 715 SER A N 1
ATOM 5576 C CA . SER A 1 715 ? 8.173 22.022 -0.399 1.00 89.69 715 SER A CA 1
ATOM 5577 C C . SER A 1 715 ? 9.052 20.931 -0.999 1.00 89.69 715 SER A C 1
ATOM 5579 O O . SER A 1 715 ? 8.548 19.935 -1.520 1.00 89.69 715 SER A O 1
ATOM 5581 N N . ASP A 1 716 ? 10.368 21.073 -0.848 1.00 81.00 716 ASP A N 1
ATOM 5582 C CA . ASP A 1 716 ? 11.356 20.024 -1.142 1.00 81.00 716 ASP A CA 1
ATOM 5583 C C . ASP A 1 716 ? 11.339 18.856 -0.128 1.00 81.00 716 ASP A C 1
ATOM 5585 O O . ASP A 1 716 ? 11.993 17.833 -0.330 1.00 81.00 716 ASP A O 1
ATOM 5589 N N . GLY A 1 717 ? 10.550 18.978 0.945 1.00 72.06 717 GLY A N 1
ATOM 5590 C CA . GLY A 1 717 ? 10.515 18.058 2.082 1.00 72.06 717 GLY A CA 1
ATOM 5591 C C . GLY A 1 717 ? 11.323 18.536 3.294 1.00 72.06 717 GLY A C 1
ATOM 5592 O O . GLY A 1 717 ? 11.361 17.828 4.300 1.00 72.06 717 GLY A O 1
ATOM 5593 N N . HIS A 1 718 ? 11.966 19.705 3.223 1.00 72.69 718 HIS A N 1
ATOM 5594 C CA . HIS A 1 718 ? 12.700 20.347 4.320 1.00 72.69 718 HIS A CA 1
ATOM 5595 C C . HIS A 1 718 ? 12.243 21.798 4.553 1.00 72.69 718 HIS A C 1
ATOM 5597 O O . HIS A 1 718 ? 12.127 22.226 5.701 1.00 72.69 718 HIS A O 1
ATOM 5603 N N . VAL A 1 719 ? 11.956 22.550 3.485 1.00 80.56 719 VAL A N 1
ATOM 5604 C CA . VAL A 1 719 ? 11.460 23.937 3.514 1.00 80.56 719 VAL A CA 1
ATOM 5605 C C . VAL A 1 719 ? 10.389 24.167 2.445 1.00 80.56 719 VAL A C 1
ATOM 5607 O O . VAL A 1 719 ? 10.331 23.449 1.448 1.00 80.56 719 VAL A O 1
ATOM 5610 N N . ASP A 1 720 ? 9.537 25.178 2.622 1.00 84.62 720 ASP A N 1
ATOM 5611 C CA . ASP A 1 720 ? 8.665 25.661 1.544 1.00 84.62 720 ASP A CA 1
ATOM 5612 C C . ASP A 1 720 ? 9.510 26.448 0.527 1.00 84.62 720 ASP A C 1
ATOM 5614 O O . ASP A 1 720 ? 10.020 27.529 0.828 1.00 84.62 720 ASP A O 1
ATOM 5618 N N . ILE A 1 721 ? 9.660 25.909 -0.686 1.00 88.94 721 ILE A N 1
ATOM 5619 C CA . ILE A 1 721 ? 10.402 26.540 -1.791 1.00 88.94 721 ILE A CA 1
ATOM 5620 C C . ILE A 1 721 ? 9.535 27.524 -2.591 1.00 88.94 721 ILE A C 1
ATOM 5622 O O . ILE A 1 721 ? 10.053 28.404 -3.278 1.00 88.94 721 ILE A O 1
ATOM 5626 N N . SER A 1 722 ? 8.208 27.394 -2.513 1.00 90.56 722 SER A N 1
ATOM 5627 C CA . SER A 1 722 ? 7.250 28.336 -3.093 1.00 90.56 722 SER A CA 1
ATOM 5628 C C . SER A 1 722 ? 5.917 28.259 -2.352 1.00 90.56 722 SER A C 1
ATOM 5630 O O . SER A 1 722 ? 5.460 27.172 -2.009 1.00 90.56 722 SER A O 1
ATOM 5632 N N . VAL A 1 723 ? 5.271 29.404 -2.135 1.00 90.75 723 VAL A N 1
ATOM 5633 C CA . VAL A 1 723 ? 3.896 29.481 -1.625 1.00 90.75 723 VAL A CA 1
ATOM 5634 C C . VAL A 1 723 ? 3.108 30.405 -2.545 1.00 90.75 723 VAL A C 1
ATOM 5636 O O . VAL A 1 723 ? 3.543 31.524 -2.816 1.00 90.75 723 VAL A O 1
ATOM 5639 N N . GLN A 1 724 ? 1.975 29.926 -3.055 1.00 93.44 724 GLN A N 1
ATOM 5640 C CA . GLN A 1 724 ? 1.156 30.615 -4.056 1.00 93.44 724 GLN A CA 1
ATOM 5641 C C . GLN A 1 724 ? -0.293 30.685 -3.559 1.00 93.44 724 GLN A C 1
ATOM 5643 O O . GLN A 1 724 ? -0.823 29.707 -3.037 1.00 93.44 724 GLN A O 1
ATOM 5648 N N . THR A 1 725 ? -0.928 31.851 -3.671 1.00 93.88 725 THR A N 1
ATOM 5649 C CA . THR A 1 725 ? -2.260 32.129 -3.105 1.00 93.88 725 THR A CA 1
ATOM 5650 C C . THR A 1 725 ? -3.115 32.923 -4.075 1.00 93.88 725 THR A C 1
ATOM 5652 O O . THR A 1 725 ? -2.592 33.797 -4.770 1.00 93.88 725 THR A O 1
ATOM 5655 N N . GLY A 1 726 ? -4.423 32.696 -4.050 1.00 93.00 726 GLY A N 1
ATOM 5656 C CA . GLY A 1 726 ? -5.384 33.492 -4.802 1.00 93.00 726 GLY A CA 1
ATOM 5657 C C . GLY A 1 726 ? -6.811 32.976 -4.666 1.00 93.00 726 GLY A C 1
ATOM 5658 O O . GLY A 1 726 ? -7.069 32.013 -3.947 1.00 93.00 726 GLY A O 1
ATOM 5659 N N . SER A 1 727 ? -7.702 33.610 -5.420 1.00 93.12 727 SER A N 1
ATOM 5660 C CA . SER A 1 727 ? -9.101 33.218 -5.569 1.00 93.12 727 SER A CA 1
ATOM 5661 C C . SER A 1 727 ? -9.298 32.417 -6.858 1.00 93.12 727 SER A C 1
ATOM 5663 O O . SER A 1 727 ? -8.525 32.576 -7.808 1.00 93.12 727 SER A O 1
ATOM 5665 N N . LEU A 1 728 ? -10.328 31.576 -6.899 1.00 93.69 728 LEU A N 1
ATOM 5666 C CA . LEU A 1 728 ? -10.758 30.821 -8.077 1.00 93.69 728 LEU A CA 1
ATOM 5667 C C . LEU A 1 728 ? -12.283 30.768 -8.144 1.00 93.69 728 LEU A C 1
ATOM 5669 O O . LEU A 1 728 ? -12.902 30.094 -7.315 1.00 93.69 728 LEU A O 1
ATOM 5673 N N . ASP A 1 729 ? -12.890 31.389 -9.158 1.00 94.06 729 ASP A N 1
ATOM 5674 C CA . ASP A 1 729 ? -14.328 31.249 -9.400 1.00 94.06 729 ASP A CA 1
ATOM 5675 C C . ASP A 1 729 ? -14.687 29.846 -9.937 1.00 94.06 729 ASP A C 1
ATOM 5677 O O . ASP A 1 729 ? -13.832 29.038 -10.309 1.00 94.06 729 ASP A O 1
ATOM 5681 N N . SER A 1 730 ? -15.983 29.521 -9.928 1.00 91.56 730 SER A N 1
ATOM 5682 C CA . SER A 1 730 ? -16.505 28.218 -10.364 1.00 91.56 730 SER A CA 1
ATOM 5683 C C . SER A 1 730 ? -16.092 27.900 -11.809 1.00 91.56 730 SER A C 1
ATOM 5685 O O . SER A 1 730 ? -16.414 28.647 -12.734 1.00 91.56 730 SER A O 1
ATOM 5687 N N . GLY A 1 731 ? -15.388 26.781 -12.008 1.00 88.88 731 GLY A N 1
ATOM 5688 C CA . GLY A 1 731 ? -14.887 26.343 -13.313 1.00 88.88 731 GLY A CA 1
ATOM 5689 C C . GLY A 1 731 ? -13.607 27.034 -13.801 1.00 88.88 731 GLY A C 1
ATOM 5690 O O . GLY A 1 731 ? -13.163 26.740 -14.912 1.00 88.88 731 GLY A O 1
ATOM 5691 N N . GLU A 1 732 ? -12.999 27.933 -13.019 1.00 93.62 732 GLU A N 1
ATOM 5692 C CA . GLU A 1 732 ? -11.721 28.554 -13.384 1.00 93.62 732 GLU A CA 1
ATOM 5693 C C . GLU A 1 732 ? -10.512 27.630 -13.150 1.00 93.62 732 GLU A C 1
ATOM 5695 O O . GLU A 1 732 ? -10.556 26.682 -12.359 1.00 93.62 732 GLU A O 1
ATOM 5700 N N . ILE A 1 733 ? -9.407 27.935 -13.845 1.00 93.25 733 ILE A N 1
ATOM 5701 C CA . ILE A 1 733 ? -8.136 27.202 -13.777 1.00 93.25 733 ILE A CA 1
ATOM 5702 C C . ILE A 1 733 ? -6.993 28.179 -13.483 1.00 93.25 733 ILE A C 1
ATOM 5704 O O . ILE A 1 733 ? -6.602 28.982 -14.334 1.00 93.25 733 ILE A O 1
ATOM 5708 N N . TYR A 1 734 ? -6.400 28.058 -12.299 1.00 94.81 734 TYR A N 1
ATOM 5709 C CA . TYR A 1 734 ? -5.155 28.727 -11.945 1.00 94.81 734 TYR A CA 1
ATOM 5710 C C . TYR A 1 734 ? -3.983 27.929 -12.514 1.00 94.81 734 TYR A C 1
ATOM 5712 O O . TYR A 1 734 ? -3.942 26.707 -12.383 1.00 94.81 734 TYR A O 1
ATOM 5720 N N . ASN A 1 735 ? -3.017 28.609 -13.131 1.00 94.25 735 ASN A N 1
ATOM 5721 C CA . ASN A 1 735 ? -1.814 27.988 -13.680 1.00 94.25 735 ASN A CA 1
ATOM 5722 C C . ASN A 1 735 ? -0.593 28.554 -12.953 1.00 94.25 735 ASN A C 1
ATOM 5724 O O . ASN A 1 735 ? -0.360 29.762 -12.988 1.00 94.25 735 ASN A O 1
ATOM 5728 N N . GLY A 1 736 ? 0.167 27.678 -12.299 1.00 92.25 736 GLY A N 1
ATOM 5729 C CA . GLY A 1 736 ? 1.335 28.028 -11.500 1.00 92.25 736 GLY A CA 1
ATOM 5730 C C . GLY A 1 736 ? 2.610 27.359 -12.009 1.00 92.25 736 GLY A C 1
ATOM 5731 O O . GLY A 1 736 ? 2.585 26.373 -12.750 1.00 92.25 736 GLY A O 1
ATOM 5732 N N . VAL A 1 737 ? 3.751 27.917 -11.611 1.00 92.31 737 VAL A N 1
ATOM 5733 C CA . VAL A 1 737 ? 5.084 27.380 -11.910 1.00 92.31 737 VAL A CA 1
ATOM 5734 C C . VAL A 1 737 ? 5.933 27.460 -10.647 1.00 92.31 737 VAL A C 1
ATOM 5736 O O . VAL A 1 737 ? 5.863 28.448 -9.915 1.00 92.31 737 VAL A O 1
ATOM 5739 N N . VAL A 1 738 ? 6.746 26.435 -10.400 1.00 92.88 738 VAL A N 1
ATOM 5740 C CA . VAL A 1 738 ? 7.820 26.449 -9.404 1.00 92.88 738 VAL A CA 1
ATOM 5741 C C . VAL A 1 738 ? 9.168 26.251 -10.099 1.00 92.88 738 VAL A C 1
ATOM 5743 O O . VAL A 1 738 ? 9.292 25.461 -11.035 1.00 92.88 738 VAL A O 1
ATOM 5746 N N . MET A 1 739 ? 10.170 27.012 -9.659 1.00 90.62 739 MET A N 1
ATOM 5747 C CA . MET A 1 739 ? 11.538 26.970 -10.178 1.00 90.62 739 MET A CA 1
ATOM 5748 C C . MET A 1 739 ? 12.375 26.080 -9.257 1.00 90.62 739 MET A C 1
ATOM 5750 O O . MET A 1 739 ? 12.369 26.300 -8.047 1.00 90.62 739 MET A O 1
ATOM 5754 N N . VAL A 1 740 ? 13.084 25.090 -9.801 1.00 90.19 740 VAL A N 1
ATOM 5755 C CA . VAL A 1 740 ? 13.836 24.105 -9.003 1.00 90.19 740 VAL A CA 1
ATOM 5756 C C . VAL A 1 740 ? 15.233 23.905 -9.578 1.00 90.19 740 VAL A C 1
ATOM 5758 O O . VAL A 1 740 ? 15.376 23.630 -10.766 1.00 90.19 740 VAL A O 1
ATOM 5761 N N . THR A 1 741 ? 16.257 24.024 -8.729 1.00 89.19 741 THR A N 1
ATOM 5762 C CA . THR A 1 741 ? 17.678 23.918 -9.102 1.00 89.19 741 THR A CA 1
ATOM 5763 C C . THR A 1 741 ? 18.349 22.838 -8.243 1.00 89.19 741 THR A C 1
ATOM 5765 O O . THR A 1 741 ? 18.731 23.124 -7.106 1.00 89.19 741 THR A O 1
ATOM 5768 N N . PRO A 1 742 ? 18.485 21.591 -8.729 1.00 85.06 742 PRO A N 1
ATOM 5769 C CA . PRO A 1 742 ? 19.101 20.515 -7.959 1.00 85.06 742 PRO A CA 1
ATOM 5770 C C . PRO A 1 742 ? 20.574 20.784 -7.640 1.00 85.06 742 PRO A C 1
ATOM 5772 O O . PRO A 1 742 ? 21.342 21.195 -8.510 1.00 85.06 742 PRO A O 1
ATOM 5775 N N . THR A 1 743 ? 20.997 20.494 -6.409 1.00 83.69 743 THR A N 1
ATOM 5776 C CA . THR A 1 743 ? 22.384 20.703 -5.945 1.00 83.69 743 THR A CA 1
ATOM 5777 C C . THR A 1 743 ? 23.174 19.408 -5.717 1.00 83.69 743 THR A C 1
ATOM 5779 O O . THR A 1 743 ? 24.378 19.460 -5.458 1.00 83.69 743 THR A O 1
ATOM 5782 N N . SER A 1 744 ? 22.526 18.245 -5.844 1.00 80.31 744 SER A N 1
ATOM 5783 C CA . SER A 1 744 ? 23.148 16.918 -5.763 1.00 80.31 744 SER A CA 1
ATOM 5784 C C . SER A 1 744 ? 22.478 15.935 -6.730 1.00 80.31 744 SER A C 1
ATOM 5786 O O . SER A 1 744 ? 21.367 16.184 -7.185 1.00 80.31 744 SER A O 1
ATOM 5788 N N . LEU A 1 745 ? 23.130 14.801 -7.010 1.00 64.75 745 LEU A N 1
ATOM 5789 C CA . LEU A 1 745 ? 22.591 13.707 -7.839 1.00 64.75 745 LEU A CA 1
ATOM 5790 C C . LEU A 1 745 ? 21.519 12.848 -7.133 1.00 64.75 745 LEU A C 1
ATOM 5792 O O . LEU A 1 745 ? 21.127 11.803 -7.649 1.00 64.75 745 LEU A O 1
ATOM 5796 N N . GLN A 1 746 ? 21.064 13.234 -5.940 1.00 70.56 746 GLN A N 1
ATOM 5797 C CA . GLN A 1 746 ? 19.951 12.555 -5.279 1.00 70.56 746 GLN A CA 1
ATOM 5798 C C . GLN A 1 746 ? 18.626 12.964 -5.932 1.00 70.56 746 GLN A C 1
ATOM 5800 O O . GLN A 1 746 ? 18.454 14.113 -6.330 1.00 70.56 746 GLN A O 1
ATOM 5805 N N . THR A 1 747 ? 17.676 12.030 -6.021 1.00 68.25 747 THR A N 1
ATOM 5806 C CA . THR A 1 747 ? 16.316 12.286 -6.516 1.00 68.25 747 THR A CA 1
ATOM 5807 C C . THR A 1 747 ? 15.687 13.468 -5.777 1.00 68.25 747 THR A C 1
ATOM 5809 O O . THR A 1 747 ? 15.446 13.386 -4.572 1.00 68.25 747 THR A O 1
ATOM 5812 N N . GLN A 1 748 ? 15.377 14.546 -6.496 1.00 81.06 748 GLN A N 1
ATOM 5813 C CA . GLN A 1 748 ? 14.695 15.695 -5.924 1.00 81.06 748 GLN A CA 1
ATOM 5814 C C . GLN A 1 748 ? 13.252 15.301 -5.621 1.00 81.06 748 GLN A C 1
ATOM 5816 O O . GLN A 1 748 ? 12.493 14.896 -6.505 1.00 81.06 748 GLN A O 1
ATOM 5821 N N . LEU A 1 749 ? 12.864 15.436 -4.360 1.00 83.69 749 LEU A N 1
ATOM 5822 C CA . LEU A 1 749 ? 11.482 15.292 -3.942 1.00 83.69 749 LEU A CA 1
ATOM 5823 C C . LEU A 1 749 ? 10.796 16.659 -3.961 1.00 83.69 749 LEU A C 1
ATOM 5825 O O . LEU A 1 749 ? 11.404 17.642 -3.549 1.00 83.69 749 LEU A O 1
ATOM 5829 N N . LEU A 1 750 ? 9.538 16.712 -4.402 1.00 87.81 750 LEU A N 1
ATOM 5830 C CA . LEU A 1 750 ? 8.638 17.842 -4.181 1.00 87.81 750 LEU A CA 1
ATOM 5831 C C . LEU A 1 750 ? 7.293 17.353 -3.639 1.00 87.81 750 LEU A C 1
ATOM 5833 O O . LEU A 1 750 ? 6.742 16.346 -4.092 1.00 87.81 750 LEU A O 1
ATOM 5837 N N . ASN A 1 751 ? 6.748 18.108 -2.694 1.00 88.25 751 ASN A N 1
ATOM 5838 C CA . ASN A 1 751 ? 5.441 17.890 -2.093 1.00 88.25 751 ASN A CA 1
ATOM 5839 C C . ASN A 1 751 ? 4.612 19.158 -2.314 1.00 88.25 751 ASN A C 1
ATOM 5841 O O . ASN A 1 751 ? 5.027 20.247 -1.916 1.00 88.25 751 ASN A O 1
ATOM 5845 N N . PHE A 1 752 ? 3.461 19.015 -2.962 1.00 91.25 752 PHE A N 1
ATOM 5846 C CA . PHE A 1 752 ? 2.510 20.090 -3.218 1.00 91.25 752 PHE A CA 1
ATOM 5847 C C . PHE A 1 752 ? 1.356 19.930 -2.232 1.00 91.25 752 PHE A C 1
ATOM 5849 O O . PHE A 1 752 ? 0.764 18.856 -2.160 1.00 91.25 752 PHE A O 1
ATOM 5856 N N . PHE A 1 753 ? 1.031 20.975 -1.474 1.00 90.12 753 PHE A N 1
ATOM 5857 C CA . PHE A 1 753 ? 0.004 20.964 -0.435 1.00 90.12 753 PHE A CA 1
ATOM 5858 C C . PHE A 1 753 ? -1.027 22.062 -0.708 1.00 90.12 753 PHE A C 1
ATOM 5860 O O . PHE A 1 753 ? -0.725 23.245 -0.551 1.00 90.12 753 PHE A O 1
ATOM 5867 N N . VAL A 1 754 ? -2.250 21.681 -1.083 1.00 91.00 754 VAL A N 1
ATOM 5868 C CA . VAL A 1 754 ? -3.364 22.618 -1.287 1.00 91.00 754 VAL A CA 1
ATOM 5869 C C . VAL A 1 754 ? -4.154 22.772 0.011 1.00 91.00 754 VAL A C 1
ATOM 5871 O O . VAL A 1 754 ? -4.537 21.787 0.642 1.00 91.00 754 VAL A O 1
ATOM 5874 N N . LYS A 1 755 ? -4.433 24.014 0.393 1.00 89.94 755 LYS A N 1
ATOM 5875 C CA . LYS A 1 755 ? -5.289 24.426 1.513 1.00 89.94 755 LYS A CA 1
ATOM 5876 C C . LYS A 1 755 ? -6.313 25.434 0.990 1.00 89.94 755 LYS A C 1
ATOM 5878 O O . LYS A 1 755 ? -6.019 26.169 0.050 1.00 89.94 755 LYS A O 1
ATOM 5883 N N . LEU A 1 756 ? -7.489 25.490 1.607 1.00 85.62 756 LEU A N 1
ATOM 5884 C CA . LEU A 1 756 ? -8.485 26.544 1.374 1.00 85.62 756 LEU A CA 1
ATOM 5885 C C . LEU A 1 756 ? -8.675 27.330 2.671 1.00 85.62 756 LEU A C 1
ATOM 5887 O O . LEU A 1 756 ? -8.567 26.742 3.745 1.00 85.62 756 LEU A O 1
ATOM 5891 N N . GLU A 1 757 ? -8.992 28.623 2.593 1.00 79.19 757 GLU A N 1
ATOM 5892 C CA . GLU A 1 757 ? -9.066 29.496 3.783 1.00 79.19 757 GLU A CA 1
ATOM 5893 C C . GLU A 1 757 ? -10.046 28.975 4.858 1.00 79.19 757 GLU A C 1
ATOM 5895 O O . GLU A 1 757 ? -9.767 29.040 6.053 1.00 79.19 757 GLU A O 1
ATOM 5900 N N . ASN A 1 758 ? -11.154 28.359 4.432 1.00 69.81 758 ASN A N 1
ATOM 5901 C CA . ASN A 1 758 ? -12.171 27.776 5.316 1.00 69.81 758 ASN A CA 1
ATOM 5902 C C . ASN A 1 758 ? -11.833 26.364 5.854 1.00 69.81 758 ASN A C 1
ATOM 5904 O O . ASN A 1 758 ? -12.679 25.754 6.509 1.00 69.81 758 ASN A O 1
ATOM 5908 N N . TYR A 1 759 ? -10.642 25.815 5.580 1.00 69.06 759 TYR A N 1
ATOM 5909 C CA . TYR A 1 759 ? -10.246 24.458 5.980 1.00 69.06 759 TYR A CA 1
ATOM 5910 C C . TYR A 1 759 ? -8.985 24.448 6.854 1.00 69.06 759 TYR A C 1
ATOM 5912 O O . TYR A 1 759 ? -7.893 24.821 6.430 1.00 69.06 759 TYR A O 1
ATOM 5920 N N . THR A 1 760 ? -9.112 23.920 8.074 1.00 65.94 760 THR A N 1
ATOM 5921 C CA . THR A 1 760 ? -8.006 23.736 9.028 1.00 65.94 760 THR A CA 1
ATOM 5922 C C . THR A 1 760 ? -7.159 22.503 8.692 1.00 65.94 760 THR A C 1
ATOM 5924 O O . THR A 1 760 ? -7.056 21.570 9.486 1.00 65.94 760 THR A O 1
ATOM 5927 N N . GLY A 1 761 ? -6.574 22.469 7.495 1.00 70.50 761 GLY A N 1
ATOM 5928 C CA . GLY A 1 761 ? -5.727 21.367 7.045 1.00 70.50 761 GLY A CA 1
ATOM 5929 C C . GLY A 1 761 ? -5.422 21.405 5.551 1.00 70.50 761 GLY A C 1
ATOM 5930 O O . GLY A 1 761 ? -6.035 22.149 4.787 1.00 70.50 761 GLY A O 1
ATOM 5931 N N . THR A 1 762 ? -4.464 20.580 5.136 1.00 79.25 762 THR A N 1
ATOM 5932 C CA . THR A 1 762 ? -4.218 20.292 3.719 1.00 79.25 762 THR A CA 1
ATOM 5933 C C . THR A 1 762 ? -5.371 19.455 3.173 1.00 79.25 762 THR A C 1
ATOM 5935 O O . THR A 1 762 ? -5.650 18.375 3.690 1.00 79.25 762 THR A O 1
ATOM 5938 N N . ILE A 1 763 ? -6.040 19.946 2.132 1.00 81.81 763 ILE A N 1
ATOM 5939 C CA . ILE A 1 763 ? -7.186 19.269 1.519 1.00 81.81 763 ILE A CA 1
ATOM 5940 C C . ILE A 1 763 ? -6.772 18.257 0.443 1.00 81.81 763 ILE A C 1
ATOM 5942 O O . ILE A 1 763 ? -7.353 17.176 0.374 1.00 81.81 763 ILE A O 1
ATOM 5946 N N . GLN A 1 764 ? -5.742 18.581 -0.339 1.00 84.38 764 GLN A N 1
ATOM 5947 C CA . GLN A 1 764 ? -5.109 17.717 -1.337 1.00 84.38 764 GLN A CA 1
ATOM 5948 C C . GLN A 1 764 ? -3.601 17.828 -1.194 1.00 84.38 764 GLN A C 1
ATOM 5950 O O . GLN A 1 764 ? -3.082 18.930 -0.984 1.00 84.38 764 GLN A O 1
ATOM 5955 N N . SER A 1 765 ? -2.891 16.714 -1.354 1.00 85.50 765 SER A N 1
ATOM 5956 C CA . SER A 1 765 ? -1.440 16.762 -1.479 1.00 85.50 765 SER A CA 1
ATOM 5957 C C . SER A 1 765 ? -0.915 15.770 -2.493 1.00 85.50 765 SER A C 1
ATOM 5959 O O . SER A 1 765 ? -1.188 14.579 -2.392 1.00 85.50 765 SER A O 1
ATOM 5961 N N . GLU A 1 766 ? -0.098 16.257 -3.418 1.00 79.06 766 GLU A N 1
ATOM 5962 C CA . GLU A 1 766 ? 0.530 15.436 -4.443 1.00 79.06 766 GLU A CA 1
ATOM 5963 C C . GLU A 1 766 ? 2.047 15.417 -4.231 1.00 79.06 766 GLU A C 1
ATOM 5965 O O . GLU A 1 766 ? 2.688 16.450 -4.017 1.00 79.06 766 GLU A O 1
ATOM 5970 N N . LYS A 1 767 ? 2.622 14.215 -4.261 1.00 81.50 767 LYS A N 1
ATOM 5971 C CA . LYS A 1 767 ? 4.045 13.963 -4.037 1.00 81.50 767 LYS A CA 1
ATOM 5972 C C . LYS A 1 767 ? 4.670 13.518 -5.352 1.00 81.50 767 LYS A C 1
ATOM 5974 O O . LYS A 1 767 ? 4.260 12.499 -5.902 1.00 81.50 767 LYS A O 1
ATOM 5979 N N . ARG A 1 768 ? 5.662 14.262 -5.844 1.00 77.62 768 ARG A N 1
ATOM 5980 C CA . ARG A 1 768 ? 6.376 13.952 -7.089 1.00 77.62 768 ARG A CA 1
ATOM 5981 C C . ARG A 1 768 ? 7.868 13.852 -6.836 1.00 77.62 768 ARG A C 1
ATOM 5983 O O . ARG A 1 768 ? 8.476 14.748 -6.249 1.00 77.62 768 ARG A O 1
ATOM 5990 N N . ARG A 1 769 ? 8.453 12.749 -7.289 1.00 76.81 769 ARG A N 1
ATOM 5991 C CA . ARG A 1 769 ? 9.900 12.571 -7.374 1.00 76.81 769 ARG A CA 1
ATOM 5992 C C . ARG A 1 769 ? 10.363 12.923 -8.771 1.00 76.81 769 ARG A C 1
ATOM 5994 O O . ARG A 1 769 ? 9.714 12.576 -9.752 1.00 76.81 769 ARG A O 1
ATOM 6001 N N . TYR A 1 770 ? 11.518 13.557 -8.826 1.00 78.44 770 TYR A N 1
ATOM 6002 C CA . TYR A 1 770 ? 12.215 13.879 -10.050 1.00 78.44 770 TYR A CA 1
ATOM 6003 C C . TYR A 1 770 ? 13.633 13.343 -9.916 1.00 78.44 770 TYR A C 1
ATOM 6005 O O . TYR A 1 770 ? 14.401 13.780 -9.055 1.00 78.44 770 TYR A O 1
ATOM 6013 N N . SER A 1 771 ? 13.978 12.358 -10.739 1.00 69.50 771 SER A N 1
ATOM 6014 C CA . SER A 1 771 ? 15.362 11.913 -10.877 1.00 69.50 771 SER A CA 1
ATOM 6015 C C . SER A 1 771 ? 16.237 13.115 -11.223 1.00 69.50 771 SER A C 1
ATOM 6017 O O . SER A 1 771 ? 15.867 13.919 -12.079 1.00 69.50 771 SER A O 1
ATOM 6019 N N . VAL A 1 772 ? 17.369 13.260 -10.535 1.00 69.62 772 VAL A N 1
ATOM 6020 C CA . VAL A 1 772 ? 18.374 14.269 -10.871 1.00 69.62 772 VAL A CA 1
ATOM 6021 C C . VAL A 1 772 ? 19.513 13.561 -11.575 1.00 69.62 772 VAL A C 1
ATOM 6023 O O . VAL A 1 772 ? 20.051 12.574 -11.074 1.00 69.62 772 VAL A O 1
ATOM 6026 N N . SER A 1 773 ? 19.884 14.083 -12.733 1.00 60.56 773 SER A N 1
ATOM 6027 C CA . SER A 1 773 ? 20.965 13.570 -13.551 1.00 60.56 773 SER A CA 1
ATOM 6028 C C . SER A 1 773 ? 22.031 14.627 -13.787 1.00 60.56 773 SER A C 1
ATOM 6030 O O . SER A 1 773 ? 21.776 15.833 -13.791 1.00 60.56 773 SER A O 1
ATOM 6032 N N . ASP A 1 774 ? 23.231 14.141 -14.069 1.00 64.88 774 ASP A N 1
ATOM 6033 C CA . ASP A 1 774 ? 24.211 14.871 -14.854 1.00 64.88 774 ASP A CA 1
ATOM 6034 C C . ASP A 1 774 ? 24.321 14.162 -16.212 1.00 64.88 774 ASP A C 1
ATOM 6036 O O . ASP A 1 774 ? 25.274 13.439 -16.490 1.00 64.88 774 ASP A O 1
ATOM 6040 N N . THR A 1 775 ? 23.277 14.307 -17.039 1.00 52.94 775 THR A N 1
ATOM 6041 C CA . THR A 1 775 ? 23.184 13.752 -18.408 1.00 52.94 775 THR A CA 1
ATOM 6042 C C . THR A 1 775 ? 24.117 14.438 -19.412 1.00 52.94 775 THR A C 1
ATOM 6044 O O . THR A 1 775 ? 23.944 14.287 -20.618 1.00 52.94 775 THR A O 1
ATOM 6047 N N . ARG A 1 776 ? 25.162 15.130 -18.941 1.00 63.25 776 ARG A N 1
ATOM 6048 C CA . ARG A 1 776 ? 26.349 15.419 -19.749 1.00 63.25 776 ARG A CA 1
ATOM 6049 C C . ARG A 1 776 ? 27.133 14.114 -19.907 1.00 63.25 776 ARG A C 1
ATOM 6051 O O . ARG A 1 776 ? 28.116 13.856 -19.208 1.00 63.25 776 ARG A O 1
ATOM 6058 N N . THR A 1 777 ? 26.648 13.262 -20.803 1.00 62.53 777 THR A N 1
ATOM 6059 C CA . THR A 1 777 ? 27.464 12.246 -21.472 1.00 62.53 777 THR A CA 1
ATOM 6060 C C . THR A 1 777 ? 28.546 12.937 -22.304 1.00 62.53 777 THR A C 1
ATOM 6062 O O . THR A 1 777 ? 28.558 14.162 -22.406 1.00 62.53 777 THR A O 1
ATOM 6065 N N . ALA A 1 778 ? 29.433 12.170 -22.934 1.00 71.38 778 ALA A N 1
ATOM 6066 C CA . ALA A 1 778 ? 30.116 12.657 -24.128 1.00 71.38 778 ALA A CA 1
ATOM 6067 C C . ALA A 1 778 ? 29.089 13.238 -25.133 1.00 71.38 778 ALA A C 1
ATOM 6069 O O . ALA A 1 778 ? 28.104 12.567 -25.445 1.00 71.38 778 ALA A O 1
ATOM 6070 N N . ASP A 1 779 ? 29.318 14.471 -25.584 1.00 77.56 779 ASP A N 1
ATOM 6071 C CA . ASP A 1 779 ? 28.557 15.212 -26.607 1.00 77.56 779 ASP A CA 1
ATOM 6072 C C . ASP A 1 779 ? 29.550 16.014 -27.463 1.00 77.56 779 ASP A C 1
ATOM 6074 O O . ASP A 1 779 ? 30.526 16.555 -26.923 1.00 77.56 779 ASP A O 1
ATOM 6078 N N . CYS A 1 780 ? 29.323 16.074 -28.776 1.00 81.00 780 CYS A N 1
ATOM 6079 C CA . CYS A 1 780 ? 30.119 16.843 -29.725 1.00 81.00 780 CYS A CA 1
ATOM 6080 C C . CYS A 1 780 ? 29.234 17.775 -30.568 1.00 81.00 780 CYS A C 1
ATOM 6082 O O . CYS A 1 780 ? 28.555 17.353 -31.505 1.00 81.00 780 CYS A O 1
ATOM 6084 N N . THR A 1 781 ? 29.310 19.078 -30.298 1.00 81.19 781 THR A N 1
ATOM 6085 C CA . THR A 1 781 ? 28.530 20.106 -30.997 1.00 81.19 781 THR A CA 1
ATOM 6086 C C . THR A 1 781 ? 29.423 20.965 -31.903 1.00 81.19 781 THR A C 1
ATOM 6088 O O . THR A 1 781 ? 30.349 21.631 -31.443 1.00 81.19 781 THR A O 1
ATOM 6091 N N . ILE A 1 782 ? 29.132 21.016 -33.210 1.00 80.38 782 ILE A N 1
ATOM 6092 C CA . ILE A 1 782 ? 29.828 21.916 -34.154 1.00 80.38 782 ILE A CA 1
ATOM 6093 C C . ILE A 1 782 ? 29.372 23.365 -33.926 1.00 80.38 782 ILE A C 1
ATOM 6095 O O . ILE A 1 782 ? 28.187 23.673 -34.054 1.00 80.38 782 ILE A O 1
ATOM 6099 N N . ILE A 1 783 ? 30.325 24.260 -33.651 1.00 84.56 783 ILE A N 1
ATOM 6100 C CA . ILE A 1 783 ? 30.090 25.689 -33.388 1.00 84.56 783 ILE A CA 1
ATOM 6101 C C . ILE A 1 783 ? 30.245 26.514 -34.673 1.00 84.56 783 ILE A C 1
ATOM 6103 O O . ILE A 1 783 ? 29.395 27.348 -34.983 1.00 84.56 783 ILE A O 1
ATOM 6107 N N . GLU A 1 784 ? 31.290 26.251 -35.463 1.00 83.25 784 GLU A N 1
ATOM 6108 C CA . GLU A 1 784 ? 31.534 26.914 -36.747 1.00 83.25 784 GLU A CA 1
ATOM 6109 C C . GLU A 1 784 ? 32.040 25.912 -37.791 1.00 83.25 784 GLU A C 1
ATOM 6111 O O . GLU A 1 784 ? 33.133 25.355 -37.666 1.00 83.25 784 GLU A O 1
ATOM 6116 N N . TYR A 1 785 ? 31.252 25.698 -38.848 1.00 79.56 785 TYR A N 1
ATOM 6117 C CA . TYR A 1 785 ? 31.637 24.851 -39.979 1.00 79.56 785 TYR A CA 1
ATOM 6118 C C . TYR A 1 785 ? 32.785 25.478 -40.790 1.00 79.56 785 TYR A C 1
ATOM 6120 O O . TYR A 1 785 ? 32.782 26.691 -41.009 1.00 79.56 785 TYR A O 1
ATOM 6128 N N . PRO A 1 786 ? 33.729 24.670 -41.306 1.00 76.06 786 PRO A N 1
ATOM 6129 C CA . PRO A 1 786 ? 34.858 25.177 -42.074 1.00 76.06 786 PRO A CA 1
ATOM 6130 C C . PRO A 1 786 ? 34.430 25.849 -43.382 1.00 76.06 786 PRO A C 1
ATOM 6132 O O . PRO A 1 786 ? 33.501 25.412 -44.069 1.00 76.06 786 PRO A O 1
ATOM 6135 N N . ALA A 1 787 ? 35.179 26.879 -43.779 1.00 72.75 787 ALA A N 1
ATOM 6136 C CA . ALA A 1 787 ? 35.079 27.444 -45.119 1.00 72.75 787 ALA A CA 1
ATOM 6137 C C . ALA A 1 787 ? 35.402 26.367 -46.173 1.00 72.75 787 ALA A C 1
ATOM 6139 O O . ALA A 1 787 ? 36.417 25.676 -46.079 1.00 72.75 787 ALA A O 1
ATOM 6140 N N . ARG A 1 788 ? 34.539 26.224 -47.188 1.00 69.44 788 ARG A N 1
ATOM 6141 C CA . ARG A 1 788 ? 34.697 25.196 -48.229 1.00 69.44 788 ARG A CA 1
ATOM 6142 C C . ARG A 1 788 ? 35.996 25.383 -49.012 1.00 69.44 788 ARG A C 1
ATOM 6144 O O . ARG A 1 788 ? 36.286 26.478 -49.492 1.00 69.44 788 ARG A O 1
ATOM 6151 N N . CYS A 1 789 ? 36.710 24.282 -49.213 1.00 74.12 789 CYS A N 1
ATOM 6152 C CA . CYS A 1 789 ? 37.905 24.231 -50.045 1.00 74.12 789 CYS A CA 1
ATOM 6153 C C . CYS A 1 789 ? 37.616 24.684 -51.495 1.00 74.12 789 CYS A C 1
ATOM 6155 O O . CYS A 1 789 ? 36.614 24.250 -52.075 1.00 74.12 789 CYS A O 1
ATOM 6157 N N . PRO A 1 790 ? 38.461 25.541 -52.107 1.00 70.94 790 PRO A N 1
ATOM 6158 C CA . PRO A 1 790 ? 38.293 25.954 -53.502 1.00 70.94 790 PRO A CA 1
ATOM 6159 C C . PRO A 1 790 ? 38.370 24.765 -54.467 1.00 70.94 790 PRO A C 1
ATOM 6161 O O . PRO A 1 790 ? 39.174 23.863 -54.263 1.00 70.94 790 PRO A O 1
ATOM 6164 N N . GLN A 1 791 ? 37.622 24.779 -55.577 1.00 67.19 791 GLN A N 1
ATOM 6165 C CA . GLN A 1 791 ? 37.697 23.684 -56.565 1.00 67.19 791 GLN A CA 1
ATOM 6166 C C . GLN A 1 791 ? 39.111 23.481 -57.141 1.00 67.19 791 GLN A C 1
ATOM 6168 O O . GLN A 1 791 ? 39.474 22.367 -57.507 1.00 67.19 791 GLN A O 1
ATOM 6173 N N . GLU A 1 792 ? 39.933 24.533 -57.173 1.00 63.97 792 GLU A N 1
ATOM 6174 C CA . GLU A 1 792 ? 41.343 24.469 -57.575 1.00 63.97 792 GLU A CA 1
ATOM 6175 C C . GLU A 1 792 ? 42.168 23.515 -56.693 1.00 63.97 792 GLU A C 1
ATOM 6177 O O . GLU A 1 792 ? 43.039 22.812 -57.213 1.00 63.97 792 GLU A O 1
ATOM 6182 N N . SER A 1 793 ? 41.859 23.428 -55.390 1.00 63.97 793 SER A N 1
ATOM 6183 C CA . SER A 1 793 ? 42.579 22.590 -54.422 1.00 63.97 793 SER A CA 1
ATOM 6184 C C . SER A 1 793 ? 42.155 21.118 -54.434 1.00 63.97 793 SER A C 1
ATOM 6186 O O . SER A 1 793 ? 42.806 20.301 -53.791 1.00 63.97 793 SER A O 1
ATOM 6188 N N . LEU A 1 794 ? 41.130 20.749 -55.213 1.00 59.88 794 LEU A N 1
ATOM 6189 C CA . LEU A 1 794 ? 40.731 19.351 -55.432 1.00 59.88 794 LEU A CA 1
ATOM 6190 C C . LEU A 1 794 ? 41.642 18.615 -56.439 1.00 59.88 794 LEU A C 1
ATOM 6192 O O . LEU A 1 794 ? 41.483 17.413 -56.646 1.00 59.88 794 LEU A O 1
ATOM 6196 N N . ASN A 1 795 ? 42.615 19.308 -57.047 1.00 57.78 795 ASN A N 1
ATOM 6197 C CA . ASN A 1 795 ? 43.661 18.697 -57.871 1.00 57.78 795 ASN A CA 1
ATOM 6198 C C . ASN A 1 795 ? 44.828 18.217 -56.989 1.00 57.78 795 ASN A C 1
ATOM 6200 O O . ASN A 1 795 ? 45.401 18.984 -56.212 1.00 57.78 795 ASN A O 1
ATOM 6204 N N . THR A 1 796 ? 45.207 16.947 -57.139 1.00 59.38 796 THR A N 1
ATOM 6205 C CA . THR A 1 796 ? 45.907 16.131 -56.126 1.00 59.38 796 THR A CA 1
ATOM 6206 C C . THR A 1 796 ? 47.389 16.447 -55.860 1.00 59.38 796 THR A C 1
ATOM 6208 O O . THR A 1 796 ? 48.064 15.637 -55.235 1.00 59.38 796 THR A O 1
ATOM 6211 N N . GLU A 1 797 ? 47.912 17.596 -56.300 1.00 59.28 797 GLU A N 1
ATOM 6212 C CA . GLU A 1 797 ? 49.312 18.008 -56.053 1.00 59.28 797 GLU A CA 1
ATOM 6213 C C . GLU A 1 797 ? 49.462 19.344 -55.295 1.00 59.28 797 GLU A C 1
ATOM 6215 O O . GLU A 1 797 ? 50.542 19.622 -54.786 1.00 59.28 797 GLU A O 1
ATOM 6220 N N . ASN A 1 798 ? 48.404 20.160 -55.164 1.00 68.06 798 ASN A N 1
ATOM 6221 C CA . ASN A 1 798 ? 48.458 21.469 -54.475 1.00 68.06 798 ASN A CA 1
ATOM 6222 C C . ASN A 1 798 ? 47.456 21.613 -53.310 1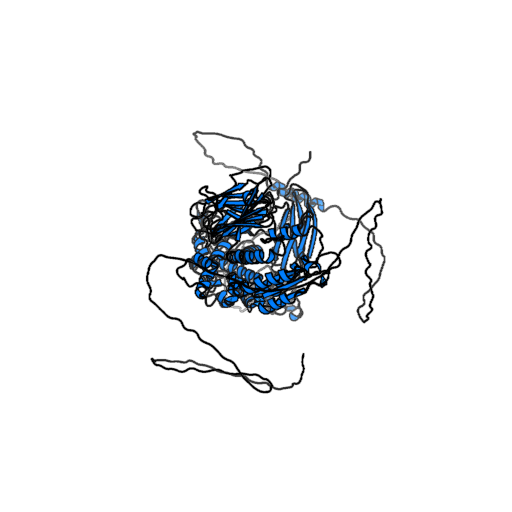.00 68.06 798 ASN A C 1
ATOM 6224 O O . ASN A 1 798 ? 47.326 22.693 -52.730 1.00 68.06 798 ASN A O 1
ATOM 6228 N N . CYS A 1 799 ? 46.754 20.541 -52.933 1.00 71.44 799 CYS A N 1
ATOM 6229 C CA . CYS A 1 799 ? 45.730 20.573 -51.884 1.00 71.44 799 CYS A CA 1
ATOM 6230 C C . CYS A 1 799 ? 46.267 21.036 -50.510 1.00 71.44 799 CYS A C 1
ATOM 6232 O O . CYS A 1 799 ? 45.550 21.713 -49.772 1.00 71.44 799 CYS A O 1
ATOM 6234 N N . SER A 1 800 ? 47.546 20.772 -50.207 1.00 76.81 800 SER A N 1
ATOM 6235 C CA . SER A 1 800 ? 48.216 21.152 -48.951 1.00 76.81 800 SER A CA 1
ATOM 6236 C C . SER A 1 800 ? 48.504 22.652 -48.800 1.00 76.81 800 SER A C 1
ATOM 6238 O O . SER A 1 800 ? 48.949 23.076 -47.739 1.00 76.81 800 SER A O 1
ATOM 6240 N N . VAL A 1 801 ? 48.293 23.459 -49.847 1.00 77.69 801 VAL A N 1
ATOM 6241 C CA . VAL A 1 801 ? 48.532 24.918 -49.829 1.00 77.69 801 VAL A CA 1
ATOM 6242 C C . VAL A 1 801 ? 47.317 25.689 -49.288 1.00 77.69 801 VAL A C 1
ATOM 6244 O O . VAL A 1 801 ? 47.441 26.835 -48.857 1.00 77.69 801 VAL A O 1
ATOM 6247 N N . TYR A 1 802 ? 46.137 25.065 -49.300 1.00 80.88 802 TYR A N 1
ATOM 6248 C CA . TYR A 1 802 ? 44.878 25.681 -48.894 1.00 80.88 802 TYR A CA 1
ATOM 6249 C C . TYR A 1 802 ? 44.466 25.142 -47.523 1.00 80.88 802 TYR A C 1
ATOM 6251 O O . TYR A 1 802 ? 44.066 23.983 -47.403 1.00 80.88 802 TYR A O 1
ATOM 6259 N N . ASN A 1 803 ? 44.553 25.993 -46.502 1.00 85.25 803 ASN A N 1
ATOM 6260 C CA . ASN A 1 803 ? 44.177 25.648 -45.133 1.00 85.25 803 ASN A CA 1
ATOM 6261 C C . ASN A 1 803 ? 42.730 26.049 -44.831 1.00 85.25 803 ASN A C 1
ATOM 6263 O O . ASN A 1 803 ? 42.238 27.066 -45.324 1.00 85.25 803 ASN A O 1
ATOM 6267 N N . TRP A 1 804 ? 42.080 25.271 -43.973 1.00 87.12 804 TRP A N 1
ATOM 6268 C CA . TRP A 1 804 ? 40.756 25.531 -43.421 1.00 87.12 804 TRP A CA 1
ATOM 6269 C C . TRP A 1 804 ? 40.818 25.533 -41.886 1.00 87.12 804 TRP A C 1
ATOM 6271 O O . TRP A 1 804 ? 41.698 24.922 -41.275 1.00 87.12 804 TRP A O 1
ATOM 6281 N N . THR A 1 805 ? 39.870 26.234 -41.266 1.00 88.88 805 THR A N 1
ATOM 6282 C CA . THR A 1 805 ? 39.687 26.317 -39.809 1.00 88.88 805 THR A CA 1
ATOM 6283 C C . THR A 1 805 ? 38.210 26.150 -39.470 1.00 88.88 805 THR A C 1
ATOM 6285 O O . THR A 1 805 ? 37.354 26.560 -40.251 1.00 88.88 805 THR A O 1
ATOM 6288 N N . SER A 1 806 ? 37.916 25.555 -38.319 1.00 85.56 806 SER A N 1
ATOM 6289 C CA . SER A 1 806 ? 36.572 25.263 -37.809 1.00 85.56 806 SER A CA 1
ATOM 6290 C C . SER A 1 806 ? 36.600 25.263 -36.278 1.00 85.56 806 SER A C 1
ATOM 6292 O O . SER A 1 806 ? 37.678 25.166 -35.688 1.00 85.56 806 SER A O 1
ATOM 6294 N N . SER A 1 807 ? 35.444 25.356 -35.622 1.00 89.88 807 SER A N 1
ATOM 6295 C CA . SER A 1 807 ? 35.349 25.150 -34.174 1.00 89.88 807 SER A CA 1
ATOM 6296 C C . SER A 1 807 ? 34.197 24.225 -33.788 1.00 89.88 807 SER A C 1
ATOM 6298 O O . SER A 1 807 ? 33.142 24.198 -34.429 1.00 89.88 807 SER A O 1
ATOM 6300 N N . ALA A 1 808 ? 34.408 23.475 -32.712 1.00 87.19 808 ALA A N 1
ATOM 6301 C CA . ALA A 1 808 ? 33.398 22.675 -32.034 1.00 87.19 808 ALA A CA 1
ATOM 6302 C C . ALA A 1 808 ? 33.541 22.819 -30.517 1.00 87.19 808 ALA A C 1
ATOM 6304 O O . ALA A 1 808 ? 34.586 23.230 -30.017 1.00 87.19 808 ALA A O 1
ATOM 6305 N N . GLU A 1 809 ? 32.493 22.468 -29.791 1.00 90.81 809 GLU A N 1
ATOM 6306 C CA . GLU A 1 809 ? 32.501 22.310 -28.345 1.00 90.81 809 GLU A CA 1
ATOM 6307 C C . GLU A 1 809 ? 32.231 20.838 -28.035 1.00 90.81 809 GLU A C 1
ATOM 6309 O O . GLU A 1 809 ? 31.286 20.250 -28.560 1.00 90.81 809 GLU A O 1
ATOM 6314 N N . VAL A 1 810 ? 33.077 20.237 -27.201 1.00 86.88 810 VAL A N 1
ATOM 6315 C CA . VAL A 1 810 ? 32.833 18.905 -26.636 1.00 86.88 810 VAL A CA 1
ATOM 6316 C C . VAL A 1 810 ? 32.461 19.047 -25.169 1.00 86.88 810 VAL A C 1
ATOM 6318 O O . VAL A 1 810 ? 33.010 19.908 -24.473 1.00 86.88 810 VAL A O 1
ATOM 6321 N N . SER A 1 811 ? 31.553 18.212 -24.669 1.00 83.31 811 SER A N 1
ATOM 6322 C CA . SER A 1 811 ? 31.164 18.240 -23.255 1.00 83.31 811 SER A CA 1
ATOM 6323 C C . SER A 1 811 ? 31.045 16.851 -22.630 1.00 83.31 811 SER A C 1
ATOM 6325 O O . SER A 1 811 ? 30.878 15.855 -23.329 1.00 83.31 811 SER A O 1
ATOM 6327 N N . SER A 1 812 ? 31.227 16.789 -21.305 1.00 81.81 812 SER A N 1
ATOM 6328 C CA . SER A 1 812 ? 30.970 15.623 -20.452 1.00 81.81 812 SER A CA 1
ATOM 6329 C C . SER A 1 812 ? 31.046 15.998 -18.963 1.00 81.81 812 SER A C 1
ATOM 6331 O O . SER A 1 812 ? 31.909 16.763 -18.528 1.00 81.81 812 SER A O 1
ATOM 6333 N N . SER A 1 813 ? 30.218 15.351 -18.141 1.00 71.56 813 SER A N 1
ATOM 6334 C CA . SER A 1 813 ? 30.299 15.297 -16.667 1.00 71.56 813 SER A CA 1
ATOM 6335 C C . SER A 1 813 ? 31.619 14.704 -16.132 1.00 71.56 813 SER A C 1
ATOM 6337 O O . SER A 1 813 ? 31.906 14.752 -14.927 1.00 71.56 813 SER A O 1
ATOM 6339 N N . LYS A 1 814 ? 32.433 14.127 -17.028 1.00 77.94 814 LYS A N 1
ATOM 6340 C CA . LYS A 1 814 ? 33.796 13.634 -16.803 1.00 77.94 814 LYS A CA 1
ATOM 6341 C C . LYS A 1 814 ? 34.782 14.163 -17.848 1.00 77.94 814 LYS A C 1
ATOM 6343 O O . LYS A 1 814 ? 35.728 13.457 -18.190 1.00 77.94 814 LYS A O 1
ATOM 6348 N N . ILE A 1 815 ? 34.616 15.404 -18.325 1.00 84.12 815 ILE A N 1
ATOM 6349 C CA . ILE A 1 815 ? 35.510 16.014 -19.331 1.00 84.12 815 ILE A CA 1
ATOM 6350 C C . ILE A 1 815 ? 37.001 15.913 -18.946 1.00 84.12 815 ILE A C 1
ATOM 6352 O O . ILE A 1 815 ? 37.822 15.546 -19.778 1.00 84.12 815 ILE A O 1
ATOM 6356 N N . GLN A 1 816 ? 37.324 16.098 -17.660 1.00 85.19 816 GLN A N 1
ATOM 6357 C CA . GLN A 1 816 ? 38.676 15.985 -17.082 1.00 85.19 816 GLN A CA 1
ATOM 6358 C C . GLN A 1 816 ? 39.314 14.589 -17.211 1.00 85.19 816 GLN A C 1
ATOM 6360 O O . GLN A 1 816 ? 40.527 14.452 -17.084 1.00 85.19 816 GLN A O 1
ATOM 6365 N N . GLU A 1 817 ? 38.503 13.555 -17.444 1.00 81.62 817 GLU A N 1
ATOM 6366 C CA . GLU A 1 817 ? 38.912 12.155 -17.599 1.00 81.62 817 GLU A CA 1
ATOM 6367 C C . GLU A 1 817 ? 38.430 11.566 -18.944 1.00 81.62 817 GLU A C 1
ATOM 6369 O O . GLU A 1 817 ? 38.268 10.352 -19.069 1.00 81.62 817 GLU A O 1
ATOM 6374 N N . SER A 1 818 ? 38.147 12.422 -19.933 1.00 84.38 818 SER A N 1
ATOM 6375 C CA . SER A 1 818 ? 37.673 12.027 -21.267 1.00 84.38 818 SER A CA 1
ATOM 6376 C C . SER A 1 818 ? 38.810 11.960 -22.289 1.00 84.38 818 SER A C 1
ATOM 6378 O O . SER A 1 818 ? 39.803 12.678 -22.193 1.00 84.38 818 SER A O 1
ATOM 6380 N N . GLU A 1 819 ? 38.650 11.110 -23.299 1.00 88.81 819 GLU A N 1
ATOM 6381 C CA . GLU A 1 819 ? 39.556 10.984 -24.438 1.00 88.81 819 GLU A CA 1
ATOM 6382 C C . GLU A 1 819 ? 38.947 11.673 -25.668 1.00 88.81 819 GLU A C 1
ATOM 6384 O O . GLU A 1 819 ? 37.789 11.433 -26.013 1.00 88.81 819 GLU A O 1
ATOM 6389 N N . ILE A 1 820 ? 39.732 12.513 -26.347 1.00 89.88 820 ILE A N 1
ATOM 6390 C CA . ILE A 1 820 ? 39.346 13.188 -27.593 1.00 89.88 820 ILE A CA 1
ATOM 6391 C C . ILE A 1 820 ? 40.231 12.653 -28.720 1.00 89.88 820 ILE A C 1
ATOM 6393 O O . ILE A 1 820 ? 41.448 12.554 -28.567 1.00 89.88 820 ILE A O 1
ATOM 6397 N N . LYS A 1 821 ? 39.617 12.305 -29.852 1.00 86.69 821 LYS A N 1
ATOM 6398 C CA . LYS A 1 821 ? 40.279 11.753 -31.043 1.00 86.69 821 LYS A CA 1
ATOM 6399 C C . LYS A 1 821 ? 39.791 12.437 -32.312 1.00 86.69 821 LYS A C 1
ATOM 6401 O O . LYS A 1 821 ? 38.649 12.880 -32.383 1.00 86.69 821 LYS A O 1
ATOM 6406 N N . VAL A 1 822 ? 40.655 12.475 -33.322 1.00 89.25 822 VAL A N 1
ATOM 6407 C CA . VAL A 1 822 ? 40.363 13.007 -34.657 1.00 89.25 822 VAL A CA 1
ATOM 6408 C C . VAL A 1 822 ? 40.732 11.980 -35.729 1.00 89.25 822 VAL A C 1
ATOM 6410 O O . VAL A 1 822 ? 41.623 11.159 -35.529 1.00 89.25 822 VAL A O 1
ATOM 6413 N N . SER A 1 823 ? 40.036 11.992 -36.865 1.00 80.38 823 SER A N 1
ATOM 6414 C CA . SER A 1 823 ? 40.157 10.969 -37.916 1.00 80.38 823 SER A CA 1
ATOM 6415 C C . SER A 1 823 ? 41.439 11.010 -38.764 1.00 80.38 823 SER A C 1
ATOM 6417 O O . SER A 1 823 ? 41.566 10.206 -39.686 1.00 80.38 823 SER A O 1
ATOM 6419 N N . SER A 1 824 ? 42.358 11.949 -38.522 1.00 80.06 824 SER A N 1
ATOM 6420 C CA . SER A 1 824 ? 43.672 12.014 -39.176 1.00 80.06 824 SER A CA 1
ATOM 6421 C C . SER A 1 824 ? 44.657 12.828 -38.338 1.00 80.06 824 SER A C 1
ATOM 6423 O O . SER A 1 824 ? 44.324 13.932 -37.909 1.00 80.06 824 SER A O 1
ATOM 6425 N N . ASP A 1 825 ? 45.884 12.324 -38.192 1.00 79.38 825 ASP A N 1
ATOM 6426 C CA . ASP A 1 825 ? 46.999 13.003 -37.510 1.00 79.38 825 ASP A CA 1
ATOM 6427 C C . ASP A 1 825 ? 47.468 14.281 -38.247 1.00 79.38 825 ASP A C 1
ATOM 6429 O O . ASP A 1 825 ? 48.247 15.067 -37.712 1.00 79.38 825 ASP A O 1
ATOM 6433 N N . GLU A 1 826 ? 46.992 14.509 -39.478 1.00 81.31 826 GLU A N 1
ATOM 6434 C CA . GLU A 1 826 ? 47.205 15.744 -40.248 1.00 81.31 826 GLU A CA 1
ATOM 6435 C C . GLU A 1 826 ? 46.264 16.895 -39.827 1.00 81.31 826 GLU A C 1
ATOM 6437 O O . GLU A 1 826 ? 46.396 18.015 -40.328 1.00 81.31 826 GLU A O 1
ATOM 6442 N N . VAL A 1 827 ? 45.301 16.641 -38.930 1.00 86.62 827 VAL A N 1
ATOM 6443 C CA . VAL A 1 827 ? 44.411 17.664 -38.358 1.00 86.62 827 VAL A CA 1
ATOM 6444 C C . VAL A 1 827 ? 44.966 18.144 -37.020 1.00 86.62 827 VAL A C 1
ATOM 6446 O O . VAL A 1 827 ? 45.152 17.365 -36.089 1.00 86.62 827 VAL A O 1
ATOM 6449 N N . ILE A 1 828 ? 45.175 19.452 -36.900 1.00 90.00 828 ILE A N 1
ATOM 6450 C CA . ILE A 1 828 ? 45.635 20.093 -35.669 1.00 90.00 828 ILE A CA 1
ATOM 6451 C C . ILE A 1 828 ? 44.413 20.486 -34.834 1.00 90.00 828 ILE A C 1
ATOM 6453 O O . ILE A 1 828 ? 43.577 21.277 -35.282 1.00 90.00 828 ILE A O 1
ATOM 6457 N N . LEU A 1 829 ? 44.344 19.955 -33.612 1.00 92.25 829 LEU A N 1
ATOM 6458 C CA . LEU A 1 829 ? 43.421 20.387 -32.563 1.00 92.25 829 LEU A CA 1
ATOM 6459 C C . LEU A 1 829 ? 44.148 21.351 -31.614 1.00 92.25 829 LEU A C 1
ATOM 6461 O O . LEU A 1 829 ? 45.226 21.023 -31.121 1.00 92.25 829 LEU A O 1
ATOM 6465 N N . ASP A 1 830 ? 43.544 22.500 -31.326 1.00 92.12 830 ASP A N 1
ATOM 6466 C CA . ASP A 1 830 ? 43.982 23.445 -30.295 1.00 92.12 830 ASP A CA 1
ATOM 6467 C C . ASP A 1 830 ? 42.844 23.637 -29.282 1.00 92.12 830 ASP A C 1
ATOM 6469 O O . ASP A 1 830 ? 41.735 24.049 -29.634 1.00 92.12 830 ASP A O 1
ATOM 6473 N N . TYR A 1 831 ? 43.094 23.244 -28.033 1.00 91.69 831 TYR A N 1
ATOM 6474 C CA . TYR A 1 831 ? 42.120 23.249 -26.944 1.00 91.69 831 TYR A CA 1
ATOM 6475 C C . TYR A 1 831 ? 42.822 23.309 -25.583 1.00 91.69 831 TYR A C 1
ATOM 6477 O O . TYR A 1 831 ? 43.977 22.905 -25.432 1.00 91.69 831 TYR A O 1
ATOM 6485 N N . MET A 1 832 ? 42.122 23.821 -24.568 1.00 85.81 832 MET A N 1
ATOM 6486 C CA . MET A 1 832 ? 42.653 23.871 -23.203 1.00 85.81 832 MET A CA 1
ATOM 6487 C C . MET A 1 832 ? 42.784 22.471 -22.592 1.00 85.81 832 MET A C 1
ATOM 6489 O O . MET A 1 832 ? 41.989 21.577 -22.878 1.00 85.81 832 MET A O 1
ATOM 6493 N N . ASN A 1 833 ? 43.764 22.291 -21.706 1.00 85.62 833 ASN A N 1
ATOM 6494 C CA . ASN A 1 833 ? 43.972 21.031 -20.999 1.00 85.62 833 ASN A CA 1
ATOM 6495 C C . ASN A 1 833 ? 42.699 20.605 -20.239 1.00 85.62 833 ASN A C 1
ATOM 6497 O O . ASN A 1 833 ? 42.116 21.391 -19.491 1.00 85.62 833 ASN A O 1
ATOM 6501 N N . LEU A 1 834 ? 42.277 19.352 -20.426 1.00 83.94 834 LEU A N 1
ATOM 6502 C CA . LEU A 1 834 ? 40.972 18.872 -19.965 1.00 83.94 834 LEU A CA 1
ATOM 6503 C C . LEU A 1 834 ? 40.827 18.899 -18.442 1.00 83.94 834 LEU A C 1
ATOM 6505 O O . LEU A 1 834 ? 39.718 19.099 -17.956 1.00 83.94 834 LEU A O 1
ATOM 6509 N N . THR A 1 835 ? 41.925 18.768 -17.687 1.00 84.06 835 THR A N 1
ATOM 6510 C CA . THR A 1 835 ? 41.918 18.880 -16.214 1.00 84.06 835 THR A CA 1
ATOM 6511 C C . THR A 1 835 ? 41.470 20.250 -15.715 1.00 84.06 835 THR A C 1
ATOM 6513 O O . THR A 1 835 ? 40.999 20.366 -14.586 1.00 84.06 835 THR A O 1
ATOM 6516 N N . ASP A 1 836 ? 41.610 21.276 -16.553 1.00 82.00 836 ASP A N 1
ATOM 6517 C CA . ASP A 1 836 ? 41.352 22.671 -16.204 1.00 82.00 836 ASP A CA 1
ATOM 6518 C C . ASP A 1 836 ? 39.927 23.090 -16.627 1.00 82.00 836 ASP A C 1
ATOM 6520 O O . ASP A 1 836 ? 39.472 24.195 -16.324 1.00 82.00 836 ASP A O 1
ATOM 6524 N N . ALA A 1 837 ? 39.209 22.197 -17.321 1.00 76.50 837 ALA A N 1
ATOM 6525 C CA . ALA A 1 837 ? 37.830 22.366 -17.752 1.00 76.50 837 ALA A CA 1
ATOM 6526 C C . ALA A 1 837 ? 36.834 21.850 -16.700 1.00 76.50 837 ALA A C 1
ATOM 6528 O O . ALA A 1 837 ? 37.115 20.920 -15.943 1.00 76.50 837 ALA A O 1
ATOM 6529 N N . ASN A 1 838 ? 35.639 22.446 -16.662 1.00 73.38 838 ASN A N 1
ATOM 6530 C CA . ASN A 1 838 ? 34.596 22.078 -15.697 1.00 73.38 838 ASN A CA 1
ATOM 6531 C C . ASN A 1 838 ? 33.629 21.018 -16.258 1.00 73.38 838 ASN A C 1
ATOM 6533 O O . ASN A 1 838 ? 33.368 20.011 -15.609 1.00 73.38 838 ASN A O 1
ATOM 6537 N N . PHE A 1 839 ? 33.105 21.238 -17.469 1.00 73.62 839 PHE A N 1
ATOM 6538 C CA . PHE A 1 839 ? 32.183 20.302 -18.134 1.00 73.62 839 PHE A CA 1
ATOM 6539 C C . PHE A 1 839 ? 32.175 20.387 -19.668 1.00 73.62 839 PHE A C 1
ATOM 6541 O O . PHE A 1 839 ? 31.774 19.418 -20.305 1.00 73.62 839 PHE A O 1
ATOM 6548 N N . SER A 1 840 ? 32.617 21.493 -20.273 1.00 85.25 840 SER A N 1
ATOM 6549 C CA . SER A 1 840 ? 32.793 21.616 -21.725 1.00 85.25 840 SER A CA 1
ATOM 6550 C C . SER A 1 840 ? 34.129 22.263 -22.091 1.00 85.25 840 SER A C 1
ATOM 6552 O O . SER A 1 840 ? 34.759 22.930 -21.263 1.00 85.25 840 SER A O 1
ATOM 6554 N N . VAL A 1 841 ? 34.574 22.012 -23.324 1.00 91.31 841 VAL A N 1
ATOM 6555 C CA . VAL A 1 841 ? 35.817 22.517 -23.914 1.00 91.31 841 VAL A CA 1
ATOM 6556 C C . VAL A 1 841 ? 35.561 22.909 -25.365 1.00 91.31 841 VAL A C 1
ATOM 6558 O O . VAL A 1 841 ? 35.177 22.075 -26.185 1.00 91.31 841 VAL A O 1
ATOM 6561 N N . GLY A 1 842 ? 35.829 24.174 -25.691 1.00 90.44 842 GLY A N 1
ATOM 6562 C CA . GLY A 1 842 ? 35.936 24.625 -27.075 1.00 90.44 842 GLY A CA 1
ATOM 6563 C C . GLY A 1 842 ? 37.236 24.125 -27.707 1.00 90.44 842 GLY A C 1
ATOM 6564 O O . GLY A 1 842 ? 38.311 24.281 -27.124 1.00 90.44 842 GLY A O 1
ATOM 6565 N N . ILE A 1 843 ? 37.127 23.546 -28.900 1.00 93.06 843 ILE A N 1
ATOM 6566 C CA . ILE A 1 843 ? 38.235 23.053 -29.717 1.00 93.06 843 ILE A CA 1
ATOM 6567 C C . ILE A 1 843 ? 38.279 23.861 -31.011 1.00 93.06 843 ILE A C 1
ATOM 6569 O O . ILE A 1 843 ? 37.314 23.883 -31.781 1.00 93.06 843 ILE A O 1
ATOM 6573 N N . LEU A 1 844 ? 39.420 24.496 -31.270 1.00 91.88 844 LEU A N 1
ATOM 6574 C CA . LEU A 1 844 ? 39.759 25.041 -32.577 1.00 91.88 844 LEU A CA 1
ATOM 6575 C C . LEU A 1 844 ? 40.399 23.925 -33.412 1.00 91.88 844 LEU A C 1
ATOM 6577 O O . LEU A 1 844 ? 41.333 23.256 -32.975 1.00 91.88 844 LEU A O 1
ATOM 6581 N N . ILE A 1 845 ? 39.881 23.710 -34.616 1.00 90.88 845 ILE A N 1
ATOM 6582 C CA . ILE A 1 845 ? 40.257 22.606 -35.501 1.00 90.88 845 ILE A CA 1
ATOM 6583 C C . ILE A 1 845 ? 40.811 23.209 -36.786 1.00 90.88 845 ILE A C 1
ATOM 6585 O O . ILE A 1 845 ? 40.184 24.087 -37.383 1.00 90.88 845 ILE A O 1
ATOM 6589 N N . SER A 1 846 ? 41.974 22.747 -37.236 1.00 89.75 846 SER A N 1
ATOM 6590 C CA . SER A 1 846 ? 42.582 23.235 -38.475 1.00 89.75 846 SER A CA 1
ATOM 6591 C C . SER A 1 846 ? 43.298 22.139 -39.255 1.00 89.75 846 SER A C 1
ATOM 6593 O O . SER A 1 846 ? 43.803 21.170 -38.691 1.00 89.75 846 SER A O 1
ATOM 6595 N N . GLY A 1 847 ? 43.342 22.295 -40.573 1.00 88.69 847 GLY A N 1
ATOM 6596 C CA . GLY A 1 847 ? 43.991 21.353 -41.477 1.00 88.69 847 GLY A CA 1
ATOM 6597 C C . GLY A 1 847 ? 44.038 21.894 -42.900 1.00 88.69 847 GLY A C 1
ATOM 6598 O O . GLY A 1 847 ? 43.695 23.051 -43.149 1.00 88.69 847 GLY A O 1
ATOM 6599 N N . HIS A 1 848 ? 44.462 21.057 -43.844 1.00 86.44 848 HIS A N 1
ATOM 6600 C CA . HIS A 1 848 ? 44.558 21.421 -45.259 1.00 86.44 848 HIS A CA 1
ATOM 6601 C C . HIS A 1 848 ? 43.583 20.651 -46.156 1.00 86.44 848 HIS A C 1
ATOM 6603 O O . HIS A 1 848 ? 43.131 19.553 -45.819 1.00 86.44 848 HIS A O 1
ATOM 6609 N N . CYS A 1 849 ? 43.280 21.214 -47.325 1.00 82.88 849 CYS A N 1
ATOM 6610 C CA . CYS A 1 849 ? 42.240 20.751 -48.250 1.00 82.88 849 CYS A CA 1
ATOM 6611 C C . CYS A 1 849 ? 42.478 19.386 -48.925 1.00 82.88 849 CYS A C 1
ATOM 6613 O O . CYS A 1 849 ? 41.631 18.944 -49.699 1.00 82.88 849 CYS A O 1
ATOM 6615 N N . CYS A 1 850 ? 43.580 18.687 -48.634 1.00 78.56 850 CYS A N 1
ATOM 6616 C CA . CYS A 1 850 ? 43.710 17.265 -48.981 1.00 78.56 850 CYS A CA 1
ATOM 6617 C C . CYS A 1 850 ? 42.747 16.382 -48.167 1.00 78.56 850 CYS A C 1
ATOM 6619 O O . CYS A 1 850 ? 42.354 15.307 -48.615 1.00 78.56 850 CYS A O 1
ATOM 6621 N N . ILE A 1 851 ? 42.357 16.844 -46.975 1.00 77.00 851 ILE A N 1
ATOM 6622 C CA . ILE A 1 851 ? 41.468 16.142 -46.050 1.00 77.00 851 ILE A CA 1
ATOM 6623 C C . ILE A 1 851 ? 40.025 16.502 -46.429 1.00 77.00 851 ILE A C 1
ATOM 6625 O O . ILE A 1 851 ? 39.659 17.674 -46.424 1.00 77.00 851 ILE A O 1
ATOM 6629 N N . GLN A 1 852 ? 39.213 15.509 -46.804 1.00 69.19 852 GLN A N 1
ATOM 6630 C CA . GLN A 1 852 ? 37.876 15.733 -47.396 1.00 69.19 852 GLN A CA 1
ATOM 6631 C C . GLN A 1 852 ? 36.713 15.564 -46.406 1.00 69.19 852 GLN A C 1
ATOM 6633 O O . GLN A 1 852 ? 35.611 16.066 -46.633 1.00 69.19 852 GLN A O 1
ATOM 6638 N N . SER A 1 853 ? 36.976 14.890 -45.291 1.00 74.56 853 SER A N 1
ATOM 6639 C CA . SER A 1 853 ? 36.070 14.711 -44.161 1.00 74.56 853 SER A CA 1
ATOM 6640 C C . SER A 1 853 ? 36.901 14.591 -42.893 1.00 74.56 853 SER A C 1
ATOM 6642 O O . SER A 1 853 ? 37.906 13.875 -42.898 1.00 74.56 853 SER A O 1
ATOM 6644 N N . VAL A 1 854 ? 36.475 15.242 -41.816 1.00 81.25 854 VAL A N 1
ATOM 6645 C CA . VAL A 1 854 ? 37.072 15.065 -40.488 1.00 81.25 854 VAL A CA 1
ATOM 6646 C C . VAL A 1 854 ? 35.998 14.572 -39.537 1.00 81.25 854 VAL A C 1
ATOM 6648 O O . VAL A 1 854 ? 34.915 15.144 -39.498 1.00 81.25 854 VAL A O 1
ATOM 6651 N N . VAL A 1 855 ? 36.307 13.531 -38.769 1.00 81.62 855 VAL A N 1
ATOM 6652 C CA . VAL A 1 855 ? 35.502 13.106 -37.621 1.00 81.62 855 VAL A CA 1
ATOM 6653 C C . VAL A 1 855 ? 36.272 13.492 -36.368 1.00 81.62 855 VAL A C 1
ATOM 6655 O O . VAL A 1 855 ? 37.422 13.080 -36.207 1.00 81.62 855 VAL A O 1
ATOM 6658 N N . LEU A 1 856 ? 35.657 14.290 -35.502 1.00 87.19 856 LEU A N 1
ATOM 6659 C CA . LEU A 1 856 ? 36.107 14.526 -34.131 1.00 87.19 856 LEU A CA 1
ATOM 6660 C C . LEU A 1 856 ? 35.217 13.684 -33.220 1.00 87.19 856 LEU A C 1
ATOM 6662 O O . LEU A 1 856 ? 34.001 13.758 -33.341 1.00 87.19 856 LEU A O 1
ATOM 6666 N N . SER A 1 857 ? 35.795 12.910 -32.309 1.00 81.38 857 SER A N 1
ATOM 6667 C CA . SER A 1 857 ? 35.040 12.070 -31.376 1.00 81.38 857 SER A CA 1
ATOM 6668 C C . SER A 1 857 ? 35.523 12.252 -29.946 1.00 81.38 857 SER A C 1
ATOM 6670 O O . SER A 1 857 ? 36.734 12.261 -29.707 1.00 81.38 857 SER A O 1
ATOM 6672 N N . ILE A 1 858 ? 34.587 12.308 -29.004 1.00 85.38 858 ILE A N 1
ATOM 6673 C CA . ILE A 1 858 ? 34.846 12.299 -27.562 1.00 85.38 858 ILE A CA 1
ATOM 6674 C C . ILE A 1 858 ? 34.337 10.984 -26.960 1.00 85.38 858 ILE A C 1
ATOM 6676 O O . ILE A 1 858 ? 33.254 10.511 -27.295 1.00 85.38 858 ILE A O 1
ATOM 6680 N N . THR A 1 859 ? 35.129 10.385 -26.069 1.00 77.75 859 THR A N 1
ATOM 6681 C CA . THR A 1 859 ? 34.731 9.245 -25.228 1.00 77.75 859 THR A CA 1
ATOM 6682 C C . THR A 1 859 ? 34.963 9.602 -23.766 1.00 77.75 859 THR A C 1
ATOM 6684 O O . THR A 1 859 ? 36.078 9.973 -23.406 1.00 77.75 859 THR A O 1
ATOM 6687 N N . ASP A 1 860 ? 33.950 9.483 -22.910 1.00 78.88 860 ASP A N 1
ATOM 6688 C CA . ASP A 1 860 ? 34.123 9.726 -21.474 1.00 78.88 860 ASP A CA 1
ATOM 6689 C C . ASP A 1 860 ? 34.547 8.469 -20.696 1.00 78.88 860 ASP A C 1
ATOM 6691 O O . ASP A 1 860 ? 34.464 7.336 -21.177 1.00 78.88 860 ASP A O 1
ATOM 6695 N N . LYS A 1 861 ? 34.996 8.666 -19.452 1.00 72.69 861 LYS A N 1
ATOM 6696 C CA . LYS A 1 861 ? 35.449 7.598 -18.544 1.00 72.69 861 LYS A CA 1
ATOM 6697 C C . LYS A 1 861 ? 34.412 6.495 -18.277 1.00 72.69 861 LYS A C 1
ATOM 6699 O O . LYS A 1 861 ? 34.792 5.393 -17.881 1.00 72.69 861 LYS A O 1
ATOM 6704 N N . ASN A 1 862 ? 33.121 6.765 -18.466 1.00 55.88 862 ASN A N 1
ATOM 6705 C CA . ASN A 1 862 ? 32.057 5.773 -18.297 1.00 55.88 862 ASN A CA 1
ATOM 6706 C C . ASN A 1 862 ? 31.788 4.977 -19.589 1.00 55.88 862 ASN A C 1
ATOM 6708 O O . ASN A 1 862 ? 31.020 4.014 -19.561 1.00 55.88 862 ASN A O 1
ATOM 6712 N N . GLY A 1 863 ? 32.423 5.357 -20.703 1.00 52.88 863 GLY A N 1
ATOM 6713 C CA . GLY A 1 863 ? 32.268 4.734 -22.014 1.00 52.88 863 GLY A CA 1
ATOM 6714 C C . GLY A 1 863 ? 31.135 5.314 -22.860 1.00 52.88 863 GLY A C 1
ATOM 6715 O O . GLY A 1 863 ? 30.749 4.676 -23.841 1.00 52.88 863 GLY A O 1
ATOM 6716 N N . TYR A 1 864 ? 30.591 6.488 -22.514 1.00 60.31 864 TYR A N 1
ATOM 6717 C CA . TYR A 1 864 ? 29.724 7.221 -23.441 1.00 60.31 864 TYR A CA 1
ATOM 6718 C C . TYR A 1 864 ? 30.573 7.852 -24.550 1.00 60.31 864 TYR A C 1
ATOM 6720 O O . TYR A 1 864 ? 31.698 8.284 -24.299 1.00 60.31 864 TYR A O 1
ATOM 6728 N N . PHE A 1 865 ? 30.040 7.886 -25.770 1.00 70.56 865 PHE A N 1
ATOM 6729 C CA . PHE A 1 865 ? 30.739 8.290 -26.991 1.00 70.56 865 PHE A CA 1
ATOM 6730 C C . PHE A 1 865 ? 29.826 9.161 -27.853 1.00 70.56 865 PHE A C 1
ATOM 6732 O O . PHE A 1 865 ? 28.659 8.805 -28.025 1.00 70.56 865 PHE A O 1
ATOM 6739 N N . ASP A 1 866 ? 30.376 10.222 -28.444 1.00 65.31 866 ASP A N 1
ATOM 6740 C CA . ASP A 1 866 ? 29.715 11.012 -29.489 1.00 65.31 866 ASP A CA 1
ATOM 6741 C C . ASP A 1 866 ? 30.725 11.624 -30.486 1.00 65.31 866 ASP A C 1
ATOM 6743 O O . ASP A 1 866 ? 31.930 11.672 -30.206 1.00 65.31 866 ASP A O 1
ATOM 6747 N N . GLN A 1 867 ? 30.253 12.064 -31.663 1.00 76.88 867 GLN A N 1
ATOM 6748 C CA . GLN A 1 867 ? 31.099 12.558 -32.756 1.00 76.88 867 GLN A CA 1
ATOM 6749 C C . GLN A 1 867 ? 30.531 13.743 -33.563 1.00 76.88 867 GLN A C 1
ATOM 6751 O O . GLN A 1 867 ? 29.363 13.777 -33.935 1.00 76.88 867 GLN A O 1
ATOM 6756 N N . CYS A 1 868 ? 31.420 14.668 -33.937 1.00 79.38 868 CYS A N 1
ATOM 6757 C CA . CYS A 1 868 ? 31.182 15.729 -34.912 1.00 79.38 868 CYS A CA 1
ATOM 6758 C C . CYS A 1 868 ? 31.736 15.324 -36.291 1.00 79.38 868 CYS A C 1
ATOM 6760 O O . CYS A 1 868 ? 32.943 15.104 -36.429 1.00 79.38 868 CYS A O 1
ATOM 6762 N N . ASP A 1 869 ? 30.890 15.320 -37.324 1.00 80.00 869 ASP A N 1
ATOM 6763 C CA . ASP A 1 869 ? 31.280 15.056 -38.717 1.00 80.00 869 ASP A CA 1
ATOM 6764 C C . ASP A 1 869 ? 31.413 16.359 -39.537 1.00 80.00 869 ASP A C 1
ATOM 6766 O O . ASP A 1 869 ? 30.424 16.990 -39.921 1.00 80.00 869 ASP A O 1
ATOM 6770 N N . PHE A 1 870 ? 32.646 16.758 -39.863 1.00 77.69 870 PHE A N 1
ATOM 6771 C CA . PHE A 1 870 ? 32.944 17.937 -40.685 1.00 77.69 870 PHE A CA 1
ATOM 6772 C C . PHE A 1 870 ? 33.062 17.560 -42.166 1.00 77.69 870 PHE A C 1
ATOM 6774 O O . PHE A 1 870 ? 34.041 16.947 -42.602 1.00 77.69 870 PHE A O 1
ATOM 6781 N N . VAL A 1 871 ? 32.076 17.974 -42.966 1.00 67.88 871 VAL A N 1
ATOM 6782 C CA . VAL A 1 871 ? 32.032 17.724 -44.415 1.00 67.88 871 VAL A CA 1
ATOM 6783 C C . VAL A 1 871 ? 32.699 18.875 -45.177 1.00 67.88 871 VAL A C 1
ATOM 6785 O O . VAL A 1 871 ? 32.125 19.957 -45.309 1.00 67.88 871 VAL A O 1
ATOM 6788 N N . LEU A 1 872 ? 33.910 18.646 -45.696 1.00 67.38 872 LEU A N 1
ATOM 6789 C CA . LEU A 1 872 ? 34.710 19.668 -46.394 1.00 67.38 872 LEU A CA 1
ATOM 6790 C C . LEU A 1 872 ? 34.423 19.733 -47.910 1.00 67.38 872 LEU A C 1
ATOM 6792 O O . LEU A 1 872 ? 34.665 20.767 -48.537 1.00 67.38 872 LEU A O 1
ATOM 6796 N N . SER A 1 873 ? 33.859 18.669 -48.499 1.00 56.78 873 SER A N 1
ATOM 6797 C CA . SER A 1 873 ? 33.390 18.623 -49.894 1.00 56.78 873 SER A CA 1
ATOM 6798 C C . SER A 1 873 ? 32.203 17.666 -50.077 1.00 56.78 873 SER A C 1
ATOM 6800 O O . SER A 1 873 ? 32.134 16.623 -49.435 1.00 56.78 873 SER A O 1
ATOM 6802 N N . ASN A 1 874 ? 31.302 17.990 -51.015 1.00 47.75 874 ASN A N 1
ATOM 6803 C CA . ASN A 1 874 ? 30.161 17.148 -51.412 1.00 47.75 874 ASN A CA 1
ATOM 6804 C C . ASN A 1 874 ? 30.372 16.436 -52.770 1.00 47.75 874 ASN A C 1
ATOM 6806 O O . ASN A 1 874 ? 29.415 15.893 -53.323 1.00 47.75 874 ASN A O 1
ATOM 6810 N N . GLN A 1 875 ? 31.579 16.467 -53.349 1.00 48.97 875 GLN A N 1
ATOM 6811 C CA . GLN A 1 875 ? 31.877 15.833 -54.644 1.00 48.97 875 GLN A CA 1
ATOM 6812 C C . GLN A 1 875 ? 32.921 14.712 -54.496 1.00 48.97 875 GLN A C 1
ATOM 6814 O O . GLN A 1 875 ? 33.976 14.961 -53.912 1.00 48.97 875 GLN A O 1
ATOM 6819 N N . PRO A 1 876 ? 32.667 13.497 -55.029 1.00 42.78 876 PRO A N 1
ATOM 6820 C CA . PRO A 1 876 ? 33.648 12.416 -55.029 1.00 42.78 876 PRO A CA 1
ATOM 6821 C C . PRO A 1 876 ? 34.784 12.696 -56.022 1.00 42.78 876 PRO A C 1
ATOM 6823 O O . PRO A 1 876 ? 34.566 13.271 -57.089 1.00 42.78 876 PRO A O 1
ATOM 6826 N N . LEU A 1 877 ? 35.995 12.241 -55.693 1.00 45.22 877 LEU A N 1
ATOM 6827 C CA . LEU A 1 877 ? 37.176 12.380 -56.548 1.00 45.22 877 LEU A CA 1
ATOM 6828 C C . LEU A 1 877 ? 37.029 11.609 -57.871 1.00 45.22 877 LEU A C 1
ATOM 6830 O O . LEU A 1 877 ? 37.059 10.378 -57.895 1.00 45.22 877 LEU A O 1
ATOM 6834 N N . THR A 1 878 ? 36.995 12.327 -58.994 1.00 40.72 878 THR A N 1
ATOM 6835 C CA . THR A 1 878 ? 37.367 11.754 -60.294 1.00 40.72 878 THR A CA 1
ATOM 6836 C C . THR A 1 878 ? 38.875 11.537 -60.335 1.00 40.72 878 THR A C 1
ATOM 6838 O O . THR A 1 878 ? 39.639 12.494 -60.453 1.00 40.72 878 THR A O 1
ATOM 6841 N N . VAL A 1 879 ? 39.311 10.277 -60.263 1.00 38.09 879 VAL A N 1
ATOM 6842 C CA . VAL A 1 879 ? 40.721 9.903 -60.448 1.00 38.09 879 VAL A CA 1
ATOM 6843 C C . VAL A 1 879 ? 41.128 10.178 -61.897 1.00 38.09 879 VAL A C 1
ATOM 6845 O O . VAL A 1 879 ? 40.839 9.390 -62.799 1.00 38.09 879 VAL A O 1
ATOM 6848 N N . VAL A 1 880 ? 41.811 11.300 -62.128 1.00 38.53 880 VAL A N 1
ATOM 6849 C CA . VAL A 1 880 ? 42.417 11.611 -63.427 1.00 38.53 880 VAL A CA 1
ATOM 6850 C C . VAL A 1 880 ? 43.649 10.728 -63.606 1.00 38.53 880 VAL A C 1
ATOM 6852 O O . VAL A 1 880 ? 44.727 11.011 -63.087 1.00 38.53 880 VAL A O 1
ATOM 6855 N N . VAL A 1 881 ? 43.492 9.632 -64.349 1.00 35.62 881 VAL A N 1
ATOM 6856 C CA . VAL A 1 881 ? 44.619 8.792 -64.767 1.00 35.62 881 VAL A CA 1
ATOM 6857 C C . VAL A 1 881 ? 45.428 9.555 -65.815 1.00 35.62 881 VAL A C 1
ATOM 6859 O O . VAL A 1 881 ? 45.081 9.574 -66.997 1.00 35.62 881 VAL A O 1
ATOM 6862 N N . TYR A 1 882 ? 46.512 10.200 -65.385 1.00 34.53 882 TYR A N 1
ATOM 6863 C CA . TYR A 1 882 ? 47.453 10.849 -66.295 1.00 34.53 882 TYR A CA 1
ATOM 6864 C C . TYR A 1 882 ? 48.141 9.799 -67.188 1.00 34.53 882 TYR A C 1
ATOM 6866 O O . TYR A 1 882 ? 48.761 8.870 -66.661 1.00 34.53 882 TYR A O 1
ATOM 6874 N N . PRO A 1 883 ? 48.084 9.921 -68.528 1.00 33.31 883 PRO A N 1
ATOM 6875 C CA . PRO A 1 883 ? 48.797 9.010 -69.414 1.00 33.31 883 PRO A CA 1
ATOM 6876 C C . PRO A 1 883 ? 50.311 9.222 -69.291 1.00 33.31 883 PRO A C 1
ATOM 6878 O O . PRO A 1 883 ? 50.808 10.350 -69.356 1.00 33.31 883 PRO A O 1
ATOM 6881 N N . THR A 1 884 ? 51.060 8.128 -69.148 1.00 35.09 884 THR A N 1
ATOM 6882 C CA . THR A 1 884 ? 52.525 8.148 -69.088 1.00 35.09 884 THR A CA 1
ATOM 6883 C C . THR A 1 884 ? 53.123 8.727 -70.369 1.00 35.09 884 THR A C 1
ATOM 6885 O O . THR A 1 884 ? 52.866 8.268 -71.482 1.00 35.09 884 THR A O 1
ATOM 6888 N N . LYS A 1 885 ? 53.959 9.754 -70.209 1.00 34.88 885 LYS A N 1
ATOM 6889 C CA . LYS A 1 885 ? 54.590 10.483 -71.312 1.00 34.88 885 LYS A CA 1
ATOM 6890 C C . LYS A 1 885 ? 55.832 9.745 -71.818 1.00 34.88 885 LYS A C 1
ATOM 6892 O O . LYS A 1 885 ? 56.949 10.060 -71.407 1.00 34.88 885 LYS A O 1
ATOM 6897 N N . GLU A 1 886 ? 55.641 8.763 -72.695 1.00 36.56 886 GLU A N 1
ATOM 6898 C CA . GLU A 1 886 ? 56.763 8.050 -73.313 1.00 36.56 886 GLU A CA 1
ATOM 6899 C C . GLU A 1 886 ? 57.630 8.941 -74.221 1.00 36.56 886 GLU A C 1
ATOM 6901 O O . GLU A 1 886 ? 57.198 9.945 -74.794 1.00 36.56 886 GLU A O 1
ATOM 6906 N N . ILE A 1 887 ? 58.900 8.548 -74.325 1.00 36.38 887 ILE A N 1
ATOM 6907 C CA . ILE A 1 887 ? 59.947 9.211 -75.105 1.00 36.38 887 ILE A CA 1
ATOM 6908 C C . ILE A 1 887 ? 59.917 8.646 -76.536 1.00 36.38 887 ILE A C 1
ATOM 6910 O O . ILE A 1 887 ? 59.831 7.427 -76.698 1.00 36.38 887 ILE A O 1
ATOM 6914 N N . PRO A 1 888 ? 60.021 9.476 -77.591 1.00 32.16 888 PRO A N 1
ATOM 6915 C CA . PRO A 1 888 ? 59.923 8.990 -78.963 1.00 32.16 888 PRO A CA 1
ATOM 6916 C C . PRO A 1 888 ? 61.077 8.048 -79.326 1.00 32.16 888 PRO A C 1
ATOM 6918 O O . PRO A 1 888 ? 62.228 8.467 -79.445 1.00 32.16 888 PRO A O 1
ATOM 6921 N N . THR A 1 889 ? 60.742 6.789 -79.609 1.00 32.25 889 THR A N 1
ATOM 6922 C CA . THR A 1 889 ? 61.578 5.887 -80.408 1.00 32.25 889 THR A CA 1
ATOM 6923 C C . THR A 1 889 ? 60.866 5.558 -81.716 1.00 32.25 889 THR A C 1
ATOM 6925 O O . THR A 1 889 ? 59.714 5.137 -81.747 1.00 32.25 889 THR A O 1
ATOM 6928 N N . THR A 1 890 ? 61.542 5.792 -82.838 1.00 30.39 890 THR A N 1
ATOM 6929 C CA . THR A 1 890 ? 61.018 5.497 -84.175 1.00 30.39 890 THR A CA 1
ATOM 6930 C C . THR A 1 890 ? 61.306 4.055 -84.579 1.00 30.39 890 THR A C 1
ATOM 6932 O O . THR A 1 890 ? 62.457 3.788 -84.905 1.00 30.39 890 THR A O 1
ATOM 6935 N N . VAL A 1 891 ? 60.278 3.196 -84.676 1.00 35.09 891 VAL A N 1
ATOM 6936 C CA . VAL A 1 891 ? 60.086 2.140 -85.709 1.00 35.09 891 VAL A CA 1
ATOM 6937 C C . VAL A 1 891 ? 58.603 1.683 -85.694 1.00 35.09 891 VAL A C 1
ATOM 6939 O O . VAL A 1 891 ? 58.188 1.170 -84.671 1.00 35.09 891 VAL A O 1
ATOM 6942 N N . LYS A 1 892 ? 57.872 1.843 -86.826 1.00 36.28 892 LYS A N 1
ATOM 6943 C CA . LYS A 1 892 ? 56.719 1.055 -87.398 1.00 36.28 892 LYS A CA 1
ATOM 6944 C C . LYS A 1 892 ? 55.614 0.447 -86.471 1.00 36.28 892 LYS A C 1
ATOM 6946 O O . LYS A 1 892 ? 55.917 -0.080 -85.419 1.00 36.28 892 LYS A O 1
ATOM 6951 N N . GLU A 1 893 ? 54.325 0.308 -86.833 1.00 35.41 893 GLU A N 1
ATOM 6952 C CA . GLU A 1 893 ? 53.515 0.650 -88.029 1.00 35.41 893 GLU A CA 1
ATOM 6953 C C . GLU A 1 893 ? 51.983 0.575 -87.718 1.00 35.41 893 GLU A C 1
ATOM 6955 O O . GLU A 1 893 ? 51.562 -0.264 -86.935 1.00 35.41 893 GLU A O 1
ATOM 6960 N N . ALA A 1 894 ? 51.169 1.409 -88.390 1.00 33.34 894 ALA A N 1
ATOM 6961 C CA . ALA A 1 894 ? 49.775 1.186 -88.860 1.00 33.34 894 ALA A CA 1
ATOM 6962 C C . ALA A 1 894 ? 48.600 0.650 -87.956 1.00 33.34 894 ALA A C 1
ATOM 6964 O O . ALA A 1 894 ? 48.424 -0.556 -87.842 1.00 33.34 894 ALA A O 1
ATOM 6965 N N . THR A 1 895 ? 47.664 1.564 -87.590 1.00 30.81 895 THR A N 1
ATOM 6966 C CA . THR A 1 895 ? 46.155 1.462 -87.674 1.00 30.81 895 THR A CA 1
ATOM 6967 C C . THR A 1 895 ? 45.381 0.398 -86.808 1.00 30.81 895 THR A C 1
ATOM 6969 O O . THR A 1 895 ? 45.919 -0.656 -86.522 1.00 30.81 895 THR A O 1
ATOM 6972 N N . THR A 1 896 ? 44.112 0.518 -86.327 1.00 32.47 896 THR A N 1
ATOM 6973 C CA . THR A 1 896 ? 42.930 1.384 -86.642 1.00 32.47 896 THR A CA 1
ATOM 6974 C C . THR A 1 896 ? 41.854 1.453 -85.503 1.00 32.47 896 THR A C 1
ATOM 6976 O O . THR A 1 896 ? 41.388 0.412 -85.061 1.00 32.47 896 THR A O 1
ATOM 6979 N N . VAL A 1 897 ? 41.408 2.666 -85.114 1.00 32.75 897 VAL A N 1
ATOM 6980 C CA . VAL A 1 897 ? 40.011 3.141 -84.803 1.00 32.75 897 VAL A CA 1
ATOM 6981 C C . VAL A 1 897 ? 39.051 2.373 -83.833 1.00 32.75 897 VAL A C 1
ATOM 6983 O O . VAL A 1 897 ? 38.375 1.428 -84.222 1.00 32.75 897 VAL A O 1
ATOM 6986 N N . THR A 1 898 ? 38.953 2.876 -82.585 1.00 28.83 898 THR A N 1
ATOM 6987 C CA . THR A 1 898 ? 37.789 3.488 -81.840 1.00 28.83 898 THR A CA 1
ATOM 6988 C C . THR A 1 898 ? 36.331 3.407 -82.389 1.00 28.83 898 THR A C 1
ATOM 6990 O O . THR A 1 898 ? 36.161 3.332 -83.595 1.00 28.83 898 THR A O 1
ATOM 6993 N N . THR A 1 899 ? 35.194 3.575 -81.672 1.00 27.55 899 THR A N 1
ATOM 6994 C CA . THR A 1 899 ? 34.757 3.763 -80.246 1.00 27.55 899 THR A CA 1
ATOM 6995 C C . THR A 1 899 ? 33.214 3.876 -80.198 1.00 27.55 899 THR A C 1
ATOM 6997 O O . THR A 1 899 ? 32.664 4.482 -81.117 1.00 27.55 899 THR A O 1
ATOM 7000 N N . THR A 1 900 ? 32.557 3.526 -79.080 1.00 29.89 900 THR A N 1
ATOM 7001 C CA . THR A 1 900 ? 31.435 4.313 -78.499 1.00 29.89 900 THR A CA 1
ATOM 7002 C C . THR A 1 900 ? 31.445 4.227 -76.969 1.00 29.89 900 THR A C 1
ATOM 7004 O O . THR A 1 900 ? 31.820 3.186 -76.435 1.00 29.89 900 THR A O 1
ATOM 7007 N N . ASP A 1 901 ? 31.076 5.328 -76.299 1.00 36.50 901 ASP A N 1
ATOM 7008 C CA . ASP A 1 901 ? 30.078 5.423 -75.206 1.00 36.50 901 ASP A CA 1
ATOM 7009 C C . ASP A 1 901 ? 30.364 6.633 -74.299 1.00 36.50 901 ASP A C 1
ATOM 7011 O O . ASP A 1 901 ? 31.513 6.877 -73.946 1.00 36.50 901 ASP A O 1
ATOM 7015 N N . GLU A 1 902 ? 29.317 7.342 -73.855 1.00 29.12 902 GLU A N 1
ATOM 7016 C CA . GLU A 1 902 ? 29.345 8.123 -72.608 1.00 29.12 902 GLU A CA 1
ATOM 7017 C C . GLU A 1 902 ? 27.934 8.273 -71.991 1.00 29.12 902 GLU A C 1
ATOM 7019 O O . GLU A 1 902 ? 26.978 8.633 -72.673 1.00 29.12 902 GLU A O 1
ATOM 7024 N N . GLN A 1 903 ? 27.825 7.897 -70.707 1.00 28.56 903 GLN A N 1
ATOM 7025 C CA . GLN A 1 903 ? 27.425 8.725 -69.545 1.00 28.56 903 GLN A CA 1
ATOM 7026 C C . GLN A 1 903 ? 26.367 9.851 -69.723 1.00 28.56 903 GLN A C 1
ATOM 7028 O O . GLN A 1 903 ? 26.387 10.593 -70.694 1.00 28.56 903 GLN A O 1
ATOM 7033 N N . VAL A 1 904 ? 25.505 10.186 -68.748 1.00 29.17 904 VAL A N 1
ATOM 7034 C CA . VAL A 1 904 ? 24.935 9.489 -67.566 1.00 29.17 904 VAL A CA 1
ATOM 7035 C C . VAL A 1 904 ? 23.731 10.326 -67.065 1.00 29.17 904 VAL A C 1
ATOM 7037 O O . VAL A 1 904 ? 23.495 11.423 -67.567 1.00 29.17 904 VAL A O 1
ATOM 7040 N N . SER A 1 905 ? 22.956 9.851 -66.083 1.00 31.06 905 SER A N 1
ATOM 7041 C CA . SER A 1 905 ? 21.815 10.590 -65.502 1.00 31.06 905 SER A CA 1
ATOM 7042 C C . SER A 1 905 ? 21.948 10.806 -63.989 1.00 31.06 905 SER A C 1
ATOM 7044 O O . SER A 1 905 ? 22.049 9.812 -63.271 1.00 31.06 905 SER A O 1
ATOM 7046 N N . SER A 1 906 ? 21.754 12.044 -63.501 1.00 28.64 906 SER A N 1
ATOM 7047 C CA . SER A 1 906 ? 21.099 12.297 -62.197 1.00 28.64 906 SER A CA 1
ATOM 7048 C C . SER A 1 906 ? 20.646 13.758 -61.934 1.00 28.64 906 SER A C 1
ATOM 7050 O O . SER A 1 906 ? 21.440 14.686 -61.881 1.00 28.64 906 SER A O 1
ATOM 7052 N N . ASN A 1 907 ? 19.341 13.896 -61.655 1.00 28.62 907 ASN A N 1
ATOM 7053 C CA . ASN A 1 907 ? 18.705 14.650 -60.553 1.00 28.62 907 ASN A CA 1
ATOM 7054 C C . ASN A 1 907 ? 18.806 16.192 -60.352 1.00 28.62 907 ASN A C 1
ATOM 7056 O O . ASN A 1 907 ? 19.831 16.730 -59.961 1.00 28.62 907 ASN A O 1
ATOM 7060 N N . TYR A 1 908 ? 17.602 16.797 -60.358 1.00 27.23 908 TYR A N 1
ATOM 7061 C CA . TYR A 1 908 ? 17.042 17.838 -59.457 1.00 27.23 908 TYR A CA 1
ATOM 7062 C C . TYR A 1 908 ? 17.692 19.241 -59.291 1.00 27.23 908 TYR A C 1
ATOM 7064 O O . TYR A 1 908 ? 18.800 19.360 -58.776 1.00 27.23 908 TYR A O 1
ATOM 7072 N N . PRO A 1 909 ? 16.917 20.325 -59.544 1.00 36.44 909 PRO A N 1
ATOM 7073 C CA . PRO A 1 909 ? 17.217 21.698 -59.119 1.00 36.44 909 PRO A CA 1
ATOM 7074 C C . PRO A 1 909 ? 16.338 22.205 -57.947 1.00 36.44 909 PRO A C 1
ATOM 7076 O O . PRO A 1 909 ? 15.326 21.602 -57.587 1.00 36.44 909 PRO A O 1
ATOM 7079 N N . THR A 1 910 ? 16.711 23.362 -57.392 1.00 29.73 910 THR A N 1
ATOM 7080 C CA . THR A 1 910 ? 15.969 24.138 -56.377 1.00 29.73 910 THR A CA 1
ATOM 7081 C C . THR A 1 910 ? 14.926 25.097 -56.976 1.00 29.73 910 THR A C 1
ATOM 7083 O O . THR A 1 910 ? 14.916 25.363 -58.176 1.00 29.73 910 THR A O 1
ATOM 7086 N N . THR A 1 911 ? 14.058 25.651 -56.125 1.00 32.19 911 THR A N 1
ATOM 7087 C CA . THR A 1 911 ? 13.059 26.684 -56.460 1.00 32.19 911 THR A CA 1
ATOM 7088 C C . THR A 1 911 ? 13.663 28.058 -56.750 1.00 32.19 911 THR A C 1
ATOM 7090 O O . THR A 1 911 ? 14.502 28.507 -55.972 1.00 32.19 911 THR A O 1
ATOM 7093 N N . ASP A 1 912 ? 13.103 28.782 -57.725 1.00 27.12 912 ASP A N 1
ATOM 7094 C CA . ASP A 1 912 ? 12.863 30.231 -57.603 1.00 27.12 912 ASP A CA 1
ATOM 7095 C C . ASP A 1 912 ? 11.668 30.682 -58.485 1.00 27.12 912 ASP A C 1
ATOM 7097 O O . ASP A 1 912 ? 11.028 29.849 -59.133 1.00 27.12 912 ASP A O 1
ATOM 7101 N N . ILE A 1 913 ? 11.293 31.966 -58.438 1.00 26.94 913 ILE A N 1
ATOM 7102 C CA . ILE A 1 913 ? 9.926 32.449 -58.727 1.00 26.94 913 ILE A CA 1
ATOM 7103 C C . ILE A 1 913 ? 9.792 33.248 -60.053 1.00 26.94 913 ILE A C 1
ATOM 7105 O O . ILE A 1 913 ? 10.642 34.076 -60.367 1.00 26.94 913 ILE A O 1
ATOM 7109 N N . LEU A 1 914 ? 8.635 33.087 -60.736 1.00 24.53 914 LEU A N 1
ATOM 7110 C CA . LEU A 1 914 ? 7.747 34.130 -61.332 1.00 24.53 914 LEU A CA 1
ATOM 7111 C C . LEU A 1 914 ? 7.310 33.953 -62.819 1.00 24.53 914 LEU A C 1
ATOM 7113 O O . LEU A 1 914 ? 8.113 33.680 -63.702 1.00 24.53 914 LEU A O 1
ATOM 7117 N N . LEU A 1 915 ? 6.032 34.311 -63.055 1.00 24.67 915 LEU A N 1
ATOM 7118 C CA . LEU A 1 915 ? 5.349 34.752 -64.294 1.00 24.67 915 LEU A CA 1
ATOM 7119 C C . LEU A 1 915 ? 4.850 33.749 -65.363 1.00 24.67 915 LEU A C 1
ATOM 7121 O O . LEU A 1 915 ? 5.592 32.948 -65.914 1.00 24.67 915 LEU A O 1
ATOM 7125 N N . SER A 1 916 ? 3.597 34.016 -65.779 1.00 24.23 916 SER A N 1
ATOM 7126 C CA . SER A 1 916 ? 2.895 33.617 -67.019 1.00 24.23 916 SER A CA 1
ATOM 7127 C C . SER A 1 916 ? 2.639 32.124 -67.293 1.00 24.23 916 SER A C 1
ATOM 7129 O O . SER A 1 916 ? 3.407 31.266 -66.889 1.00 24.23 916 SER A O 1
ATOM 7131 N N . GLU A 1 917 ? 1.631 31.736 -68.079 1.00 26.12 917 GLU A N 1
ATOM 7132 C CA . GLU A 1 917 ? 0.216 32.154 -68.216 1.00 26.12 917 GLU A CA 1
ATOM 7133 C C . GLU A 1 917 ? -0.423 31.170 -69.220 1.00 26.12 917 GLU A C 1
ATOM 7135 O O . GLU A 1 917 ? 0.242 30.817 -70.190 1.00 26.12 917 GLU A O 1
ATOM 7140 N N . THR A 1 918 ? -1.707 30.805 -69.074 1.00 25.80 918 THR A N 1
ATOM 7141 C CA . THR A 1 918 ? -2.496 30.016 -70.068 1.00 25.80 918 THR A CA 1
ATOM 7142 C C . THR A 1 918 ? -1.956 28.606 -70.421 1.00 25.80 918 THR A C 1
ATOM 7144 O O . THR A 1 918 ? -0.838 28.247 -70.079 1.00 25.80 918 THR A O 1
ATOM 7147 N N . SER A 1 919 ? -2.681 27.713 -71.104 1.00 26.36 919 SER A N 1
ATOM 7148 C CA . SER A 1 919 ? -4.095 27.284 -71.014 1.00 26.36 919 SER A CA 1
ATOM 7149 C C . SER A 1 919 ? -4.238 25.953 -71.781 1.00 26.36 919 SER A C 1
ATOM 7151 O O . SER A 1 919 ? -3.340 25.630 -72.546 1.00 26.36 919 SER A O 1
ATOM 7153 N N . THR A 1 920 ? -5.401 25.278 -71.686 1.00 26.89 920 THR A N 1
ATOM 7154 C CA . THR A 1 920 ? -5.996 24.377 -72.725 1.00 26.89 920 THR A CA 1
ATOM 7155 C C . THR A 1 920 ? -5.200 23.139 -73.214 1.00 26.89 920 THR A C 1
ATOM 7157 O O . THR A 1 920 ? -4.020 23.235 -73.504 1.00 26.89 920 THR A O 1
ATOM 7160 N N . THR A 1 921 ? -5.753 21.943 -73.460 1.00 27.95 921 THR A N 1
ATOM 7161 C CA . THR A 1 921 ? -7.043 21.255 -73.183 1.00 27.95 921 THR A CA 1
ATOM 7162 C C . THR A 1 921 ? -6.803 19.742 -73.458 1.00 27.95 921 THR A C 1
ATOM 7164 O O . THR A 1 921 ? -5.655 19.333 -73.599 1.00 27.95 921 THR A O 1
ATOM 7167 N N . ASP A 1 922 ? -7.871 18.944 -73.603 1.00 25.12 922 ASP A N 1
ATOM 7168 C CA . ASP A 1 922 ? -7.938 17.710 -74.416 1.00 25.12 922 ASP A CA 1
ATOM 7169 C C . ASP A 1 922 ? -7.466 16.362 -73.820 1.00 25.12 922 ASP A C 1
ATOM 7171 O O . ASP A 1 922 ? -6.471 16.288 -73.110 1.00 25.12 922 ASP A O 1
ATOM 7175 N N . ILE A 1 923 ? -8.115 15.217 -74.117 1.00 28.22 923 ILE A N 1
ATOM 7176 C CA . ILE A 1 923 ? -9.554 14.953 -74.384 1.00 28.22 923 ILE A CA 1
ATOM 7177 C C . ILE A 1 923 ? -9.834 13.431 -74.238 1.00 28.22 923 ILE A C 1
ATOM 7179 O O . ILE A 1 923 ? -9.067 12.623 -74.752 1.00 28.22 923 ILE A O 1
ATOM 7183 N N . PHE A 1 924 ? -10.974 13.054 -73.631 1.00 27.48 924 PHE A N 1
ATOM 7184 C CA . PHE A 1 924 ? -11.626 11.717 -73.703 1.00 27.48 924 PHE A CA 1
ATOM 7185 C C . PHE A 1 924 ? -10.792 10.508 -73.152 1.00 27.48 924 PHE A C 1
ATOM 7187 O O . PHE A 1 924 ? -9.639 10.655 -72.778 1.00 27.48 924 PHE A O 1
ATOM 7194 N N . THR A 1 925 ? -11.311 9.282 -72.953 1.00 25.16 925 THR A N 1
ATOM 7195 C CA . THR A 1 925 ? -12.647 8.707 -73.242 1.00 25.16 925 THR A CA 1
ATOM 7196 C C . THR A 1 925 ? -13.166 7.832 -72.087 1.00 25.16 925 THR A C 1
ATOM 7198 O O . THR A 1 925 ? -12.398 7.293 -71.297 1.00 25.16 925 THR A O 1
ATOM 7201 N N . THR A 1 926 ? -14.485 7.652 -72.031 1.00 26.20 926 THR A N 1
ATOM 7202 C CA . THR A 1 926 ? -15.219 6.741 -71.139 1.00 26.20 926 THR A CA 1
ATOM 7203 C C . THR A 1 926 ? -15.056 5.250 -71.472 1.00 26.20 926 THR A C 1
ATOM 7205 O O . THR A 1 926 ? -14.897 4.875 -72.630 1.00 26.20 926 THR A O 1
ATOM 7208 N N . VAL A 1 927 ? -15.305 4.392 -70.473 1.00 24.16 927 VAL A N 1
ATOM 7209 C CA . VAL A 1 927 ? -16.086 3.147 -70.643 1.00 24.16 927 VAL A CA 1
ATOM 7210 C C . VAL A 1 927 ? -17.120 3.077 -69.510 1.00 24.16 927 VAL A C 1
ATOM 7212 O O . VAL A 1 927 ? -16.859 3.546 -68.404 1.00 24.16 927 VAL A O 1
ATOM 7215 N N . THR A 1 928 ? -18.324 2.557 -69.774 1.00 27.34 928 THR A N 1
ATOM 7216 C CA . THR A 1 928 ? -19.425 2.520 -68.790 1.00 27.34 928 THR A CA 1
ATOM 7217 C C . THR A 1 928 ? -20.350 1.321 -69.009 1.00 27.34 928 THR A C 1
ATOM 7219 O O . THR A 1 928 ? -20.910 1.184 -70.092 1.00 27.34 928 THR A O 1
ATOM 7222 N N . THR A 1 929 ? -20.608 0.533 -67.961 1.00 24.91 929 THR A N 1
ATOM 7223 C CA . THR A 1 929 ? -21.775 -0.371 -67.822 1.00 24.91 929 THR A CA 1
ATOM 7224 C C . THR A 1 929 ? -22.045 -0.572 -66.321 1.00 24.91 929 THR A C 1
ATOM 7226 O O . THR A 1 929 ? -21.088 -0.868 -65.616 1.00 24.91 929 THR A O 1
ATOM 7229 N N . LYS A 1 930 ? -23.204 -0.324 -65.685 1.00 24.83 930 LYS A N 1
ATOM 7230 C CA . LYS A 1 930 ? -24.661 -0.493 -65.948 1.00 24.83 930 LYS A CA 1
ATOM 7231 C C . LYS A 1 930 ? -25.297 -1.750 -65.302 1.00 24.83 930 LYS A C 1
ATOM 7233 O O . LYS A 1 930 ? -25.170 -2.823 -65.872 1.00 24.83 930 LYS A O 1
ATOM 7238 N N . THR A 1 931 ? -26.084 -1.516 -64.229 1.00 24.88 931 THR A N 1
ATOM 7239 C CA . THR A 1 931 ? -27.505 -1.945 -63.997 1.00 24.88 931 THR A CA 1
ATOM 7240 C C . THR A 1 931 ? -27.868 -3.457 -63.973 1.00 24.88 931 THR A C 1
ATOM 7242 O O . THR A 1 931 ? -27.362 -4.205 -64.794 1.00 24.88 931 THR A O 1
ATOM 7245 N N . ASP A 1 932 ? -28.811 -3.987 -63.165 1.00 25.44 932 ASP A N 1
ATOM 7246 C CA . ASP A 1 932 ? -29.780 -3.389 -62.209 1.00 25.44 932 ASP A CA 1
ATOM 7247 C C . ASP A 1 932 ? -30.495 -4.434 -61.288 1.00 25.44 932 ASP A C 1
ATOM 7249 O O . ASP A 1 932 ? -30.322 -5.633 -61.495 1.00 25.44 932 ASP A O 1
ATOM 7253 N N . LYS A 1 933 ? -31.419 -3.951 -60.419 1.00 25.08 933 LYS A N 1
ATOM 7254 C CA . LYS A 1 933 ? -32.614 -4.624 -59.799 1.00 25.08 933 LYS A CA 1
ATOM 7255 C C . LYS A 1 933 ? -32.598 -5.201 -58.357 1.00 25.08 933 LYS A C 1
ATOM 7257 O O . LYS A 1 933 ? -32.456 -6.398 -58.147 1.00 25.08 933 LYS A O 1
ATOM 7262 N N . GLN A 1 934 ? -32.937 -4.324 -57.402 1.00 24.55 934 GLN A N 1
ATOM 7263 C CA . GLN A 1 934 ? -34.166 -4.307 -56.555 1.00 24.55 934 GLN A CA 1
ATOM 7264 C C . GLN A 1 934 ? -34.867 -5.594 -56.022 1.00 24.55 934 GLN A C 1
ATOM 7266 O O . GLN A 1 934 ? -35.399 -6.371 -56.815 1.00 24.55 934 GLN A O 1
ATOM 7271 N N . ASN A 1 935 ? -35.051 -5.661 -54.683 1.00 25.42 935 ASN A N 1
ATOM 7272 C CA . ASN A 1 935 ? -36.321 -5.757 -53.888 1.00 25.42 935 ASN A CA 1
ATOM 7273 C C . ASN A 1 935 ? -36.075 -6.438 -52.509 1.00 25.42 935 ASN A C 1
ATOM 7275 O O . ASN A 1 935 ? -35.231 -7.326 -52.460 1.00 25.42 935 ASN A O 1
ATOM 7279 N N . GLN A 1 936 ? -36.805 -6.210 -51.398 1.00 28.45 936 GLN A N 1
ATOM 7280 C CA . GLN A 1 936 ? -37.530 -5.057 -50.795 1.00 28.45 936 GLN A CA 1
ATOM 7281 C C . GLN A 1 936 ? -37.859 -5.436 -49.306 1.00 28.45 936 GLN A C 1
ATOM 7283 O O . GLN A 1 936 ? -37.704 -6.607 -48.973 1.00 28.45 936 GLN A O 1
ATOM 7288 N N . GLU A 1 937 ? -38.345 -4.489 -48.475 1.00 27.58 937 GLU A N 1
ATOM 7289 C CA . GLU A 1 937 ? -38.891 -4.644 -47.090 1.00 27.58 937 GLU A CA 1
ATOM 7290 C C . GLU A 1 937 ? -37.804 -4.832 -45.995 1.00 27.58 937 GLU A C 1
ATOM 7292 O O . GLU A 1 937 ? -36.845 -5.571 -46.206 1.00 27.58 937 GLU A O 1
ATOM 7297 N N . ASP A 1 938 ? -37.804 -4.188 -44.813 1.00 26.41 938 ASP A N 1
ATOM 7298 C CA . ASP A 1 938 ? -38.644 -3.142 -44.166 1.00 26.41 938 ASP A CA 1
ATOM 7299 C C . ASP A 1 938 ? -37.808 -2.451 -43.036 1.00 26.41 938 ASP A C 1
ATOM 7301 O O . ASP A 1 938 ? -36.712 -2.913 -42.719 1.00 26.41 938 ASP A O 1
ATOM 7305 N N . ASP A 1 939 ? -38.295 -1.454 -42.279 1.00 28.53 939 ASP A N 1
ATOM 7306 C CA . ASP A 1 939 ? -38.353 -0.015 -42.621 1.00 28.53 939 ASP A CA 1
ATOM 7307 C C . ASP A 1 939 ? -38.193 0.853 -41.326 1.00 28.53 939 ASP A C 1
ATOM 7309 O O . ASP A 1 939 ? -38.264 0.330 -40.211 1.00 28.53 939 ASP A O 1
ATOM 7313 N N . SER A 1 940 ? -38.041 2.181 -41.464 1.00 27.83 940 SER A N 1
ATOM 7314 C CA . SER A 1 940 ? -37.944 3.241 -40.425 1.00 27.83 940 SER A CA 1
ATOM 7315 C C . SER A 1 940 ? -36.609 3.348 -39.635 1.00 27.83 940 SER A C 1
ATOM 7317 O O . SER A 1 940 ? -35.955 2.349 -39.367 1.00 27.83 940 SER A O 1
ATOM 7319 N N . ALA A 1 941 ? -36.107 4.531 -39.230 1.00 26.81 941 ALA A N 1
ATOM 7320 C CA . ALA A 1 941 ? -36.599 5.915 -39.366 1.00 26.81 941 ALA A CA 1
ATOM 7321 C C . ALA A 1 941 ? -35.451 6.945 -39.577 1.00 26.81 941 ALA A C 1
ATOM 7323 O O . ALA A 1 941 ? -34.295 6.681 -39.257 1.00 26.81 941 ALA A O 1
ATOM 7324 N N . ALA A 1 942 ? -35.781 8.140 -40.091 1.00 26.47 942 ALA A N 1
ATOM 7325 C CA . ALA A 1 942 ? -34.867 9.289 -40.276 1.00 26.47 942 ALA A CA 1
ATOM 7326 C C . ALA A 1 942 ? -34.758 10.152 -38.978 1.00 26.47 942 ALA A C 1
ATOM 7328 O O . ALA A 1 942 ? -35.476 9.884 -38.021 1.00 26.47 942 ALA A O 1
ATOM 7329 N N . ILE A 1 943 ? -33.912 11.186 -38.819 1.00 28.17 943 ILE A N 1
ATOM 7330 C CA . ILE A 1 943 ? -33.641 12.383 -39.655 1.00 28.17 943 ILE A CA 1
ATOM 7331 C C . ILE A 1 943 ? -32.177 12.862 -39.460 1.00 28.17 943 ILE A C 1
ATOM 7333 O O . ILE A 1 943 ? -31.585 12.627 -38.412 1.00 28.17 943 ILE A O 1
ATOM 7337 N N . GLY A 1 944 ? -31.592 13.527 -40.472 1.00 27.00 944 GLY A N 1
ATOM 7338 C CA . GLY A 1 944 ? -30.188 13.993 -40.488 1.00 27.00 944 GLY A CA 1
ATOM 7339 C C . GLY A 1 944 ? -29.830 15.123 -39.503 1.00 27.00 944 GLY A C 1
ATOM 7340 O O . GLY A 1 944 ? -30.680 15.647 -38.793 1.00 27.00 944 GLY A O 1
ATOM 7341 N N . THR A 1 945 ? -28.566 15.555 -39.475 1.00 29.58 945 THR A N 1
ATOM 7342 C CA . THR A 1 945 ? -28.084 16.646 -40.353 1.00 29.58 945 THR A CA 1
ATOM 7343 C C . THR A 1 945 ? -26.730 16.374 -41.027 1.00 29.58 945 THR A C 1
ATOM 7345 O O . THR A 1 945 ? -25.978 15.486 -40.640 1.00 29.58 945 THR A O 1
ATOM 7348 N N . ALA A 1 946 ? -26.398 17.184 -42.038 1.00 29.61 946 ALA A N 1
ATOM 7349 C CA . ALA A 1 946 ? -25.060 17.268 -42.622 1.00 29.61 946 ALA A CA 1
ATOM 7350 C C . ALA A 1 946 ? -24.418 18.628 -42.302 1.00 29.61 946 ALA A C 1
ATOM 7352 O O . ALA A 1 946 ? -25.105 19.644 -42.368 1.00 29.61 946 ALA A O 1
ATOM 7353 N N . LEU A 1 947 ? -23.106 18.649 -42.042 1.00 31.94 947 LEU A N 1
ATOM 7354 C CA . LEU A 1 947 ? -22.221 19.807 -42.244 1.00 31.94 947 LEU A CA 1
ATOM 7355 C C . LEU A 1 947 ? -20.755 19.340 -42.198 1.00 31.94 947 LEU A C 1
ATOM 7357 O O . LEU A 1 947 ? -20.243 18.987 -41.141 1.00 31.94 947 LEU A O 1
ATOM 7361 N N . GLY A 1 948 ? -20.080 19.319 -43.349 1.00 31.95 948 GLY A N 1
ATOM 7362 C CA . GLY A 1 948 ? -18.649 19.012 -43.428 1.00 31.95 948 GLY A CA 1
ATOM 7363 C C . GLY A 1 948 ? -17.811 20.288 -43.404 1.00 31.95 948 GLY A C 1
ATOM 7364 O O . GLY A 1 948 ? -17.999 21.151 -44.260 1.00 31.95 948 GLY A O 1
ATOM 7365 N N . PHE A 1 949 ? -16.862 20.395 -42.471 1.00 35.38 949 PHE A N 1
ATOM 7366 C CA . PHE A 1 949 ? -15.883 21.485 -42.433 1.00 35.38 949 PHE A CA 1
ATOM 7367 C C . PHE A 1 949 ? -14.498 20.984 -42.853 1.00 35.38 949 PHE A C 1
ATOM 7369 O O . PHE A 1 949 ? -13.918 20.097 -42.231 1.00 35.38 949 PHE A O 1
ATOM 7376 N N . SER A 1 950 ? -13.962 21.554 -43.932 1.00 41.19 950 SER A N 1
ATOM 7377 C CA . SER A 1 950 ? -12.666 21.173 -44.497 1.00 41.19 950 SER A CA 1
ATOM 7378 C C . SER A 1 950 ? -11.494 21.773 -43.712 1.00 41.19 950 SER A C 1
ATOM 7380 O O . SER A 1 950 ? -11.399 22.996 -43.579 1.00 41.19 950 SER A O 1
ATOM 7382 N N . PHE A 1 951 ? -10.553 20.918 -43.303 1.00 39.84 951 PHE A N 1
ATOM 7383 C CA . PHE A 1 951 ? -9.357 21.232 -42.499 1.00 39.84 951 PHE A CA 1
ATOM 7384 C C . PHE A 1 951 ? -8.524 22.436 -42.997 1.00 39.84 951 PHE A C 1
ATOM 7386 O O . PHE A 1 951 ? -7.884 23.128 -42.208 1.00 39.84 951 PHE A O 1
ATOM 7393 N N . LEU A 1 952 ? -8.561 22.722 -44.304 1.00 38.09 952 LEU A N 1
ATOM 7394 C CA . LEU A 1 952 ? -7.782 23.781 -44.958 1.00 38.09 952 LEU A CA 1
ATOM 7395 C C . LEU A 1 952 ? -8.106 25.210 -44.478 1.00 38.09 952 LEU A C 1
ATOM 7397 O O . LEU A 1 952 ? -7.251 26.089 -44.568 1.00 38.09 952 LEU A O 1
ATOM 7401 N N . GLY A 1 953 ? -9.318 25.458 -43.967 1.00 37.78 953 GLY A N 1
ATOM 7402 C CA . GLY A 1 953 ? -9.738 26.804 -43.553 1.00 37.78 953 GLY A CA 1
ATOM 7403 C C . GLY A 1 953 ? -9.018 27.327 -42.304 1.00 37.78 953 GLY A C 1
ATOM 7404 O O . GLY A 1 953 ? -8.784 28.527 -42.183 1.00 37.78 953 GLY A O 1
ATOM 7405 N N . LEU A 1 954 ? -8.631 26.434 -41.389 1.00 47.00 954 LEU A N 1
ATOM 7406 C CA . LEU A 1 954 ? -8.080 26.797 -40.077 1.00 47.00 954 LEU A CA 1
ATOM 7407 C C . LEU A 1 954 ? -6.621 27.283 -40.168 1.00 47.00 954 LEU A C 1
ATOM 7409 O O . LEU A 1 954 ? -6.225 28.216 -39.471 1.00 47.00 954 LEU A O 1
ATOM 7413 N N . ILE A 1 955 ? -5.847 26.712 -41.095 1.00 48.78 955 ILE A N 1
ATOM 7414 C CA . ILE A 1 955 ? -4.424 27.028 -41.310 1.00 48.78 955 ILE A CA 1
ATOM 7415 C C . ILE A 1 955 ? -4.240 28.466 -41.835 1.00 48.78 955 ILE A C 1
ATOM 7417 O O . ILE A 1 955 ? -3.328 29.175 -41.408 1.00 48.78 955 ILE A O 1
ATOM 7421 N N . LEU A 1 956 ? -5.138 28.933 -42.711 1.00 40.91 956 LEU A N 1
ATOM 7422 C CA . LEU A 1 956 ? -5.094 30.294 -43.265 1.00 40.91 956 LEU A CA 1
ATOM 7423 C C . LEU A 1 956 ? -5.394 31.385 -42.220 1.00 40.91 956 LEU A C 1
ATOM 7425 O O . LEU A 1 956 ? -4.877 32.497 -42.336 1.00 40.91 956 LEU A O 1
ATOM 7429 N N . VAL A 1 957 ? -6.180 31.077 -41.182 1.00 47.75 957 VAL A N 1
ATOM 7430 C CA . VAL A 1 957 ? -6.494 32.032 -40.104 1.00 47.75 957 VAL A CA 1
ATOM 7431 C C . VAL A 1 957 ? -5.288 32.248 -39.184 1.00 47.75 957 VAL A C 1
ATOM 7433 O O . VAL A 1 957 ? -4.974 33.396 -38.865 1.00 47.75 957 VAL A O 1
ATOM 7436 N N . LEU A 1 958 ? -4.553 31.186 -38.820 1.00 46.06 958 LEU A N 1
ATOM 7437 C CA . LEU A 1 958 ? -3.326 31.323 -38.019 1.00 46.06 958 LEU A CA 1
ATOM 7438 C C . LEU A 1 958 ? -2.261 32.180 -38.724 1.00 46.06 958 LEU A C 1
ATOM 7440 O O . LEU A 1 958 ? -1.653 33.045 -38.091 1.00 46.06 958 LEU A O 1
ATOM 7444 N N . PHE A 1 959 ? -2.069 31.998 -40.035 1.00 42.78 959 PHE A N 1
ATOM 7445 C CA . PHE A 1 959 ? -1.086 32.779 -40.798 1.00 42.78 959 PHE A CA 1
ATOM 7446 C C . PHE A 1 959 ? -1.410 34.284 -40.848 1.00 42.78 959 PHE A C 1
ATOM 7448 O O . PHE A 1 959 ? -0.498 35.110 -40.798 1.00 42.78 959 PHE A O 1
ATOM 7455 N N . MET A 1 960 ? -2.695 34.657 -40.886 1.00 39.03 960 MET A N 1
ATOM 7456 C CA . MET A 1 960 ? -3.121 36.064 -40.854 1.00 39.03 960 MET A CA 1
ATOM 7457 C C . MET A 1 960 ? -2.866 36.744 -39.501 1.00 39.03 960 MET A C 1
ATOM 7459 O O . MET A 1 960 ? -2.484 37.915 -39.467 1.00 39.03 960 MET A O 1
ATOM 7463 N N . ILE A 1 961 ? -3.027 36.022 -38.387 1.00 47.28 961 ILE A N 1
ATOM 7464 C CA . ILE A 1 961 ? -2.798 36.568 -37.037 1.00 47.28 961 ILE A CA 1
ATOM 7465 C C . ILE A 1 961 ? -1.310 36.886 -36.820 1.00 47.28 961 ILE A C 1
ATOM 7467 O O . ILE A 1 961 ? -0.972 37.963 -36.328 1.00 47.28 961 ILE A O 1
ATOM 7471 N N . ILE A 1 962 ? -0.412 35.997 -37.260 1.00 43.50 962 ILE A N 1
ATOM 7472 C CA . ILE A 1 962 ? 1.045 36.179 -37.124 1.00 43.50 962 ILE A CA 1
ATOM 7473 C C . ILE A 1 962 ? 1.545 37.401 -37.919 1.00 43.50 962 ILE A C 1
ATOM 7475 O O . ILE A 1 962 ? 2.465 38.091 -37.471 1.00 43.50 962 ILE A O 1
ATOM 7479 N N . LEU A 1 963 ? 0.919 37.726 -39.058 1.00 33.53 963 LEU A N 1
ATOM 7480 C CA . LEU A 1 963 ? 1.260 38.919 -39.842 1.00 33.53 963 LEU A CA 1
ATOM 7481 C C . LEU A 1 963 ? 0.852 40.234 -39.153 1.00 33.53 963 LEU A C 1
ATOM 7483 O O . LEU A 1 963 ? 1.583 41.222 -39.237 1.00 33.53 963 LEU A O 1
ATOM 7487 N N . PHE A 1 964 ? -0.289 40.261 -38.457 1.00 34.50 964 PHE A N 1
ATOM 7488 C CA . PHE A 1 964 ? -0.827 41.496 -37.871 1.00 34.50 964 PHE A CA 1
ATOM 7489 C C . PHE A 1 964 ? -0.054 41.996 -36.642 1.00 34.50 964 PHE A C 1
ATOM 7491 O O . PHE A 1 964 ? 0.013 43.204 -36.412 1.00 34.50 964 PHE A O 1
ATOM 7498 N N . CYS A 1 965 ? 0.590 41.107 -35.882 1.00 35.59 965 CYS A N 1
ATOM 7499 C CA . CYS A 1 965 ? 1.339 41.487 -34.678 1.00 35.59 965 CYS A CA 1
ATOM 7500 C C . CYS A 1 965 ? 2.714 42.131 -34.947 1.00 35.59 965 CYS A C 1
ATOM 7502 O O . CYS A 1 965 ? 3.375 42.544 -33.996 1.00 35.59 965 CYS A O 1
ATOM 7504 N N . LYS A 1 966 ? 3.173 42.230 -36.208 1.00 32.44 966 LYS A N 1
ATOM 7505 C CA . LYS A 1 966 ? 4.551 42.659 -36.532 1.00 32.44 966 LYS A CA 1
ATOM 7506 C C . LYS A 1 966 ? 4.702 44.065 -37.134 1.00 32.44 966 LYS A C 1
ATOM 7508 O O . LYS A 1 966 ? 5.823 44.444 -37.466 1.00 32.44 966 LYS A O 1
ATOM 7513 N N . ILE A 1 967 ? 3.626 44.858 -37.257 1.00 33.38 967 ILE A N 1
ATOM 7514 C CA . ILE A 1 967 ? 3.679 46.218 -37.843 1.00 33.38 967 ILE A CA 1
ATOM 7515 C C . ILE A 1 967 ? 2.979 47.278 -36.970 1.00 33.38 967 ILE A C 1
ATOM 7517 O O . ILE A 1 967 ? 1.887 47.758 -37.274 1.00 33.38 967 ILE A O 1
ATOM 7521 N N . LYS A 1 968 ? 3.674 47.721 -35.916 1.00 29.19 968 LYS A N 1
ATOM 7522 C CA . LYS A 1 968 ? 3.664 49.117 -35.430 1.00 29.19 968 LYS A CA 1
ATOM 7523 C C . LYS A 1 968 ? 4.854 49.327 -34.494 1.00 29.19 968 LYS A C 1
ATOM 7525 O O . LYS A 1 968 ? 4.971 48.625 -33.498 1.00 29.19 968 LYS A O 1
ATOM 7530 N N . GLY A 1 969 ? 5.745 50.261 -34.819 1.00 25.59 969 GLY A N 1
ATOM 7531 C CA . GLY A 1 969 ? 6.997 50.454 -34.081 1.00 25.59 969 GLY A CA 1
ATOM 7532 C C . GLY A 1 969 ? 7.256 51.896 -33.652 1.00 25.59 969 GLY A C 1
ATOM 7533 O O . GLY A 1 969 ? 6.730 52.821 -34.259 1.00 25.59 969 GLY A O 1
ATOM 7534 N N . SER A 1 970 ? 8.147 52.023 -32.661 1.00 27.14 970 SER A N 1
ATOM 7535 C CA . SER A 1 970 ? 8.968 53.194 -32.301 1.00 27.14 970 SER A CA 1
ATOM 7536 C C . SER A 1 970 ? 8.283 54.523 -31.926 1.00 27.14 970 SER A C 1
ATOM 7538 O O . SER A 1 970 ? 7.691 55.178 -32.777 1.00 27.14 970 SER A O 1
ATOM 7540 N N . SER A 1 971 ? 8.542 55.017 -30.700 1.00 27.47 971 SER A N 1
ATOM 7541 C CA . SER A 1 971 ? 9.494 56.141 -30.526 1.00 27.47 971 SER A CA 1
ATOM 7542 C C . SER A 1 971 ? 9.805 56.524 -29.056 1.00 27.47 971 SER A C 1
ATOM 7544 O O . SER A 1 971 ? 8.930 57.007 -28.348 1.00 27.47 971 SER A O 1
ATOM 7546 N N . ASN A 1 972 ? 11.092 56.435 -28.689 1.00 24.97 972 ASN A N 1
ATOM 7547 C CA . ASN A 1 972 ? 11.924 57.468 -28.029 1.00 24.97 972 ASN A CA 1
ATOM 7548 C C . ASN A 1 972 ? 11.655 58.076 -26.618 1.00 24.97 972 ASN A C 1
ATOM 7550 O O . ASN A 1 972 ? 10.671 58.768 -26.402 1.00 24.97 972 ASN A O 1
ATOM 7554 N N . TYR A 1 973 ? 12.729 58.017 -25.797 1.00 26.05 973 TYR A N 1
ATOM 7555 C CA . TYR A 1 973 ? 13.213 58.947 -24.736 1.00 26.05 973 TYR A CA 1
ATOM 7556 C C . TYR A 1 973 ? 12.314 59.231 -23.499 1.00 26.05 973 TYR A C 1
ATOM 7558 O O . TYR A 1 973 ? 11.121 59.464 -23.611 1.00 26.05 973 TYR A O 1
ATOM 7566 N N . ASN A 1 974 ? 12.821 59.272 -22.254 1.00 23.73 974 ASN A N 1
ATOM 7567 C CA . ASN A 1 974 ? 14.091 59.853 -21.770 1.00 23.73 974 ASN A CA 1
ATOM 7568 C C . ASN A 1 974 ? 14.723 59.120 -20.560 1.00 23.73 974 ASN A C 1
ATOM 7570 O O . ASN A 1 974 ? 14.038 58.440 -19.803 1.00 23.73 974 ASN A O 1
ATOM 7574 N N . LEU A 1 975 ? 16.012 59.396 -20.320 1.00 26.58 975 LEU A N 1
ATOM 7575 C CA . LEU A 1 975 ? 16.708 59.268 -19.025 1.00 26.58 975 LEU A CA 1
ATOM 7576 C C . LEU A 1 975 ? 17.054 60.693 -18.529 1.00 26.58 975 LEU A C 1
ATOM 7578 O O . LEU A 1 975 ? 17.288 61.557 -19.380 1.00 26.58 975 LEU A O 1
ATOM 7582 N N . PRO A 1 976 ? 17.107 60.980 -17.211 1.00 32.38 976 PRO A N 1
ATOM 7583 C CA . PRO A 1 976 ? 18.437 61.097 -16.580 1.00 32.38 976 PRO A CA 1
ATOM 7584 C C . PRO A 1 976 ? 18.527 60.716 -15.074 1.00 32.38 976 PRO A C 1
ATOM 7586 O O . PRO A 1 976 ? 17.601 60.972 -14.320 1.00 32.38 976 PRO A O 1
ATOM 7589 N N . VAL A 1 977 ? 19.695 60.172 -14.669 1.00 23.94 977 VAL A N 1
ATOM 7590 C CA . VAL A 1 977 ? 20.582 60.559 -13.521 1.00 23.94 977 VAL A CA 1
ATOM 7591 C C . VAL A 1 977 ? 19.895 60.903 -12.162 1.00 23.94 977 VAL A C 1
ATOM 7593 O O . VAL A 1 977 ? 19.018 61.749 -12.128 1.00 23.94 977 VAL A O 1
ATOM 7596 N N . VAL A 1 978 ? 20.244 60.327 -10.989 1.00 24.52 978 VAL A N 1
ATOM 7597 C CA . VAL A 1 978 ? 21.476 60.577 -10.183 1.00 24.52 978 VAL A CA 1
ATOM 7598 C C . VAL A 1 978 ? 21.881 59.393 -9.255 1.00 24.52 978 VAL A C 1
ATOM 7600 O O . VAL A 1 978 ? 21.053 58.797 -8.581 1.00 24.52 978 VAL A O 1
ATOM 7603 N N . LEU A 1 979 ? 23.200 59.137 -9.211 1.00 24.47 979 LEU A N 1
ATOM 7604 C CA . LEU A 1 979 ? 24.114 58.657 -8.134 1.00 24.47 979 LEU A CA 1
ATOM 7605 C C . LEU A 1 979 ? 23.617 58.695 -6.646 1.00 24.47 979 LEU A C 1
ATOM 7607 O O . LEU A 1 979 ? 22.793 59.527 -6.302 1.00 24.47 979 LEU A O 1
ATOM 7611 N N . SER A 1 980 ? 24.184 57.996 -5.636 1.00 25.39 980 SER A N 1
ATOM 7612 C CA . SER A 1 980 ? 25.209 56.919 -5.535 1.00 25.39 980 SER A CA 1
ATOM 7613 C C . SER A 1 980 ? 25.465 56.485 -4.061 1.00 25.39 980 SER A C 1
ATOM 7615 O O . SER A 1 980 ? 25.033 57.187 -3.149 1.00 25.39 980 SER A O 1
ATOM 7617 N N . LYS A 1 981 ? 26.321 55.449 -3.887 1.00 24.88 981 LYS A N 1
ATOM 7618 C CA . LYS A 1 981 ? 27.101 54.967 -2.703 1.00 24.88 981 LYS A CA 1
ATOM 7619 C C . LYS A 1 981 ? 26.625 53.607 -2.154 1.00 24.88 981 LYS A C 1
ATOM 7621 O O . LYS A 1 981 ? 25.452 53.460 -1.858 1.00 24.88 981 LYS A O 1
ATOM 7626 N N . TYR A 1 982 ? 27.425 52.526 -2.209 1.00 24.52 982 TYR A N 1
ATOM 7627 C CA . TYR A 1 982 ? 28.738 52.224 -1.566 1.00 24.52 982 TYR A CA 1
ATOM 7628 C C . TYR A 1 982 ? 28.626 51.971 -0.047 1.00 24.52 982 TYR A C 1
ATOM 7630 O O . TYR A 1 982 ? 28.010 52.784 0.629 1.00 24.52 982 TYR A O 1
ATOM 7638 N N . ARG A 1 983 ? 29.300 50.978 0.565 1.00 26.05 983 ARG A N 1
ATOM 7639 C CA . ARG A 1 983 ? 29.954 49.724 0.090 1.00 26.05 983 ARG A CA 1
ATOM 7640 C C . ARG A 1 983 ? 30.291 48.855 1.331 1.00 26.05 983 ARG A C 1
ATOM 7642 O O . ARG A 1 983 ? 30.295 49.373 2.439 1.00 26.05 983 ARG A O 1
ATOM 7649 N N . ASN A 1 984 ? 30.599 47.576 1.113 1.00 28.83 984 ASN A N 1
ATOM 7650 C CA . ASN A 1 984 ? 31.051 46.533 2.056 1.00 28.83 984 ASN A CA 1
ATOM 7651 C C . ASN A 1 984 ? 31.954 46.984 3.228 1.00 28.83 984 ASN A C 1
ATOM 7653 O O . ASN A 1 984 ? 32.834 47.818 3.023 1.00 28.83 984 ASN A O 1
ATOM 7657 N N . LEU A 1 985 ? 31.906 46.232 4.341 1.00 24.47 985 LEU A N 1
ATOM 7658 C CA . LEU A 1 985 ? 33.101 45.740 5.056 1.00 24.47 985 LEU A CA 1
ATOM 7659 C C . LEU A 1 985 ? 32.790 44.464 5.882 1.00 24.47 985 LEU A C 1
ATOM 7661 O O . LEU A 1 985 ? 31.624 44.158 6.119 1.00 24.47 985 LEU A O 1
ATOM 7665 N N . LYS A 1 986 ? 33.837 43.711 6.254 1.00 26.48 986 LYS A N 1
ATOM 7666 C CA . LYS A 1 986 ? 33.836 42.503 7.115 1.00 26.48 986 LYS A CA 1
ATOM 7667 C C . LYS A 1 986 ? 34.488 42.833 8.467 1.00 26.48 986 LYS A C 1
ATOM 7669 O O . LYS A 1 986 ? 35.308 43.745 8.473 1.00 26.48 986 LYS A O 1
ATOM 7674 N N . GLU A 1 987 ? 34.251 41.975 9.475 1.00 27.52 987 GLU A N 1
ATOM 7675 C CA . GLU A 1 987 ? 35.138 41.716 10.642 1.00 27.52 987 GLU A CA 1
ATOM 7676 C C . GLU A 1 987 ? 35.374 42.917 11.604 1.00 27.52 987 GLU A C 1
ATOM 7678 O O . GLU A 1 987 ? 35.369 44.071 11.195 1.00 27.52 987 GLU A O 1
ATOM 7683 N N . ASP A 1 988 ? 35.551 42.775 12.923 1.00 24.95 988 ASP A N 1
ATOM 7684 C CA . ASP A 1 988 ? 35.516 41.643 13.874 1.00 24.95 988 ASP A CA 1
ATOM 7685 C C . ASP A 1 988 ? 35.246 42.215 15.303 1.00 24.95 988 ASP A C 1
ATOM 7687 O O . ASP A 1 988 ? 35.281 43.433 15.485 1.00 24.95 988 ASP A O 1
ATOM 7691 N N . GLY A 1 989 ? 35.044 41.370 16.324 1.00 24.94 989 GLY A N 1
ATOM 7692 C CA . GLY A 1 989 ? 35.394 41.710 17.716 1.00 24.94 989 GLY A CA 1
ATOM 7693 C C . GLY A 1 989 ? 34.279 42.135 18.695 1.00 24.94 989 GLY A C 1
ATOM 7694 O O . GLY A 1 989 ? 33.801 43.262 18.680 1.00 24.94 989 GLY A O 1
ATOM 7695 N N . THR A 1 990 ? 33.970 41.223 19.627 1.00 27.91 990 THR A N 1
ATOM 7696 C CA . THR A 1 990 ? 33.641 41.443 21.062 1.00 27.91 990 THR A CA 1
ATOM 7697 C C . THR A 1 990 ? 32.786 42.651 21.515 1.00 27.91 990 THR A C 1
ATOM 7699 O O . THR A 1 990 ? 33.241 43.792 21.543 1.00 27.91 990 THR A O 1
ATOM 7702 N N . ASN A 1 991 ? 31.642 42.373 22.170 1.00 26.03 991 ASN A N 1
ATOM 7703 C CA . ASN A 1 991 ? 31.535 42.448 23.647 1.00 26.03 991 ASN A CA 1
ATOM 7704 C C . ASN A 1 991 ? 30.170 41.990 24.214 1.00 26.03 991 ASN A C 1
ATOM 7706 O O . ASN A 1 991 ? 29.179 41.889 23.498 1.00 26.03 991 ASN A O 1
ATOM 7710 N N . VAL A 1 992 ? 30.152 41.714 25.524 1.00 34.59 992 VAL A N 1
ATOM 7711 C CA . VAL A 1 992 ? 28.976 41.336 26.336 1.00 34.59 992 VAL A CA 1
ATOM 7712 C C . VAL A 1 992 ? 28.236 42.580 26.844 1.00 34.59 992 VAL A C 1
ATOM 7714 O O . VAL A 1 992 ? 28.890 43.561 27.189 1.00 34.59 992 VAL A O 1
ATOM 7717 N N . LEU A 1 993 ? 26.905 42.511 26.994 1.00 25.73 993 LEU A N 1
ATOM 7718 C CA . LEU A 1 993 ? 26.148 43.325 27.961 1.00 25.73 993 LEU A CA 1
ATOM 7719 C C . LEU A 1 993 ? 24.785 42.684 28.298 1.00 25.73 993 LEU A C 1
ATOM 7721 O O . LEU A 1 993 ? 24.069 42.239 27.404 1.00 25.73 993 LEU A O 1
ATOM 7725 N N . GLU A 1 994 ? 24.427 42.656 29.583 1.00 28.36 994 GLU A N 1
ATOM 7726 C CA . GLU A 1 994 ? 23.109 42.231 30.083 1.00 28.36 994 GLU A CA 1
ATOM 7727 C C . GLU A 1 994 ? 22.081 43.375 30.004 1.00 28.36 994 GLU A C 1
ATOM 7729 O O . GLU A 1 994 ? 22.440 44.540 30.188 1.00 28.36 994 GLU A O 1
ATOM 7734 N N . VAL A 1 995 ? 20.790 43.051 29.841 1.00 25.64 995 VAL A N 1
ATOM 7735 C CA . VAL A 1 995 ? 19.678 43.968 30.164 1.00 25.64 995 VAL A CA 1
ATOM 7736 C C . VAL A 1 995 ? 18.529 43.202 30.829 1.00 25.64 995 VAL A C 1
ATOM 7738 O O . VAL A 1 995 ? 18.004 42.234 30.285 1.00 25.64 995 VAL A O 1
ATOM 7741 N N . ASP A 1 996 ? 18.138 43.679 32.007 1.00 25.08 996 ASP A N 1
ATOM 7742 C CA . ASP A 1 996 ? 17.075 43.156 32.871 1.00 25.08 996 ASP A CA 1
ATOM 7743 C C . ASP A 1 996 ? 15.667 43.541 32.349 1.00 25.08 996 ASP A C 1
ATOM 7745 O O . ASP A 1 996 ? 15.449 44.687 31.945 1.00 25.08 996 ASP A O 1
ATOM 7749 N N . VAL A 1 997 ? 14.687 42.624 32.377 1.00 27.83 997 VAL A N 1
ATOM 7750 C CA . VAL A 1 997 ? 13.292 42.897 31.953 1.00 27.83 997 VAL A CA 1
ATOM 7751 C C . VAL A 1 997 ? 12.287 42.351 32.969 1.00 27.83 997 VAL A C 1
ATOM 7753 O O . VAL A 1 997 ? 12.075 41.147 33.098 1.00 27.83 997 VAL A O 1
ATOM 7756 N N . LYS A 1 998 ? 11.603 43.264 33.667 1.00 26.53 998 LYS A N 1
ATOM 7757 C CA . LYS A 1 998 ? 10.574 42.945 34.669 1.00 26.53 998 LYS A CA 1
ATOM 7758 C C . LYS A 1 998 ? 9.207 42.707 34.027 1.00 26.53 998 LYS A C 1
ATOM 7760 O O . LYS A 1 998 ? 8.729 43.539 33.259 1.00 26.53 998 LYS A O 1
ATOM 7765 N N . LEU A 1 999 ? 8.538 41.626 34.428 1.00 27.86 999 LEU A N 1
ATOM 7766 C CA . LEU A 1 999 ? 7.145 41.338 34.064 1.00 27.86 999 LEU A CA 1
ATOM 7767 C C . LEU A 1 999 ? 6.146 42.001 35.045 1.00 27.86 999 LEU A C 1
ATOM 7769 O O . LEU A 1 999 ? 6.438 42.100 36.242 1.00 27.86 999 LEU A O 1
ATOM 7773 N N . PRO A 1 1000 ? 4.973 42.468 34.571 1.00 29.83 1000 PRO A N 1
ATOM 7774 C CA . PRO A 1 1000 ? 3.986 43.171 35.394 1.00 29.83 1000 PRO A CA 1
ATOM 7775 C C . PRO A 1 1000 ? 3.083 42.228 36.210 1.00 29.83 1000 PRO A C 1
ATOM 7777 O O . PRO A 1 1000 ? 2.843 41.082 35.836 1.00 29.83 1000 PRO A O 1
ATOM 7780 N N . LYS A 1 1001 ? 2.519 42.743 37.313 1.00 27.06 1001 LYS A N 1
ATOM 7781 C CA . LYS A 1 1001 ? 1.496 42.055 38.124 1.00 27.06 1001 LYS A CA 1
ATOM 7782 C C . LYS A 1 1001 ? 0.085 42.412 37.644 1.00 27.06 1001 LYS A C 1
ATOM 7784 O O . LYS A 1 1001 ? -0.179 43.576 37.354 1.00 27.06 1001 LYS A O 1
ATOM 7789 N N . CYS A 1 1002 ? -0.827 41.441 37.633 1.00 27.58 1002 CYS A N 1
ATOM 7790 C CA . CYS A 1 1002 ? -2.246 41.679 37.344 1.00 27.58 1002 CYS A CA 1
ATOM 7791 C C . CYS A 1 1002 ? -2.993 42.265 38.558 1.00 27.58 1002 CYS A C 1
ATOM 7793 O O . CYS A 1 1002 ? -2.621 42.024 39.707 1.00 27.58 1002 CYS A O 1
ATOM 7795 N N . GLN A 1 1003 ? -4.058 43.029 38.299 1.00 28.17 1003 GLN A N 1
ATOM 7796 C CA . GLN A 1 1003 ? -4.934 43.621 39.318 1.00 28.17 1003 GLN A CA 1
ATOM 7797 C C . GLN A 1 1003 ? -6.248 42.835 39.445 1.00 28.17 1003 GLN A C 1
ATOM 7799 O O . GLN A 1 1003 ? -6.732 42.270 38.466 1.00 28.17 1003 GLN A O 1
ATOM 7804 N N . LYS A 1 1004 ? -6.857 42.847 40.638 1.00 27.97 1004 LYS A N 1
ATOM 7805 C CA . LYS A 1 1004 ? -8.235 42.369 40.842 1.00 27.97 1004 LYS A CA 1
ATOM 7806 C C . LYS A 1 1004 ? -9.246 43.406 40.324 1.00 27.97 1004 LYS A C 1
ATOM 7808 O O . LYS A 1 1004 ? -9.020 44.598 40.547 1.00 27.97 1004 LYS A O 1
ATOM 7813 N N . PRO A 1 1005 ? -10.374 42.994 39.719 1.00 29.77 1005 PRO A N 1
ATOM 7814 C CA . PRO A 1 1005 ? -11.516 43.880 39.519 1.00 29.77 1005 PRO A CA 1
ATOM 7815 C C . PRO A 1 1005 ? -12.249 44.130 40.847 1.00 29.77 1005 PRO A C 1
ATOM 7817 O O . PRO A 1 1005 ? -12.327 43.247 41.700 1.00 29.77 1005 PRO A O 1
ATOM 7820 N N . TYR A 1 1006 ? -12.822 45.325 40.993 1.00 28.89 1006 TYR A N 1
ATOM 7821 C CA . TYR A 1 1006 ? -13.798 45.664 42.034 1.00 28.89 1006 TYR A CA 1
ATOM 7822 C C . TYR A 1 1006 ? -15.182 45.840 41.396 1.00 28.89 1006 TYR A C 1
ATOM 7824 O O . TYR A 1 1006 ? -15.298 46.372 40.293 1.00 28.89 1006 TYR A O 1
ATOM 7832 N N . SER A 1 1007 ? -16.227 45.471 42.131 1.00 27.77 1007 SER A N 1
ATOM 7833 C CA . SER A 1 1007 ? -17.586 45.995 41.968 1.00 27.77 1007 SER A CA 1
ATOM 7834 C C . SER A 1 1007 ? -18.197 46.160 43.364 1.00 27.77 1007 SER A C 1
ATOM 7836 O O . SER A 1 1007 ? -17.721 45.526 44.307 1.00 27.77 1007 SER A O 1
ATOM 7838 N N . THR A 1 1008 ? -19.154 47.071 43.522 1.00 31.97 1008 THR A N 1
ATOM 7839 C CA . THR A 1 1008 ? -19.494 47.680 44.820 1.00 31.97 1008 THR A CA 1
ATOM 7840 C C . THR A 1 1008 ? -20.877 47.313 45.344 1.00 31.97 1008 THR A C 1
ATOM 7842 O O . THR A 1 1008 ? -21.832 47.245 44.576 1.00 31.97 1008 THR A O 1
ATOM 7845 N N . ASP A 1 1009 ? -20.937 47.175 46.667 1.00 32.81 1009 ASP A N 1
ATOM 7846 C CA . ASP A 1 1009 ? -22.058 47.302 47.606 1.00 32.81 1009 ASP A CA 1
ATOM 7847 C C . ASP A 1 1009 ? -23.489 47.498 47.068 1.00 32.81 1009 ASP A C 1
ATOM 7849 O O . ASP A 1 1009 ? -23.830 48.514 46.462 1.00 32.81 1009 ASP A O 1
ATOM 7853 N N . LEU A 1 1010 ? -24.370 46.609 47.526 1.00 30.08 1010 LEU A N 1
ATOM 7854 C CA . LEU A 1 1010 ? -25.640 46.969 48.162 1.00 30.08 1010 LEU A CA 1
ATOM 7855 C C . LEU A 1 1010 ? -25.785 46.074 49.401 1.00 30.08 1010 LEU A C 1
ATOM 7857 O O . LEU A 1 1010 ? -25.460 44.889 49.336 1.00 30.08 1010 LEU A O 1
ATOM 7861 N N . GLY A 1 1011 ? -26.244 46.623 50.523 1.00 28.16 1011 GLY A N 1
ATOM 7862 C CA . GLY A 1 1011 ? -26.494 45.865 51.752 1.00 28.16 1011 GLY A CA 1
ATOM 7863 C C . GLY A 1 1011 ? -27.885 46.148 52.307 1.00 28.16 1011 GLY A C 1
ATOM 7864 O O . GLY A 1 1011 ? -28.522 47.092 51.855 1.00 28.16 1011 GLY A O 1
ATOM 7865 N N . ASP A 1 1012 ? -28.325 45.321 53.261 1.00 27.69 1012 ASP A N 1
ATOM 7866 C CA . ASP A 1 1012 ? -29.037 45.755 54.475 1.00 27.69 1012 ASP A CA 1
ATOM 7867 C C . ASP A 1 1012 ? -29.236 44.573 55.458 1.00 27.69 1012 ASP A C 1
ATOM 7869 O O . ASP A 1 1012 ? -29.877 43.582 55.131 1.00 27.69 1012 ASP A O 1
ATOM 7873 N N . GLU A 1 1013 ? -28.631 44.722 56.644 1.00 28.64 1013 GLU A N 1
ATOM 7874 C CA . GLU A 1 1013 ? -29.170 44.506 58.009 1.00 28.64 1013 GLU A CA 1
ATOM 7875 C C . GLU A 1 1013 ? -29.858 43.177 58.488 1.00 28.64 1013 GLU A C 1
ATOM 7877 O O . GLU A 1 1013 ? -30.433 42.398 57.740 1.00 28.64 1013 GLU A O 1
ATOM 7882 N N . ILE A 1 1014 ? -29.856 43.000 59.828 1.00 28.28 1014 ILE A N 1
ATOM 7883 C CA . ILE A 1 1014 ? -30.699 42.113 60.685 1.00 28.28 1014 ILE A CA 1
ATOM 7884 C C . ILE A 1 1014 ? -30.241 40.645 60.968 1.00 28.28 1014 ILE A C 1
ATOM 7886 O O . ILE A 1 1014 ? -30.747 39.673 60.421 1.00 28.28 1014 ILE A O 1
ATOM 7890 N N . ASP A 1 1015 ? -29.350 40.536 61.968 1.00 27.23 1015 ASP A N 1
ATOM 7891 C CA . ASP A 1 1015 ? -29.555 39.900 63.302 1.00 27.23 1015 ASP A CA 1
ATOM 7892 C C . ASP A 1 1015 ? -29.544 38.356 63.582 1.00 27.23 1015 ASP A C 1
ATOM 7894 O O . ASP A 1 1015 ? -30.295 37.557 63.028 1.00 27.23 1015 ASP A O 1
ATOM 7898 N N . SER A 1 1016 ? -28.826 38.027 64.676 1.00 26.33 1016 SER A N 1
ATOM 7899 C CA . SER A 1 1016 ? -29.137 37.048 65.752 1.00 26.33 1016 SER A CA 1
ATOM 7900 C C . SER A 1 1016 ? -28.589 35.592 65.797 1.00 26.33 1016 SER A C 1
ATOM 7902 O O . SER A 1 1016 ? -28.580 34.840 64.830 1.00 26.33 1016 SER A O 1
ATOM 7904 N N . SER A 1 1017 ? -28.272 35.175 67.044 1.00 30.22 1017 SER A N 1
ATOM 7905 C CA . SER A 1 1017 ? -27.952 33.823 67.591 1.00 30.22 1017 SER A CA 1
ATOM 7906 C C . SER A 1 1017 ? -26.605 33.162 67.191 1.00 30.22 1017 SER A C 1
ATOM 7908 O O . SER A 1 1017 ? -26.251 33.154 66.023 1.00 30.22 1017 SER A O 1
ATOM 7910 N N . ASN A 1 1018 ? -25.702 32.709 68.089 1.00 29.30 1018 ASN A N 1
ATOM 7911 C CA . ASN A 1 1018 ? -25.739 31.886 69.337 1.00 29.30 1018 ASN A CA 1
ATOM 7912 C C . ASN A 1 1018 ? -25.734 30.355 69.066 1.00 29.30 1018 ASN A C 1
ATOM 7914 O O . ASN A 1 1018 ? -26.480 29.911 68.207 1.00 29.30 1018 ASN A O 1
ATOM 7918 N N . THR A 1 1019 ? -24.985 29.472 69.763 1.00 29.33 1019 THR A N 1
ATOM 7919 C CA . THR A 1 1019 ? -23.980 29.617 70.857 1.00 29.33 1019 THR A CA 1
ATOM 7920 C C . THR A 1 1019 ? -23.106 28.350 71.029 1.00 29.33 1019 THR A C 1
ATOM 7922 O O . THR A 1 1019 ? -23.566 27.252 70.754 1.00 29.33 1019 THR A O 1
ATOM 7925 N N . GLN A 1 1020 ? -21.888 28.538 71.564 1.00 28.45 1020 GLN A N 1
ATOM 7926 C CA . GLN A 1 1020 ? -21.081 27.704 72.500 1.00 28.45 1020 GLN A CA 1
ATOM 7927 C C . GLN A 1 1020 ? -21.356 26.193 72.761 1.00 28.45 1020 GLN A C 1
ATOM 7929 O O . GLN A 1 1020 ? -22.472 25.796 73.075 1.00 28.45 1020 GLN A O 1
ATOM 7934 N N . GLY A 1 1021 ? -20.253 25.438 72.940 1.00 26.41 1021 GLY A N 1
ATOM 7935 C CA . GLY A 1 1021 ? -20.107 24.306 73.891 1.00 26.41 1021 GLY A CA 1
ATOM 7936 C C . GLY A 1 1021 ? -19.454 23.048 73.274 1.00 26.41 1021 GLY A C 1
ATOM 7937 O O . GLY A 1 1021 ? -19.905 22.619 72.222 1.00 26.41 1021 GLY A O 1
ATOM 7938 N N . SER A 1 1022 ? -18.321 22.472 73.721 1.00 27.97 1022 SER A N 1
ATOM 7939 C CA . SER A 1 1022 ? -17.856 22.001 75.058 1.00 27.97 1022 SER A CA 1
ATOM 7940 C C . SER A 1 1022 ? -18.587 20.733 75.554 1.00 27.97 1022 SER A C 1
ATOM 7942 O O . SER A 1 1022 ? -19.811 20.744 75.576 1.00 27.97 1022 SER A O 1
ATOM 7944 N N . GLU A 1 1023 ? -17.953 19.650 76.036 1.00 31.34 1023 GLU A N 1
ATOM 7945 C CA . GLU A 1 1023 ? -16.523 19.365 76.292 1.00 31.34 1023 GLU A CA 1
ATOM 7946 C C . GLU A 1 1023 ? -16.277 17.852 76.601 1.00 31.34 1023 GLU A C 1
ATOM 7948 O O . GLU A 1 1023 ? -17.219 17.127 76.893 1.00 31.34 1023 GLU A O 1
ATOM 7953 N N . LEU A 1 1024 ? -14.999 17.428 76.611 1.00 28.03 1024 LEU A N 1
ATOM 7954 C CA . LEU A 1 1024 ? -14.366 16.389 77.471 1.00 28.03 1024 LEU A CA 1
ATOM 7955 C C . LEU A 1 1024 ? -14.847 14.897 77.546 1.00 28.03 1024 LEU A C 1
ATOM 7957 O O . LEU A 1 1024 ? -15.870 14.556 78.120 1.00 28.03 1024 LEU A O 1
ATOM 7961 N N . GLU A 1 1025 ? -13.884 14.013 77.213 1.00 30.14 1025 GLU A N 1
ATOM 7962 C CA . GLU A 1 1025 ? -13.354 12.878 78.025 1.00 30.14 1025 GLU A CA 1
ATOM 7963 C C . GLU A 1 1025 ? -13.815 11.385 77.947 1.00 30.14 1025 GLU A C 1
ATOM 7965 O O . GLU A 1 1025 ? -14.842 10.967 78.463 1.00 30.14 1025 GLU A O 1
ATOM 7970 N N . LYS A 1 1026 ? -12.821 10.560 77.538 1.00 30.36 1026 LYS A N 1
ATOM 7971 C CA . LYS A 1 1026 ? -12.238 9.353 78.200 1.00 30.36 1026 LYS A CA 1
ATOM 7972 C C . LYS A 1 1026 ? -12.960 7.978 78.274 1.00 30.36 1026 LYS A C 1
ATOM 7974 O O . LYS A 1 1026 ? -13.765 7.724 79.156 1.00 30.36 1026 LYS A O 1
ATOM 7979 N N . LYS A 1 1027 ? -12.267 7.025 77.616 1.00 29.94 1027 LYS A N 1
ATOM 7980 C CA . LYS A 1 1027 ? -11.683 5.754 78.144 1.00 29.94 1027 LYS A CA 1
ATOM 7981 C C . LYS A 1 1027 ? -12.533 4.476 78.346 1.00 29.94 1027 LYS A C 1
ATOM 7983 O O . LYS A 1 1027 ? -13.476 4.467 79.119 1.00 29.94 1027 LYS A O 1
ATOM 7988 N N . MET A 1 1028 ? -11.895 3.372 77.906 1.00 27.33 1028 MET A N 1
ATOM 7989 C CA . MET A 1 1028 ? -11.864 2.009 78.498 1.00 27.33 1028 MET A CA 1
ATOM 7990 C C . MET A 1 1028 ? -13.145 1.146 78.436 1.00 27.33 1028 MET A C 1
ATOM 7992 O O . MET A 1 1028 ? -14.241 1.682 78.411 1.00 27.33 1028 MET A O 1
ATOM 7996 N N . SER A 1 1029 ? -13.095 -0.197 78.504 1.00 27.69 1029 SER A N 1
ATOM 7997 C CA . SER A 1 1029 ? -12.161 -1.231 77.969 1.00 27.69 1029 SER A CA 1
ATOM 7998 C C . SER A 1 1029 ? -12.672 -2.633 78.374 1.00 27.69 1029 SER A C 1
ATOM 8000 O O . SER A 1 1029 ? -13.136 -2.749 79.502 1.00 27.69 1029 SER A O 1
ATOM 8002 N N . GLU A 1 1030 ? -12.459 -3.676 77.546 1.00 32.19 1030 GLU A N 1
ATOM 8003 C CA . GLU A 1 1030 ? -12.598 -5.124 77.898 1.00 32.19 1030 GLU A CA 1
ATOM 8004 C C . GLU A 1 1030 ? -14.052 -5.574 78.289 1.00 32.19 1030 GLU A C 1
ATOM 8006 O O . GLU A 1 1030 ? -14.870 -4.761 78.692 1.00 32.19 1030 GLU A O 1
ATOM 8011 N N . ASP A 1 1031 ? -14.548 -6.816 78.156 1.00 30.02 1031 ASP A N 1
ATOM 8012 C CA . ASP A 1 1031 ? -13.954 -8.131 77.872 1.00 30.02 1031 ASP A CA 1
ATOM 8013 C C . ASP A 1 1031 ? -15.000 -9.171 77.339 1.00 30.02 1031 ASP A C 1
ATOM 8015 O O . ASP A 1 1031 ? -16.192 -8.892 77.234 1.00 30.02 1031 ASP A O 1
ATOM 8019 N N . LYS A 1 1032 ? -14.526 -10.395 77.051 1.00 32.47 1032 LYS A N 1
ATOM 8020 C CA . LYS A 1 1032 ? -15.196 -11.697 76.773 1.00 32.47 1032 LYS A CA 1
ATOM 8021 C C . LYS A 1 1032 ? -16.625 -11.946 77.323 1.00 32.47 1032 LYS A C 1
ATOM 8023 O O . LYS A 1 1032 ? -16.896 -11.720 78.499 1.00 32.47 1032 LYS A O 1
ATOM 8028 N N . SER A 1 1033 ? -17.419 -12.747 76.589 1.00 27.38 1033 SER A N 1
ATOM 8029 C CA . SER A 1 1033 ? -17.713 -14.164 76.964 1.00 27.38 1033 SER A CA 1
ATOM 8030 C C . SER A 1 1033 ? -18.610 -14.935 75.963 1.00 27.38 1033 SER A C 1
ATOM 8032 O O . SER A 1 1033 ? -19.344 -14.348 75.177 1.00 27.38 1033 SER A O 1
ATOM 8034 N N . ILE A 1 1034 ? -18.521 -16.275 75.997 1.00 30.44 1034 ILE A N 1
ATOM 8035 C CA . ILE A 1 1034 ? -19.391 -17.267 75.312 1.00 30.44 1034 ILE A CA 1
ATOM 8036 C C . ILE A 1 1034 ? -20.222 -17.987 76.403 1.00 30.44 1034 ILE A C 1
ATOM 8038 O O . ILE A 1 1034 ? -19.756 -17.991 77.548 1.00 30.44 1034 ILE A O 1
ATOM 8042 N N . PRO A 1 1035 ? -21.379 -18.640 76.118 1.00 44.94 1035 PRO A N 1
ATOM 8043 C CA . PRO A 1 1035 ? -21.332 -20.120 76.083 1.00 44.94 1035 PRO A CA 1
ATOM 8044 C C . PRO A 1 1035 ? -22.406 -20.887 75.242 1.00 44.94 1035 PRO A C 1
ATOM 8046 O O . PRO A 1 1035 ? -23.605 -20.673 75.367 1.00 44.94 1035 PRO A O 1
ATOM 8049 N N . THR A 1 1036 ? -21.934 -21.924 74.528 1.00 29.11 1036 THR A N 1
ATOM 8050 C CA . THR A 1 1036 ? -22.467 -23.320 74.432 1.00 29.11 1036 THR A CA 1
ATOM 8051 C C . THR A 1 1036 ? -23.844 -23.731 73.838 1.00 29.11 1036 THR A C 1
ATOM 8053 O O . THR A 1 1036 ? -24.888 -23.335 74.340 1.00 29.11 1036 THR A O 1
ATOM 8056 N N . ASN A 1 1037 ? -23.774 -24.805 73.019 1.00 30.38 1037 ASN A N 1
ATOM 8057 C CA . ASN A 1 1037 ? -24.645 -26.014 72.954 1.00 30.38 1037 ASN A CA 1
ATOM 8058 C C . ASN A 1 1037 ? -26.047 -25.972 72.282 1.00 30.38 1037 ASN A C 1
ATOM 8060 O O . ASN A 1 1037 ? -26.740 -24.971 72.370 1.00 30.38 1037 ASN A O 1
ATOM 8064 N N . SER A 1 1038 ? -26.573 -27.067 71.685 1.00 28.89 1038 SER A N 1
ATOM 8065 C CA . SER A 1 1038 ? -25.988 -28.322 71.117 1.00 28.89 1038 SER A CA 1
ATOM 8066 C C . SER A 1 1038 ? -27.081 -29.187 70.411 1.00 28.89 1038 SER A C 1
ATOM 8068 O O . SER A 1 1038 ? -28.240 -28.783 70.377 1.00 28.89 1038 SER A O 1
ATOM 8070 N N . VAL A 1 1039 ? -26.715 -30.406 69.950 1.00 29.03 1039 VAL A N 1
ATOM 8071 C CA . VAL A 1 1039 ? -27.549 -31.579 69.531 1.00 29.03 1039 VAL A CA 1
ATOM 8072 C C . VAL A 1 1039 ? -27.662 -31.859 68.006 1.00 29.03 1039 VAL A C 1
ATOM 8074 O O . VAL A 1 1039 ? -27.655 -30.959 67.178 1.00 29.03 1039 VAL A O 1
ATOM 8077 N N . ASN A 1 1040 ? -27.677 -33.163 67.681 1.00 28.19 1040 ASN A N 1
ATOM 8078 C CA . ASN A 1 1040 ? -27.589 -33.897 66.391 1.00 28.19 1040 ASN A CA 1
ATOM 8079 C C . ASN A 1 1040 ? -28.588 -35.111 66.508 1.00 28.19 1040 ASN A C 1
ATOM 8081 O O . ASN A 1 1040 ? -29.374 -35.063 67.462 1.00 28.19 1040 ASN A O 1
ATOM 8085 N N . PRO A 1 1041 ? -28.572 -36.251 65.761 1.00 54.28 1041 PRO A N 1
ATOM 8086 C CA . PRO A 1 1041 ? -27.945 -36.641 64.480 1.00 54.28 1041 PRO A CA 1
ATOM 8087 C C . PRO A 1 1041 ? -28.895 -37.383 63.486 1.00 54.28 1041 PRO A C 1
ATOM 8089 O O . PRO A 1 1041 ? -30.045 -37.645 63.816 1.00 54.28 1041 PRO A O 1
ATOM 8092 N N . ASP A 1 1042 ? -28.389 -37.782 62.306 1.00 30.09 1042 ASP A N 1
ATOM 8093 C CA . ASP A 1 1042 ? -28.300 -39.195 61.825 1.00 30.09 1042 ASP A CA 1
ATOM 8094 C C . ASP A 1 1042 ? -27.600 -39.233 60.434 1.00 30.09 1042 ASP A C 1
ATOM 8096 O O . ASP A 1 1042 ? -27.969 -38.466 59.550 1.00 30.09 1042 ASP A O 1
ATOM 8100 N N . THR A 1 1043 ? -26.383 -39.790 60.292 1.00 37.00 1043 THR A N 1
ATOM 8101 C CA . THR A 1 1043 ? -25.992 -41.192 59.937 1.00 37.00 1043 THR A CA 1
ATOM 8102 C C . THR A 1 1043 ? -26.323 -41.624 58.494 1.00 37.00 1043 THR A C 1
ATOM 8104 O O . THR A 1 1043 ? -27.395 -41.321 57.986 1.00 37.00 1043 THR A O 1
ATOM 8107 N N . SER A 1 1044 ? -25.471 -42.349 57.748 1.00 35.16 1044 SER A N 1
ATOM 8108 C CA . SER A 1 1044 ? -24.015 -42.673 57.796 1.00 35.16 1044 SER A CA 1
ATOM 8109 C C . SER A 1 1044 ? -23.579 -43.062 56.348 1.00 35.16 1044 SER A C 1
ATOM 8111 O O . SER A 1 1044 ? -24.406 -42.963 55.444 1.00 35.16 1044 SER A O 1
ATOM 8113 N N . ASP A 1 1045 ? -22.362 -43.464 55.947 1.00 35.22 1045 ASP A N 1
ATOM 8114 C CA . ASP A 1 1045 ? -21.060 -43.837 56.557 1.00 35.22 1045 ASP A CA 1
ATOM 8115 C C . ASP A 1 1045 ? -19.948 -43.532 55.483 1.00 35.22 1045 ASP A C 1
ATOM 8117 O O . ASP A 1 1045 ? -20.269 -42.850 54.512 1.00 35.22 1045 ASP A O 1
ATOM 8121 N N . ILE A 1 1046 ? -18.656 -43.914 55.454 1.00 29.58 1046 ILE A N 1
ATOM 8122 C CA . ILE A 1 1046 ? -17.731 -44.794 56.210 1.00 29.58 1046 ILE A CA 1
ATOM 8123 C C . ILE A 1 1046 ? -16.274 -44.266 56.028 1.00 29.58 1046 ILE A C 1
ATOM 8125 O O . ILE A 1 1046 ? -16.040 -43.385 55.201 1.00 29.58 1046 ILE A O 1
ATOM 8129 N N . ILE A 1 1047 ? -15.274 -44.782 56.764 1.00 31.77 1047 ILE A N 1
ATOM 8130 C CA . ILE A 1 1047 ? -13.875 -44.272 56.802 1.00 31.77 1047 ILE A CA 1
ATOM 8131 C C . ILE A 1 1047 ? -12.850 -45.413 56.605 1.00 31.77 1047 ILE A C 1
ATOM 8133 O O . ILE A 1 1047 ? -12.890 -46.376 57.376 1.00 31.77 1047 ILE A O 1
ATOM 8137 N N . PRO A 1 1048 ? -11.937 -45.349 55.603 1.00 50.09 1048 PRO A N 1
ATOM 8138 C CA . PRO A 1 1048 ? -10.496 -45.116 55.896 1.00 50.09 1048 PRO A CA 1
ATOM 8139 C C . PRO A 1 1048 ? -9.660 -44.437 54.764 1.00 50.09 1048 PRO A C 1
ATOM 8141 O O . PRO A 1 1048 ? -10.088 -44.413 53.617 1.00 50.09 1048 PRO A O 1
ATOM 8144 N N . ALA A 1 1049 ? -8.407 -43.973 54.950 1.00 32.75 1049 ALA A N 1
ATOM 8145 C CA . ALA A 1 1049 ? -7.720 -43.405 56.130 1.00 32.75 1049 ALA A CA 1
ATOM 8146 C C . ALA A 1 1049 ? -6.324 -42.798 55.781 1.00 32.75 1049 ALA A C 1
ATOM 8148 O O . ALA A 1 1049 ? -5.580 -43.402 55.017 1.00 32.75 1049 ALA A O 1
ATOM 8149 N N . ALA A 1 1050 ? -5.949 -41.718 56.495 1.00 33.28 1050 ALA A N 1
ATOM 8150 C CA . ALA A 1 1050 ? -4.582 -41.292 56.896 1.00 33.28 1050 ALA A CA 1
ATOM 8151 C C . ALA A 1 1050 ? -3.533 -40.880 55.808 1.00 33.28 1050 ALA A C 1
ATOM 8153 O O . ALA A 1 1050 ? -3.613 -41.292 54.662 1.00 33.28 1050 ALA A O 1
ATOM 8154 N N . ASN A 1 1051 ? -2.503 -40.057 56.092 1.00 28.06 1051 ASN A N 1
ATOM 8155 C CA . ASN A 1 1051 ? -2.090 -39.415 57.356 1.00 28.06 1051 ASN A CA 1
ATOM 8156 C C . ASN A 1 1051 ? -1.411 -38.033 57.142 1.00 28.06 1051 ASN A C 1
ATOM 8158 O O . ASN A 1 1051 ? -0.943 -37.742 56.045 1.00 28.06 1051 ASN A O 1
ATOM 8162 N N . GLN A 1 1052 ? -1.283 -37.223 58.202 1.00 31.00 1052 GLN A N 1
ATOM 8163 C CA . GLN A 1 1052 ? -0.488 -35.975 58.244 1.00 31.00 1052 GLN A CA 1
ATOM 8164 C C . GLN A 1 1052 ? 0.747 -36.108 59.158 1.00 31.00 1052 GLN A C 1
ATOM 8166 O O . GLN A 1 1052 ? 0.798 -37.013 59.989 1.00 31.00 1052 GLN A O 1
ATOM 8171 N N . ASN A 1 1053 ? 1.698 -35.163 59.065 1.00 27.86 1053 ASN A N 1
ATOM 8172 C CA . ASN A 1 1053 ? 2.457 -34.651 60.221 1.00 27.86 1053 ASN A CA 1
ATOM 8173 C C . ASN A 1 1053 ? 3.238 -33.362 59.888 1.00 27.86 1053 ASN A C 1
ATOM 8175 O O . ASN A 1 1053 ? 3.642 -33.161 58.746 1.00 27.86 1053 ASN A O 1
ATOM 8179 N N . ALA A 1 1054 ? 3.484 -32.518 60.898 1.00 27.09 1054 ALA A N 1
ATOM 8180 C CA . ALA A 1 1054 ? 4.313 -31.306 60.819 1.00 27.09 1054 ALA A CA 1
ATOM 8181 C C . ALA A 1 1054 ? 4.952 -30.997 62.190 1.00 27.09 1054 ALA A C 1
ATOM 8183 O O . ALA A 1 1054 ? 4.295 -31.213 63.209 1.00 27.09 1054 ALA A O 1
ATOM 8184 N N . ALA A 1 1055 ? 6.194 -30.484 62.238 1.00 27.48 1055 ALA A N 1
ATOM 8185 C CA . ALA A 1 1055 ? 6.831 -30.032 63.487 1.00 27.48 1055 ALA A CA 1
ATOM 8186 C C . ALA A 1 1055 ? 8.070 -29.114 63.305 1.00 27.48 1055 ALA A C 1
ATOM 8188 O O . ALA A 1 1055 ? 9.108 -29.573 62.845 1.00 27.48 1055 ALA A O 1
ATOM 8189 N N . TYR A 1 1056 ? 7.940 -27.873 63.796 1.00 22.78 1056 TYR A N 1
ATOM 8190 C CA . TYR A 1 1056 ? 8.865 -27.137 64.692 1.00 22.78 1056 TYR A CA 1
ATOM 8191 C C . TYR A 1 1056 ? 10.316 -26.732 64.299 1.00 22.78 1056 TYR A C 1
ATOM 8193 O O . TYR A 1 1056 ? 11.059 -27.462 63.655 1.00 22.78 1056 TYR A O 1
ATOM 8201 N N . CYS A 1 1057 ? 10.725 -25.552 64.798 1.00 26.11 1057 CYS A N 1
ATOM 8202 C CA . CYS A 1 1057 ? 12.062 -24.924 64.682 1.00 26.11 1057 CYS A CA 1
ATOM 8203 C C . CYS A 1 1057 ? 12.925 -25.169 65.957 1.00 26.11 1057 CYS A C 1
ATOM 8205 O O . CYS A 1 1057 ? 12.426 -25.829 66.874 1.00 26.11 1057 CYS A O 1
ATOM 8207 N N . PRO A 1 1058 ? 14.184 -24.668 66.073 1.00 39.75 1058 PRO A N 1
ATOM 8208 C CA . PRO A 1 1058 ? 14.388 -23.263 66.492 1.00 39.75 1058 PRO A CA 1
ATOM 8209 C C . PRO A 1 1058 ? 15.679 -22.542 65.991 1.00 39.75 1058 PRO A C 1
ATOM 8211 O O . PRO A 1 1058 ? 16.554 -23.138 65.373 1.00 39.75 1058 PRO A O 1
ATOM 8214 N N . GLU A 1 1059 ? 15.723 -21.233 66.280 1.00 28.50 1059 GLU A N 1
ATOM 8215 C CA . GLU A 1 1059 ? 16.845 -20.342 66.693 1.00 28.50 1059 GLU A CA 1
ATOM 8216 C C . GLU A 1 1059 ? 18.241 -20.959 66.973 1.00 28.50 1059 GLU A C 1
ATOM 8218 O O . GLU A 1 1059 ? 18.331 -22.106 67.396 1.00 28.50 1059 GLU A O 1
ATOM 8223 N N . ASN A 1 1060 ? 19.387 -20.259 66.985 1.00 29.94 1060 ASN A N 1
ATOM 8224 C CA . ASN A 1 1060 ? 19.966 -18.972 66.523 1.00 29.94 1060 ASN A CA 1
ATOM 8225 C C . ASN A 1 1060 ? 21.377 -18.903 67.208 1.00 29.94 1060 ASN A C 1
ATOM 8227 O O . ASN A 1 1060 ? 21.733 -19.828 67.937 1.00 29.94 1060 ASN A O 1
ATOM 8231 N N . ASP A 1 1061 ? 22.122 -17.799 67.043 1.00 26.92 1061 ASP A N 1
ATOM 8232 C CA . ASP A 1 1061 ? 23.379 -17.403 67.741 1.00 26.92 1061 ASP A CA 1
ATOM 8233 C C . ASP A 1 1061 ? 24.733 -17.937 67.209 1.00 26.92 1061 ASP A C 1
ATOM 8235 O O . ASP A 1 1061 ? 24.860 -19.085 66.800 1.00 26.92 1061 ASP A O 1
ATOM 8239 N N . GLU A 1 1062 ? 25.861 -17.207 67.293 1.00 30.12 1062 GLU A N 1
ATOM 8240 C CA . GLU A 1 1062 ? 26.146 -15.751 67.259 1.00 30.12 1062 GLU A CA 1
ATOM 8241 C C . GLU A 1 1062 ? 27.691 -15.561 67.191 1.00 30.12 1062 GLU A C 1
ATOM 8243 O O . GLU A 1 1062 ? 28.404 -16.280 67.894 1.00 30.12 1062 GLU A O 1
ATOM 8248 N N . LYS A 1 1063 ? 28.188 -14.542 66.453 1.00 28.64 1063 LYS A N 1
ATOM 8249 C CA . LYS A 1 1063 ? 29.371 -13.663 66.739 1.00 28.64 1063 LYS A CA 1
ATOM 8250 C C . LYS A 1 1063 ? 30.455 -13.486 65.645 1.00 28.64 1063 LYS A C 1
ATOM 8252 O O . LYS A 1 1063 ? 31.237 -14.379 65.357 1.00 28.64 1063 LYS A O 1
ATOM 8257 N N . ASN A 1 1064 ? 30.651 -12.199 65.316 1.00 27.98 1064 ASN A N 1
ATOM 8258 C CA . ASN A 1 1064 ? 31.931 -11.474 65.162 1.00 27.98 1064 ASN A CA 1
ATOM 8259 C C . ASN A 1 1064 ? 32.832 -11.615 63.902 1.00 27.98 1064 ASN A C 1
ATOM 8261 O O . ASN A 1 1064 ? 33.763 -12.413 63.882 1.00 27.98 1064 ASN A O 1
ATOM 8265 N N . LYS A 1 1065 ? 32.726 -10.576 63.047 1.00 29.02 1065 LYS A N 1
ATOM 8266 C CA . LYS A 1 1065 ? 33.751 -9.522 62.777 1.00 29.02 1065 LYS A CA 1
ATOM 8267 C C . LYS A 1 1065 ? 34.464 -9.424 61.404 1.00 29.02 1065 LYS A C 1
ATOM 8269 O O . LYS A 1 1065 ? 35.387 -10.173 61.115 1.00 29.02 1065 LYS A O 1
ATOM 8274 N N . ASN A 1 1066 ? 34.167 -8.286 60.755 1.00 29.78 1066 ASN A N 1
ATOM 8275 C CA . ASN A 1 1066 ? 35.060 -7.350 60.041 1.00 29.78 1066 ASN A CA 1
ATOM 8276 C C . ASN A 1 1066 ? 35.547 -7.644 58.595 1.00 29.78 1066 ASN A C 1
ATOM 8278 O O . ASN A 1 1066 ? 36.651 -8.135 58.394 1.00 29.78 1066 ASN A O 1
ATOM 8282 N N . ASP A 1 1067 ? 34.747 -7.134 57.647 1.00 33.75 1067 ASP A N 1
ATOM 8283 C CA . ASP A 1 1067 ? 35.079 -6.117 56.617 1.00 33.75 1067 ASP A CA 1
ATOM 8284 C C . ASP A 1 1067 ? 36.039 -6.367 55.420 1.00 33.75 1067 ASP A C 1
ATOM 8286 O O . ASP A 1 1067 ? 37.094 -6.984 55.525 1.00 33.75 1067 ASP A O 1
ATOM 8290 N N . VAL A 1 1068 ? 35.696 -5.641 54.335 1.00 29.83 1068 VAL A N 1
ATOM 8291 C CA . VAL A 1 1068 ? 36.438 -5.279 53.098 1.00 29.83 1068 VAL A CA 1
ATOM 8292 C C . VAL A 1 1068 ? 36.245 -6.182 51.860 1.00 29.83 1068 VAL A C 1
ATOM 8294 O O . VAL A 1 1068 ? 36.355 -7.404 51.907 1.00 29.83 1068 VAL A O 1
ATOM 8297 N N . ASP A 1 1069 ? 35.950 -5.524 50.731 1.00 34.84 1069 ASP A N 1
ATOM 8298 C CA . ASP A 1 1069 ? 35.583 -6.080 49.419 1.00 34.84 1069 ASP A CA 1
ATOM 8299 C C . ASP A 1 1069 ? 36.772 -6.580 48.564 1.00 34.84 1069 ASP A C 1
ATOM 8301 O O . ASP A 1 1069 ? 37.874 -6.040 48.655 1.00 34.84 1069 ASP A O 1
ATOM 8305 N N . GLN A 1 1070 ? 36.529 -7.502 47.614 1.00 32.12 1070 GLN A N 1
ATOM 8306 C CA . GLN A 1 1070 ? 36.363 -7.174 46.174 1.00 32.12 1070 GLN A CA 1
ATOM 8307 C C . GLN A 1 1070 ? 36.226 -8.416 45.250 1.00 32.12 1070 GLN A C 1
ATOM 8309 O O . GLN A 1 1070 ? 36.464 -9.554 45.645 1.00 32.12 1070 GLN A O 1
ATOM 8314 N N . ASN A 1 1071 ? 35.805 -8.148 44.003 1.00 31.44 1071 ASN A N 1
ATOM 8315 C CA . ASN A 1 1071 ? 35.651 -9.047 42.839 1.00 31.44 1071 ASN A CA 1
ATOM 8316 C C . ASN A 1 1071 ? 36.906 -9.935 42.563 1.00 31.44 1071 ASN A C 1
ATOM 8318 O O . ASN A 1 1071 ? 37.995 -9.621 43.024 1.00 31.44 1071 ASN A O 1
ATOM 8322 N N . SER A 1 1072 ? 36.904 -11.001 41.745 1.00 27.78 1072 SER A N 1
ATOM 8323 C CA . SER A 1 1072 ? 36.212 -11.219 40.459 1.00 27.78 1072 SER A CA 1
ATOM 8324 C C . SER A 1 1072 ? 36.459 -12.646 39.900 1.00 27.78 1072 SER A C 1
ATOM 8326 O O . SER A 1 1072 ? 37.404 -13.289 40.347 1.00 27.78 1072 SER A O 1
ATOM 8328 N N . SER A 1 1073 ? 35.751 -13.029 38.818 1.00 28.59 1073 SER A N 1
ATOM 8329 C CA . SER A 1 1073 ? 36.230 -13.955 37.747 1.00 28.59 1073 SER A CA 1
ATOM 8330 C C . SER A 1 1073 ? 36.488 -15.444 38.146 1.00 28.59 1073 SER A C 1
ATOM 8332 O O . SER A 1 1073 ? 36.546 -15.766 39.322 1.00 28.59 1073 SER A O 1
ATOM 8334 N N . THR A 1 1074 ? 36.624 -16.468 37.278 1.00 24.19 1074 THR A N 1
ATOM 8335 C CA . THR A 1 1074 ? 36.655 -16.607 35.796 1.00 24.19 1074 THR A CA 1
ATOM 8336 C C . THR A 1 1074 ? 36.401 -18.083 35.377 1.00 24.19 1074 THR A C 1
ATOM 8338 O O . THR A 1 1074 ? 36.604 -18.975 36.191 1.00 24.19 1074 THR A O 1
ATOM 8341 N N . VAL A 1 1075 ? 36.183 -18.327 34.070 1.00 24.47 1075 VAL A N 1
ATOM 8342 C CA . VAL A 1 1075 ? 36.594 -19.539 33.298 1.00 24.47 1075 VAL A CA 1
ATOM 8343 C C . VAL A 1 1075 ? 35.790 -20.863 33.410 1.00 24.47 1075 VAL A C 1
ATOM 8345 O O . VAL A 1 1075 ? 35.195 -21.217 34.416 1.00 24.47 1075 VAL A O 1
ATOM 8348 N N . SER A 1 1076 ? 35.792 -21.543 32.256 1.00 25.27 1076 SER A N 1
ATOM 8349 C CA . SER A 1 1076 ? 35.073 -22.714 31.725 1.00 25.27 1076 SER A CA 1
ATOM 8350 C C . SER A 1 1076 ? 35.189 -24.074 32.440 1.00 25.27 1076 SER A C 1
ATOM 8352 O O . SER A 1 1076 ? 35.999 -24.272 33.338 1.00 25.27 1076 SER A O 1
ATOM 8354 N N . PHE A 1 1077 ? 34.450 -25.062 31.904 1.00 25.33 1077 PHE A N 1
ATOM 8355 C CA . PHE A 1 1077 ? 34.834 -26.483 31.903 1.00 25.33 1077 PHE A CA 1
ATOM 8356 C C . PHE A 1 1077 ? 34.636 -27.137 30.518 1.00 25.33 1077 PHE A C 1
ATOM 8358 O O . PHE A 1 1077 ? 34.077 -26.517 29.614 1.00 25.33 1077 PHE A O 1
ATOM 8365 N N . ASN A 1 1078 ? 35.175 -28.350 30.338 1.00 25.48 1078 ASN A N 1
ATOM 8366 C CA . ASN A 1 1078 ? 35.423 -29.005 29.043 1.00 25.48 1078 ASN A CA 1
ATOM 8367 C C . ASN A 1 1078 ? 34.681 -30.360 28.901 1.00 25.48 1078 ASN A C 1
ATOM 8369 O O . ASN A 1 1078 ? 34.149 -30.879 29.881 1.00 25.48 1078 ASN A O 1
ATOM 8373 N N . LEU A 1 1079 ? 34.661 -30.929 27.689 1.00 29.83 1079 LEU A N 1
ATOM 8374 C CA . LEU A 1 1079 ? 34.086 -32.247 27.364 1.00 29.83 1079 LEU A CA 1
ATOM 8375 C C . LEU A 1 1079 ? 34.849 -33.417 28.013 1.00 29.83 1079 LEU A C 1
ATOM 8377 O O . LEU A 1 1079 ? 36.063 -33.330 28.174 1.00 29.83 1079 LEU A O 1
ATOM 8381 N N . ASP A 1 1080 ? 34.156 -34.551 28.213 1.00 28.44 1080 ASP A N 1
ATOM 8382 C CA . ASP A 1 1080 ? 34.596 -35.833 27.622 1.00 28.44 1080 ASP A CA 1
ATOM 8383 C C . ASP A 1 1080 ? 33.524 -36.950 27.661 1.00 28.44 1080 ASP A C 1
ATOM 8385 O O . ASP A 1 1080 ? 32.881 -37.144 28.695 1.00 28.44 1080 ASP A O 1
ATOM 8389 N N . ASN A 1 1081 ? 33.363 -37.686 26.543 1.00 27.25 1081 ASN A N 1
ATOM 8390 C CA . ASN A 1 1081 ? 33.130 -39.151 26.442 1.00 27.25 1081 ASN A CA 1
ATOM 8391 C C . ASN A 1 1081 ? 32.691 -39.612 25.021 1.00 27.25 1081 ASN A C 1
ATOM 8393 O O . ASN A 1 1081 ? 31.553 -39.396 24.621 1.00 27.25 1081 ASN A O 1
ATOM 8397 N N . ILE A 1 1082 ? 33.603 -40.285 24.294 1.00 29.56 1082 ILE A N 1
ATOM 8398 C CA . ILE A 1 1082 ? 33.509 -41.695 23.807 1.00 29.56 1082 ILE A CA 1
ATOM 8399 C C . ILE A 1 1082 ? 32.130 -42.138 23.209 1.00 29.56 1082 ILE A C 1
ATOM 8401 O O . ILE A 1 1082 ? 31.132 -42.113 23.915 1.00 29.56 1082 ILE A O 1
ATOM 8405 N N . GLN A 1 1083 ? 31.976 -42.635 21.959 1.00 28.77 1083 GLN A N 1
ATOM 8406 C CA . GLN A 1 1083 ? 32.759 -43.687 21.261 1.00 28.77 1083 GLN A CA 1
ATOM 8407 C C . GLN A 1 1083 ? 32.539 -43.756 19.710 1.00 28.77 1083 GLN A C 1
ATOM 8409 O O . GLN A 1 1083 ? 31.446 -43.466 19.250 1.00 28.77 1083 GLN A O 1
ATOM 8414 N N . GLN A 1 1084 ? 33.575 -44.194 18.958 1.00 30.22 1084 GLN A N 1
ATOM 8415 C CA . GLN A 1 1084 ? 33.668 -45.036 17.712 1.00 30.22 1084 GLN A CA 1
ATOM 8416 C C . GLN A 1 1084 ? 32.460 -45.252 16.743 1.00 30.22 1084 GLN A C 1
ATOM 8418 O O . GLN A 1 1084 ? 31.328 -45.331 17.192 1.00 30.22 1084 GLN A O 1
ATOM 8423 N N . ILE A 1 1085 ? 32.584 -45.561 15.430 1.00 27.12 1085 ILE A N 1
ATOM 8424 C CA . ILE A 1 1085 ? 33.668 -45.672 14.403 1.00 27.12 1085 ILE A CA 1
ATOM 8425 C C . ILE A 1 1085 ? 32.981 -45.748 13.010 1.00 27.12 1085 ILE A C 1
ATOM 8427 O O . ILE A 1 1085 ? 32.005 -46.483 12.899 1.00 27.12 1085 ILE A O 1
ATOM 8431 N N . ASP A 1 1086 ? 33.510 -45.093 11.961 1.00 26.28 1086 ASP A N 1
ATOM 8432 C CA . ASP A 1 1086 ? 33.926 -45.728 10.677 1.00 26.28 1086 ASP A CA 1
ATOM 8433 C C . ASP A 1 1086 ? 34.767 -44.749 9.815 1.00 26.28 1086 ASP A C 1
ATOM 8435 O O . ASP A 1 1086 ? 34.801 -43.550 10.096 1.00 26.28 1086 ASP A O 1
ATOM 8439 N N . THR A 1 1087 ? 35.506 -45.244 8.810 1.00 27.47 1087 THR A N 1
ATOM 8440 C CA . THR A 1 1087 ? 36.522 -44.476 8.051 1.00 27.47 1087 THR A CA 1
ATOM 8441 C C . THR A 1 1087 ? 36.776 -44.980 6.620 1.00 27.47 1087 THR A C 1
ATOM 8443 O O . THR A 1 1087 ? 37.031 -46.174 6.451 1.00 27.47 1087 THR A O 1
ATOM 8446 N N . LYS A 1 1088 ? 36.850 -44.055 5.637 1.00 26.98 1088 LYS A N 1
ATOM 8447 C CA . LYS A 1 1088 ? 37.820 -43.960 4.496 1.00 26.98 1088 LYS A CA 1
ATOM 8448 C C . LYS A 1 1088 ? 37.367 -42.883 3.480 1.00 26.98 1088 LYS A C 1
ATOM 8450 O O . LYS A 1 1088 ? 36.194 -42.865 3.140 1.00 26.98 1088 LYS A O 1
ATOM 8455 N N . SER A 1 1089 ? 38.171 -41.852 3.164 1.00 31.03 1089 SER A N 1
ATOM 8456 C CA . SER A 1 1089 ? 39.285 -41.780 2.167 1.00 31.03 1089 SER A CA 1
ATOM 8457 C C . SER A 1 1089 ? 38.782 -41.571 0.718 1.00 31.03 1089 SER A C 1
ATOM 8459 O O . SER A 1 1089 ? 37.759 -42.148 0.375 1.00 31.03 1089 SER A O 1
ATOM 8461 N N . ALA A 1 1090 ? 39.413 -40.803 -0.189 1.00 25.84 1090 ALA A N 1
ATOM 8462 C CA . ALA A 1 1090 ? 40.721 -40.105 -0.227 1.00 25.84 1090 ALA A CA 1
ATOM 8463 C C . ALA A 1 1090 ? 40.619 -38.854 -1.171 1.00 25.84 1090 ALA A C 1
ATOM 8465 O O . ALA A 1 1090 ? 39.738 -38.857 -2.022 1.00 25.84 1090 ALA A O 1
ATOM 8466 N N . GLU A 1 1091 ? 41.288 -37.709 -0.944 1.00 29.06 1091 GLU A N 1
ATOM 8467 C CA . GLU A 1 1091 ? 42.646 -37.263 -1.390 1.00 29.06 1091 GLU A CA 1
ATOM 8468 C C . GLU A 1 1091 ? 42.687 -36.382 -2.674 1.00 29.06 1091 GLU A C 1
ATOM 8470 O O . GLU A 1 1091 ? 41.683 -36.250 -3.359 1.00 29.06 1091 GLU A O 1
ATOM 8475 N N . GLU A 1 1092 ? 43.857 -35.755 -2.919 1.00 27.81 1092 GLU A N 1
ATOM 8476 C CA . GLU A 1 1092 ? 44.239 -34.766 -3.967 1.00 27.81 1092 GLU A CA 1
ATOM 8477 C C . GLU A 1 1092 ? 43.513 -33.393 -3.900 1.00 27.81 1092 GLU A C 1
ATOM 8479 O O . GLU A 1 1092 ? 42.294 -33.320 -3.963 1.00 27.81 1092 GLU A O 1
ATOM 8484 N N . ILE A 1 1093 ? 44.127 -32.219 -3.650 1.00 29.62 1093 ILE A N 1
ATOM 8485 C CA . ILE A 1 1093 ? 45.474 -31.612 -3.850 1.00 29.62 1093 ILE A CA 1
ATOM 8486 C C . ILE A 1 1093 ? 45.707 -31.019 -5.256 1.00 29.62 1093 ILE A C 1
ATOM 8488 O O . ILE A 1 1093 ? 45.793 -31.734 -6.245 1.00 29.62 1093 ILE A O 1
ATOM 8492 N N . GLY A 1 1094 ? 45.934 -29.698 -5.304 1.00 25.61 1094 GLY A N 1
ATOM 8493 C CA . GLY A 1 1094 ? 46.469 -28.956 -6.455 1.00 25.61 1094 GLY A CA 1
ATOM 8494 C C . GLY A 1 1094 ? 46.834 -27.520 -6.049 1.00 25.61 1094 GLY A C 1
ATOM 8495 O O . GLY A 1 1094 ? 45.972 -26.796 -5.558 1.00 25.61 1094 GLY A O 1
ATOM 8496 N N . LEU A 1 1095 ? 48.110 -27.124 -6.169 1.00 31.09 1095 LEU A N 1
ATOM 8497 C CA . LEU A 1 1095 ? 48.629 -25.877 -5.582 1.00 31.09 1095 LEU A CA 1
ATOM 8498 C C . LEU A 1 1095 ? 49.812 -25.299 -6.396 1.00 31.09 1095 LEU A C 1
ATOM 8500 O O . LEU A 1 1095 ? 50.918 -25.823 -6.330 1.00 31.09 1095 LEU A O 1
ATOM 8504 N N . GLU A 1 1096 ? 49.589 -24.194 -7.115 1.00 28.28 1096 GLU A N 1
ATOM 8505 C CA . GLU A 1 1096 ? 50.595 -23.321 -7.761 1.00 28.28 1096 GLU A CA 1
ATOM 8506 C C . GLU A 1 1096 ? 50.021 -21.884 -7.827 1.00 28.28 1096 GLU A C 1
ATOM 8508 O O . GLU A 1 1096 ? 48.806 -21.723 -7.900 1.00 28.28 1096 GLU A O 1
ATOM 8513 N N . GLY A 1 1097 ? 50.788 -20.786 -7.796 1.00 26.80 1097 GLY A N 1
ATOM 8514 C CA . GLY A 1 1097 ? 52.242 -20.620 -7.662 1.00 26.80 1097 GLY A CA 1
ATOM 8515 C C . GLY A 1 1097 ? 52.613 -19.162 -7.295 1.00 26.80 1097 GLY A C 1
ATOM 8516 O O . GLY A 1 1097 ? 51.779 -18.264 -7.365 1.00 26.80 1097 GLY A O 1
ATOM 8517 N N . ILE A 1 1098 ? 53.856 -18.918 -6.858 1.00 30.03 1098 ILE A N 1
ATOM 8518 C CA . ILE A 1 1098 ? 54.266 -17.707 -6.102 1.00 30.03 1098 ILE A CA 1
ATOM 8519 C C . ILE A 1 1098 ? 55.036 -16.675 -6.953 1.00 30.03 1098 ILE A C 1
ATOM 8521 O O . ILE A 1 1098 ? 55.923 -17.059 -7.725 1.00 30.03 1098 ILE A O 1
ATOM 8525 N N . ARG A 1 1099 ? 54.850 -15.363 -6.686 1.00 26.39 1099 ARG A N 1
ATOM 8526 C CA . ARG A 1 1099 ? 55.969 -14.389 -6.728 1.00 26.39 1099 ARG A CA 1
ATOM 8527 C C . ARG A 1 1099 ? 55.762 -13.107 -5.890 1.00 26.39 1099 ARG A C 1
ATOM 8529 O O . ARG A 1 1099 ? 54.717 -12.476 -5.968 1.00 26.39 1099 ARG A O 1
ATOM 8536 N N . HIS A 1 1100 ? 56.794 -12.735 -5.123 1.00 30.06 1100 HIS A N 1
ATOM 8537 C CA . HIS A 1 1100 ? 56.919 -11.504 -4.317 1.00 30.06 1100 HIS A CA 1
ATOM 8538 C C . HIS A 1 1100 ? 57.392 -10.287 -5.136 1.00 30.06 1100 HIS A C 1
ATOM 8540 O O . HIS A 1 1100 ? 58.138 -10.464 -6.101 1.00 30.06 1100 HIS A O 1
ATOM 8546 N N . VAL A 1 1101 ? 57.119 -9.078 -4.621 1.00 28.08 1101 VAL A N 1
ATOM 8547 C CA . VAL A 1 1101 ? 58.091 -7.963 -4.518 1.00 28.08 1101 VAL A CA 1
ATOM 8548 C C . VAL A 1 1101 ? 57.879 -7.273 -3.156 1.00 28.08 1101 VAL A C 1
ATOM 8550 O O . VAL A 1 1101 ? 56.736 -7.101 -2.746 1.00 28.08 1101 VAL A O 1
ATOM 8553 N N . ASP A 1 1102 ? 58.959 -6.888 -2.469 1.00 31.17 1102 ASP A N 1
ATOM 8554 C CA . ASP A 1 1102 ? 58.962 -6.344 -1.096 1.00 31.17 1102 ASP A CA 1
ATOM 8555 C C . ASP A 1 1102 ? 59.550 -4.915 -0.997 1.00 31.17 1102 ASP A C 1
ATOM 8557 O O . ASP A 1 1102 ? 60.189 -4.428 -1.929 1.00 31.17 1102 ASP A O 1
ATOM 8561 N N . ASN A 1 1103 ? 59.428 -4.334 0.208 1.00 31.14 1103 ASN A N 1
ATOM 8562 C CA . ASN A 1 1103 ? 60.156 -3.181 0.777 1.00 31.14 1103 ASN A CA 1
ATOM 8563 C C . ASN A 1 1103 ? 59.777 -1.747 0.347 1.00 31.14 1103 ASN A C 1
ATOM 8565 O O . ASN A 1 1103 ? 60.167 -1.260 -0.712 1.00 31.14 1103 ASN A O 1
ATOM 8569 N N . ASN A 1 1104 ? 59.260 -0.972 1.311 1.00 28.78 1104 ASN A N 1
ATOM 8570 C CA . ASN A 1 1104 ? 60.147 -0.159 2.166 1.00 28.78 1104 ASN A CA 1
ATOM 8571 C C . ASN A 1 1104 ? 59.486 0.215 3.517 1.00 28.78 1104 ASN A C 1
ATOM 8573 O O . ASN A 1 1104 ? 58.303 -0.040 3.724 1.00 28.78 1104 ASN A O 1
ATOM 8577 N N . GLN A 1 1105 ? 60.282 0.742 4.456 1.00 29.39 1105 GLN A N 1
ATOM 8578 C CA . GLN A 1 1105 ? 59.999 0.846 5.902 1.00 29.39 1105 GLN A CA 1
ATOM 8579 C C . GLN A 1 1105 ? 60.582 2.166 6.483 1.00 29.39 1105 GLN A C 1
ATOM 8581 O O . GLN A 1 1105 ? 61.357 2.816 5.786 1.00 29.39 1105 GLN A O 1
ATOM 8586 N N . VAL A 1 1106 ? 60.314 2.464 7.775 1.00 30.23 1106 VAL A N 1
ATOM 8587 C CA . VAL A 1 1106 ? 60.961 3.495 8.648 1.00 30.23 1106 VAL A CA 1
ATOM 8588 C C . VAL A 1 1106 ? 60.395 4.924 8.460 1.00 30.23 1106 VAL A C 1
ATOM 8590 O O . VAL A 1 1106 ? 60.189 5.336 7.326 1.00 30.23 1106 VAL A O 1
ATOM 8593 N N . ASP A 1 1107 ? 60.083 5.753 9.475 1.00 27.11 1107 ASP A N 1
ATOM 8594 C CA . ASP A 1 1107 ? 60.077 5.669 10.966 1.00 27.11 1107 ASP A CA 1
ATOM 8595 C C . ASP A 1 1107 ? 58.753 6.304 11.508 1.00 27.11 1107 ASP A C 1
ATOM 8597 O O . ASP A 1 1107 ? 58.012 6.892 10.725 1.00 27.11 1107 ASP A O 1
ATOM 8601 N N . GLY A 1 1108 ? 58.285 6.126 12.757 1.00 27.20 1108 GLY A N 1
ATOM 8602 C CA . GLY A 1 1108 ? 58.702 6.870 13.971 1.00 27.20 1108 GLY A CA 1
ATOM 8603 C C . GLY A 1 1108 ? 58.057 8.282 14.054 1.00 27.20 1108 GLY A C 1
ATOM 8604 O O . GLY A 1 1108 ? 58.181 9.042 13.105 1.00 27.20 1108 GLY A O 1
ATOM 8605 N N . THR A 1 1109 ? 57.375 8.750 15.117 1.00 26.27 1109 THR A N 1
ATOM 8606 C CA . THR A 1 1109 ? 57.315 8.352 16.548 1.00 26.27 1109 THR A CA 1
ATOM 8607 C C . THR A 1 1109 ? 55.986 8.754 17.255 1.00 26.27 1109 THR A C 1
ATOM 8609 O O . THR A 1 1109 ? 55.122 9.409 16.681 1.00 26.27 1109 THR A O 1
ATOM 8612 N N . VAL A 1 1110 ? 55.834 8.347 18.527 1.00 30.33 1110 VAL A N 1
ATOM 8613 C CA . VAL A 1 1110 ? 54.729 8.575 19.506 1.00 30.33 1110 VAL A CA 1
ATOM 8614 C C . VAL A 1 1110 ? 55.422 9.061 20.812 1.00 30.33 1110 VAL A C 1
ATOM 8616 O O . VAL A 1 1110 ? 56.542 8.575 21.016 1.00 30.33 1110 VAL A O 1
ATOM 8619 N N . PRO A 1 1111 ? 54.917 9.992 21.681 1.00 48.12 1111 PRO A N 1
ATOM 8620 C CA . PRO A 1 1111 ? 53.615 9.948 22.400 1.00 48.12 1111 PRO A CA 1
ATOM 8621 C C . PRO A 1 1111 ? 53.000 11.366 22.694 1.00 48.12 1111 PRO A C 1
ATOM 8623 O O . PRO A 1 1111 ? 53.402 12.316 22.034 1.00 48.12 1111 PRO A O 1
ATOM 8626 N N . ALA A 1 1112 ? 52.050 11.655 23.611 1.00 29.69 1112 ALA A N 1
ATOM 8627 C CA . ALA A 1 1112 ? 51.254 10.903 24.610 1.00 29.69 1112 ALA A CA 1
ATOM 8628 C C . ALA A 1 1112 ? 49.972 11.697 25.006 1.00 29.69 1112 ALA A C 1
ATOM 8630 O O . ALA A 1 1112 ? 50.048 12.919 24.982 1.00 29.69 1112 ALA A O 1
ATOM 8631 N N . GLN A 1 1113 ? 48.927 11.016 25.528 1.00 30.02 1113 GLN A N 1
ATOM 8632 C CA . GLN A 1 1113 ? 47.971 11.479 26.585 1.00 30.02 1113 GLN A CA 1
ATOM 8633 C C . GLN A 1 1113 ? 47.110 12.764 26.328 1.00 30.02 1113 GLN A C 1
ATOM 8635 O O . GLN A 1 1113 ? 47.460 13.603 25.514 1.00 30.02 1113 GLN A O 1
ATOM 8640 N N . GLN A 1 1114 ? 45.946 13.010 26.959 1.00 29.66 1114 GLN A N 1
ATOM 8641 C CA . GLN A 1 1114 ? 45.144 12.273 27.957 1.00 29.66 1114 GLN A CA 1
ATOM 8642 C C . GLN A 1 1114 ? 43.641 12.662 27.871 1.00 29.66 1114 GLN A C 1
ATOM 8644 O O . GLN A 1 1114 ? 43.321 13.751 27.407 1.00 29.66 1114 GLN A O 1
ATOM 8649 N N . ASP A 1 1115 ? 42.776 11.774 28.368 1.00 29.69 1115 ASP A N 1
ATOM 8650 C CA . ASP A 1 1115 ? 41.442 11.946 28.990 1.00 29.69 1115 ASP A CA 1
ATOM 8651 C C . ASP A 1 1115 ? 40.581 13.205 28.711 1.00 29.69 1115 ASP A C 1
ATOM 8653 O O . ASP A 1 1115 ? 40.825 14.281 29.267 1.00 29.69 1115 ASP A O 1
ATOM 8657 N N . ASN A 1 1116 ? 39.452 13.012 28.010 1.00 32.00 1116 ASN A N 1
ATOM 8658 C CA . ASN A 1 1116 ? 38.096 13.029 28.611 1.00 32.00 1116 ASN A CA 1
ATOM 8659 C C . ASN A 1 1116 ? 37.026 12.541 27.617 1.00 32.00 1116 ASN A C 1
ATOM 8661 O O . ASN A 1 1116 ? 37.068 12.993 26.452 1.00 32.00 1116 ASN A O 1
#

InterPro domains:
  IPR036465 von Willebrand factor A-like domain superfamily [G3DSA:3.40.50.410] (315-411)
  IPR036465 von Willebrand factor A-like domain superfamily [SSF53300] (317-416)
  IPR052577 VWA7 [PTHR14905] (5-403)
  IPR056861 Hemicentin-1-like, von Willebrand factor A domain [PF25106] (317-402)
  IPR056862 VWA7, N-terminal domain [PF25107] (75-285)

Radius of gyration: 43.5 Å; chains: 1; bounding box: 103×107×167 Å

pLDDT: mean 70.03, std 24.79, range [21.84, 98.25]

Sequence (1116 aa):
MSFGWCILLFLYGSGSVSSFPAYDIVGERNTKSHSSITLEAIYKATATFLERAQLINDTELSLSLKISKFFGSDGDSLNTFIKTIREISNYMGNFKRDNENSSRNNVNGEQILMAHRVINILRYEVRELSSNLTIVRNNITLIREKIAHILYIVQEFYSNTNWIELHGSTIYEDFGQEGRLKEEMATSRENTCTNCGYVNGVEQCKNNTLGTKLTSGYKSGQDVSKPFKRGTDGKCSHGTPDDASRNIAATGGIYKGRSIQNEAPHSYLHQAAVEAAVKATEYYIIDQDRGLQQMMGSEVFRDVFSIRTRENIFKTSLTYVIDVTGSMGDDIEKVKTATAKIVKEAKDSEFVPNNYILVTFSDPANLTTGKSTSDPFTMLEWLKYIFVGGGGDCPEYAMTGLLKGQYYISSLRSSGEQARYIREKRSSTSVFESIARETGGTVYEINVSEVEDIVEKEIKETFPSSNVYVTWIEIPSGFVNITNVSIPVDGYIETLKLTVNPVTSKSEVDLYYPNGTVVSFISKYEESELSGIVLALSIRNPEAGQWGLQKKGRVSWLVNVTAQSAVDFSIDVLEADVGGNSHQLTGNPIKGNRYIVVVDIQNFNANSSCTGVVLLDVSGNDVTEITVTRIPNIGIARYMGDFVPFNKSSFVEIRGTDDQGNVFKRTRSLPIMPVSVQLNIIPILGDLRLYETSNISFSLTNTGDSSVEFNIAISDGHVDISVQTGSLDSGEIYNGVVMVTPTSLQTQLLNFFVKLENYTGTIQSEKRRYSVSDTRTADCTIIEYPARCPQESLNTENCSVYNWTSSAEVSSSKIQESEIKVSSDEVILDYMNLTDANFSVGILISGHCCIQSVVLSITDKNGYFDQCDFVLSNQPLTVVVYPTKEIPTTVKEATTVTTTDEQVSSNYPTTDILLSETSTTDIFTTVTTKTDKQNQEDDSAAIGTALGFSFLGLILVLFMIILFCKIKGSSNYNLPVVLSKYRNLKEDGTNVLEVDVKLPKCQKPYSTDLGDEIDSSNTQGSELEKKMSEDKSIPTNSVNPDTSDIIPAANQNAAYCPENDEKNKNDVDQNSSTVSFNLDNIQQIDTKSAEEIGLEGIRHVDNNQVDGTVPAQQDN

Secondary structure (DSSP, 8-state):
------------------SS-SSPPTT-TT---HHHHHHHHHHHHHHHHHHHTTS---TTS-HHHHHHHHHTT-HHHHHHHHHHHHHHHHHHHHHHHHTTT-TTTTT-TTTHHHHHHHHHHHHHHHHHHHSSHHHHHHHHHHHHHHHHHHHHHHHHHHHHBSHHHHHSS---TTTTSSS---SPBPPTTS--EEPPEEETTEEE-TT-B-SSSB-B-B-TTSSSPPPP-SSSEEPPB---TT-GGGGSSSPS----SSS-TTT-TTGGGHHHHHHHHHHHHHHHHH-TTTSHHHHH-HHHHHHHTT---HHHH---EEEEEEE-SGGGGGTHHHHHHHHHHHHHHHTTSTT--SEEEEEEE-SSGGG-EEEEES-HHHHHHHHHT------SSS---HHHHHHHHHHHHHHTT-----PPPPP----HHHHHHHHHHHHT-------TTTHHHHHHHHHHHHSSS-EEEEEEEEE-TT---EEEEEEEE-TTEEEEEEEEES-S-GGGEEEE-TTSPBP-S-STTEEEEEETTEEEEEEESPPSEEEEEEE--SS-EEEEEEEEES--EEEEEEEEPTTS-EEE--BPPBTT--EEEEEEESS--TT-EEEEEEEE-TT--EEEEEE-EEPSS-SSEEEEEEE---S-EEEEEEEEE-SS-PEEEEEEEEEE--BSEEEEEPPPSSPEETT--EEEEEEEEE-SSS-EEEEEEEE-SSSEEEEEEEEE-TT-EEEEEEEE---SSSPEEEEEEEEETT-SS-SEEEEEEE-EE----SEEEEEEPPPPPPGGGGSTTTGGG-EEEEEEEEE-TTGGG-EEEES-TTSEEEE--GGG-SSEEEEEEEEETT--EEEEEEE-TT--EEEEEEE--SS------PPP-PPP--------------------------------------------------------------THHHHHHHHHHHHHTT-------------------------------PPPPPPPP---------------------------------------------------------------------------------------------------------------